Protein AF-0000000072553574 (afdb_homodimer)

Foldseek 3Di:
DPPPPPPPPVPPPCLVPPLVVVVVVLLQAAPVRNVVQLVPDVSSVVSCVVVVLQVDACEAEAEQFPQQLVVLLVCLVDPSLANHAEYEYELWDLPPPPPLPPPDPLSVQLNVVSVVRNVRSVVCVVVVVLLVSLLSSLLSRQNHAEYEYEQAWDQPDDRNHHRDTRDHPCQVVNCVRNVTGTHRAQADDLPCPPSLCSSLVVLLSNLQSCLSSVHAYQEYEYYYDRHRFHWLSSLDDDPVRCVSNLVNLCRHAEYYHEHQLLPPNPDPDDSAADLLSNQSVQVSLQSNNNYAAYEYEYAQCDVVVDDHWSCLSVLVQALAADDDPDDPDPPDPPDDPVVVVCVSCVSHPNHRPNVQYAEYEYENTEDELVSVLSNCLSRQQRYAYYEYYHYEYEHPDLAVLAVCLPVPADSVLVSLVSVLVRPNHWYQKYKYFFYKYWHRHPPDDIDIFTKWFFPWLPDDQVCVVVVVGDTHGMDMHGHRCVSCCCVRTVRSGIDTDDDPVPPPPPPPPPPPPPVVCCVVPVVVVVVVD/DPPPPPPPPVPPPVLVPPLVVVVVVLLQAAPVRNVVQLVPDVSSVVSCVVVVLQVDACEAEAEQFPQQLVVLLVCLVDPSLANHAEYEYELWDFPQPPPLPPPDPLSVQLNVVSVVRNVRSVVCVVVVVLLVSLLSSLLSRQNHAEYEYEQAWDQPDDRNHHRDTRDHPCQVVNCVRNVTGTHRAQADDLPCVPSLCSSLVVLLSNLQSCLSSVHAYQEYEYYYDRHRFHWLSSLDDDPVRCVSNLVNLCRHAEYYHEHQLLPPVPDPDDSAADLLSNQSVQVSLQSNNNYAAYEYEYAQCDVVVDDHWSCLSVLVQALADDDDPDDPDPPDPPDDPVVVCCVSCVSHDNHRPNVQYAEYHYENTEDELVSVLSNCLSRQQRYAYYEYYHYEYEHPDLQVLAVCLPPPADSVLVSLVSVLPRPNHWYQKYKYFFYKYWHRHPPDDIDIFTKWFFPWLPDDQVCVVVVVGDTHGMDMHGHGCVSCCCVRTVRSGIDTDPDPVPPPPPPPVSPPPPVVCCVVVVVVVVVVD

Solvent-accessible surface area (backbone atoms only — not comparable to full-atom values): 55003 Å² total; per-residue (Å²): 137,82,83,69,85,72,82,73,73,75,69,62,73,66,66,74,45,55,63,70,56,52,49,59,57,45,68,75,30,34,66,69,53,39,53,51,53,36,68,70,37,72,64,43,29,60,67,43,37,67,59,49,40,56,70,60,33,26,48,44,42,26,29,75,37,72,63,18,46,49,47,48,37,50,39,25,74,40,89,54,12,66,45,30,26,30,46,31,39,37,54,43,35,76,72,71,45,51,69,66,65,56,88,45,69,70,38,48,53,13,46,52,47,42,50,48,51,50,37,48,35,52,46,32,41,46,61,12,42,54,24,49,47,48,13,58,19,44,55,41,24,84,45,36,34,34,41,34,42,28,32,66,61,46,48,76,49,56,63,74,31,85,71,31,60,48,62,37,46,49,36,66,58,41,22,72,57,32,72,45,66,54,39,43,58,68,21,40,60,92,84,38,71,73,54,34,46,49,44,17,45,49,50,33,28,49,53,51,11,36,20,75,27,66,32,72,38,36,29,44,36,45,46,67,80,32,64,45,32,30,38,34,56,26,39,56,68,56,77,93,41,44,78,45,34,40,63,34,38,30,53,18,31,33,40,33,43,38,37,40,40,33,75,48,90,14,51,88,56,84,45,61,42,49,73,71,43,36,30,32,41,45,52,46,52,50,38,22,53,46,22,27,30,44,33,47,28,40,52,74,63,44,70,78,74,49,77,60,32,37,50,49,43,55,44,51,41,55,25,33,64,76,70,66,80,72,70,67,69,78,72,72,80,74,70,69,67,57,56,50,52,47,57,56,54,64,66,30,63,80,39,54,65,53,76,48,30,26,31,43,34,43,24,27,32,45,47,32,46,64,53,53,51,39,35,49,60,58,38,16,81,49,29,29,31,42,36,40,34,37,35,32,36,30,65,83,57,51,74,59,24,39,58,33,70,70,71,58,62,54,70,63,47,56,42,52,53,56,52,68,66,36,84,60,49,59,42,39,29,42,35,44,28,52,30,32,37,42,36,42,28,79,98,50,76,67,46,71,48,57,38,34,27,43,81,38,43,82,56,53,68,64,44,45,74,71,62,76,45,71,67,39,51,64,54,70,50,77,48,87,56,46,64,58,43,42,66,61,38,49,49,51,9,53,41,60,75,70,74,65,84,59,80,72,71,82,67,72,68,78,64,77,67,67,74,57,48,54,69,66,42,50,61,55,53,61,67,72,104,137,79,82,69,84,71,82,72,72,74,69,62,73,65,67,74,47,54,64,68,56,50,50,57,57,47,68,76,32,34,65,69,53,41,54,51,54,35,68,70,36,72,65,44,29,61,67,44,38,67,61,49,41,56,70,59,32,26,49,45,40,26,30,77,36,72,65,18,47,47,48,48,36,51,39,24,74,39,89,54,11,67,44,30,26,29,45,33,39,36,53,43,35,75,74,74,49,50,71,72,63,55,86,45,69,69,38,48,55,13,46,52,47,42,50,49,52,50,36,48,34,52,46,31,39,45,62,12,43,54,25,49,47,48,12,60,20,44,54,40,24,85,45,35,35,35,41,34,42,28,34,68,63,47,48,75,48,56,61,74,31,86,71,31,60,49,62,35,46,49,37,64,60,40,22,73,56,32,70,44,68,54,39,43,58,68,21,41,61,93,83,38,71,74,53,34,45,50,43,18,46,49,50,32,28,50,54,52,10,37,20,75,28,66,31,72,38,37,28,44,36,46,48,68,79,31,65,45,32,30,38,33,56,27,39,55,68,56,76,93,42,44,79,43,35,40,62,36,38,29,54,18,32,34,41,32,42,39,38,39,37,34,74,46,87,15,51,86,60,85,47,60,42,48,71,72,43,35,30,33,41,46,50,47,51,50,38,23,52,45,21,27,31,46,34,46,29,43,53,73,65,43,71,78,72,53,76,59,32,39,49,49,44,55,44,51,40,55,26,34,64,78,72,67,80,73,71,68,67,77,72,73,79,74,71,70,67,57,56,51,51,48,56,55,53,63,66,29,63,80,40,53,66,53,75,49,31,26,32,43,33,43,24,28,30,44,48,32,47,64,54,52,50,40,36,49,59,58,38,16,81,49,28,28,33,43,36,41,34,38,36,32,36,28,65,85,54,48,74,58,24,40,57,32,70,69,68,61,63,54,71,63,48,55,43,52,52,55,54,68,65,37,84,62,49,59,42,38,29,44,34,42,28,53,32,32,38,42,36,44,28,78,97,48,76,68,48,70,48,58,40,34,27,43,83,39,45,83,55,53,68,64,43,45,74,72,61,76,46,72,66,38,51,62,53,71,52,76,47,87,56,46,65,58,43,43,65,60,38,50,50,51,10,53,39,60,76,70,73,66,84,61,80,69,72,81,67,71,67,78,64,78,66,68,75,55,47,53,68,67,41,50,60,53,54,60,67,71,104

InterPro domains:
  IPR001810 F-box domain [PS50181] (11-60)

Organism: Hypocrea jecorina (strain QM6a) (NCBI:txid431241)

Nearest PDB structures (foldseek):
  3ogl-assembly1_B  TM=3.514E-01  e=2.005E-07  Arabidopsis thaliana
  3ogm-assembly8_H  TM=3.815E-01  e=1.257E-06  Arabidopsis thaliana
  4i6j-assembly1_B  TM=2.880E-01  e=8.619E-05  Homo sapiens
  7ju4-assembly1_l  TM=3.424E-01  e=6.461E-02  Chlamydomonas reinhardtii
  1k92-assembly1_A  TM=2.408E-01  e=1.720E+00  Escherichia coli

Radius of gyration: 35.27 Å; Cα contacts (8 Å, |Δi|>4): 1960; chains: 2; bounding box: 78×99×121 Å

Structure (mmCIF, N/CA/C/O backbone):
data_AF-0000000072553574-model_v1
#
loop_
_entity.id
_entity.type
_entity.pdbx_description
1 polymer 'Predicted protein'
#
loop_
_atom_site.group_PDB
_atom_site.id
_atom_site.type_symbol
_atom_site.label_atom_id
_atom_site.label_alt_id
_atom_site.label_comp_id
_atom_site.label_asym_id
_atom_site.label_entity_id
_atom_site.label_seq_id
_atom_site.pdbx_PDB_ins_code
_atom_site.Cartn_x
_atom_site.Cartn_y
_atom_site.Cartn_z
_atom_site.occupancy
_atom_site.B_iso_or_equiv
_atom_site.auth_seq_id
_atom_site.auth_comp_id
_atom_site.auth_asym_id
_atom_site.auth_atom_id
_atom_site.pdbx_PDB_model_num
ATOM 1 N N . MET A 1 1 ? -41.375 -24.172 59.969 1 26.28 1 MET A N 1
ATOM 2 C CA . MET A 1 1 ? -41.406 -22.875 59.312 1 26.28 1 MET A CA 1
ATOM 3 C C . MET A 1 1 ? -40 -22.375 59.031 1 26.28 1 MET A C 1
ATOM 5 O O . MET A 1 1 ? -39.344 -21.812 59.906 1 26.28 1 MET A O 1
ATOM 9 N N . SER A 1 2 ? -39.094 -23.031 58.281 1 30.5 2 SER A N 1
ATOM 10 C CA . SER A 1 2 ? -37.656 -22.984 58.094 1 30.5 2 SER A CA 1
ATOM 11 C C . SER A 1 2 ? -37.25 -21.703 57.344 1 30.5 2 SER A C 1
ATOM 13 O O . SER A 1 2 ? -37.781 -21.422 56.281 1 30.5 2 SER A O 1
ATOM 15 N N . LEU A 1 3 ? -36.875 -20.578 58.156 1 32.12 3 LEU A N 1
ATOM 16 C CA . LEU A 1 3 ? -36.469 -19.25 57.688 1 32.12 3 LEU A CA 1
ATOM 17 C C . LEU A 1 3 ? -35.375 -19.375 56.625 1 32.12 3 LEU A C 1
ATOM 19 O O . LEU A 1 3 ? -34.312 -19.953 56.875 1 32.12 3 LEU A O 1
ATOM 23 N N . SER A 1 4 ? -35.656 -19.469 55.312 1 35.38 4 SER A N 1
ATOM 24 C CA . SER A 1 4 ? -34.781 -19.594 54.156 1 35.38 4 SER A CA 1
ATOM 25 C C . SER A 1 4 ? -33.75 -18.453 54.125 1 35.38 4 SER A C 1
ATOM 27 O O . SER A 1 4 ? -34.094 -17.312 54.375 1 35.38 4 SER A O 1
ATOM 29 N N . PRO A 1 5 ? -32.406 -18.75 54.344 1 36.16 5 PRO A N 1
ATOM 30 C CA . PRO A 1 5 ? -31.359 -17.719 54.438 1 36.16 5 PRO A CA 1
ATOM 31 C C . PRO A 1 5 ? -31.438 -16.688 53.312 1 36.16 5 PRO A C 1
ATOM 33 O O . PRO A 1 5 ? -31.516 -17.062 52.156 1 36.16 5 PRO A O 1
ATOM 36 N N . GLY A 1 6 ? -32.125 -15.555 53.406 1 33.44 6 GLY A N 1
ATOM 37 C CA . GLY A 1 6 ? -32.281 -14.422 52.531 1 33.44 6 GLY A CA 1
ATOM 38 C C . GLY A 1 6 ? -30.984 -13.992 51.875 1 33.44 6 GLY A C 1
ATOM 39 O O . GLY A 1 6 ? -29.906 -14.125 52.438 1 33.44 6 GLY A O 1
ATOM 40 N N . GLU A 1 7 ? -30.859 -14.156 50.562 1 36 7 GLU A N 1
ATOM 41 C CA . GLU A 1 7 ? -29.781 -13.727 49.688 1 36 7 GLU A CA 1
ATOM 42 C C . GLU A 1 7 ? -29.25 -12.344 50.094 1 36 7 GLU A C 1
ATOM 44 O O . GLU A 1 7 ? -29.984 -11.352 50.031 1 36 7 GLU A O 1
ATOM 49 N N . ILE A 1 8 ? -28.531 -12.156 51.25 1 36.09 8 ILE A N 1
ATOM 50 C CA . ILE A 1 8 ? -27.781 -10.953 51.594 1 36.09 8 ILE A CA 1
ATOM 51 C C . ILE A 1 8 ? -27.094 -10.406 50.344 1 36.09 8 ILE A C 1
ATOM 53 O O . ILE A 1 8 ? -26.188 -11.047 49.781 1 36.09 8 ILE A O 1
ATOM 57 N N . THR A 1 9 ? -27.781 -9.867 49.406 1 39.47 9 THR A N 1
ATOM 58 C CA . THR A 1 9 ? -27.125 -9 48.438 1 39.47 9 THR A CA 1
ATOM 59 C C . THR A 1 9 ? -26.062 -8.141 49.094 1 39.47 9 THR A C 1
ATOM 61 O O . THR A 1 9 ? -26.375 -7.254 49.906 1 39.47 9 THR A O 1
ATOM 64 N N . GLN A 1 10 ? -25.078 -8.648 49.75 1 40.06 10 GLN A N 1
ATOM 65 C CA . GLN A 1 10 ? -23.906 -7.934 50.25 1 40.06 10 GLN A CA 1
ATOM 66 C C . GLN A 1 10 ? -23.641 -6.684 49.406 1 40.06 10 GLN A C 1
ATOM 68 O O . GLN A 1 10 ? -23.234 -6.785 48.25 1 40.06 10 GLN A O 1
ATOM 73 N N . THR A 1 11 ? -24.406 -5.637 49.375 1 46.91 11 THR A N 1
ATOM 74 C CA . THR A 1 11 ? -24.219 -4.312 48.781 1 46.91 11 THR A CA 1
ATOM 75 C C . THR A 1 11 ? -22.781 -3.848 48.938 1 46.91 11 THR A C 1
ATOM 77 O O . THR A 1 11 ? -22.219 -3.893 50.031 1 46.91 11 THR A O 1
ATOM 80 N N . CYS A 1 12 ? -21.891 -4.012 47.969 1 54.69 12 CYS A N 1
ATOM 81 C CA . CYS A 1 12 ? -20.516 -3.523 47.938 1 54.69 12 CYS A CA 1
ATOM 82 C C . CYS A 1 12 ? -20.375 -2.191 48.656 1 54.69 12 CYS A C 1
ATOM 84 O O . CYS A 1 12 ? -21.156 -1.268 48.406 1 54.69 12 CYS A O 1
ATOM 86 N N . GLY A 1 13 ? -20 -2.1 49.906 1 63.53 13 GLY A N 1
ATOM 87 C CA . GLY A 1 13 ? -19.703 -0.925 50.719 1 63.53 13 GLY A CA 1
ATOM 88 C C . GLY A 1 13 ? -19.25 0.263 49.906 1 63.53 13 GLY A C 1
ATOM 89 O O . GLY A 1 13 ? -19.438 1.413 50.281 1 63.53 13 GLY A O 1
ATOM 90 N N . LEU A 1 14 ? -18.812 0.045 48.75 1 66.81 14 LEU A N 1
ATOM 91 C CA . LEU A 1 14 ? -18.297 1.125 47.938 1 66.81 14 LEU A CA 1
ATOM 92 C C . LEU A 1 14 ? -19.438 1.959 47.344 1 66.81 14 LEU A C 1
ATOM 94 O O . LEU A 1 14 ? -19.266 3.15 47.094 1 66.81 14 LEU A O 1
ATOM 98 N N . VAL A 1 15 ? -20.688 1.298 47.188 1 65.5 15 VAL A N 1
ATOM 99 C CA . VAL A 1 15 ? -21.844 1.974 46.625 1 65.5 15 VAL A CA 1
ATOM 100 C C . VAL A 1 15 ? -22.344 3.061 47.562 1 65.5 15 VAL A C 1
ATOM 102 O O . VAL A 1 15 ? -22.953 4.035 47.125 1 65.5 15 VAL A O 1
ATOM 105 N N . LYS A 1 16 ? -21.906 2.926 48.75 1 71.31 16 LYS A N 1
ATOM 106 C CA . LYS A 1 16 ? -22.359 3.908 49.719 1 71.31 16 LYS A CA 1
ATOM 107 C C . LYS A 1 16 ? -21.422 5.121 49.75 1 71.31 16 LYS A C 1
ATOM 109 O O . LYS A 1 16 ? -21.734 6.137 50.375 1 71.31 16 LYS A O 1
ATOM 114 N N . ILE A 1 17 ? -20.375 5.008 49.031 1 76.5 17 ILE A N 1
ATOM 115 C CA . ILE A 1 17 ? -19.406 6.094 48.969 1 76.5 17 ILE A CA 1
ATOM 116 C C . ILE A 1 17 ? -19.891 7.164 48 1 76.5 17 ILE A C 1
ATOM 118 O O . ILE A 1 17 ? -20.297 6.848 46.875 1 76.5 17 ILE A O 1
ATOM 122 N N . PRO A 1 18 ? -19.984 8.453 48.5 1 79.62 18 PRO A N 1
ATOM 123 C CA . PRO A 1 18 ? -20.344 9.531 47.594 1 79.62 18 PRO A CA 1
ATOM 124 C C . PRO A 1 18 ? -19.5 9.508 46.312 1 79.62 18 PRO A C 1
ATOM 126 O O . PRO A 1 18 ? -18.312 9.18 46.344 1 79.62 18 PRO A O 1
ATOM 129 N N . PRO A 1 19 ? -20.125 9.828 45.188 1 76.94 19 PRO A N 1
ATOM 130 C CA . PRO A 1 19 ? -19.453 9.781 43.875 1 76.94 19 PRO A CA 1
ATOM 131 C C . PRO A 1 19 ? -18.172 10.625 43.844 1 76.94 19 PRO A C 1
ATOM 133 O O . PRO A 1 19 ? -17.203 10.25 43.188 1 76.94 19 PRO A O 1
ATOM 136 N N . GLU A 1 20 ? -18.234 11.68 44.625 1 80.5 20 GLU A N 1
ATOM 137 C CA . GLU A 1 20 ? -17.078 12.562 44.656 1 80.5 20 GLU A CA 1
ATOM 138 C C . GLU A 1 20 ? -15.867 11.875 45.281 1 80.5 20 GLU A C 1
ATOM 140 O O . GLU A 1 20 ? -14.727 12.078 44.844 1 80.5 20 GLU A O 1
ATOM 145 N N . ILE A 1 21 ? -16.172 11.156 46.25 1 82.62 21 ILE A N 1
ATOM 146 C CA . ILE A 1 21 ? -15.094 10.43 46.906 1 82.62 21 ILE A CA 1
ATOM 147 C C . ILE A 1 21 ? -14.617 9.273 46.031 1 82.62 21 ILE A C 1
ATOM 149 O O . ILE A 1 21 ? -13.422 9 45.969 1 82.62 21 ILE A O 1
ATOM 153 N N . LEU A 1 22 ? -15.492 8.664 45.469 1 83.31 22 LEU A N 1
ATOM 154 C CA . LEU A 1 22 ? -15.125 7.586 44.562 1 83.31 22 LEU A CA 1
ATOM 155 C C . LEU A 1 22 ? -14.219 8.109 43.438 1 83.31 22 LEU A C 1
ATOM 157 O O . LEU A 1 22 ? -13.25 7.445 43.062 1 83.31 22 LEU A O 1
ATOM 161 N N . ASP A 1 23 ? -14.547 9.289 43.031 1 81.88 23 ASP A N 1
ATOM 162 C CA . ASP A 1 23 ? -13.742 9.93 42 1 81.88 23 ASP A CA 1
ATOM 163 C C . ASP A 1 23 ? -12.32 10.188 42.5 1 81.88 23 ASP A C 1
ATOM 165 O O . ASP A 1 23 ? -11.359 9.992 41.75 1 81.88 23 ASP A O 1
ATOM 169 N N . ARG A 1 24 ? -12.312 10.57 43.656 1 84.06 24 ARG A N 1
ATOM 170 C CA . ARG A 1 24 ? -11.008 10.852 44.219 1 84.06 24 ARG A CA 1
ATOM 171 C C . ARG A 1 24 ? -10.188 9.578 44.375 1 84.06 24 ARG A C 1
ATOM 173 O O . ARG A 1 24 ? -8.977 9.578 44.125 1 84.06 24 ARG A O 1
ATOM 180 N N . ILE A 1 25 ? -10.836 8.547 44.688 1 84.62 25 ILE A N 1
ATOM 181 C CA . ILE A 1 25 ? -10.156 7.262 44.875 1 84.62 25 ILE A CA 1
ATOM 182 C C . ILE A 1 25 ? -9.625 6.785 43.5 1 84.62 25 ILE A C 1
ATOM 184 O O . ILE A 1 25 ? -8.492 6.32 43.406 1 84.62 25 ILE A O 1
ATOM 188 N N . THR A 1 26 ? -10.375 6.992 42.5 1 86.19 26 THR A N 1
ATOM 189 C CA . THR A 1 26 ? -10.023 6.441 41.219 1 86.19 26 THR A CA 1
ATOM 190 C C . THR A 1 26 ? -8.836 7.191 40.594 1 86.19 26 THR A C 1
ATOM 192 O O . THR A 1 26 ? -8.109 6.645 39.781 1 86.19 26 THR A O 1
ATOM 195 N N . ARG A 1 27 ? -8.617 8.367 41 1 84.19 27 ARG A N 1
ATOM 196 C CA . ARG A 1 27 ? -7.531 9.172 40.469 1 84.19 27 ARG A CA 1
ATOM 197 C C . ARG A 1 27 ? -6.176 8.57 40.812 1 84.19 27 ARG A C 1
ATOM 199 O O . ARG A 1 27 ? -5.18 8.82 40.125 1 84.19 27 ARG A O 1
ATOM 206 N N . HIS A 1 28 ? -6.211 7.762 41.781 1 85.5 28 HIS A N 1
ATOM 207 C CA . HIS A 1 28 ? -4.957 7.18 42.219 1 85.5 28 HIS A CA 1
ATOM 208 C C . HIS A 1 28 ? -4.762 5.773 41.688 1 85.5 28 HIS A C 1
ATOM 210 O O . HIS A 1 28 ? -3.73 5.141 41.906 1 85.5 28 HIS A O 1
ATOM 216 N N . LEU A 1 29 ? -5.688 5.426 40.938 1 86.25 29 LEU A N 1
ATOM 217 C CA . LEU A 1 29 ? -5.602 4.078 40.375 1 86.25 29 LEU A CA 1
ATOM 218 C C . LEU A 1 29 ? -5.039 4.105 38.969 1 86.25 29 LEU A C 1
ATOM 220 O O . LEU A 1 29 ? -5.285 5.051 38.219 1 86.25 29 LEU A O 1
ATOM 224 N N . THR A 1 30 ? -4.203 3.115 38.719 1 84.94 30 THR A N 1
ATOM 225 C CA . THR A 1 30 ? -3.807 2.906 37.312 1 84.94 30 THR A CA 1
ATOM 226 C C . THR A 1 30 ? -5.016 2.531 36.469 1 84.94 30 THR A C 1
ATOM 228 O O . THR A 1 30 ? -6.086 2.232 37 1 84.94 30 THR A O 1
ATOM 231 N N . THR A 1 31 ? -4.883 2.582 35.156 1 84.94 31 THR A N 1
ATOM 232 C CA . THR A 1 31 ? -5.973 2.244 34.25 1 84.94 31 THR A CA 1
ATOM 233 C C . THR A 1 31 ? -6.469 0.823 34.531 1 84.94 31 THR A C 1
ATOM 235 O O . THR A 1 31 ? -7.676 0.581 34.562 1 84.94 31 THR A O 1
ATOM 238 N N . THR A 1 32 ? -5.543 -0.031 34.781 1 82.69 32 THR A N 1
ATOM 239 C CA . THR A 1 32 ? -5.891 -1.429 35 1 82.69 32 THR A CA 1
ATOM 240 C C . THR A 1 32 ? -6.672 -1.583 36.312 1 82.69 32 THR A C 1
ATOM 242 O O . THR A 1 32 ? -7.672 -2.301 36.344 1 82.69 32 THR A O 1
ATOM 245 N N . GLU A 1 33 ? -6.277 -0.929 37.281 1 85.38 33 GLU A N 1
ATOM 246 C CA . GLU A 1 33 ? -6.945 -0.979 38.594 1 85.38 33 GLU A CA 1
ATOM 247 C C . GLU A 1 33 ? -8.328 -0.334 38.531 1 85.38 33 GLU A C 1
ATOM 249 O O . GLU A 1 33 ? -9.281 -0.832 39.125 1 85.38 33 GLU A O 1
ATOM 254 N N . TYR A 1 34 ? -8.336 0.767 37.844 1 88.12 34 TYR A N 1
ATOM 255 C CA . TYR A 1 34 ? -9.594 1.472 37.688 1 88.12 34 TYR A CA 1
ATOM 256 C C . TYR A 1 34 ? -10.617 0.583 36.969 1 88.12 34 TYR A C 1
ATOM 258 O O . TYR A 1 34 ? -11.781 0.522 37.375 1 88.12 34 TYR A O 1
ATOM 266 N N . CYS A 1 35 ? -10.164 -0.16 35.969 1 86.62 35 CYS A N 1
ATOM 267 C CA . CYS A 1 35 ? -11.047 -1.054 35.219 1 86.62 35 CYS A CA 1
ATOM 268 C C . CYS A 1 35 ? -11.508 -2.209 36.094 1 86.62 35 CYS A C 1
ATOM 270 O O . CYS A 1 35 ? -12.68 -2.6 36.031 1 86.62 35 CYS A O 1
ATOM 272 N N . LYS A 1 36 ? -10.68 -2.641 36.906 1 87.19 36 LYS A N 1
ATOM 273 C CA . LYS A 1 36 ? -11.039 -3.715 37.812 1 87.19 36 LYS A CA 1
ATOM 274 C C . LYS A 1 36 ? -12.062 -3.24 38.844 1 87.19 36 LYS A C 1
ATOM 276 O O . LYS A 1 36 ? -12.992 -3.975 39.188 1 87.19 36 LYS A O 1
ATOM 281 N N . LEU A 1 37 ? -11.82 -2.129 39.25 1 87.25 37 LEU A N 1
ATOM 282 C CA . LEU A 1 37 ? -12.742 -1.555 40.25 1 87.25 37 LEU A CA 1
ATOM 283 C C . LEU A 1 37 ? -14.141 -1.425 39.656 1 87.25 37 LEU A C 1
ATOM 285 O O . LEU A 1 37 ? -15.133 -1.753 40.312 1 87.25 37 LEU A O 1
ATOM 289 N N . ARG A 1 38 ? -14.211 -0.937 38.438 1 87.75 38 ARG A N 1
ATOM 290 C CA . ARG A 1 38 ? -15.492 -0.744 37.781 1 87.75 38 ARG A CA 1
ATOM 291 C C . ARG A 1 38 ? -16.219 -2.07 37.594 1 87.75 38 ARG A C 1
ATOM 293 O O . ARG A 1 38 ? -17.453 -2.115 37.625 1 87.75 38 ARG A O 1
ATOM 300 N N . LEU A 1 39 ? -15.461 -3.148 37.531 1 85.69 39 LEU A N 1
ATOM 301 C CA . LEU A 1 39 ? -16.047 -4.453 37.219 1 85.69 39 LEU A CA 1
ATOM 302 C C . LEU A 1 39 ? -16.469 -5.156 38.531 1 85.69 39 LEU A C 1
ATOM 304 O O . LEU A 1 39 ? -17.047 -6.246 38.469 1 85.69 39 LEU A O 1
ATOM 308 N N . THR A 1 40 ? -16.266 -4.59 39.656 1 82.56 40 THR A N 1
ATOM 309 C CA . THR A 1 40 ? -16.578 -5.227 40.938 1 82.56 40 THR A CA 1
ATOM 310 C C . THR A 1 40 ? -18.078 -5.309 41.156 1 82.56 40 THR A C 1
ATOM 312 O O . THR A 1 40 ? -18.578 -6.254 41.75 1 82.56 40 THR A O 1
ATOM 315 N N . SER A 1 41 ? -18.812 -4.305 40.781 1 82.81 41 SER A N 1
ATOM 316 C CA . SER A 1 41 ? -20.266 -4.328 40.906 1 82.81 41 SER A CA 1
ATOM 317 C C . SER A 1 41 ? -20.922 -3.404 39.875 1 82.81 41 SER A C 1
ATOM 319 O O . SER A 1 41 ? -20.312 -2.428 39.438 1 82.81 41 SER A O 1
ATOM 321 N N . LYS A 1 42 ? -22.062 -3.734 39.469 1 85.19 42 LYS A N 1
ATOM 322 C CA . LYS A 1 42 ? -22.828 -2.934 38.531 1 85.19 42 LYS A CA 1
ATOM 323 C C . LYS A 1 42 ? -23.078 -1.531 39.062 1 85.19 42 LYS A C 1
ATOM 325 O O . LYS A 1 42 ? -23.109 -0.561 38.312 1 85.19 42 LYS A O 1
ATOM 330 N N . ALA A 1 43 ? -23.297 -1.543 40.312 1 82.44 43 ALA A N 1
ATOM 331 C CA . ALA A 1 43 ? -23.562 -0.257 40.938 1 82.44 43 ALA A CA 1
ATOM 332 C C . ALA A 1 43 ? -22.359 0.665 40.844 1 82.44 43 ALA A C 1
ATOM 334 O O . ALA A 1 43 ? -22.484 1.859 40.594 1 82.44 43 ALA A O 1
ATOM 335 N N . VAL A 1 44 ? -21.234 0.163 41.094 1 83.75 44 VAL A N 1
ATOM 336 C CA . VAL A 1 44 ? -20 0.941 41 1 83.75 44 VAL A CA 1
ATOM 337 C C . VAL A 1 44 ? -19.734 1.361 39.562 1 83.75 44 VAL A C 1
ATOM 339 O O . VAL A 1 44 ? -19.344 2.502 39.312 1 83.75 44 VAL A O 1
ATOM 342 N N . GLU A 1 45 ? -19.906 0.451 38.688 1 87.62 45 GLU A N 1
ATOM 343 C CA . GLU A 1 45 ? -19.734 0.749 37.25 1 87.62 45 GLU A CA 1
ATOM 344 C C . GLU A 1 45 ? -20.625 1.907 36.812 1 87.62 45 GLU A C 1
ATOM 346 O O . GLU A 1 45 ? -20.172 2.814 36.125 1 87.62 45 GLU A O 1
ATOM 351 N N . HIS A 1 46 ? -21.781 1.874 37.344 1 86.12 46 HIS A N 1
ATOM 352 C CA . HIS A 1 46 ? -22.734 2.916 36.969 1 86.12 46 HIS A CA 1
ATOM 353 C C . HIS A 1 46 ? -22.344 4.258 37.562 1 86.12 46 HIS A C 1
ATOM 355 O O . HIS A 1 46 ? -22.469 5.301 36.938 1 86.12 46 HIS A O 1
ATOM 361 N N . ALA A 1 47 ? -21.891 4.148 38.75 1 84.25 47 ALA A N 1
ATOM 362 C CA . ALA A 1 47 ? -21.531 5.371 39.469 1 84.25 47 ALA A CA 1
ATOM 363 C C . ALA A 1 47 ? -20.297 6.035 38.844 1 84.25 47 ALA A C 1
ATOM 365 O O . ALA A 1 47 ? -20.188 7.262 38.812 1 84.25 47 ALA A O 1
ATOM 366 N N . LEU A 1 48 ? -19.484 5.254 38.281 1 86.94 48 LEU A N 1
ATOM 367 C CA . LEU A 1 48 ? -18.219 5.762 37.781 1 86.94 48 LEU A CA 1
ATOM 368 C C . LEU A 1 48 ? -18.234 5.926 36.25 1 86.94 48 LEU A C 1
ATOM 370 O O . LEU A 1 48 ? -17.281 6.43 35.656 1 86.94 48 LEU A O 1
ATOM 374 N N . PHE A 1 49 ? -19.312 5.66 35.625 1 87.56 49 PHE A N 1
ATOM 375 C CA . PHE A 1 49 ? -19.359 5.543 34.188 1 87.56 49 PHE A CA 1
ATOM 376 C C . PHE A 1 49 ? -19.078 6.883 33.5 1 87.56 49 PHE A C 1
ATOM 378 O O . PHE A 1 49 ? -18.281 6.957 32.562 1 87.56 49 PHE A O 1
ATOM 385 N N . SER A 1 50 ? -19.688 7.832 33.969 1 87.31 50 SER A N 1
ATOM 386 C CA . SER A 1 50 ? -19.562 9.141 33.344 1 87.31 50 SER A CA 1
ATOM 387 C C . SER A 1 50 ? -18.109 9.625 33.344 1 87.31 50 SER A C 1
ATOM 389 O O . SER A 1 50 ? -17.609 10.109 32.344 1 87.31 50 SER A O 1
ATOM 391 N N . LYS A 1 51 ? -17.516 9.477 34.438 1 86.88 51 LYS A N 1
ATOM 392 C CA . LYS A 1 51 ? -16.141 9.93 34.531 1 86.88 51 LYS A CA 1
ATOM 393 C C . LYS A 1 51 ? -15.195 9.039 33.75 1 86.88 51 LYS A C 1
ATOM 395 O O . LYS A 1 51 ? -14.25 9.523 33.125 1 86.88 51 LYS A O 1
ATOM 400 N N . PHE A 1 52 ? -15.5 7.82 33.844 1 87.94 52 PHE A N 1
ATOM 401 C CA . PHE A 1 52 ? -14.711 6.859 33.094 1 87.94 52 PHE A CA 1
ATOM 402 C C . PHE A 1 52 ? -14.812 7.145 31.594 1 87.94 52 PHE A C 1
ATOM 404 O O . PHE A 1 52 ? -13.789 7.195 30.891 1 87.94 52 PHE A O 1
ATOM 411 N N . ALA A 1 53 ? -15.992 7.32 31.172 1 89.19 53 ALA A N 1
ATOM 412 C CA . ALA A 1 53 ? -16.234 7.582 29.75 1 89.19 53 ALA A CA 1
ATOM 413 C C . ALA A 1 53 ? -15.57 8.883 29.312 1 89.19 53 ALA A C 1
ATOM 415 O O . ALA A 1 53 ? -14.984 8.945 28.234 1 89.19 53 ALA A O 1
ATOM 416 N N . SER A 1 54 ? -15.57 9.805 30.156 1 88.44 54 SER A N 1
ATOM 417 C CA . SER A 1 54 ? -14.977 11.102 29.828 1 88.44 54 SER A CA 1
ATOM 418 C C . SER A 1 54 ? -13.461 11.008 29.766 1 88.44 54 SER A C 1
ATOM 420 O O . SER A 1 54 ? -12.836 11.625 28.891 1 88.44 54 SER A O 1
ATOM 422 N N . GLU A 1 55 ? -12.938 10.258 30.594 1 86.12 55 GLU A N 1
ATOM 423 C CA . GLU A 1 55 ? -11.484 10.172 30.672 1 86.12 55 GLU A CA 1
ATOM 424 C C . GLU A 1 55 ? -10.922 9.312 29.547 1 86.12 55 GLU A C 1
ATOM 426 O O . GLU A 1 55 ? -9.875 9.633 28.969 1 86.12 55 GLU A O 1
ATOM 431 N N . PHE A 1 56 ? -11.648 8.273 29.203 1 87.81 56 PHE A N 1
ATOM 432 C CA . PHE A 1 56 ? -11.016 7.273 28.344 1 87.81 56 PHE A CA 1
ATOM 433 C C . PHE A 1 56 ? -11.641 7.266 26.953 1 87.81 56 PHE A C 1
ATOM 435 O O . PHE A 1 56 ? -11.07 6.711 26.016 1 87.81 56 PHE A O 1
ATOM 442 N N . PHE A 1 57 ? -12.812 7.965 26.828 1 91.81 57 PHE A N 1
ATOM 443 C CA . PHE A 1 57 ? -13.508 7.746 25.562 1 91.81 57 PHE A CA 1
ATOM 444 C C . PHE A 1 57 ? -13.883 9.078 24.906 1 91.81 57 PHE A C 1
ATOM 446 O O . PHE A 1 57 ? -14.609 9.109 23.922 1 91.81 57 PHE A O 1
ATOM 453 N N . THR A 1 58 ? -13.414 10.148 25.484 1 93.62 58 THR A N 1
ATOM 454 C CA . THR A 1 58 ? -13.555 11.406 24.766 1 93.62 58 THR A CA 1
ATOM 455 C C . THR A 1 58 ? -12.617 11.453 23.562 1 93.62 58 THR A C 1
ATOM 457 O O . THR A 1 58 ? -13 11.93 22.484 1 93.62 58 THR A O 1
ATOM 460 N N . ARG A 1 59 ? -11.477 11 23.859 1 94.44 59 ARG A N 1
ATOM 461 C CA . ARG A 1 59 ? -10.461 10.836 22.828 1 94.44 59 ARG A CA 1
ATOM 462 C C . ARG A 1 59 ? -9.852 9.445 22.875 1 94.44 59 ARG A C 1
ATOM 464 O O . ARG A 1 59 ? -9.586 8.914 23.953 1 94.44 59 ARG A O 1
ATOM 471 N N . LYS A 1 60 ? -9.711 8.898 21.781 1 95 60 LYS A N 1
ATOM 472 C CA . LYS A 1 60 ? -9.086 7.582 21.719 1 95 60 LYS A CA 1
ATOM 473 C C . LYS A 1 60 ? -8.266 7.418 20.438 1 95 60 LYS A C 1
ATOM 475 O O . LYS A 1 60 ? -8.641 7.922 19.391 1 95 60 LYS A O 1
ATOM 480 N N . GLN A 1 61 ? -7.117 6.734 20.656 1 95.06 61 GLN A N 1
ATOM 481 C CA . GLN A 1 61 ? -6.219 6.512 19.531 1 95.06 61 GLN A CA 1
ATOM 482 C C . GLN A 1 61 ? -6.32 5.078 19.016 1 95.06 61 GLN A C 1
ATOM 484 O O . GLN A 1 61 ? -6.383 4.133 19.812 1 95.06 61 GLN A O 1
ATOM 489 N N . PHE A 1 62 ? -6.395 4.98 17.719 1 96.81 62 PHE A N 1
ATOM 490 C CA . PHE A 1 62 ? -6.484 3.686 17.062 1 96.81 62 PHE A CA 1
ATOM 491 C C . PHE A 1 62 ? -5.383 3.535 16.016 1 96.81 62 PHE A C 1
ATOM 493 O O . PHE A 1 62 ? -4.773 4.523 15.594 1 96.81 62 PHE A O 1
ATOM 500 N N . MET A 1 63 ? -5.055 2.299 15.664 1 94.5 63 MET A N 1
ATOM 501 C CA . MET A 1 63 ? -4.098 1.985 14.609 1 94.5 63 MET A CA 1
ATOM 502 C C . MET A 1 63 ? -4.738 1.1 13.547 1 94.5 63 MET A C 1
ATOM 504 O O . MET A 1 63 ? -5.832 0.571 13.742 1 94.5 63 MET A O 1
ATOM 508 N N . VAL A 1 64 ? -4.055 0.942 12.438 1 94.31 64 VAL A N 1
ATOM 509 C CA . VAL A 1 64 ? -4.551 0.078 11.375 1 94.31 64 VAL A CA 1
ATOM 510 C C . VAL A 1 64 ? -4.234 -1.38 11.695 1 94.31 64 VAL A C 1
ATOM 512 O O . VAL A 1 64 ? -3.166 -1.883 11.344 1 94.31 64 VAL A O 1
ATOM 515 N N . SER A 1 65 ? -5.156 -1.98 12.305 1 92.94 65 SER A N 1
ATOM 516 C CA . SER A 1 65 ? -5.148 -3.406 12.617 1 92.94 65 SER A CA 1
ATOM 517 C C . SER A 1 65 ? -6.562 -3.939 12.812 1 92.94 65 SER A C 1
ATOM 519 O O . SER A 1 65 ? -7.488 -3.174 13.086 1 92.94 65 SER A O 1
ATOM 521 N N . GLU A 1 66 ? -6.691 -5.23 12.703 1 91.12 66 GLU A N 1
ATOM 522 C CA . GLU A 1 66 ? -8.008 -5.844 12.859 1 91.12 66 GLU A CA 1
ATOM 523 C C . GLU A 1 66 ? -8.578 -5.582 14.25 1 91.12 66 GLU A C 1
ATOM 525 O O . GLU A 1 66 ? -9.734 -5.18 14.391 1 91.12 66 GLU A O 1
ATOM 530 N N . PHE A 1 67 ? -7.707 -5.648 15.211 1 89.44 67 PHE A N 1
ATOM 531 C CA . PHE A 1 67 ? -8.133 -5.473 16.594 1 89.44 67 PHE A CA 1
ATOM 532 C C . PHE A 1 67 ? -8.547 -4.027 16.859 1 89.44 67 PHE A C 1
ATOM 534 O O . PHE A 1 67 ? -9.594 -3.775 17.453 1 89.44 67 PHE A O 1
ATOM 541 N N . SER A 1 68 ? -7.762 -3.193 16.453 1 94.44 68 SER A N 1
ATOM 542 C CA . SER A 1 68 ? -7.949 -1.78 16.766 1 94.44 68 SER A CA 1
ATOM 543 C C . SER A 1 68 ? -9.164 -1.211 16.031 1 94.44 68 SER A C 1
ATOM 545 O O . SER A 1 68 ? -10.016 -0.563 16.641 1 94.44 68 SER A O 1
ATOM 547 N N . LEU A 1 69 ? -9.336 -1.523 14.805 1 96.94 69 LEU A N 1
ATOM 548 C CA . LEU A 1 69 ? -10.445 -0.992 14.023 1 96.94 69 LEU A CA 1
ATOM 549 C C . LEU A 1 69 ? -11.758 -1.668 14.414 1 96.94 69 LEU A C 1
ATOM 551 O O . LEU A 1 69 ? -12.82 -1.04 14.383 1 96.94 69 LEU A O 1
ATOM 555 N N . LYS A 1 70 ? -11.648 -2.936 14.758 1 95.75 70 LYS A N 1
ATOM 556 C CA . LYS A 1 70 ? -12.836 -3.598 15.297 1 95.75 70 LYS A CA 1
ATOM 557 C C . LYS A 1 70 ? -13.305 -2.934 16.594 1 95.75 70 LYS A C 1
ATOM 559 O O . LYS A 1 70 ? -14.5 -2.752 16.812 1 95.75 70 LYS A O 1
ATOM 564 N N . ALA A 1 71 ? -12.352 -2.637 17.359 1 96.56 71 ALA A N 1
ATOM 565 C CA . ALA A 1 71 ? -12.68 -1.951 18.609 1 96.56 71 ALA A CA 1
ATOM 566 C C . ALA A 1 71 ? -13.375 -0.619 18.344 1 96.56 71 ALA A C 1
ATOM 568 O O . ALA A 1 71 ? -14.359 -0.274 19 1 96.56 71 ALA A O 1
ATOM 569 N N . LEU A 1 72 ? -12.883 0.124 17.438 1 98.12 72 LEU A N 1
ATOM 570 C CA . LEU A 1 72 ? -13.508 1.391 17.062 1 98.12 72 LEU A CA 1
ATOM 571 C C . LEU A 1 72 ? -14.938 1.174 16.594 1 98.12 72 LEU A C 1
ATOM 573 O O . LEU A 1 72 ? -15.852 1.883 17.016 1 98.12 72 LEU A O 1
ATOM 577 N N . ARG A 1 73 ? -15.164 0.194 15.758 1 98 73 ARG A N 1
ATOM 578 C CA . ARG A 1 73 ? -16.5 -0.127 15.273 1 98 73 ARG A CA 1
ATOM 579 C C . ARG A 1 73 ? -17.422 -0.543 16.422 1 98 73 ARG A C 1
ATOM 581 O O . ARG A 1 73 ? -18.562 -0.117 16.5 1 98 73 ARG A O 1
ATOM 588 N N . ASP A 1 74 ? -16.875 -1.309 17.312 1 97.06 74 ASP A N 1
ATOM 589 C CA . ASP A 1 74 ? -17.656 -1.767 18.453 1 97.06 74 ASP A CA 1
ATOM 590 C C . ASP A 1 74 ? -18.047 -0.599 19.359 1 97.06 74 ASP A C 1
ATOM 592 O O . ASP A 1 74 ? -19.172 -0.523 19.828 1 97.06 74 ASP A O 1
ATOM 596 N N . ILE A 1 75 ? -17.094 0.259 19.578 1 96.81 75 ILE A N 1
ATOM 597 C CA . ILE A 1 75 ? -17.359 1.45 20.375 1 96.81 75 ILE A CA 1
ATOM 598 C C . ILE A 1 75 ? -18.469 2.271 19.719 1 96.81 75 ILE A C 1
ATOM 600 O O . ILE A 1 75 ? -19.391 2.74 20.406 1 96.81 75 ILE A O 1
ATOM 604 N N . SER A 1 76 ? -18.422 2.42 18.422 1 97.75 76 SER A N 1
ATOM 605 C CA . SER A 1 76 ? -19.391 3.23 17.688 1 97.75 76 SER A CA 1
ATOM 606 C C . SER A 1 76 ? -20.781 2.625 17.766 1 97.75 76 SER A C 1
ATOM 608 O O . SER A 1 76 ? -21.781 3.314 17.547 1 97.75 76 SER A O 1
ATOM 610 N N . LYS A 1 77 ? -20.891 1.345 18.109 1 97.06 77 LYS A N 1
ATOM 611 C CA . LYS A 1 77 ? -22.172 0.654 18.234 1 97.06 77 LYS A CA 1
ATOM 612 C C . LYS A 1 77 ? -22.641 0.593 19.688 1 97.06 77 LYS A C 1
ATOM 614 O O . LYS A 1 77 ? -23.719 0.061 19.969 1 97.06 77 LYS A O 1
ATOM 619 N N . SER A 1 78 ? -21.844 1.17 20.531 1 95 78 SER A N 1
ATOM 620 C CA . SER A 1 78 ? -22.125 1.041 21.953 1 95 78 SER A CA 1
ATOM 621 C C . SER A 1 78 ? -22.609 2.359 22.531 1 95 78 SER A C 1
ATOM 623 O O . SER A 1 78 ? -22.766 3.348 21.812 1 95 78 SER A O 1
ATOM 625 N N . ARG A 1 79 ? -22.875 2.311 23.859 1 92.06 79 ARG A N 1
ATOM 626 C CA . ARG A 1 79 ? -23.312 3.502 24.578 1 92.06 79 ARG A CA 1
ATOM 627 C C . ARG A 1 79 ? -22.219 4.551 24.625 1 92.06 79 ARG A C 1
ATOM 629 O O . ARG A 1 79 ? -22.469 5.707 24.969 1 92.06 79 ARG A O 1
ATOM 636 N N . LEU A 1 80 ? -21 4.102 24.297 1 94.44 80 LEU A N 1
ATOM 637 C CA . LEU A 1 80 ? -19.859 5.008 24.359 1 94.44 80 LEU A CA 1
ATOM 638 C C . LEU A 1 80 ? -19.781 5.867 23.109 1 94.44 80 LEU A C 1
ATOM 640 O O . LEU A 1 80 ? -18.969 6.797 23.031 1 94.44 80 LEU A O 1
ATOM 644 N N . ALA A 1 81 ? -20.547 5.598 22.109 1 96.06 81 ALA A N 1
ATOM 645 C CA . ALA A 1 81 ? -20.531 6.289 20.828 1 96.06 81 ALA A CA 1
ATOM 646 C C . ALA A 1 81 ? -20.688 7.797 21.016 1 96.06 81 ALA A C 1
ATOM 648 O O . ALA A 1 81 ? -20 8.586 20.359 1 96.06 81 ALA A O 1
ATOM 649 N N . GLY A 1 82 ? -21.531 8.141 21.938 1 95.56 82 GLY A N 1
ATOM 650 C CA . GLY A 1 82 ? -21.812 9.555 22.156 1 95.56 82 GLY A CA 1
ATOM 651 C C . GLY A 1 82 ? -20.688 10.266 22.891 1 95.56 82 GLY A C 1
ATOM 652 O O . GLY A 1 82 ? -20.625 11.5 22.906 1 95.56 82 GLY A O 1
ATOM 653 N N . CYS A 1 83 ? -19.781 9.516 23.453 1 95.06 83 CYS A N 1
ATOM 654 C CA . CYS A 1 83 ? -18.703 10.094 24.266 1 95.06 83 CYS A CA 1
ATOM 655 C C . CYS A 1 83 ? -17.469 10.367 23.406 1 95.06 83 CYS A C 1
ATOM 657 O O . CYS A 1 83 ? -16.656 11.219 23.75 1 95.06 83 CYS A O 1
ATOM 659 N N . LEU A 1 84 ? -17.312 9.641 22.328 1 96.88 84 LEU A N 1
ATOM 660 C CA . LEU A 1 84 ? -16.109 9.75 21.5 1 96.88 84 LEU A CA 1
ATOM 661 C C . LEU A 1 84 ? -16.188 10.969 20.594 1 96.88 84 LEU A C 1
ATOM 663 O O . LEU A 1 84 ? -16.875 10.945 19.578 1 96.88 84 LEU A O 1
ATOM 667 N N . ARG A 1 85 ? -15.391 11.961 20.906 1 97.31 85 ARG A N 1
ATOM 668 C CA . ARG A 1 85 ? -15.422 13.227 20.188 1 97.31 85 ARG A CA 1
ATOM 669 C C . ARG A 1 85 ? -14.211 13.359 19.266 1 97.31 85 ARG A C 1
ATOM 671 O O . ARG A 1 85 ? -14.266 14.055 18.25 1 97.31 85 ARG A O 1
ATOM 678 N N . GLN A 1 86 ? -13.148 12.758 19.719 1 97.94 86 GLN A N 1
ATOM 679 C CA . GLN A 1 86 ? -11.922 12.828 18.938 1 97.94 86 GLN A CA 1
ATOM 680 C C . GLN A 1 86 ? -11.391 11.43 18.625 1 97.94 86 GLN A C 1
ATOM 682 O O . GLN A 1 86 ? -11.117 10.648 19.547 1 97.94 86 GLN A O 1
ATOM 687 N N . VAL A 1 87 ? -11.242 11.164 17.406 1 98.38 87 VAL A N 1
ATOM 688 C CA . VAL A 1 87 ? -10.656 9.906 16.969 1 98.38 87 VAL A CA 1
ATOM 689 C C . VAL A 1 87 ? -9.25 10.156 16.422 1 98.38 87 VAL A C 1
ATOM 691 O O . VAL A 1 87 ? -9.07 10.883 15.445 1 98.38 87 VAL A O 1
ATOM 694 N N . HIS A 1 88 ? -8.281 9.586 17.109 1 97.44 88 HIS A N 1
ATOM 695 C CA . HIS A 1 88 ? -6.895 9.664 16.672 1 97.44 88 HIS A CA 1
ATOM 696 C C . HIS A 1 88 ? -6.465 8.391 15.961 1 97.44 88 HIS A C 1
ATOM 698 O O . HIS A 1 88 ? -6.797 7.285 16.406 1 97.44 88 HIS A O 1
ATOM 704 N N . LEU A 1 89 ? -5.867 8.578 14.891 1 97.44 89 LEU A N 1
ATOM 705 C CA . LEU A 1 89 ? -5.328 7.457 14.125 1 97.44 89 LEU A CA 1
ATOM 706 C C . LEU A 1 89 ? -3.807 7.516 14.07 1 97.44 89 LEU A C 1
ATOM 708 O O . LEU A 1 89 ? -3.236 8.375 13.398 1 97.44 89 LEU A O 1
ATOM 712 N N . GLY A 1 90 ? -3.209 6.559 14.742 1 94.81 90 GLY A N 1
ATOM 713 C CA . GLY A 1 90 ? -1.758 6.461 14.742 1 94.81 90 GLY A CA 1
ATOM 714 C C . GLY A 1 90 ? -1.205 5.738 13.531 1 94.81 90 GLY A C 1
ATOM 715 O O . GLY A 1 90 ? -1.835 4.812 13.016 1 94.81 90 GLY A O 1
ATOM 716 N N . LEU A 1 91 ? 0.002 6.152 13.109 1 92.38 91 LEU A N 1
ATOM 717 C CA . LEU A 1 91 ? 0.663 5.508 11.977 1 92.38 91 LEU A CA 1
ATOM 718 C C . LEU A 1 91 ? 1.571 4.379 12.453 1 92.38 91 LEU A C 1
ATOM 720 O O . LEU A 1 91 ? 2.678 4.207 11.93 1 92.38 91 LEU A O 1
ATOM 724 N N . ASP A 1 92 ? 1.037 3.682 13.383 1 87.38 92 ASP A N 1
ATOM 725 C CA . ASP A 1 92 ? 1.792 2.568 13.945 1 87.38 92 ASP A CA 1
ATOM 726 C C . ASP A 1 92 ? 2.025 1.476 12.906 1 87.38 92 ASP A C 1
ATOM 728 O O . ASP A 1 92 ? 1.11 1.114 12.164 1 87.38 92 ASP A O 1
ATOM 732 N N . GLU A 1 93 ? 3.248 1.128 12.82 1 75.25 93 GLU A N 1
ATOM 733 C CA . GLU A 1 93 ? 3.582 0.029 11.914 1 75.25 93 GLU A CA 1
ATOM 734 C C . GLU A 1 93 ? 4.207 -1.138 12.672 1 75.25 93 GLU A C 1
ATOM 736 O O . GLU A 1 93 ? 4.82 -0.942 13.727 1 75.25 93 GLU A O 1
ATOM 741 N N . VAL A 1 94 ? 3.854 -2.246 12.117 1 67.62 94 VAL A N 1
ATOM 742 C CA . VAL A 1 94 ? 4.496 -3.439 12.656 1 67.62 94 VAL A CA 1
ATOM 743 C C . VAL A 1 94 ? 5.832 -3.672 11.953 1 67.62 94 VAL A C 1
ATOM 745 O O . VAL A 1 94 ? 5.918 -3.564 10.727 1 67.62 94 VAL A O 1
ATOM 748 N N . GLU A 1 95 ? 6.949 -3.402 12.609 1 59.69 95 GLU A N 1
ATOM 749 C CA . GLU A 1 95 ? 8.266 -3.543 12 1 59.69 95 GLU A CA 1
ATOM 750 C C . GLU A 1 95 ? 8.508 -4.973 11.523 1 59.69 95 GLU A C 1
ATOM 752 O O . GLU A 1 95 ? 8.242 -5.93 12.258 1 59.69 95 GLU A O 1
ATOM 757 N N . PRO A 1 96 ? 8.695 -4.977 10.172 1 52 96 PRO A N 1
ATOM 758 C CA . PRO A 1 96 ? 9.078 -6.324 9.758 1 52 96 PRO A CA 1
ATOM 759 C C . PRO A 1 96 ? 10.25 -6.879 10.57 1 52 96 PRO A C 1
ATOM 761 O O . PRO A 1 96 ? 11.07 -6.113 11.078 1 52 96 PRO A O 1
ATOM 764 N N . MET A 1 97 ? 10.281 -7.828 11.391 1 47.03 97 MET A N 1
ATOM 765 C CA . MET A 1 97 ? 11.086 -8.492 12.414 1 47.03 97 MET A CA 1
ATOM 766 C C . MET A 1 97 ? 12.555 -8.547 12.008 1 47.03 97 MET A C 1
ATOM 768 O O . MET A 1 97 ? 12.922 -9.312 11.117 1 47.03 97 MET A O 1
ATOM 772 N N . ALA A 1 98 ? 13.359 -7.711 11.539 1 40.94 98 ALA A N 1
ATOM 773 C CA . ALA A 1 98 ? 14.75 -8.133 11.641 1 40.94 98 ALA A CA 1
ATOM 774 C C . ALA A 1 98 ? 15 -8.883 12.945 1 40.94 98 ALA A C 1
ATOM 776 O O . ALA A 1 98 ? 15.93 -9.688 13.039 1 40.94 98 ALA A O 1
ATOM 777 N N . MET A 1 99 ? 14.43 -8.484 13.992 1 42 99 MET A N 1
ATOM 778 C CA . MET A 1 99 ? 15.078 -8.727 15.273 1 42 99 MET A CA 1
ATOM 779 C C . MET A 1 99 ? 14.883 -10.172 15.719 1 42 99 MET A C 1
ATOM 781 O O . MET A 1 99 ? 15.43 -10.586 16.75 1 42 99 MET A O 1
ATOM 785 N N . TYR A 1 100 ? 13.75 -10.773 15.453 1 44.31 100 TYR A N 1
ATOM 786 C CA . TYR A 1 100 ? 13.414 -11.82 16.422 1 44.31 100 TYR A CA 1
ATOM 787 C C . TYR A 1 100 ? 14.289 -13.047 16.219 1 44.31 100 TYR A C 1
ATOM 789 O O . TYR A 1 100 ? 13.859 -14.039 15.625 1 44.31 100 TYR A O 1
ATOM 797 N N . ALA A 1 101 ? 15.328 -12.844 15.695 1 43.72 101 ALA A N 1
ATOM 798 C CA . ALA A 1 101 ? 16.234 -13.984 15.602 1 43.72 101 ALA A CA 1
ATOM 799 C C . ALA A 1 101 ? 16.234 -14.797 16.891 1 43.72 101 ALA A C 1
ATOM 801 O O . ALA A 1 101 ? 17.062 -15.695 17.062 1 43.72 101 ALA A O 1
ATOM 802 N N . SER A 1 102 ? 15.672 -14.359 17.938 1 44.91 102 SER A N 1
ATOM 803 C CA . SER A 1 102 ? 15.992 -15.312 19 1 44.91 102 SER A CA 1
ATOM 804 C C . SER A 1 102 ? 15.305 -16.656 18.766 1 44.91 102 SER A C 1
ATOM 806 O O . SER A 1 102 ? 14.156 -16.703 18.328 1 44.91 102 SER A O 1
ATOM 808 N N . ARG A 1 103 ? 16.078 -17.703 18.453 1 50.56 103 ARG A N 1
ATOM 809 C CA . ARG A 1 103 ? 15.953 -19.125 18.141 1 50.56 103 ARG A CA 1
ATOM 810 C C . ARG A 1 103 ? 15.016 -19.828 19.109 1 50.56 103 ARG A C 1
ATOM 812 O O . ARG A 1 103 ? 14.734 -21.016 18.969 1 50.56 103 ARG A O 1
ATOM 819 N N . GLY A 1 104 ? 14.336 -19.031 20.094 1 53.34 104 GLY A N 1
ATOM 820 C CA . GLY A 1 104 ? 13.531 -19.859 20.969 1 53.34 104 GLY A CA 1
ATOM 821 C C . GLY A 1 104 ? 12.086 -20 20.516 1 53.34 104 GLY A C 1
ATOM 822 O O . GLY A 1 104 ? 11.648 -19.281 19.609 1 53.34 104 GLY A O 1
ATOM 823 N N . VAL A 1 105 ? 11.5 -21.125 20.828 1 53.38 105 VAL A N 1
ATOM 824 C CA . VAL A 1 105 ? 10.109 -21.469 20.531 1 53.38 105 VAL A CA 1
ATOM 825 C C . VAL A 1 105 ? 9.219 -20.25 20.688 1 53.38 105 VAL A C 1
ATOM 827 O O . VAL A 1 105 ? 8.367 -19.984 19.844 1 53.38 105 VAL A O 1
ATOM 830 N N . ALA A 1 106 ? 9.383 -19.609 21.781 1 58.34 106 ALA A N 1
ATOM 831 C CA . ALA A 1 106 ? 8.594 -18.406 22.047 1 58.34 106 ALA A CA 1
ATOM 832 C C . ALA A 1 106 ? 8.828 -17.359 20.969 1 58.34 106 ALA A C 1
ATOM 834 O O . ALA A 1 106 ? 7.891 -16.672 20.547 1 58.34 106 ALA A O 1
ATOM 835 N N . ALA A 1 107 ? 9.883 -17.531 20.531 1 67.06 107 ALA A N 1
ATOM 836 C CA . ALA A 1 107 ? 10.258 -16.562 19.5 1 67.06 107 ALA A CA 1
ATOM 837 C C . ALA A 1 107 ? 9.602 -16.891 18.172 1 67.06 107 ALA A C 1
ATOM 839 O O . ALA A 1 107 ? 9.141 -16 17.453 1 67.06 107 ALA A O 1
ATOM 840 N N . MET A 1 108 ? 9.336 -18.234 18.047 1 70.44 108 MET A N 1
ATOM 841 C CA . MET A 1 108 ? 8.734 -18.656 16.781 1 70.44 108 MET A CA 1
ATOM 842 C C . MET A 1 108 ? 7.242 -18.344 16.766 1 70.44 108 MET A C 1
ATOM 844 O O . MET A 1 108 ? 6.711 -17.922 15.734 1 70.44 108 MET A O 1
ATOM 848 N N . LYS A 1 109 ? 6.645 -18.609 17.891 1 75.12 109 LYS A N 1
ATOM 849 C CA . LYS A 1 109 ? 5.227 -18.266 17.984 1 75.12 109 LYS A CA 1
ATOM 850 C C . LYS A 1 109 ? 5.008 -16.766 17.797 1 75.12 109 LYS A C 1
ATOM 852 O O . LYS A 1 109 ? 4.082 -16.359 17.078 1 75.12 109 LYS A O 1
ATOM 857 N N . SER A 1 110 ? 5.812 -16.078 18.422 1 77.44 110 SER A N 1
ATOM 858 C CA . SER A 1 110 ? 5.711 -14.633 18.312 1 77.44 110 SER A CA 1
ATOM 859 C C . SER A 1 110 ? 5.918 -14.18 16.859 1 77.44 110 SER A C 1
ATOM 861 O O . SER A 1 110 ? 5.215 -13.289 16.375 1 77.44 110 SER A O 1
ATOM 863 N N . LEU A 1 111 ? 6.727 -14.883 16.203 1 77.88 111 LEU A N 1
ATOM 864 C CA . LEU A 1 111 ? 7.02 -14.531 14.82 1 77.88 111 LEU A CA 1
ATOM 865 C C . LEU A 1 111 ? 5.848 -14.883 13.914 1 77.88 111 LEU A C 1
ATOM 867 O O . LEU A 1 111 ? 5.52 -14.133 13 1 77.88 111 LEU A O 1
ATOM 871 N N . ARG A 1 112 ? 5.336 -15.945 14.148 1 79.81 112 ARG A N 1
ATOM 872 C CA . ARG A 1 112 ? 4.164 -16.359 13.383 1 79.81 112 ARG A CA 1
ATOM 873 C C . ARG A 1 112 ? 3.018 -15.367 13.555 1 79.81 112 ARG A C 1
ATOM 875 O O . ARG A 1 112 ? 2.361 -14.992 12.586 1 79.81 112 ARG A O 1
ATOM 882 N N . LEU A 1 113 ? 2.809 -15.031 14.758 1 83.31 113 LEU A N 1
ATOM 883 C CA . LEU A 1 113 ? 1.735 -14.086 15.039 1 83.31 113 LEU A CA 1
ATOM 884 C C . LEU A 1 113 ? 2.037 -12.719 14.422 1 83.31 113 LEU A C 1
ATOM 886 O O . LEU A 1 113 ? 1.129 -12.039 13.945 1 83.31 113 LEU A O 1
ATOM 890 N N . LEU A 1 114 ? 3.221 -12.422 14.477 1 81.94 114 LEU A N 1
ATOM 891 C CA . LEU A 1 114 ? 3.617 -11.172 13.836 1 81.94 114 LEU A CA 1
ATOM 892 C C . LEU A 1 114 ? 3.326 -11.211 12.344 1 81.94 114 LEU A C 1
ATOM 894 O O . LEU A 1 114 ? 2.801 -10.25 11.781 1 81.94 114 LEU A O 1
ATOM 898 N N . GLN A 1 115 ? 3.623 -12.32 11.719 1 81.62 115 GLN A N 1
ATOM 899 C CA . GLN A 1 115 ? 3.352 -12.477 10.297 1 81.62 115 GLN A CA 1
ATOM 900 C C . GLN A 1 115 ? 1.855 -12.398 10.008 1 81.62 115 GLN A C 1
ATOM 902 O O . GLN A 1 115 ? 1.44 -11.828 8.992 1 81.62 115 GLN A O 1
ATOM 907 N N . LEU A 1 116 ? 1.185 -12.969 10.875 1 86.56 116 LEU A N 1
ATOM 908 C CA . LEU A 1 116 ? -0.266 -12.914 10.734 1 86.56 116 LEU A CA 1
ATOM 909 C C . LEU A 1 116 ? -0.771 -11.484 10.812 1 86.56 116 LEU A C 1
ATOM 911 O O . LEU A 1 116 ? -1.599 -11.062 10.008 1 86.56 116 LEU A O 1
ATOM 915 N N . ARG A 1 117 ? -0.241 -10.758 11.758 1 87.25 117 ARG A N 1
ATOM 916 C CA . ARG A 1 117 ? -0.674 -9.375 11.93 1 87.25 117 ARG A CA 1
ATOM 917 C C . ARG A 1 117 ? -0.27 -8.523 10.734 1 87.25 117 ARG A C 1
ATOM 919 O O . ARG A 1 117 ? -1.014 -7.629 10.32 1 87.25 117 ARG A O 1
ATOM 926 N N . LEU A 1 118 ? 0.821 -8.812 10.203 1 84.94 118 LEU A N 1
ATOM 927 C CA . LEU A 1 118 ? 1.271 -8.102 9.016 1 84.94 118 LEU A CA 1
ATOM 928 C C . LEU A 1 118 ? 0.381 -8.422 7.816 1 84.94 118 LEU A C 1
ATOM 930 O O . LEU A 1 118 ? 0.003 -7.523 7.059 1 84.94 118 LEU A O 1
ATOM 934 N N . ALA A 1 119 ? 0.063 -9.68 7.633 1 88.06 119 ALA A N 1
ATOM 935 C CA . ALA A 1 119 ? -0.825 -10.094 6.547 1 88.06 119 ALA A CA 1
ATOM 936 C C . ALA A 1 119 ? -2.199 -9.445 6.691 1 88.06 119 ALA A C 1
ATOM 938 O O . ALA A 1 119 ? -2.799 -9.023 5.699 1 88.06 119 ALA A O 1
ATOM 939 N N . GLU A 1 120 ? -2.652 -9.367 7.906 1 90.56 120 GLU A N 1
ATOM 940 C CA . GLU A 1 120 ? -3.939 -8.734 8.18 1 90.56 120 GLU A CA 1
ATOM 941 C C . GLU A 1 120 ? -3.924 -7.258 7.793 1 90.56 120 GLU A C 1
ATOM 943 O O . GLU A 1 120 ? -4.859 -6.766 7.16 1 90.56 120 GLU A O 1
ATOM 948 N N . GLN A 1 121 ? -2.912 -6.609 8.234 1 90.06 121 GLN A N 1
ATOM 949 C CA . GLN A 1 121 ? -2.816 -5.18 7.957 1 90.06 121 GLN A CA 1
ATOM 950 C C . GLN A 1 121 ? -2.766 -4.91 6.457 1 90.06 121 GLN A C 1
ATOM 952 O O . GLN A 1 121 ? -3.471 -4.031 5.953 1 90.06 121 GLN A O 1
ATOM 957 N N . GLU A 1 122 ? -1.962 -5.668 5.801 1 89.25 122 GLU A N 1
ATOM 958 C CA . GLU A 1 122 ? -1.861 -5.512 4.355 1 89.25 122 GLU A CA 1
ATOM 959 C C . GLU A 1 122 ? -3.197 -5.793 3.674 1 89.25 122 GLU A C 1
ATOM 961 O O . GLU A 1 122 ? -3.564 -5.117 2.711 1 89.25 122 GLU A O 1
ATOM 966 N N . THR A 1 123 ? -3.896 -6.758 4.156 1 94.38 123 THR A N 1
ATOM 967 C CA . THR A 1 123 ? -5.188 -7.137 3.592 1 94.38 123 THR A CA 1
ATOM 968 C C . THR A 1 123 ? -6.219 -6.039 3.816 1 94.38 123 THR A C 1
ATOM 970 O O . THR A 1 123 ? -7.031 -5.75 2.932 1 94.38 123 THR A O 1
ATOM 973 N N . LEU A 1 124 ? -6.156 -5.406 4.988 1 95.62 124 LEU A N 1
ATOM 974 C CA . LEU A 1 124 ? -7.062 -4.301 5.281 1 95.62 124 LEU A CA 1
ATOM 975 C C . LEU A 1 124 ? -6.918 -3.195 4.238 1 95.62 124 LEU A C 1
ATOM 977 O O . LEU A 1 124 ? -7.918 -2.672 3.742 1 95.62 124 LEU A O 1
ATOM 981 N N . TRP A 1 125 ? -5.707 -2.91 3.887 1 93.69 125 TRP A N 1
ATOM 982 C CA . TRP A 1 125 ? -5.461 -1.869 2.893 1 93.69 125 TRP A CA 1
ATOM 983 C C . TRP A 1 125 ? -5.836 -2.35 1.495 1 93.69 125 TRP A C 1
ATOM 985 O O . TRP A 1 125 ? -6.492 -1.63 0.739 1 93.69 125 TRP A O 1
ATOM 995 N N . THR A 1 126 ? -5.484 -3.588 1.159 1 95.06 126 THR A N 1
ATOM 996 C CA . THR A 1 126 ? -5.707 -4.125 -0.179 1 95.06 126 THR A CA 1
ATOM 997 C C . THR A 1 126 ? -7.195 -4.156 -0.513 1 95.06 126 THR A C 1
ATOM 999 O O . THR A 1 126 ? -7.594 -3.822 -1.631 1 95.06 126 THR A O 1
ATOM 1002 N N . LEU A 1 127 ? -8.016 -4.461 0.465 1 97.25 127 LEU A N 1
ATOM 1003 C CA . LEU A 1 127 ? -9.445 -4.648 0.229 1 97.25 127 LEU A CA 1
ATOM 1004 C C . LEU A 1 127 ? -10.219 -3.371 0.535 1 97.25 127 LEU A C 1
ATOM 1006 O O . LEU A 1 127 ? -11.445 -3.342 0.42 1 97.25 127 LEU A O 1
ATOM 1010 N N . GLY A 1 128 ? -9.531 -2.301 0.958 1 96.81 128 GLY A N 1
ATOM 1011 C CA . GLY A 1 128 ? -10.195 -1.041 1.267 1 96.81 128 GLY A CA 1
ATOM 1012 C C . GLY A 1 128 ? -11.023 -1.1 2.533 1 96.81 128 GLY A C 1
ATOM 1013 O O . GLY A 1 128 ? -12.023 -0.386 2.66 1 96.81 128 GLY A O 1
ATOM 1014 N N . LEU A 1 129 ? -10.648 -1.955 3.402 1 98 129 LEU A N 1
ATOM 1015 C CA . LEU A 1 129 ? -11.445 -2.135 4.613 1 98 129 LEU A CA 1
ATOM 1016 C C . LEU A 1 129 ? -11.148 -1.034 5.625 1 98 129 LEU A C 1
ATOM 1018 O O . LEU A 1 129 ? -11.984 -0.736 6.484 1 98 129 LEU A O 1
ATOM 1022 N N . VAL A 1 130 ? -9.953 -0.358 5.555 1 97.69 130 VAL A N 1
ATOM 1023 C CA . VAL A 1 130 ? -9.609 0.718 6.48 1 97.69 130 VAL A CA 1
ATOM 1024 C C . VAL A 1 130 ? -10.609 1.862 6.332 1 97.69 130 VAL A C 1
ATOM 1026 O O . VAL A 1 130 ? -11.328 2.193 7.277 1 97.69 130 VAL A O 1
ATOM 1029 N N . PRO A 1 131 ? -10.719 2.459 5.105 1 98.31 131 PRO A N 1
ATOM 1030 C CA . PRO A 1 131 ? -11.719 3.52 5 1 98.31 131 PRO A CA 1
ATOM 1031 C C . PRO A 1 131 ? -13.141 3.016 5.234 1 98.31 131 PRO A C 1
ATOM 1033 O O . PRO A 1 131 ? -13.984 3.746 5.77 1 98.31 131 PRO A O 1
ATOM 1036 N N . LYS A 1 132 ? -13.406 1.771 4.879 1 98 132 LYS A N 1
ATOM 1037 C CA . LYS A 1 132 ? -14.742 1.212 5.082 1 98 132 LYS A CA 1
ATOM 1038 C C . LYS A 1 132 ? -15.078 1.125 6.566 1 98 132 LYS A C 1
ATOM 1040 O O . LYS A 1 132 ? -16.156 1.535 6.988 1 98 132 LYS A O 1
ATOM 1045 N N . TYR A 1 133 ? -14.164 0.575 7.344 1 98.44 133 TYR A N 1
ATOM 1046 C CA . TYR A 1 133 ? -14.391 0.426 8.781 1 98.44 133 TYR A CA 1
ATOM 1047 C C . TYR A 1 133 ? -14.453 1.785 9.469 1 98.44 133 TYR A C 1
ATOM 1049 O O . TYR A 1 133 ? -15.266 1.993 10.375 1 98.44 133 TYR A O 1
ATOM 1057 N N . LEU A 1 134 ? -13.602 2.693 9.055 1 98.75 134 LEU A N 1
ATOM 1058 C CA . LEU A 1 134 ? -13.672 4.051 9.586 1 98.75 134 LEU A CA 1
ATOM 1059 C C . LEU A 1 134 ? -15.023 4.684 9.281 1 98.75 134 LEU A C 1
ATOM 1061 O O . LEU A 1 134 ? -15.648 5.277 10.164 1 98.75 134 LEU A O 1
ATOM 1065 N N . ALA A 1 135 ? -15.477 4.516 8.062 1 98.75 135 ALA A N 1
ATOM 1066 C CA . ALA A 1 135 ? -16.766 5.086 7.664 1 98.75 135 ALA A CA 1
ATOM 1067 C C . ALA A 1 135 ? -17.906 4.512 8.5 1 98.75 135 ALA A C 1
ATOM 1069 O O . ALA A 1 135 ? -18.797 5.246 8.93 1 98.75 135 ALA A O 1
ATOM 1070 N N . GLU A 1 136 ? -17.844 3.232 8.672 1 98.56 136 GLU A N 1
ATOM 1071 C CA . GLU A 1 136 ? -18.859 2.58 9.5 1 98.56 136 GLU A CA 1
ATOM 1072 C C . GLU A 1 136 ? -18.875 3.162 10.906 1 98.56 136 GLU A C 1
ATOM 1074 O O . GLU A 1 136 ? -19.938 3.447 11.453 1 98.56 136 GLU A O 1
ATOM 1079 N N . ALA A 1 137 ? -17.688 3.344 11.445 1 98.75 137 ALA A N 1
ATOM 1080 C CA . ALA A 1 137 ? -17.609 3.904 12.789 1 98.75 137 ALA A CA 1
ATOM 1081 C C . ALA A 1 137 ? -18.047 5.363 12.805 1 98.75 137 ALA A C 1
ATOM 1083 O O . ALA A 1 137 ? -18.859 5.762 13.648 1 98.75 137 ALA A O 1
ATOM 1084 N N . PHE A 1 138 ? -17.594 6.18 11.891 1 98.75 138 PHE A N 1
ATOM 1085 C CA . PHE A 1 138 ? -17.875 7.609 11.844 1 98.75 138 PHE A CA 1
ATOM 1086 C C . PHE A 1 138 ? -19.375 7.867 11.688 1 98.75 138 PHE A C 1
ATOM 1088 O O . PHE A 1 138 ? -19.891 8.859 12.203 1 98.75 138 PHE A O 1
ATOM 1095 N N . SER A 1 139 ? -20.078 6.957 10.992 1 98.44 139 SER A N 1
ATOM 1096 C CA . SER A 1 139 ? -21.5 7.133 10.75 1 98.44 139 SER A CA 1
ATOM 1097 C C . SER A 1 139 ? -22.297 6.973 12.039 1 98.44 139 SER A C 1
ATOM 1099 O O . SER A 1 139 ? -23.453 7.418 12.125 1 98.44 139 SER A O 1
ATOM 1101 N N . ARG A 1 140 ? -21.641 6.453 13.016 1 98.25 140 ARG A N 1
ATOM 1102 C CA . ARG A 1 140 ? -22.359 6.137 14.242 1 98.25 140 ARG A CA 1
ATOM 1103 C C . ARG A 1 140 ? -21.828 6.961 15.414 1 98.25 140 ARG A C 1
ATOM 1105 O O . ARG A 1 140 ? -22.156 6.691 16.562 1 98.25 140 ARG A O 1
ATOM 1112 N N . LEU A 1 141 ? -20.953 7.863 15.133 1 98.19 141 LEU A N 1
ATOM 1113 C CA . LEU A 1 141 ? -20.438 8.766 16.156 1 98.19 141 LEU A CA 1
ATOM 1114 C C . LEU A 1 141 ? -21.094 10.141 16.047 1 98.19 141 LEU A C 1
ATOM 1116 O O . LEU A 1 141 ? -20.594 11.016 15.352 1 98.19 141 LEU A O 1
ATOM 1120 N N . PRO A 1 142 ? -22.141 10.312 16.812 1 96.75 142 PRO A N 1
ATOM 1121 C CA . PRO A 1 142 ? -22.938 11.523 16.625 1 96.75 142 PRO A CA 1
ATOM 1122 C C . PRO A 1 142 ? -22.203 12.789 17.062 1 96.75 142 PRO A C 1
ATOM 1124 O O . PRO A 1 142 ? -22.5 13.883 16.562 1 96.75 142 PRO A O 1
ATOM 1127 N N . ASN A 1 143 ? -21.172 12.664 17.953 1 96.81 143 ASN A N 1
ATOM 1128 C CA . ASN A 1 143 ? -20.5 13.852 18.5 1 96.81 143 ASN A CA 1
ATOM 1129 C C . ASN A 1 143 ? -19.062 13.961 18 1 96.81 143 ASN A C 1
ATOM 1131 O O . ASN A 1 143 ? -18.234 14.641 18.625 1 96.81 143 ASN A O 1
ATOM 1135 N N . LEU A 1 144 ? -18.766 13.242 16.922 1 98 144 LEU A N 1
ATOM 1136 C CA . LEU A 1 144 ? -17.406 13.312 16.391 1 98 144 LEU A CA 1
ATOM 1137 C C . LEU A 1 144 ? -17.047 14.742 16 1 98 144 LEU A C 1
ATOM 1139 O O . LEU A 1 144 ? -17.703 15.336 15.133 1 98 144 LEU A O 1
ATOM 1143 N N . GLU A 1 145 ? -15.984 15.266 16.609 1 98.06 145 GLU A N 1
ATOM 1144 C CA . GLU A 1 145 ? -15.57 16.641 16.359 1 98.06 145 GLU A CA 1
ATOM 1145 C C . GLU A 1 145 ? -14.273 16.703 15.555 1 98.06 145 GLU A C 1
ATOM 1147 O O . GLU A 1 145 ? -14.133 17.531 14.656 1 98.06 145 GLU A O 1
ATOM 1152 N N . THR A 1 146 ? -13.398 15.812 15.953 1 98.25 146 THR A N 1
ATOM 1153 C CA . THR A 1 146 ? -12.07 15.93 15.352 1 98.25 146 THR A CA 1
ATOM 1154 C C . THR A 1 146 ? -11.523 14.562 14.961 1 98.25 146 THR A C 1
ATOM 1156 O O . THR A 1 146 ? -11.648 13.602 15.719 1 98.25 146 THR A O 1
ATOM 1159 N N . CYS A 1 147 ? -10.977 14.477 13.82 1 98.44 147 CYS A N 1
ATOM 1160 C CA . CYS A 1 147 ? -10.164 13.344 13.383 1 98.44 147 CYS A CA 1
ATOM 1161 C C . CYS A 1 147 ? -8.695 13.734 13.273 1 98.44 147 CYS A C 1
ATOM 1163 O O . CYS A 1 147 ? -8.352 14.688 12.578 1 98.44 147 CYS A O 1
ATOM 1165 N N . VAL A 1 148 ? -7.863 12.984 13.945 1 98.19 148 VAL A N 1
ATOM 1166 C CA . VAL A 1 148 ? -6.449 13.344 14.008 1 98.19 148 VAL A CA 1
ATOM 1167 C C . VAL A 1 148 ? -5.602 12.203 13.453 1 98.19 148 VAL A C 1
ATOM 1169 O O . VAL A 1 148 ? -5.793 11.039 13.828 1 98.19 148 VAL A O 1
ATOM 1172 N N . VAL A 1 149 ? -4.734 12.469 12.539 1 97.12 149 VAL A N 1
ATOM 1173 C CA . VAL A 1 149 ? -3.691 11.547 12.109 1 97.12 149 VAL A CA 1
ATOM 1174 C C . VAL A 1 149 ? -2.361 11.922 12.758 1 97.12 149 VAL A C 1
ATOM 1176 O O . VAL A 1 149 ? -1.944 13.078 12.703 1 97.12 149 VAL A O 1
ATOM 1179 N N . ARG A 1 150 ? -1.729 10.984 13.383 1 93.5 150 ARG A N 1
ATOM 1180 C CA . ARG A 1 150 ? -0.481 11.344 14.047 1 93.5 150 ARG A CA 1
ATOM 1181 C C . ARG A 1 150 ? 0.544 10.227 13.938 1 93.5 150 ARG A C 1
ATOM 1183 O O . ARG A 1 150 ? 0.179 9.047 13.836 1 93.5 150 ARG A O 1
ATOM 1190 N N . ASP A 1 151 ? 1.856 10.539 14.039 1 90.62 151 ASP A N 1
ATOM 1191 C CA . ASP A 1 151 ? 2.924 9.562 13.852 1 90.62 151 ASP A CA 1
ATOM 1192 C C . ASP A 1 151 ? 3.742 9.398 15.133 1 90.62 151 ASP A C 1
ATOM 1194 O O . ASP A 1 151 ? 4.91 9.016 15.078 1 90.62 151 ASP A O 1
ATOM 1198 N N . PHE A 1 152 ? 3.09 9.781 16.281 1 87.56 152 PHE A N 1
ATOM 1199 C CA . PHE A 1 152 ? 3.75 9.602 17.562 1 87.56 152 PHE A CA 1
ATOM 1200 C C . PHE A 1 152 ? 2.732 9.273 18.656 1 87.56 152 PHE A C 1
ATOM 1202 O O . PHE A 1 152 ? 1.531 9.492 18.469 1 87.56 152 PHE A O 1
ATOM 1209 N N . ASN A 1 153 ? 3.268 8.719 19.719 1 87.19 153 ASN A N 1
ATOM 1210 C CA . ASN A 1 153 ? 2.463 8.492 20.906 1 87.19 153 ASN A CA 1
ATOM 1211 C C . ASN A 1 153 ? 2.721 9.555 21.969 1 87.19 153 ASN A C 1
ATOM 1213 O O . ASN A 1 153 ? 3.867 9.945 22.203 1 87.19 153 ASN A O 1
ATOM 1217 N N . SER A 1 154 ? 1.655 9.977 22.516 1 85 154 SER A N 1
ATOM 1218 C CA . SER A 1 154 ? 1.799 10.992 23.547 1 85 154 SER A CA 1
ATOM 1219 C C . SER A 1 154 ? 2.322 10.391 24.844 1 85 154 SER A C 1
ATOM 1221 O O . SER A 1 154 ? 1.992 9.25 25.188 1 85 154 SER A O 1
ATOM 1223 N N . ASP A 1 155 ? 3.102 11.102 25.5 1 79.44 155 ASP A N 1
ATOM 1224 C CA . ASP A 1 155 ? 3.594 10.68 26.797 1 79.44 155 ASP A CA 1
ATOM 1225 C C . ASP A 1 155 ? 2.998 11.531 27.922 1 79.44 155 ASP A C 1
ATOM 1227 O O . ASP A 1 155 ? 3.51 11.547 29.047 1 79.44 155 ASP A O 1
ATOM 1231 N N . ARG A 1 156 ? 1.976 12.117 27.688 1 72.75 156 ARG A N 1
ATOM 1232 C CA . ARG A 1 156 ? 1.439 13.102 28.625 1 72.75 156 ARG A CA 1
ATOM 1233 C C . ARG A 1 156 ? 0.434 12.461 29.562 1 72.75 156 ARG A C 1
ATOM 1235 O O . ARG A 1 156 ? 0.048 13.062 30.578 1 72.75 156 ARG A O 1
ATOM 1242 N N . ARG A 1 157 ? 0.027 11.297 29.234 1 71.44 157 ARG A N 1
ATOM 1243 C CA . ARG A 1 157 ? -0.907 10.641 30.141 1 71.44 157 ARG A CA 1
ATOM 1244 C C . ARG A 1 157 ? -0.188 10.125 31.391 1 71.44 157 ARG A C 1
ATOM 1246 O O . ARG A 1 157 ? 0.838 9.453 31.281 1 71.44 157 ARG A O 1
ATOM 1253 N N . SER A 1 158 ? -0.682 10.625 32.5 1 71 158 SER A N 1
ATOM 1254 C CA . SER A 1 158 ? 0.073 10.422 33.75 1 71 158 SER A CA 1
ATOM 1255 C C . SER A 1 158 ? -0.545 9.32 34.594 1 71 158 SER A C 1
ATOM 1257 O O . SER A 1 158 ? 0.061 8.875 35.562 1 71 158 SER A O 1
ATOM 1259 N N . ARG A 1 159 ? -1.647 8.828 34.281 1 77.25 159 ARG A N 1
ATOM 1260 C CA . ARG A 1 159 ? -2.301 7.883 35.188 1 77.25 159 ARG A CA 1
ATOM 1261 C C . ARG A 1 159 ? -1.462 6.617 35.344 1 77.25 159 ARG A C 1
ATOM 1263 O O . ARG A 1 159 ? -1.376 6.062 36.438 1 77.25 159 ARG A O 1
ATOM 1270 N N . ASP A 1 160 ? -0.845 6.117 34.344 1 77.88 160 ASP A N 1
ATOM 1271 C CA . ASP A 1 160 ? -0.085 4.871 34.406 1 77.88 160 ASP A CA 1
ATOM 1272 C C . ASP A 1 160 ? 1.398 5.145 34.625 1 77.88 160 ASP A C 1
ATOM 1274 O O . ASP A 1 160 ? 2.242 4.281 34.375 1 77.88 160 ASP A O 1
ATOM 1278 N N . GLY A 1 161 ? 1.699 6.25 35.094 1 72.12 161 GLY A N 1
ATOM 1279 C CA . GLY A 1 161 ? 3.076 6.594 35.406 1 72.12 161 GLY A CA 1
ATOM 1280 C C . GLY A 1 161 ? 3.672 7.609 34.438 1 72.12 161 GLY A C 1
ATOM 1281 O O . GLY A 1 161 ? 3.107 7.875 33.375 1 72.12 161 GLY A O 1
ATOM 1282 N N . ARG A 1 162 ? 4.711 7.988 35 1 67.56 162 ARG A N 1
ATOM 1283 C CA . ARG A 1 162 ? 5.422 9 34.219 1 67.56 162 ARG A CA 1
ATOM 1284 C C . ARG A 1 162 ? 6.035 8.383 32.969 1 67.56 162 ARG A C 1
ATOM 1286 O O . ARG A 1 162 ? 6.535 7.258 33 1 67.56 162 ARG A O 1
ATOM 1293 N N . TYR A 1 163 ? 5.82 8.945 31.859 1 65.06 163 TYR A N 1
ATOM 1294 C CA . TYR A 1 163 ? 6.469 8.625 30.594 1 65.06 163 TYR A CA 1
ATOM 1295 C C . TYR A 1 163 ? 5.773 7.457 29.891 1 65.06 163 TYR A C 1
ATOM 1297 O O . TYR A 1 163 ? 6.316 6.875 28.953 1 65.06 163 TYR A O 1
ATOM 1305 N N . ARG A 1 164 ? 4.652 7.215 30.531 1 79 164 ARG A N 1
ATOM 1306 C CA . ARG A 1 164 ? 3.943 6.176 29.797 1 79 164 ARG A CA 1
ATOM 1307 C C . ARG A 1 164 ? 3.268 6.746 28.547 1 79 164 ARG A C 1
ATOM 1309 O O . ARG A 1 164 ? 2.709 7.848 28.594 1 79 164 ARG A O 1
ATOM 1316 N N . HIS A 1 165 ? 3.355 6.078 27.578 1 80.75 165 HIS A N 1
ATOM 1317 C CA . HIS A 1 165 ? 2.871 6.551 26.281 1 80.75 165 HIS A CA 1
ATOM 1318 C C . HIS A 1 165 ? 1.395 6.219 26.094 1 80.75 165 HIS A C 1
ATOM 1320 O O . HIS A 1 165 ? 0.921 5.18 26.562 1 80.75 165 HIS A O 1
ATOM 1326 N N . TRP A 1 166 ? 0.709 7.207 25.641 1 87 166 TRP A N 1
ATOM 1327 C CA . TRP A 1 166 ? -0.642 6.977 25.156 1 87 166 TRP A CA 1
ATOM 1328 C C . TRP A 1 166 ? -0.61 6.242 23.812 1 87 166 TRP A C 1
ATOM 1330 O O . TRP A 1 166 ? -0.276 6.832 22.781 1 87 166 TRP A O 1
ATOM 1340 N N . LEU A 1 167 ? -1.025 4.965 23.906 1 88.12 167 LEU A N 1
ATOM 1341 C CA . LEU A 1 167 ? -0.826 4.066 22.766 1 88.12 167 LEU A CA 1
ATOM 1342 C C . LEU A 1 167 ? -2.137 3.826 22.031 1 88.12 167 LEU A C 1
ATOM 1344 O O . LEU A 1 167 ? -3.217 3.988 22.609 1 88.12 167 LEU A O 1
ATOM 1348 N N . SER A 1 168 ? -2.006 3.432 20.797 1 92.5 168 SER A N 1
ATOM 1349 C CA . SER A 1 168 ? -3.178 3.006 20.047 1 92.5 168 SER A CA 1
ATOM 1350 C C . SER A 1 168 ? -3.814 1.766 20.656 1 92.5 168 SER A C 1
ATOM 1352 O O . SER A 1 168 ? -3.115 0.902 21.188 1 92.5 168 SER A O 1
ATOM 1354 N N . TYR A 1 169 ? -5.129 1.774 20.516 1 91.5 169 TYR A N 1
ATOM 1355 C CA . TYR A 1 169 ? -5.832 0.59 21 1 91.5 169 TYR A CA 1
ATOM 1356 C C . TYR A 1 169 ? -5.297 -0.67 20.328 1 91.5 169 TYR A C 1
ATOM 1358 O O . TYR A 1 169 ? -5.129 -0.706 19.094 1 91.5 169 TYR A O 1
ATOM 1366 N N . GLY A 1 170 ? -4.957 -1.692 21.109 1 88.81 170 GLY A N 1
ATOM 1367 C CA . GLY A 1 170 ? -4.484 -2.961 20.578 1 88.81 170 GLY A CA 1
ATOM 1368 C C . GLY A 1 170 ? -2.977 -3.107 20.641 1 88.81 170 GLY A C 1
ATOM 1369 O O . GLY A 1 170 ? -2.447 -4.207 20.453 1 88.81 170 GLY A O 1
ATOM 1370 N N . THR A 1 171 ? -2.289 -2.008 20.906 1 88.56 171 THR A N 1
ATOM 1371 C CA . THR A 1 171 ? -0.832 -2.051 20.938 1 88.56 171 THR A CA 1
ATOM 1372 C C . THR A 1 171 ? -0.346 -3.062 21.969 1 88.56 171 THR A C 1
ATOM 1374 O O . THR A 1 171 ? 0.533 -3.879 21.688 1 88.56 171 THR A O 1
ATOM 1377 N N . ASN A 1 172 ? -0.953 -3 23.109 1 84.38 172 ASN A N 1
ATOM 1378 C CA . ASN A 1 172 ? -0.539 -3.916 24.172 1 84.38 172 ASN A CA 1
ATOM 1379 C C . ASN A 1 172 ? -0.89 -5.359 23.828 1 84.38 172 ASN A C 1
ATOM 1381 O O . ASN A 1 172 ? -0.12 -6.277 24.125 1 84.38 172 ASN A O 1
ATOM 1385 N N . THR A 1 173 ? -2.014 -5.527 23.281 1 84 173 THR A N 1
ATOM 1386 C CA . THR A 1 173 ? -2.402 -6.859 22.844 1 84 173 THR A CA 1
ATOM 1387 C C . THR A 1 173 ? -1.401 -7.41 21.828 1 84 173 THR A C 1
ATOM 1389 O O . THR A 1 173 ? -0.953 -8.547 21.938 1 84 173 THR A O 1
ATOM 1392 N N . MET A 1 174 ? -1.018 -6.648 20.922 1 85.62 174 MET A N 1
ATOM 1393 C CA . MET A 1 174 ? -0.062 -7.07 19.906 1 85.62 174 MET A CA 1
ATOM 1394 C C . MET A 1 174 ? 1.3 -7.367 20.516 1 85.62 174 MET A C 1
ATOM 1396 O O . MET A 1 174 ? 1.967 -8.328 20.125 1 85.62 174 MET A O 1
ATOM 1400 N N . HIS A 1 175 ? 1.637 -6.555 21.453 1 84.75 175 HIS A N 1
ATOM 1401 C CA . HIS A 1 175 ? 2.91 -6.75 22.141 1 84.75 175 HIS A CA 1
ATOM 1402 C C . HIS A 1 175 ? 2.924 -8.062 22.922 1 84.75 175 HIS A C 1
ATOM 1404 O O . HIS A 1 175 ? 3.92 -8.789 22.906 1 84.75 175 HIS A O 1
ATOM 1410 N N . MET A 1 176 ? 1.913 -8.273 23.516 1 83.88 176 MET A N 1
ATOM 1411 C CA . MET A 1 176 ? 1.813 -9.5 24.312 1 83.88 176 MET A CA 1
ATOM 1412 C C . MET A 1 176 ? 1.834 -10.734 23.406 1 83.88 176 MET A C 1
ATOM 1414 O O . MET A 1 176 ? 2.453 -11.742 23.734 1 83.88 176 MET A O 1
ATOM 1418 N N . GLU A 1 177 ? 1.269 -10.57 22.25 1 80.44 177 GLU A N 1
ATOM 1419 C CA . GLU A 1 177 ? 1.149 -11.695 21.328 1 80.44 177 GLU A CA 1
ATOM 1420 C C . GLU A 1 177 ? 2.443 -11.906 20.547 1 80.44 177 GLU A C 1
ATOM 1422 O O . GLU A 1 177 ? 2.855 -13.047 20.328 1 80.44 177 GLU A O 1
ATOM 1427 N N . THR A 1 178 ? 3.057 -10.805 20.188 1 81.62 178 THR A N 1
ATOM 1428 C CA . THR A 1 178 ? 4.121 -10.93 19.203 1 81.62 178 THR A CA 1
ATOM 1429 C C . THR A 1 178 ? 5.461 -10.508 19.797 1 81.62 178 THR A C 1
ATOM 1431 O O . THR A 1 178 ? 6.516 -10.781 19.203 1 81.62 178 THR A O 1
ATOM 1434 N N . GLY A 1 179 ? 5.367 -9.875 20.906 1 78.31 179 GLY A N 1
ATOM 1435 C CA . GLY A 1 179 ? 6.582 -9.312 21.469 1 78.31 179 GLY A CA 1
ATOM 1436 C C . GLY A 1 179 ? 6.969 -7.984 20.859 1 78.31 179 GLY A C 1
ATOM 1437 O O . GLY A 1 179 ? 7.898 -7.32 21.328 1 78.31 179 GLY A O 1
ATOM 1438 N N . MET A 1 180 ? 6.207 -7.66 19.859 1 78.5 180 MET A N 1
ATOM 1439 C CA . MET A 1 180 ? 6.539 -6.418 19.156 1 78.5 180 MET A CA 1
ATOM 1440 C C . MET A 1 180 ? 5.512 -5.332 19.469 1 78.5 180 MET A C 1
ATOM 1442 O O . MET A 1 180 ? 4.309 -5.594 19.453 1 78.5 180 MET A O 1
ATOM 1446 N N . ARG A 1 181 ? 6.094 -4.246 19.719 1 79 181 ARG A N 1
ATOM 1447 C CA . ARG A 1 181 ? 5.227 -3.088 19.906 1 79 181 ARG A CA 1
ATOM 1448 C C . ARG A 1 181 ? 5.152 -2.246 18.641 1 79 181 ARG A C 1
ATOM 1450 O O . ARG A 1 181 ? 6.168 -1.745 18.156 1 79 181 ARG A O 1
ATOM 1457 N N . PRO A 1 182 ? 3.918 -2.217 18.125 1 81.88 182 PRO A N 1
ATOM 1458 C CA . PRO A 1 182 ? 3.803 -1.313 16.984 1 81.88 182 PRO A CA 1
ATOM 1459 C C . PRO A 1 182 ? 4.148 0.132 17.328 1 81.88 182 PRO A C 1
ATOM 1461 O O . PRO A 1 182 ? 3.775 0.617 18.406 1 81.88 182 PRO A O 1
ATOM 1464 N N . ARG A 1 183 ? 4.988 0.743 16.531 1 74.12 183 ARG A N 1
ATOM 1465 C CA . ARG A 1 183 ? 5.355 2.139 16.75 1 74.12 183 ARG A CA 1
ATOM 1466 C C . ARG A 1 183 ? 5.43 2.898 15.438 1 74.12 183 ARG A C 1
ATOM 1468 O O . ARG A 1 183 ? 5.68 2.305 14.383 1 74.12 183 ARG A O 1
ATOM 1475 N N . PRO A 1 184 ? 5.078 4.129 15.586 1 72.69 184 PRO A N 1
ATOM 1476 C CA . PRO A 1 184 ? 5.32 4.941 14.398 1 72.69 184 PRO A CA 1
ATOM 1477 C C . PRO A 1 184 ? 6.797 4.992 14.008 1 72.69 184 PRO A C 1
ATOM 1479 O O . PRO A 1 184 ? 7.66 5.184 14.875 1 72.69 184 PRO A O 1
ATOM 1482 N N . ARG A 1 185 ? 7.113 4.5 12.852 1 63.66 185 ARG A N 1
ATOM 1483 C CA . ARG A 1 185 ? 8.5 4.516 12.406 1 63.66 185 ARG A CA 1
ATOM 1484 C C . ARG A 1 185 ? 8.891 5.887 11.867 1 63.66 185 ARG A C 1
ATOM 1486 O O . ARG A 1 185 ? 8.016 6.699 11.539 1 63.66 185 ARG A O 1
ATOM 1493 N N . HIS A 1 186 ? 10.164 6.086 12.062 1 55.53 186 HIS A N 1
ATOM 1494 C CA . HIS A 1 186 ? 10.656 7.316 11.453 1 55.53 186 HIS A CA 1
ATOM 1495 C C . HIS A 1 186 ? 10.414 7.324 9.945 1 55.53 186 HIS A C 1
ATOM 1497 O O . HIS A 1 186 ? 10.5 6.281 9.297 1 55.53 186 HIS A O 1
ATOM 1503 N N . GLY A 1 187 ? 9.781 8.234 9.477 1 50.09 187 GLY A N 1
ATOM 1504 C CA . GLY A 1 187 ? 9.625 8.414 8.039 1 50.09 187 GLY A CA 1
ATOM 1505 C C . GLY A 1 187 ? 10.914 8.211 7.27 1 50.09 187 GLY A C 1
ATOM 1506 O O . GLY A 1 187 ? 12 8.219 7.852 1 50.09 187 GLY A O 1
ATOM 1507 N N . PRO A 1 188 ? 10.883 7.539 6.02 1 44.16 188 PRO A N 1
ATOM 1508 C CA . PRO A 1 188 ? 12.125 7.27 5.289 1 44.16 188 PRO A CA 1
ATOM 1509 C C . PRO A 1 188 ? 13.133 8.406 5.391 1 44.16 188 PRO A C 1
ATOM 1511 O O . PRO A 1 188 ? 12.766 9.578 5.246 1 44.16 188 PRO A O 1
ATOM 1514 N N . GLY A 1 189 ? 14.109 8.234 6.113 1 39.56 189 GLY A N 1
ATOM 1515 C CA . GLY A 1 189 ? 15.188 9.008 5.516 1 39.56 189 GLY A CA 1
ATOM 1516 C C . GLY A 1 189 ? 15.203 8.945 4 1 39.56 189 GLY A C 1
ATOM 1517 O O . GLY A 1 189 ? 14.312 8.344 3.393 1 39.56 189 GLY A O 1
ATOM 1518 N N . TRP A 1 190 ? 15.977 9.562 3.238 1 35.47 190 TRP A N 1
ATOM 1519 C CA . TRP A 1 190 ? 16.062 9.633 1.783 1 35.47 190 TRP A CA 1
ATOM 1520 C C . TRP A 1 190 ? 15.781 8.273 1.153 1 35.47 190 TRP A C 1
ATOM 1522 O O . TRP A 1 190 ? 15.25 8.195 0.043 1 35.47 190 TRP A O 1
ATOM 1532 N N . LYS A 1 191 ? 16.188 7.273 1.803 1 36.91 191 LYS A N 1
ATOM 1533 C CA . LYS A 1 191 ? 16.359 5.984 1.141 1 36.91 191 LYS A CA 1
ATOM 1534 C C . LYS A 1 191 ? 15.062 5.199 1.112 1 36.91 191 LYS A C 1
ATOM 1536 O O . LYS A 1 191 ? 14.93 4.23 0.359 1 36.91 191 LYS A O 1
ATOM 1541 N N . ASP A 1 192 ? 14.164 5.441 2.047 1 40.34 192 ASP A N 1
ATOM 1542 C CA . ASP A 1 192 ? 13.031 4.527 2.146 1 40.34 192 ASP A CA 1
ATOM 1543 C C . ASP A 1 192 ? 11.742 5.195 1.675 1 40.34 192 ASP A C 1
ATOM 1545 O O . ASP A 1 192 ? 10.945 5.664 2.49 1 40.34 192 ASP A O 1
ATOM 1549 N N . ILE A 1 193 ? 11.594 5.562 0.555 1 40.28 193 ILE A N 1
ATOM 1550 C CA . ILE A 1 193 ? 10.539 6.27 -0.161 1 40.28 193 ILE A CA 1
ATOM 1551 C C . ILE A 1 193 ? 9.18 5.695 0.225 1 40.28 193 ILE A C 1
ATOM 1553 O O . ILE A 1 193 ? 8.188 6.426 0.304 1 40.28 193 ILE A O 1
ATOM 1557 N N . GLY A 1 194 ? 9.07 4.395 0.6 1 43.41 194 GLY A N 1
ATOM 1558 C CA . GLY A 1 194 ? 7.797 3.721 0.799 1 43.41 194 GLY A CA 1
ATOM 1559 C C . GLY A 1 194 ? 7.066 4.18 2.047 1 43.41 194 GLY A C 1
ATOM 1560 O O . GLY A 1 194 ? 5.836 4.176 2.09 1 43.41 194 GLY A O 1
ATOM 1561 N N . LEU A 1 195 ? 7.84 4.582 3.156 1 45.72 195 LEU A N 1
ATOM 1562 C CA . LEU A 1 195 ? 7.316 4.836 4.492 1 45.72 195 LEU A CA 1
ATOM 1563 C C . LEU A 1 195 ? 6.586 6.172 4.547 1 45.72 195 LEU A C 1
ATOM 1565 O O . LEU A 1 195 ? 5.613 6.324 5.289 1 45.72 195 LEU A O 1
ATOM 1569 N N . SER A 1 196 ? 7.051 7.137 3.676 1 53.62 196 SER A N 1
ATOM 1570 C CA . SER A 1 196 ? 6.484 8.484 3.693 1 53.62 196 SER A CA 1
ATOM 1571 C C . SER A 1 196 ? 5.059 8.484 3.156 1 53.62 196 SER A C 1
ATOM 1573 O O . SER A 1 196 ? 4.273 9.383 3.467 1 53.62 196 SER A O 1
ATOM 1575 N N . GLU A 1 197 ? 4.594 7.293 2.77 1 75.88 197 GLU A N 1
ATOM 1576 C CA . GLU A 1 197 ? 3.299 7.34 2.094 1 75.88 197 GLU A CA 1
ATOM 1577 C C . GLU A 1 197 ? 2.174 6.895 3.025 1 75.88 197 GLU A C 1
ATOM 1579 O O . GLU A 1 197 ? 0.996 7.012 2.682 1 75.88 197 GLU A O 1
ATOM 1584 N N . ASN A 1 198 ? 2.641 6.688 4.277 1 85.06 198 ASN A N 1
ATOM 1585 C CA . ASN A 1 198 ? 1.618 6.188 5.191 1 85.06 198 ASN A CA 1
ATOM 1586 C C . ASN A 1 198 ? 0.677 7.301 5.641 1 85.06 198 ASN A C 1
ATOM 1588 O O . ASN A 1 198 ? -0.536 7.098 5.73 1 85.06 198 ASN A O 1
ATOM 1592 N N . ALA A 1 199 ? 1.36 8.445 5.898 1 92 199 ALA A N 1
ATOM 1593 C CA . ALA A 1 199 ? 0.535 9.57 6.32 1 92 199 ALA A CA 1
ATOM 1594 C C . ALA A 1 199 ? -0.423 10 5.211 1 92 199 ALA A C 1
ATOM 1596 O O . ALA A 1 199 ? -1.605 10.242 5.461 1 92 199 ALA A O 1
ATOM 1597 N N . THR A 1 200 ? 0.135 10.039 4.066 1 92.69 200 THR A N 1
ATOM 1598 C CA . THR A 1 200 ? -0.661 10.414 2.902 1 92.69 200 THR A CA 1
ATOM 1599 C C . THR A 1 200 ? -1.807 9.43 2.688 1 92.69 200 THR A C 1
ATOM 1601 O O . THR A 1 200 ? -2.951 9.844 2.482 1 92.69 200 THR A O 1
ATOM 1604 N N . ARG A 1 201 ? -1.502 8.25 2.807 1 93.44 201 ARG A N 1
ATOM 1605 C CA . ARG A 1 201 ? -2.502 7.207 2.635 1 93.44 201 ARG A CA 1
ATOM 1606 C C . ARG A 1 201 ? -3.578 7.293 3.713 1 93.44 201 ARG A C 1
ATOM 1608 O O . ARG A 1 201 ? -4.773 7.215 3.414 1 93.44 201 ARG A O 1
ATOM 1615 N N . MET A 1 202 ? -3.168 7.461 4.93 1 96.31 202 MET A N 1
ATOM 1616 C CA . MET A 1 202 ? -4.098 7.527 6.055 1 96.31 202 MET A CA 1
ATOM 1617 C C . MET A 1 202 ? -4.988 8.758 5.953 1 96.31 202 MET A C 1
ATOM 1619 O O . MET A 1 202 ? -6.199 8.68 6.168 1 96.31 202 MET A O 1
ATOM 1623 N N . PHE A 1 203 ? -4.379 9.891 5.613 1 97.5 203 PHE A N 1
ATOM 1624 C CA . PHE A 1 203 ? -5.145 11.117 5.484 1 97.5 203 PHE A CA 1
ATOM 1625 C C . PHE A 1 203 ? -6.223 10.984 4.418 1 97.5 203 PHE A C 1
ATOM 1627 O O . PHE A 1 203 ? -7.375 11.359 4.637 1 97.5 203 PHE A O 1
ATOM 1634 N N . LYS A 1 204 ? -5.824 10.398 3.361 1 96.81 204 LYS A N 1
ATOM 1635 C CA . LYS A 1 204 ? -6.766 10.164 2.27 1 96.81 204 LYS A CA 1
ATOM 1636 C C . LYS A 1 204 ? -7.895 9.234 2.707 1 96.81 204 LYS A C 1
ATOM 1638 O O . LYS A 1 204 ? -9.062 9.492 2.41 1 96.81 204 LYS A O 1
ATOM 1643 N N . ALA A 1 205 ? -7.543 8.18 3.35 1 98.19 205 ALA A N 1
ATOM 1644 C CA . ALA A 1 205 ? -8.531 7.234 3.854 1 98.19 205 ALA A CA 1
ATOM 1645 C C . ALA A 1 205 ? -9.508 7.914 4.809 1 98.19 205 ALA A C 1
ATOM 1647 O O . ALA A 1 205 ? -10.719 7.676 4.742 1 98.19 205 ALA A O 1
ATOM 1648 N N . VAL A 1 206 ? -9.031 8.805 5.652 1 98.62 206 VAL A N 1
ATOM 1649 C CA . VAL A 1 206 ? -9.844 9.484 6.648 1 98.62 206 VAL A CA 1
ATOM 1650 C C . VAL A 1 206 ? -10.844 10.414 5.957 1 98.62 206 VAL A C 1
ATOM 1652 O O . VAL A 1 206 ? -12.039 10.383 6.246 1 98.62 206 VAL A O 1
ATOM 1655 N N . VAL A 1 207 ? -10.391 11.164 5.02 1 98.69 207 VAL A N 1
ATOM 1656 C CA . VAL A 1 207 ? -11.234 12.125 4.32 1 98.69 207 VAL A CA 1
ATOM 1657 C C . VAL A 1 207 ? -12.359 11.391 3.59 1 98.69 207 VAL A C 1
ATOM 1659 O O . VAL A 1 207 ? -13.531 11.766 3.703 1 98.69 207 VAL A O 1
ATOM 1662 N N . HIS A 1 208 ? -12.016 10.32 2.91 1 98.75 208 HIS A N 1
ATOM 1663 C CA . HIS A 1 208 ? -13.016 9.578 2.154 1 98.75 208 HIS A CA 1
ATOM 1664 C C . HIS A 1 208 ? -13.961 8.82 3.086 1 98.75 208 HIS A C 1
ATOM 1666 O O . HIS A 1 208 ? -15.148 8.695 2.799 1 98.75 208 HIS A O 1
ATOM 1672 N N . ALA A 1 209 ? -13.383 8.336 4.184 1 98.81 209 ALA A N 1
ATOM 1673 C CA . ALA A 1 209 ? -14.227 7.652 5.16 1 98.81 209 ALA A CA 1
ATOM 1674 C C . ALA A 1 209 ? -15.266 8.602 5.742 1 98.81 209 ALA A C 1
ATOM 1676 O O . ALA A 1 209 ? -16.438 8.227 5.914 1 98.81 209 ALA A O 1
ATOM 1677 N N . LEU A 1 210 ? -14.875 9.812 6.078 1 98.81 210 LEU A N 1
ATOM 1678 C CA . LEU A 1 210 ? -15.805 10.812 6.59 1 98.81 210 LEU A CA 1
ATOM 1679 C C . LEU A 1 210 ? -16.906 11.102 5.57 1 98.81 210 LEU A C 1
ATOM 1681 O O . LEU A 1 210 ? -18.062 11.25 5.938 1 98.81 210 LEU A O 1
ATOM 1685 N N . ALA A 1 211 ? -16.5 11.148 4.328 1 98.5 211 ALA A N 1
ATOM 1686 C CA . ALA A 1 211 ? -17.469 11.406 3.252 1 98.5 211 ALA A CA 1
ATOM 1687 C C . ALA A 1 211 ? -18.453 10.25 3.113 1 98.5 211 ALA A C 1
ATOM 1689 O O . ALA A 1 211 ? -19.656 10.469 3.029 1 98.5 211 ALA A O 1
ATOM 1690 N N . MET A 1 212 ? -17.922 9.07 3.107 1 98 212 MET A N 1
ATOM 1691 C CA . MET A 1 212 ? -18.766 7.879 2.998 1 98 212 MET A CA 1
ATOM 1692 C C . MET A 1 212 ? -19.766 7.812 4.148 1 98 212 MET A C 1
ATOM 1694 O O . MET A 1 212 ? -20.891 7.34 3.973 1 98 212 MET A O 1
ATOM 1698 N N . ALA A 1 213 ? -19.328 8.305 5.297 1 98.5 213 ALA A N 1
ATOM 1699 C CA . ALA A 1 213 ? -20.156 8.266 6.504 1 98.5 213 ALA A CA 1
ATOM 1700 C C . ALA A 1 213 ? -21.078 9.477 6.578 1 98.5 213 ALA A C 1
ATOM 1702 O O . ALA A 1 213 ? -21.969 9.539 7.426 1 98.5 213 ALA A O 1
ATOM 1703 N N . GLN A 1 214 ? -20.859 10.445 5.66 1 97.38 214 GLN A N 1
ATOM 1704 C CA . GLN A 1 214 ? -21.531 11.742 5.758 1 97.38 214 GLN A CA 1
ATOM 1705 C C . GLN A 1 214 ? -21.391 12.32 7.16 1 97.38 214 GLN A C 1
ATOM 1707 O O . GLN A 1 214 ? -22.375 12.812 7.727 1 97.38 214 GLN A O 1
ATOM 1712 N N . ALA A 1 215 ? -20.188 12.141 7.691 1 97.94 215 ALA A N 1
ATOM 1713 C CA . ALA A 1 215 ? -19.906 12.664 9.023 1 97.94 215 ALA A CA 1
ATOM 1714 C C . ALA A 1 215 ? -19.766 14.18 9.008 1 97.94 215 ALA A C 1
ATOM 1716 O O . ALA A 1 215 ? -19.609 14.781 7.938 1 97.94 215 ALA A O 1
ATOM 1717 N N . ARG A 1 216 ? -19.859 14.727 10.172 1 97.25 216 ARG A N 1
ATOM 1718 C CA . ARG A 1 216 ? -19.828 16.188 10.258 1 97.25 216 ARG A CA 1
ATOM 1719 C C . ARG A 1 216 ? -18.781 16.641 11.258 1 97.25 216 ARG A C 1
ATOM 1721 O O . ARG A 1 216 ? -19.094 17.391 12.195 1 97.25 216 ARG A O 1
ATOM 1728 N N . PRO A 1 217 ? -17.578 16.25 11.023 1 97.88 217 PRO A N 1
ATOM 1729 C CA . PRO A 1 217 ? -16.531 16.766 11.922 1 97.88 217 PRO A CA 1
ATOM 1730 C C . PRO A 1 217 ? -16.297 18.266 11.758 1 97.88 217 PRO A C 1
ATOM 1732 O O . PRO A 1 217 ? -16.594 18.828 10.695 1 97.88 217 PRO A O 1
ATOM 1735 N N . THR A 1 218 ? -15.734 18.875 12.789 1 98 218 THR A N 1
ATOM 1736 C CA . THR A 1 218 ? -15.406 20.297 12.719 1 98 218 THR A CA 1
ATOM 1737 C C . THR A 1 218 ? -13.93 20.5 12.391 1 98 218 THR A C 1
ATOM 1739 O O . THR A 1 218 ? -13.516 21.594 12 1 98 218 THR A O 1
ATOM 1742 N N . ALA A 1 219 ? -13.219 19.344 12.586 1 98.69 219 ALA A N 1
ATOM 1743 C CA . ALA A 1 219 ? -11.789 19.547 12.383 1 98.69 219 ALA A CA 1
ATOM 1744 C C . ALA A 1 219 ? -11.125 18.266 11.891 1 98.69 219 ALA A C 1
ATOM 1746 O O . ALA A 1 219 ? -11.547 17.156 12.242 1 98.69 219 ALA A O 1
ATOM 1747 N N . ILE A 1 220 ? -10.109 18.359 11.078 1 98.69 220 ILE A N 1
ATOM 1748 C CA . ILE A 1 220 ? -9.141 17.328 10.703 1 98.69 220 ILE A CA 1
ATOM 1749 C C . ILE A 1 220 ? -7.723 17.828 10.992 1 98.69 220 ILE A C 1
ATOM 1751 O O . ILE A 1 220 ? -7.359 18.953 10.602 1 98.69 220 ILE A O 1
ATOM 1755 N N . GLU A 1 221 ? -6.973 17.031 11.656 1 98.12 221 GLU A N 1
ATOM 1756 C CA . GLU A 1 221 ? -5.648 17.484 12.062 1 98.12 221 GLU A CA 1
ATOM 1757 C C . GLU A 1 221 ? -4.59 16.422 11.773 1 98.12 221 GLU A C 1
ATOM 1759 O O . GLU A 1 221 ? -4.844 15.227 11.938 1 98.12 221 GLU A O 1
ATOM 1764 N N . MET A 1 222 ? -3.488 16.906 11.352 1 96.56 222 MET A N 1
ATOM 1765 C CA . MET A 1 222 ? -2.287 16.078 11.242 1 96.56 222 MET A CA 1
ATOM 1766 C C . MET A 1 222 ? -1.213 16.562 12.219 1 96.56 222 MET A C 1
ATOM 1768 O O . MET A 1 222 ? -0.917 17.75 12.289 1 96.56 222 MET A O 1
ATOM 1772 N N . MET A 1 223 ? -0.724 15.586 12.953 1 92.5 223 MET A N 1
ATOM 1773 C CA . MET A 1 223 ? 0.366 15.875 13.883 1 92.5 223 MET A CA 1
ATOM 1774 C C . MET A 1 223 ? 1.613 15.078 13.523 1 92.5 223 MET A C 1
ATOM 1776 O O . MET A 1 223 ? 1.59 13.844 13.539 1 92.5 223 MET A O 1
ATOM 1780 N N . GLU A 1 224 ? 2.625 15.773 13.195 1 89.62 224 GLU A N 1
ATOM 1781 C CA . GLU A 1 224 ? 3.844 15.133 12.719 1 89.62 224 GLU A CA 1
ATOM 1782 C C . GLU A 1 224 ? 5.023 15.43 13.641 1 89.62 224 GLU A C 1
ATOM 1784 O O . GLU A 1 224 ? 5.262 16.578 14 1 89.62 224 GLU A O 1
ATOM 1789 N N . ARG A 1 225 ? 5.711 14.297 14.016 1 84.44 225 ARG A N 1
ATOM 1790 C CA . ARG A 1 225 ? 6.938 14.453 14.797 1 84.44 225 ARG A CA 1
ATOM 1791 C C . ARG A 1 225 ? 8.031 13.523 14.281 1 84.44 225 ARG A C 1
ATOM 1793 O O . ARG A 1 225 ? 9.203 13.695 14.609 1 84.44 225 ARG A O 1
ATOM 1800 N N . ARG A 1 226 ? 7.621 12.641 13.445 1 82.94 226 ARG A N 1
ATOM 1801 C CA . ARG A 1 226 ? 8.578 11.609 13.055 1 82.94 226 ARG A CA 1
ATOM 1802 C C . ARG A 1 226 ? 8.805 11.633 11.547 1 82.94 226 ARG A C 1
ATOM 1804 O O . ARG A 1 226 ? 9.109 10.59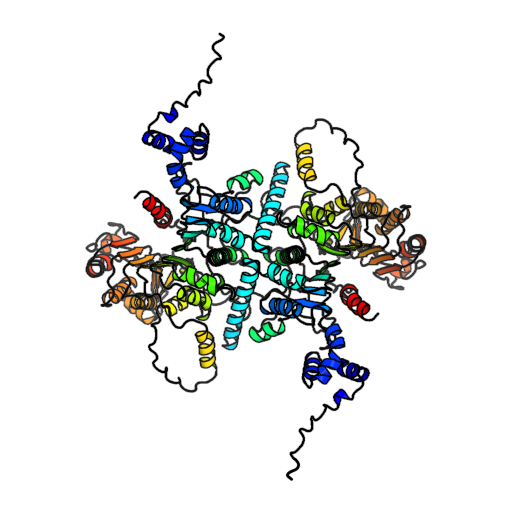4 10.945 1 82.94 226 ARG A O 1
ATOM 1811 N N . GLY A 1 227 ? 8.469 12.633 10.961 1 80.31 227 GLY A N 1
ATOM 1812 C CA . GLY A 1 227 ? 8.844 12.82 9.562 1 80.31 227 GLY A CA 1
ATOM 1813 C C . GLY A 1 227 ? 7.801 12.305 8.594 1 80.31 227 GLY A C 1
ATOM 1814 O O . GLY A 1 227 ? 8.086 12.125 7.406 1 80.31 227 GLY A O 1
ATOM 1815 N N . HIS A 1 228 ? 6.633 12.047 9.086 1 86.25 228 HIS A N 1
ATOM 1816 C CA . HIS A 1 228 ? 5.562 11.656 8.172 1 86.25 228 HIS A CA 1
ATOM 1817 C C . HIS A 1 228 ? 4.742 12.859 7.734 1 86.25 228 HIS A C 1
ATOM 1819 O O . HIS A 1 228 ? 3.895 13.352 8.492 1 86.25 228 HIS A O 1
ATOM 1825 N N . PHE A 1 229 ? 4.98 13.305 6.512 1 87.94 229 PHE A N 1
ATOM 1826 C CA . PHE A 1 229 ? 4.316 14.492 5.98 1 87.94 229 PHE A CA 1
ATOM 1827 C C . PHE A 1 229 ? 3.268 14.102 4.945 1 87.94 229 PHE A C 1
ATOM 1829 O O . PHE A 1 229 ? 3.26 12.969 4.457 1 87.94 229 PHE A O 1
ATOM 1836 N N . LEU A 1 230 ? 2.449 15.031 4.688 1 91.12 230 LEU A N 1
ATOM 1837 C CA . LEU A 1 230 ? 1.49 14.891 3.6 1 91.12 230 LEU A CA 1
ATOM 1838 C C . LEU A 1 230 ? 2.07 15.414 2.291 1 91.12 230 LEU A C 1
ATOM 1840 O O . LEU A 1 230 ? 2.637 16.5 2.252 1 91.12 230 LEU A O 1
ATOM 1844 N N . PHE A 1 231 ? 1.94 14.648 1.33 1 87.25 231 PHE A N 1
ATOM 1845 C CA . PHE A 1 231 ? 2.236 15.086 -0.03 1 87.25 231 PHE A CA 1
ATOM 1846 C C . PHE A 1 231 ? 0.971 15.57 -0.73 1 87.25 231 PHE A C 1
ATOM 1848 O O . PHE A 1 231 ? -0.134 15.406 -0.209 1 87.25 231 PHE A O 1
ATOM 1855 N N . ASP A 1 232 ? 1.171 16.188 -1.823 1 88.62 232 ASP A N 1
ATOM 1856 C CA . ASP A 1 232 ? 0.007 16.719 -2.533 1 88.62 232 ASP A CA 1
ATOM 1857 C C . ASP A 1 232 ? -1.002 15.602 -2.826 1 88.62 232 ASP A C 1
ATOM 1859 O O . ASP A 1 232 ? -2.211 15.844 -2.842 1 88.62 232 ASP A O 1
ATOM 1863 N N . SER A 1 233 ? -0.521 14.391 -2.994 1 90 233 SER A N 1
ATOM 1864 C CA . SER A 1 233 ? -1.387 13.266 -3.33 1 90 233 SER A CA 1
ATOM 1865 C C . SER A 1 233 ? -2.359 12.953 -2.195 1 90 233 SER A C 1
ATOM 1867 O O . SER A 1 233 ? -3.402 12.336 -2.416 1 90 233 SER A O 1
ATOM 1869 N N . ALA A 1 234 ? -2.057 13.359 -1.015 1 93.88 234 ALA A N 1
ATOM 1870 C CA . ALA A 1 234 ? -2.932 13.133 0.133 1 93.88 234 ALA A CA 1
ATOM 1871 C C . ALA A 1 234 ? -4.285 13.812 -0.068 1 93.88 234 ALA A C 1
ATOM 1873 O O . ALA A 1 234 ? -5.297 13.359 0.467 1 93.88 234 ALA A O 1
ATOM 1874 N N . PHE A 1 235 ? -4.273 14.852 -0.897 1 95.81 235 PHE A N 1
ATOM 1875 C CA . PHE A 1 235 ? -5.438 15.719 -1.024 1 95.81 235 PHE A CA 1
ATOM 1876 C C . PHE A 1 235 ? -6.23 15.375 -2.281 1 95.81 235 PHE A C 1
ATOM 1878 O O . PHE A 1 235 ? -7.227 16.031 -2.592 1 95.81 235 PHE A O 1
ATOM 1885 N N . TYR A 1 236 ? -5.746 14.383 -3.01 1 95.38 236 TYR A N 1
ATOM 1886 C CA . TYR A 1 236 ? -6.473 13.953 -4.199 1 95.38 236 TYR A CA 1
ATOM 1887 C C . TYR A 1 236 ? -7.816 13.344 -3.828 1 95.38 236 TYR A C 1
ATOM 1889 O O . TYR A 1 236 ? -7.875 12.383 -3.053 1 95.38 236 TYR A O 1
ATOM 1897 N N . ILE A 1 237 ? -8.852 13.914 -4.348 1 96.75 237 ILE A N 1
ATOM 1898 C CA . ILE A 1 237 ? -10.203 13.406 -4.148 1 96.75 237 ILE A CA 1
ATOM 1899 C C . ILE A 1 237 ? -10.648 12.625 -5.387 1 96.75 237 ILE A C 1
ATOM 1901 O O . ILE A 1 237 ? -10.688 13.172 -6.492 1 96.75 237 ILE A O 1
ATOM 1905 N N . HIS A 1 238 ? -10.922 11.383 -5.137 1 96.38 238 HIS A N 1
ATOM 1906 C CA . HIS A 1 238 ? -11.406 10.57 -6.25 1 96.38 238 HIS A CA 1
ATOM 1907 C C . HIS A 1 238 ? -12.695 11.148 -6.832 1 96.38 238 HIS A C 1
ATOM 1909 O O . HIS A 1 238 ? -13.594 11.547 -6.09 1 96.38 238 HIS A O 1
ATOM 1915 N N . PRO A 1 239 ? -12.836 11.125 -8.094 1 94.06 239 PRO A N 1
ATOM 1916 C CA . PRO A 1 239 ? -13.977 11.781 -8.742 1 94.06 239 PRO A CA 1
ATOM 1917 C C . PRO A 1 239 ? -15.32 11.219 -8.273 1 94.06 239 PRO A C 1
ATOM 1919 O O . PRO A 1 239 ? -16.281 11.977 -8.086 1 94.06 239 PRO A O 1
ATOM 1922 N N . ASP A 1 240 ? -15.406 9.992 -7.984 1 93.56 240 ASP A N 1
ATOM 1923 C CA . ASP A 1 240 ? -16.656 9.359 -7.57 1 93.56 240 ASP A CA 1
ATOM 1924 C C . ASP A 1 240 ? -17.078 9.828 -6.18 1 93.56 240 ASP A C 1
ATOM 1926 O O . ASP A 1 240 ? -18.219 9.633 -5.766 1 93.56 240 ASP A O 1
ATOM 1930 N N . PHE A 1 241 ? -16.156 10.492 -5.488 1 96.38 241 PHE A N 1
ATOM 1931 C CA . PHE A 1 241 ? -16.438 10.852 -4.105 1 96.38 241 PHE A CA 1
ATOM 1932 C C . PHE A 1 241 ? -16.484 12.367 -3.939 1 96.38 241 PHE A C 1
ATOM 1934 O O . PHE A 1 241 ? -16.703 12.875 -2.836 1 96.38 241 PHE A O 1
ATOM 1941 N N . GLU A 1 242 ? -16.312 13.07 -4.977 1 96 242 GLU A N 1
ATOM 1942 C CA . GLU A 1 242 ? -16.25 14.523 -4.898 1 96 242 GLU A CA 1
ATOM 1943 C C . GLU A 1 242 ? -17.516 15.102 -4.285 1 96 242 GLU A C 1
ATOM 1945 O O . GLU A 1 242 ? -17.453 15.969 -3.412 1 96 242 GLU A O 1
ATOM 1950 N N . ALA A 1 243 ? -18.656 14.586 -4.699 1 96.69 243 ALA A N 1
ATOM 1951 C CA . ALA A 1 243 ? -19.938 15.094 -4.219 1 96.69 243 ALA A CA 1
ATOM 1952 C C . ALA A 1 243 ? -20.109 14.82 -2.727 1 96.69 243 ALA A C 1
ATOM 1954 O O . ALA A 1 243 ? -20.719 15.617 -2.008 1 96.69 243 ALA A O 1
ATOM 1955 N N . ALA A 1 244 ? -19.547 13.719 -2.328 1 97.5 244 ALA A N 1
ATOM 1956 C CA . ALA A 1 244 ? -19.688 13.328 -0.927 1 97.5 244 ALA A CA 1
ATOM 1957 C C . ALA A 1 244 ? -18.688 14.062 -0.049 1 97.5 244 ALA A C 1
ATOM 1959 O O . ALA A 1 244 ? -18.953 14.336 1.121 1 97.5 244 ALA A O 1
ATOM 1960 N N . VAL A 1 245 ? -17.531 14.406 -0.57 1 98.06 245 VAL A N 1
ATOM 1961 C CA . VAL A 1 245 ? -16.438 15.016 0.189 1 98.06 245 VAL A CA 1
ATOM 1962 C C . VAL A 1 245 ? -16.719 16.5 0.384 1 98.06 245 VAL A C 1
ATOM 1964 O O . VAL A 1 245 ? -16.391 17.078 1.425 1 98.06 245 VAL A O 1
ATOM 1967 N N . ALA A 1 246 ? -17.375 17.125 -0.552 1 97.19 246 ALA A N 1
ATOM 1968 C CA . ALA A 1 246 ? -17.547 18.562 -0.581 1 97.19 246 ALA A CA 1
ATOM 1969 C C . ALA A 1 246 ? -18.266 19.062 0.672 1 97.19 246 ALA A C 1
ATOM 1971 O O . ALA A 1 246 ? -17.781 19.969 1.359 1 97.19 246 ALA A O 1
ATOM 1972 N N . PRO A 1 247 ? -19.391 18.422 1.014 1 97.62 247 PRO A N 1
ATOM 1973 C CA . PRO A 1 247 ? -20.078 18.906 2.209 1 97.62 247 PRO A CA 1
ATOM 1974 C C . PRO A 1 247 ? -19.266 18.688 3.486 1 97.62 247 PRO A C 1
ATOM 1976 O O . PRO A 1 247 ? -19.359 19.5 4.422 1 97.62 247 PRO A O 1
ATOM 1979 N N . VAL A 1 248 ? -18.531 17.641 3.561 1 98.25 248 VAL A N 1
ATOM 1980 C CA . VAL A 1 248 ? -17.703 17.359 4.73 1 98.25 248 VAL A CA 1
ATOM 1981 C C . VAL A 1 248 ? -16.656 18.453 4.891 1 98.25 248 VAL A C 1
ATOM 1983 O O . VAL A 1 248 ? -16.5 19.031 5.973 1 98.25 248 VAL A O 1
ATOM 1986 N N . LEU A 1 249 ? -15.945 18.75 3.852 1 98.06 249 LEU A N 1
ATOM 1987 C CA . LEU A 1 249 ? -14.898 19.766 3.881 1 98.06 249 LEU A CA 1
ATOM 1988 C C . LEU A 1 249 ? -15.492 21.156 4.055 1 98.06 249 LEU A C 1
ATOM 1990 O O . LEU A 1 249 ? -14.891 22.016 4.715 1 98.06 249 LEU A O 1
ATOM 1994 N N . GLY A 1 250 ? -16.672 21.359 3.449 1 97.56 250 GLY A N 1
ATOM 1995 C CA . GLY A 1 250 ? -17.328 22.656 3.535 1 97.56 250 GLY A CA 1
ATOM 1996 C C . GLY A 1 250 ? -17.688 23.062 4.953 1 97.56 250 GLY A C 1
ATOM 1997 O O . GLY A 1 250 ? -17.75 24.25 5.273 1 97.56 250 GLY A O 1
ATOM 1998 N N . ARG A 1 251 ? -17.781 22.109 5.797 1 97 251 ARG A N 1
ATOM 1999 C CA . ARG A 1 251 ? -18.234 22.375 7.16 1 97 251 ARG A CA 1
ATOM 2000 C C . ARG A 1 251 ? -17.047 22.469 8.117 1 97 251 ARG A C 1
ATOM 2002 O O . ARG A 1 251 ? -17.203 22.891 9.266 1 97 251 ARG A O 1
ATOM 2009 N N . LEU A 1 252 ? -15.875 22.156 7.699 1 98.19 252 LEU A N 1
ATOM 2010 C CA . LEU A 1 252 ? -14.703 22.172 8.57 1 98.19 252 LEU A CA 1
ATOM 2011 C C . LEU A 1 252 ? -14.422 23.578 9.086 1 98.19 252 LEU A C 1
ATOM 2013 O O . LEU A 1 252 ? -14.523 24.547 8.328 1 98.19 252 LEU A O 1
ATOM 2017 N N . LYS A 1 253 ? -14.07 23.656 10.289 1 98.62 253 LYS A N 1
ATOM 2018 C CA . LYS A 1 253 ? -13.695 24.922 10.906 1 98.62 253 LYS A CA 1
ATOM 2019 C C . LYS A 1 253 ? -12.188 25 11.141 1 98.62 253 LYS A C 1
ATOM 2021 O O . LYS A 1 253 ? -11.609 26.078 11.18 1 98.62 253 LYS A O 1
ATOM 2026 N N . ARG A 1 254 ? -11.648 23.859 11.281 1 98.69 254 ARG A N 1
ATOM 2027 C CA . ARG A 1 254 ? -10.219 23.828 11.586 1 98.69 254 ARG A CA 1
ATOM 2028 C C . ARG A 1 254 ? -9.516 22.766 10.742 1 98.69 254 ARG A C 1
ATOM 2030 O O . ARG A 1 254 ? -10.008 21.641 10.609 1 98.69 254 ARG A O 1
ATOM 2037 N N . LEU A 1 255 ? -8.359 23.094 10.227 1 98.69 255 LEU A N 1
ATOM 2038 C CA . LEU A 1 255 ? -7.52 22.188 9.453 1 98.69 255 LEU A CA 1
ATOM 2039 C C . LEU A 1 255 ? -6.047 22.375 9.797 1 98.69 255 LEU A C 1
ATOM 2041 O O . LEU A 1 255 ? -5.52 23.484 9.664 1 98.69 255 LEU A O 1
ATOM 2045 N N . HIS A 1 256 ? -5.441 21.391 10.344 1 98.38 256 HIS A N 1
ATOM 2046 C CA . HIS A 1 256 ? -4.008 21.391 10.609 1 98.38 256 HIS A CA 1
ATOM 2047 C C . HIS A 1 256 ? -3.289 20.375 9.719 1 98.38 256 HIS A C 1
ATOM 2049 O O . HIS A 1 256 ? -3.549 19.172 9.797 1 98.38 256 HIS A O 1
ATOM 2055 N N . ILE A 1 257 ? -2.393 20.844 8.891 1 96.75 257 ILE A N 1
ATOM 2056 C CA . ILE A 1 257 ? -1.736 19.938 7.949 1 96.75 257 ILE A CA 1
ATOM 2057 C C . ILE A 1 257 ? -0.224 20.141 8.016 1 96.75 257 ILE A C 1
ATOM 2059 O O . ILE A 1 257 ? 0.253 21.25 8.281 1 96.75 257 ILE A O 1
ATOM 2063 N N . CYS A 1 258 ? 0.529 19.062 7.855 1 92.94 258 CYS A N 1
ATOM 2064 C CA . CYS A 1 258 ? 1.983 19.047 7.742 1 92.94 258 CYS A CA 1
ATOM 2065 C C . CYS A 1 258 ? 2.414 18.578 6.359 1 92.94 258 CYS A C 1
ATOM 2067 O O . CYS A 1 258 ? 2.18 17.422 5.988 1 92.94 258 CYS A O 1
ATOM 2069 N N . LEU A 1 259 ? 3.1 19.484 5.672 1 89.88 259 LEU A N 1
ATOM 2070 C CA . LEU A 1 259 ? 3.244 19.266 4.234 1 89.88 259 LEU A CA 1
ATOM 2071 C C . LEU A 1 259 ? 4.711 19.125 3.854 1 89.88 259 LEU A C 1
ATOM 2073 O O . LEU A 1 259 ? 5.582 19.75 4.457 1 89.88 259 LEU A O 1
ATOM 2077 N N . ASP A 1 260 ? 4.953 18.266 2.867 1 80.62 260 ASP A N 1
ATOM 2078 C CA . ASP A 1 260 ? 6.176 18.219 2.074 1 80.62 260 ASP A CA 1
ATOM 2079 C C . ASP A 1 260 ? 5.863 18.25 0.579 1 80.62 260 ASP A C 1
ATOM 2081 O O . ASP A 1 260 ? 5.586 17.203 -0.016 1 80.62 260 ASP A O 1
ATOM 2085 N N . MET A 1 261 ? 5.816 19.469 0.095 1 65.25 261 MET A N 1
ATOM 2086 C CA . MET A 1 261 ? 5.402 19.625 -1.297 1 65.25 261 MET A CA 1
ATOM 2087 C C . MET A 1 261 ? 6.586 19.438 -2.24 1 65.25 261 MET A C 1
ATOM 2089 O O . MET A 1 261 ? 6.414 19.406 -3.461 1 65.25 261 MET A O 1
ATOM 2093 N N . ALA A 1 262 ? 7.859 19.453 -1.658 1 58.06 262 ALA A N 1
ATOM 2094 C CA . ALA A 1 262 ? 9.039 19.375 -2.514 1 58.06 262 ALA A CA 1
ATOM 2095 C C . ALA A 1 262 ? 9.281 17.938 -2.988 1 58.06 262 ALA A C 1
ATOM 2097 O O . ALA A 1 262 ? 10.219 17.672 -3.744 1 58.06 262 ALA A O 1
ATOM 2098 N N . TRP A 1 263 ? 8.516 17.031 -2.434 1 52 263 TRP A N 1
ATOM 2099 C CA . TRP A 1 263 ? 8.938 15.672 -2.732 1 52 263 TRP A CA 1
ATOM 2100 C C . TRP A 1 263 ? 8.891 15.406 -4.234 1 52 263 TRP A C 1
ATOM 2102 O O . TRP A 1 263 ? 7.844 15.555 -4.863 1 52 263 TRP A O 1
ATOM 2112 N N . ASP A 1 264 ? 10.109 15.711 -4.91 1 45.66 264 ASP A N 1
ATOM 2113 C CA . ASP A 1 264 ? 10.344 15.156 -6.242 1 45.66 264 ASP A CA 1
ATOM 2114 C C . ASP A 1 264 ? 11.062 13.812 -6.164 1 45.66 264 ASP A C 1
ATOM 2116 O O . ASP A 1 264 ? 12.242 13.758 -5.82 1 45.66 264 ASP A O 1
ATOM 2120 N N . PRO A 1 265 ? 10.414 12.734 -5.879 1 43.19 265 PRO A N 1
ATOM 2121 C CA . PRO A 1 265 ? 11.195 11.5 -5.801 1 43.19 265 PRO A CA 1
ATOM 2122 C C . PRO A 1 265 ? 12.375 11.484 -6.773 1 43.19 265 PRO A C 1
ATOM 2124 O O . PRO A 1 265 ? 13.281 10.656 -6.637 1 43.19 265 PRO A O 1
ATOM 2127 N N . PHE A 1 266 ? 12.188 12.07 -7.953 1 39.44 266 PHE A N 1
ATOM 2128 C CA . PHE A 1 266 ? 13.086 11.945 -9.094 1 39.44 266 PHE A CA 1
ATOM 2129 C C . PHE A 1 266 ? 14.219 12.961 -9.008 1 39.44 266 PHE A C 1
ATOM 2131 O O . PHE A 1 266 ? 15.172 12.898 -9.789 1 39.44 266 PHE A O 1
ATOM 2138 N N . SER A 1 267 ? 14.055 14.102 -8.633 1 39.16 267 SER A N 1
ATOM 2139 C CA . SER A 1 267 ? 15.039 15.148 -8.898 1 39.16 267 SER A CA 1
ATOM 2140 C C . SER A 1 267 ? 16.188 15.102 -7.891 1 39.16 267 SER A C 1
ATOM 2142 O O . SER A 1 267 ? 15.953 15.141 -6.68 1 39.16 267 SER A O 1
ATOM 2144 N N . THR A 1 268 ? 17.094 14.242 -8.203 1 39.03 268 THR A N 1
ATOM 2145 C CA . THR A 1 268 ? 18.359 14.641 -7.602 1 39.03 268 THR A CA 1
ATOM 2146 C C . THR A 1 268 ? 18.469 16.156 -7.539 1 39.03 268 THR A C 1
ATOM 2148 O O . THR A 1 268 ? 19.422 16.703 -6.957 1 39.03 268 THR A O 1
ATOM 2151 N N . THR A 1 269 ? 18.062 16.766 -8.648 1 37.91 269 THR A N 1
ATOM 2152 C CA . THR A 1 269 ? 18.281 18.203 -8.688 1 37.91 269 THR A CA 1
ATOM 2153 C C . THR A 1 269 ? 17.406 18.922 -7.66 1 37.91 269 THR A C 1
ATOM 2155 O O . THR A 1 269 ? 16.438 18.359 -7.176 1 37.91 269 THR A O 1
ATOM 2158 N N . SER A 1 270 ? 17.453 20.344 -7.777 1 41.09 270 SER A N 1
ATOM 2159 C CA . SER A 1 270 ? 16.969 21.438 -6.945 1 41.09 270 SER A CA 1
ATOM 2160 C C . SER A 1 270 ? 15.469 21.312 -6.664 1 41.09 270 SER A C 1
ATOM 2162 O O . SER A 1 270 ? 14.695 20.969 -7.559 1 41.09 270 SER A O 1
ATOM 2164 N N . GLN A 1 271 ? 14.977 20.859 -5.445 1 48.81 271 GLN A N 1
ATOM 2165 C CA . GLN A 1 271 ? 13.883 21.094 -4.508 1 48.81 271 GLN A CA 1
ATOM 2166 C C . GLN A 1 271 ? 13.016 22.266 -4.969 1 48.81 271 GLN A C 1
ATOM 2168 O O . GLN A 1 271 ? 12.633 23.125 -4.16 1 48.81 271 GLN A O 1
ATOM 2173 N N . THR A 1 272 ? 13.008 22.547 -6.285 1 52.94 272 THR A N 1
ATOM 2174 C CA . THR A 1 272 ? 12.211 23.734 -6.547 1 52.94 272 THR A CA 1
ATOM 2175 C C . THR A 1 272 ? 10.734 23.391 -6.656 1 52.94 272 THR A C 1
ATOM 2177 O O . THR A 1 272 ? 10.352 22.469 -7.379 1 52.94 272 THR A O 1
ATOM 2180 N N . SER A 1 273 ? 9.984 23.797 -5.785 1 63.28 273 SER A N 1
ATOM 2181 C CA . SER A 1 273 ? 8.523 23.734 -5.82 1 63.28 273 SER A CA 1
ATOM 2182 C C . SER A 1 273 ? 7.973 24.406 -7.078 1 63.28 273 SER A C 1
ATOM 2184 O O . SER A 1 273 ? 8.516 25.406 -7.543 1 63.28 273 SER A O 1
ATOM 2186 N N . GLU A 1 274 ? 7.168 23.562 -7.852 1 68.25 274 GLU A N 1
ATOM 2187 C CA . GLU A 1 274 ? 6.41 24.125 -8.969 1 68.25 274 GLU A CA 1
ATOM 2188 C C . GLU A 1 274 ? 4.941 24.297 -8.609 1 68.25 274 GLU A C 1
ATOM 2190 O O . GLU A 1 274 ? 4.449 23.688 -7.656 1 68.25 274 GLU A O 1
ATOM 2195 N N . ALA A 1 275 ? 4.297 25.172 -9.328 1 65.69 275 ALA A N 1
ATOM 2196 C CA . ALA A 1 275 ? 2.912 25.531 -9.031 1 65.69 275 ALA A CA 1
ATOM 2197 C C . ALA A 1 275 ? 2.016 24.297 -9.031 1 65.69 275 ALA A C 1
ATOM 2199 O O . ALA A 1 275 ? 1.039 24.234 -8.281 1 65.69 275 ALA A O 1
ATOM 2200 N N . TRP A 1 276 ? 2.426 23.344 -9.844 1 70.06 276 TRP A N 1
ATOM 2201 C CA . TRP A 1 276 ? 1.539 22.188 -9.969 1 70.06 276 TRP A CA 1
ATOM 2202 C C . TRP A 1 276 ? 1.755 21.203 -8.82 1 70.06 276 TRP A C 1
ATOM 2204 O O . TRP A 1 276 ? 0.95 20.297 -8.617 1 70.06 276 TRP A O 1
ATOM 2214 N N . HIS A 1 277 ? 2.688 21.5 -7.941 1 75.62 277 HIS A N 1
ATOM 2215 C CA . HIS A 1 277 ? 2.996 20.594 -6.836 1 75.62 277 HIS A CA 1
ATOM 2216 C C . HIS A 1 277 ? 1.937 20.688 -5.742 1 75.62 277 HIS A C 1
ATOM 2218 O O . HIS A 1 277 ? 1.923 19.875 -4.82 1 75.62 277 HIS A O 1
ATOM 2224 N N . HIS A 1 278 ? 0.998 21.656 -5.934 1 86.06 278 HIS A N 1
ATOM 2225 C CA . HIS A 1 278 ? -0.005 21.781 -4.883 1 86.06 278 HIS A CA 1
ATOM 2226 C C . HIS A 1 278 ? -1.414 21.812 -5.465 1 86.06 278 HIS A C 1
ATOM 2228 O O . HIS A 1 278 ? -2.324 22.391 -4.875 1 86.06 278 HIS A O 1
ATOM 2234 N N . VAL A 1 279 ? -1.562 21.203 -6.594 1 88.44 279 VAL A N 1
ATOM 2235 C CA . VAL A 1 279 ? -2.842 21.266 -7.293 1 88.44 279 VAL A CA 1
ATOM 2236 C C . VAL A 1 279 ? -3.932 20.625 -6.434 1 88.44 279 VAL A C 1
ATOM 2238 O O . VAL A 1 279 ? -4.996 21.219 -6.23 1 88.44 279 VAL A O 1
ATOM 2241 N N . ASN A 1 280 ? -3.664 19.5 -5.93 1 92.31 280 ASN A N 1
ATOM 2242 C CA . ASN A 1 280 ? -4.676 18.797 -5.148 1 92.31 280 ASN A CA 1
ATOM 2243 C C . ASN A 1 280 ? -4.934 19.5 -3.814 1 92.31 280 ASN A C 1
ATOM 2245 O O . ASN A 1 280 ? -6.078 19.578 -3.361 1 92.31 280 ASN A O 1
ATOM 2249 N N . ALA A 1 281 ? -3.883 19.984 -3.221 1 93.5 281 ALA A N 1
ATOM 2250 C CA . ALA A 1 281 ? -4.039 20.719 -1.973 1 93.5 281 ALA A CA 1
ATOM 2251 C C . ALA A 1 281 ? -4.875 21.984 -2.184 1 93.5 281 ALA A C 1
ATOM 2253 O O . ALA A 1 281 ? -5.742 22.297 -1.364 1 93.5 281 ALA A O 1
ATOM 2254 N N . ALA A 1 282 ? -4.617 22.656 -3.252 1 94 282 ALA A N 1
ATOM 2255 C CA . ALA A 1 282 ? -5.363 23.875 -3.568 1 94 282 ALA A CA 1
ATOM 2256 C C . ALA A 1 282 ? -6.844 23.562 -3.789 1 94 282 ALA A C 1
ATOM 2258 O O . ALA A 1 282 ? -7.715 24.266 -3.275 1 94 282 ALA A O 1
ATOM 2259 N N . LYS A 1 283 ? -7.086 22.5 -4.551 1 94.06 283 LYS A N 1
ATOM 2260 C CA . LYS A 1 283 ? -8.469 22.078 -4.781 1 94.06 283 LYS A CA 1
ATOM 2261 C C . LYS A 1 283 ? -9.156 21.703 -3.473 1 94.06 283 LYS A C 1
ATOM 2263 O O . LYS A 1 283 ? -10.32 22.047 -3.258 1 94.06 283 LYS A O 1
ATOM 2268 N N . PHE A 1 284 ? -8.469 21.078 -2.646 1 96.81 284 PHE A N 1
ATOM 2269 C CA . PHE A 1 284 ? -8.961 20.656 -1.34 1 96.81 284 PHE A CA 1
ATOM 2270 C C . PHE A 1 284 ? -9.32 21.859 -0.48 1 96.81 284 PHE A C 1
ATOM 2272 O O . PHE A 1 284 ? -10.422 21.922 0.079 1 96.81 284 PHE A O 1
ATOM 2279 N N . LEU A 1 285 ? -8.406 22.812 -0.413 1 96.94 285 LEU A N 1
ATOM 2280 C CA . LEU A 1 285 ? -8.594 24 0.417 1 96.94 285 LEU A CA 1
ATOM 2281 C C . LEU A 1 285 ? -9.734 24.859 -0.122 1 96.94 285 LEU A C 1
ATOM 2283 O O . LEU A 1 285 ? -10.445 25.516 0.647 1 96.94 285 LEU A O 1
ATOM 2287 N N . ARG A 1 286 ? -9.953 24.797 -1.376 1 94.88 286 ARG A N 1
ATOM 2288 C CA . ARG A 1 286 ? -11.047 25.562 -1.979 1 94.88 286 ARG A CA 1
ATOM 2289 C C . ARG A 1 286 ? -12.398 25.031 -1.517 1 94.88 286 ARG A C 1
ATOM 2291 O O . ARG A 1 286 ? -13.383 25.781 -1.471 1 94.88 286 ARG A O 1
ATOM 2298 N N . LEU A 1 287 ? -12.445 23.812 -1.166 1 96.25 287 LEU A N 1
ATOM 2299 C CA . LEU A 1 287 ? -13.688 23.188 -0.722 1 96.25 287 LEU A CA 1
ATOM 2300 C C . LEU A 1 287 ? -13.953 23.5 0.745 1 96.25 287 LEU A C 1
ATOM 2302 O O . LEU A 1 287 ? -15.062 23.266 1.243 1 96.25 287 LEU A O 1
ATOM 2306 N N . CYS A 1 288 ? -12.938 24.031 1.455 1 97.38 288 CYS A N 1
ATOM 2307 C CA . CYS A 1 288 ? -13.078 24.344 2.871 1 97.38 288 CYS A CA 1
ATOM 2308 C C . CYS A 1 288 ? -13.656 25.734 3.064 1 97.38 288 CYS A C 1
ATOM 2310 O O . CYS A 1 288 ? -12.992 26.625 3.604 1 97.38 288 CYS A O 1
ATOM 2312 N N . GLU A 1 289 ? -14.93 25.875 2.879 1 95.5 289 GLU A N 1
ATOM 2313 C CA . GLU A 1 289 ? -15.602 27.172 2.799 1 95.5 289 GLU A CA 1
ATOM 2314 C C . GLU A 1 289 ? -15.742 27.797 4.18 1 95.5 289 GLU A C 1
ATOM 2316 O O . GLU A 1 289 ? -15.695 29.031 4.316 1 95.5 289 GLU A O 1
ATOM 2321 N N . ASN A 1 290 ? -15.898 27.016 5.152 1 97.25 290 ASN A N 1
ATOM 2322 C CA . ASN A 1 290 ? -16.188 27.547 6.484 1 97.25 290 ASN A CA 1
ATOM 2323 C C . ASN A 1 290 ? -14.961 27.5 7.383 1 97.25 290 ASN A C 1
ATOM 2325 O O . ASN A 1 290 ? -15.07 27.656 8.602 1 97.25 290 ASN A O 1
ATOM 2329 N N . LEU A 1 291 ? -13.805 27.391 6.816 1 98.19 291 LEU A N 1
ATOM 2330 C CA . LEU A 1 291 ? -12.578 27.234 7.586 1 98.19 291 LEU A CA 1
ATOM 2331 C C . LEU A 1 291 ? -12.25 28.516 8.344 1 98.19 291 LEU A C 1
ATOM 2333 O O . LEU A 1 291 ? -12.156 29.594 7.746 1 98.19 291 LEU A O 1
ATOM 2337 N N . GLU A 1 292 ? -12.078 28.391 9.609 1 98.62 292 GLU A N 1
ATOM 2338 C CA . GLU A 1 292 ? -11.75 29.516 10.469 1 98.62 292 GLU A CA 1
ATOM 2339 C C . GLU A 1 292 ? -10.297 29.469 10.93 1 98.62 292 GLU A C 1
ATOM 2341 O O . GLU A 1 292 ? -9.703 30.5 11.25 1 98.62 292 GLU A O 1
ATOM 2346 N N . GLU A 1 293 ? -9.805 28.312 10.984 1 98.75 293 GLU A N 1
ATOM 2347 C CA . GLU A 1 293 ? -8.438 28.109 11.453 1 98.75 293 GLU A CA 1
ATOM 2348 C C . GLU A 1 293 ? -7.648 27.219 10.5 1 98.75 293 GLU A C 1
ATOM 2350 O O . GLU A 1 293 ? -8.055 26.094 10.219 1 98.75 293 GLU A O 1
ATOM 2355 N N . LEU A 1 294 ? -6.539 27.703 10.062 1 98.56 294 LEU A N 1
ATOM 2356 C CA . LEU A 1 294 ? -5.652 26.953 9.18 1 98.56 294 LEU A CA 1
ATOM 2357 C C . LEU A 1 294 ? -4.23 26.938 9.734 1 98.56 294 LEU A C 1
ATOM 2359 O O . LEU A 1 294 ? -3.648 28 10 1 98.56 294 LEU A O 1
ATOM 2363 N N . ARG A 1 295 ? -3.775 25.828 9.969 1 98.12 295 ARG A N 1
ATOM 2364 C CA . ARG A 1 295 ? -2.379 25.641 10.352 1 98.12 295 ARG A CA 1
ATOM 2365 C C . ARG A 1 295 ? -1.615 24.859 9.297 1 98.12 295 ARG A C 1
ATOM 2367 O O . ARG A 1 295 ? -2.051 23.781 8.883 1 98.12 295 ARG A O 1
ATOM 2374 N N . ILE A 1 296 ? -0.47 25.359 8.859 1 96.06 296 ILE A N 1
ATOM 2375 C CA . ILE A 1 296 ? 0.381 24.703 7.883 1 96.06 296 ILE A CA 1
ATOM 2376 C C . ILE A 1 296 ? 1.805 24.594 8.422 1 96.06 296 ILE A C 1
ATOM 2378 O O . ILE A 1 296 ? 2.441 25.609 8.719 1 96.06 296 ILE A O 1
ATOM 2382 N N . ASN A 1 297 ? 2.248 23.406 8.562 1 92.75 297 ASN A N 1
ATOM 2383 C CA . ASN A 1 297 ? 3.639 23.141 8.922 1 92.75 297 ASN A CA 1
ATOM 2384 C C . ASN A 1 297 ? 4.395 22.469 7.777 1 92.75 297 ASN A C 1
ATOM 2386 O O . ASN A 1 297 ? 3.854 21.609 7.09 1 92.75 297 ASN A O 1
ATOM 2390 N N . GLY A 1 298 ? 5.652 22.953 7.559 1 88.44 298 GLY A N 1
ATOM 2391 C CA . GLY A 1 298 ? 6.527 22.312 6.586 1 88.44 298 GLY A CA 1
ATOM 2392 C C . GLY A 1 298 ? 7.52 21.344 7.215 1 88.44 298 GLY A C 1
ATOM 2393 O O . GLY A 1 298 ? 7.25 20.781 8.273 1 88.44 298 GLY A O 1
ATOM 2394 N N . LYS A 1 299 ? 8.602 21.078 6.324 1 77.38 299 LYS A N 1
ATOM 2395 C CA . LYS A 1 299 ? 9.656 20.172 6.793 1 77.38 299 LYS A CA 1
ATOM 2396 C C . LYS A 1 299 ? 10.742 20.953 7.531 1 77.38 299 LYS A C 1
ATOM 2398 O O . LYS A 1 299 ? 11.117 22.047 7.125 1 77.38 299 LYS A O 1
ATOM 2403 N N . ARG A 1 300 ? 11.281 20.375 8.555 1 61.5 300 ARG A N 1
ATOM 2404 C CA . ARG A 1 300 ? 12.234 21.016 9.461 1 61.5 300 ARG A CA 1
ATOM 2405 C C . ARG A 1 300 ? 13.562 21.281 8.758 1 61.5 300 ARG A C 1
ATOM 2407 O O . ARG A 1 300 ? 14.266 22.234 9.094 1 61.5 300 ARG A O 1
ATOM 2414 N N . ASP A 1 301 ? 14.039 20.25 7.918 1 56 301 ASP A N 1
ATOM 2415 C CA . ASP A 1 301 ? 15.414 20.328 7.426 1 56 301 ASP A CA 1
ATOM 2416 C C . ASP A 1 301 ? 15.547 21.375 6.332 1 56 301 ASP A C 1
ATOM 2418 O O . ASP A 1 301 ? 16.469 21.312 5.508 1 56 301 ASP A O 1
ATOM 2422 N N . TYR A 1 302 ? 14.727 22.25 6.32 1 53.84 302 TYR A N 1
ATOM 2423 C CA . TYR A 1 302 ? 14.766 23.266 5.273 1 53.84 302 TYR A CA 1
ATOM 2424 C C . TYR A 1 302 ? 16.078 24.047 5.312 1 53.84 302 TYR A C 1
ATOM 2426 O O . TYR A 1 302 ? 16.562 24.516 4.281 1 53.84 302 TYR A O 1
ATOM 2434 N N . ILE A 1 303 ? 16.531 24.219 6.516 1 50.06 303 ILE A N 1
ATOM 2435 C CA . ILE A 1 303 ? 17.75 25 6.66 1 50.06 303 ILE A CA 1
ATOM 2436 C C . ILE A 1 303 ? 18.922 24.266 5.992 1 50.06 303 ILE A C 1
ATOM 2438 O O . ILE A 1 303 ? 19.719 24.875 5.281 1 50.06 303 ILE A O 1
ATOM 2442 N N . ALA A 1 304 ? 19.016 22.938 6.387 1 45.22 304 ALA A N 1
ATOM 2443 C CA . ALA A 1 304 ? 20.203 22.188 5.98 1 45.22 304 ALA A CA 1
ATOM 2444 C C . ALA A 1 304 ? 20.219 21.984 4.469 1 45.22 304 ALA A C 1
ATOM 2446 O O . ALA A 1 304 ? 21.297 21.875 3.867 1 45.22 304 ALA A O 1
ATOM 2447 N N . ASN A 1 305 ? 19.125 21.734 4.031 1 47.25 305 ASN A N 1
ATOM 2448 C CA . ASN A 1 305 ? 19.188 21.359 2.621 1 47.25 305 ASN A CA 1
ATOM 2449 C C . ASN A 1 305 ? 19.109 22.578 1.71 1 47.25 305 ASN A C 1
ATOM 2451 O O . ASN A 1 305 ? 18.984 22.453 0.492 1 47.25 305 ASN A O 1
ATOM 2455 N N . GLY A 1 306 ? 19.703 23.703 2.332 1 44.69 306 GLY A N 1
ATOM 2456 C CA . GLY A 1 306 ? 19.797 24.953 1.586 1 44.69 306 GLY A CA 1
ATOM 2457 C C . GLY A 1 306 ? 18.453 25.547 1.226 1 44.69 306 GLY A C 1
ATOM 2458 O O . GLY A 1 306 ? 17.406 24.969 1.539 1 44.69 306 GLY A O 1
ATOM 2459 N N . GLY A 1 307 ? 18.141 26.047 0.086 1 45.03 307 GLY A N 1
ATOM 2460 C CA . GLY A 1 307 ? 17.406 27.078 -0.625 1 45.03 307 GLY A CA 1
ATOM 2461 C C . GLY A 1 307 ? 15.914 26.828 -0.662 1 45.03 307 GLY A C 1
ATOM 2462 O O . GLY A 1 307 ? 15.148 27.531 0.003 1 45.03 307 GLY A O 1
ATOM 2463 N N . ARG A 1 308 ? 15.375 26.109 -1.711 1 48.38 308 ARG A N 1
ATOM 2464 C CA . ARG A 1 308 ? 14.086 26.469 -2.285 1 48.38 308 ARG A CA 1
ATOM 2465 C C . ARG A 1 308 ? 12.938 25.828 -1.516 1 48.38 308 ARG A C 1
ATOM 2467 O O . ARG A 1 308 ? 12.984 24.641 -1.196 1 48.38 308 ARG A O 1
ATOM 2474 N N . ASN A 1 309 ? 12.164 26.688 -0.708 1 61.06 309 ASN A N 1
ATOM 2475 C CA . ASN A 1 309 ? 10.938 26.641 0.081 1 61.06 309 ASN A CA 1
ATOM 2476 C C . ASN A 1 309 ? 9.898 25.719 -0.559 1 61.06 309 ASN A C 1
ATOM 2478 O O . ASN A 1 309 ? 9.359 26.031 -1.619 1 61.06 309 ASN A O 1
ATOM 2482 N N . ALA A 1 310 ? 9.852 24.484 -0.114 1 70.06 310 ALA A N 1
ATOM 2483 C CA . ALA A 1 310 ? 8.922 23.484 -0.623 1 70.06 310 ALA A CA 1
ATOM 2484 C C . ALA A 1 310 ? 7.492 24.016 -0.633 1 70.06 310 ALA A C 1
ATOM 2486 O O . ALA A 1 310 ? 6.645 23.531 -1.381 1 70.06 310 ALA A O 1
ATOM 2487 N N . LEU A 1 311 ? 7.281 25.234 0.062 1 83.25 311 LEU A N 1
ATOM 2488 C CA . LEU A 1 311 ? 5.898 25.688 0.177 1 83.25 311 LEU A CA 1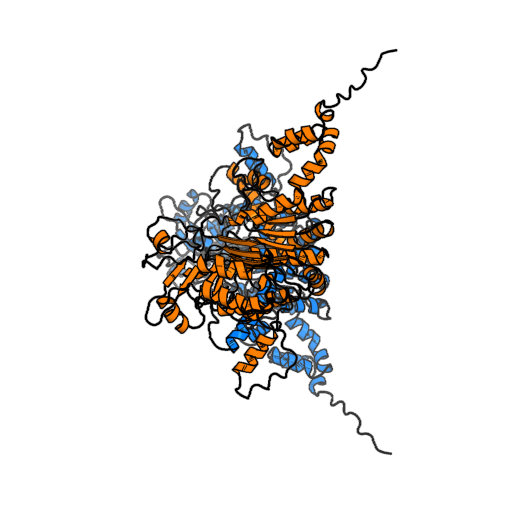
ATOM 2489 C C . LEU A 1 311 ? 5.711 27.047 -0.485 1 83.25 311 LEU A C 1
ATOM 2491 O O . LEU A 1 311 ? 4.637 27.641 -0.403 1 83.25 311 LEU A O 1
ATOM 2495 N N . HIS A 1 312 ? 6.695 27.531 -1.153 1 80.81 312 HIS A N 1
ATOM 2496 C CA . HIS A 1 312 ? 6.66 28.875 -1.737 1 80.81 312 HIS A CA 1
ATOM 2497 C C . HIS A 1 312 ? 5.469 29.031 -2.676 1 80.81 312 HIS A C 1
ATOM 2499 O O . HIS A 1 312 ? 4.719 30 -2.576 1 80.81 312 HIS A O 1
ATOM 2505 N N . HIS A 1 313 ? 5.312 28.047 -3.502 1 82.19 313 HIS A N 1
ATOM 2506 C CA . HIS A 1 313 ? 4.238 28.141 -4.484 1 82.19 313 HIS A CA 1
ATOM 2507 C C . HIS A 1 313 ? 2.871 28.031 -3.818 1 82.19 313 HIS A C 1
ATOM 2509 O O . HIS A 1 313 ? 1.908 28.656 -4.266 1 82.19 313 HIS A O 1
ATOM 2515 N N . LEU A 1 314 ? 2.857 27.266 -2.814 1 88.56 314 LEU A N 1
ATOM 2516 C CA . LEU A 1 314 ? 1.603 27.172 -2.076 1 88.56 314 LEU A CA 1
ATOM 2517 C C . LEU A 1 314 ? 1.27 28.5 -1.409 1 88.56 314 LEU A C 1
ATOM 2519 O O . LEU A 1 314 ? 0.121 28.953 -1.446 1 88.56 314 LEU A O 1
ATOM 2523 N N . PHE A 1 315 ? 2.236 29.125 -0.864 1 89.56 315 PHE A N 1
ATOM 2524 C CA . PHE A 1 315 ? 2.027 30.406 -0.21 1 89.56 315 PHE A CA 1
ATOM 2525 C C . PHE A 1 315 ? 1.672 31.484 -1.229 1 89.56 315 PHE A C 1
ATOM 2527 O O . PHE A 1 315 ? 0.834 32.344 -0.962 1 89.56 315 PHE A O 1
ATOM 2534 N N . ASP A 1 316 ? 2.273 31.359 -2.398 1 87.31 316 ASP A N 1
ATOM 2535 C CA . ASP A 1 316 ? 1.932 32.281 -3.475 1 87.31 316 ASP A CA 1
ATOM 2536 C C . ASP A 1 316 ? 0.465 32.156 -3.875 1 87.31 316 ASP A C 1
ATOM 2538 O O . ASP A 1 316 ? -0.225 33.156 -4.09 1 87.31 316 ASP A O 1
ATOM 2542 N N . TRP A 1 317 ? 0.125 30.984 -3.963 1 90.5 317 TRP A N 1
ATOM 2543 C CA . TRP A 1 317 ? -1.267 30.719 -4.309 1 90.5 317 TRP A CA 1
ATOM 2544 C C . TRP A 1 317 ? -2.205 31.203 -3.209 1 90.5 317 TRP A C 1
ATOM 2546 O O . TRP A 1 317 ? -3.236 31.812 -3.49 1 90.5 317 TRP A O 1
ATOM 2556 N N . LEU A 1 318 ? -1.864 30.969 -1.987 1 92.88 318 LEU A N 1
ATOM 2557 C CA . LEU A 1 318 ? -2.676 31.406 -0.858 1 92.88 318 LEU A CA 1
ATOM 2558 C C . LEU A 1 318 ? -2.811 32.938 -0.845 1 92.88 318 LEU A C 1
ATOM 2560 O O . LEU A 1 318 ? -3.848 33.469 -0.438 1 92.88 318 LEU A O 1
ATOM 2564 N N . ALA A 1 319 ? -1.817 33.594 -1.357 1 92.75 319 ALA A N 1
ATOM 2565 C CA . ALA A 1 319 ? -1.751 35.031 -1.298 1 92.75 319 ALA A CA 1
ATOM 2566 C C . ALA A 1 319 ? -2.51 35.688 -2.461 1 92.75 319 ALA A C 1
ATOM 2568 O O . ALA A 1 319 ? -2.781 36.875 -2.453 1 92.75 319 ALA A O 1
ATOM 2569 N N . THR A 1 320 ? -2.85 34.875 -3.385 1 89.94 320 THR A N 1
ATOM 2570 C CA . THR A 1 320 ? -3.461 35.406 -4.598 1 89.94 320 THR A CA 1
ATOM 2571 C C . THR A 1 320 ? -4.879 35.906 -4.324 1 89.94 320 THR A C 1
ATOM 2573 O O . THR A 1 320 ? -5.672 35.188 -3.691 1 89.94 320 THR A O 1
ATOM 2576 N N . LYS A 1 321 ? -5.18 37.125 -4.824 1 85.94 321 LYS A N 1
ATOM 2577 C CA . LYS A 1 321 ? -6.5 37.75 -4.645 1 85.94 321 LYS A CA 1
ATOM 2578 C C . LYS A 1 321 ? -7.449 37.312 -5.762 1 85.94 321 LYS A C 1
ATOM 2580 O O . LYS A 1 321 ? -7.016 37.062 -6.891 1 85.94 321 LYS A O 1
ATOM 2585 N N . PRO A 1 322 ? -8.648 37.094 -5.348 1 79 322 PRO A N 1
ATOM 2586 C CA . PRO A 1 322 ? -9.625 36.812 -6.406 1 79 322 PRO A CA 1
ATOM 2587 C C . PRO A 1 322 ? -9.672 37.906 -7.465 1 79 322 PRO A C 1
ATOM 2589 O O . PRO A 1 322 ? -9.539 39.094 -7.145 1 79 322 PRO A O 1
ATOM 2592 N N . GLN A 1 323 ? -8.953 37.719 -8.633 1 61 323 GLN A N 1
ATOM 2593 C CA . GLN A 1 323 ? -9.016 38.75 -9.664 1 61 323 GLN A CA 1
ATOM 2594 C C . GLN A 1 323 ? -10.461 39.031 -10.086 1 61 323 GLN A C 1
ATOM 2596 O O . GLN A 1 323 ? -11.25 38.094 -10.234 1 61 323 GLN A O 1
ATOM 2601 N N . THR A 1 324 ? -10.992 40.156 -9.656 1 48.94 324 THR A N 1
ATOM 2602 C CA . THR A 1 324 ? -12.117 40.594 -10.469 1 48.94 324 THR A CA 1
ATOM 2603 C C . THR A 1 324 ? -11.883 40.25 -11.938 1 48.94 324 THR A C 1
ATOM 2605 O O . THR A 1 324 ? -10.734 40.156 -12.383 1 48.94 324 THR A O 1
ATOM 2608 N N . GLU A 1 325 ? -12.977 39.938 -12.656 1 40.41 325 GLU A N 1
ATOM 2609 C CA . GLU A 1 325 ? -12.984 39.531 -14.055 1 40.41 325 GLU A CA 1
ATOM 2610 C C . GLU A 1 325 ? -11.992 40.344 -14.875 1 40.41 325 GLU A C 1
ATOM 2612 O O . GLU A 1 325 ? -12.055 40.344 -16.109 1 40.41 325 GLU A O 1
ATOM 2617 N N . ALA A 1 326 ? -11.234 41.312 -14.445 1 35.12 326 ALA A N 1
ATOM 2618 C CA . ALA A 1 326 ? -10.742 41.969 -15.641 1 35.12 326 ALA A CA 1
ATOM 2619 C C . ALA A 1 326 ? -10.094 40.969 -16.594 1 35.12 326 ALA A C 1
ATOM 2621 O O . ALA A 1 326 ? -9.547 39.938 -16.156 1 35.12 326 ALA A O 1
ATOM 2622 N N . LEU A 1 327 ? -10.273 41.125 -17.891 1 35.09 327 LEU A N 1
ATOM 2623 C CA . LEU A 1 327 ? -9.797 40.719 -19.219 1 35.09 327 LEU A CA 1
ATOM 2624 C C . LEU A 1 327 ? -8.281 40.5 -19.203 1 35.09 327 LEU A C 1
ATOM 2626 O O . LEU A 1 327 ? -7.523 41.469 -19 1 35.09 327 LEU A O 1
ATOM 2630 N N . SER A 1 328 ? -7.828 39.688 -18.484 1 36.09 328 SER A N 1
ATOM 2631 C CA . SER A 1 328 ? -6.398 39.562 -18.766 1 36.09 328 SER A CA 1
ATOM 2632 C C . SER A 1 328 ? -6.078 39.938 -20.203 1 36.09 328 SER A C 1
ATOM 2634 O O . SER A 1 328 ? -6.734 39.469 -21.141 1 36.09 328 SER A O 1
ATOM 2636 N N . PRO A 1 329 ? -5.527 41.094 -20.344 1 33.97 329 PRO A N 1
ATOM 2637 C CA . PRO A 1 329 ? -5.188 41.375 -21.734 1 33.97 329 PRO A CA 1
ATOM 2638 C C . PRO A 1 329 ? -4.586 40.125 -22.438 1 33.97 329 PRO A C 1
ATOM 2640 O O . PRO A 1 329 ? -3.998 39.281 -21.781 1 33.97 329 PRO A O 1
ATOM 2643 N N . PRO A 1 330 ? -5.129 39.906 -23.703 1 33.75 330 PRO A N 1
ATOM 2644 C CA . PRO A 1 330 ? -4.469 38.875 -24.516 1 33.75 330 PRO A CA 1
ATOM 2645 C C . PRO A 1 330 ? -2.947 38.969 -24.422 1 33.75 330 PRO A C 1
ATOM 2647 O O . PRO A 1 330 ? -2.361 40.031 -24.688 1 33.75 330 PRO A O 1
ATOM 2650 N N . VAL A 1 331 ? -2.43 38.562 -23.344 1 29.8 331 VAL A N 1
ATOM 2651 C CA . VAL A 1 331 ? -0.98 38.562 -23.5 1 29.8 331 VAL A CA 1
ATOM 2652 C C . VAL A 1 331 ? -0.622 38.281 -24.969 1 29.8 331 VAL A C 1
ATOM 2654 O O . VAL A 1 331 ? -1.255 37.438 -25.609 1 29.8 331 VAL A O 1
ATOM 2657 N N . ALA A 1 332 ? 0.094 39.281 -25.422 1 32 332 ALA A N 1
ATOM 2658 C CA . ALA A 1 332 ? 0.689 39.25 -26.766 1 32 332 ALA A CA 1
ATOM 2659 C C . ALA A 1 332 ? 1.152 37.844 -27.141 1 32 332 ALA A C 1
ATOM 2661 O O . ALA A 1 332 ? 1.423 37.031 -26.266 1 32 332 ALA A O 1
ATOM 2662 N N . ASP A 1 333 ? 1.499 37.531 -28.422 1 32.59 333 ASP A N 1
ATOM 2663 C CA . ASP A 1 333 ? 1.852 36.469 -29.391 1 32.59 333 ASP A CA 1
ATOM 2664 C C . ASP A 1 333 ? 2.967 35.594 -28.844 1 32.59 333 ASP A C 1
ATOM 2666 O O . ASP A 1 333 ? 3.566 34.812 -29.594 1 32.59 333 ASP A O 1
ATOM 2670 N N . GLY A 1 334 ? 3.754 36.094 -27.906 1 34.19 334 GLY A N 1
ATOM 2671 C CA . GLY A 1 334 ? 4.859 35.156 -27.906 1 34.19 334 GLY A CA 1
ATOM 2672 C C . GLY A 1 334 ? 4.445 33.75 -27.484 1 34.19 334 GLY A C 1
ATOM 2673 O O . GLY A 1 334 ? 3.701 33.594 -26.531 1 34.19 334 GLY A O 1
ATOM 2674 N N . GLU A 1 335 ? 4.68 32.688 -28.344 1 35.12 335 GLU A N 1
ATOM 2675 C CA . GLU A 1 335 ? 4.023 31.453 -28.797 1 35.12 335 GLU A CA 1
ATOM 2676 C C . GLU A 1 335 ? 3.783 30.5 -27.625 1 35.12 335 GLU A C 1
ATOM 2678 O O . GLU A 1 335 ? 2.656 30.062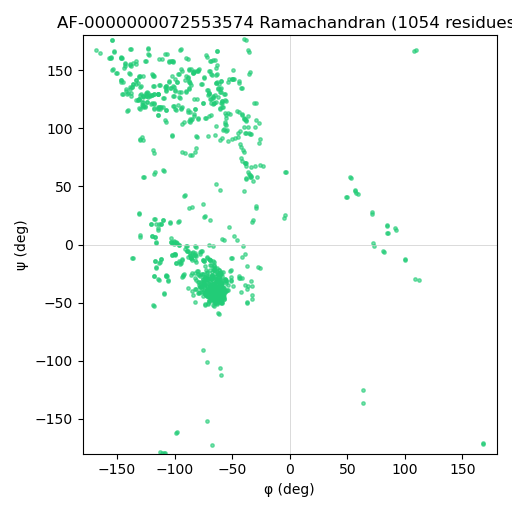 -27.391 1 35.12 335 GLU A O 1
ATOM 2683 N N . GLU A 1 336 ? 4.613 29.375 -27.562 1 37.97 336 GLU A N 1
ATOM 2684 C CA . GLU A 1 336 ? 4.48 28 -27.109 1 37.97 336 GLU A CA 1
ATOM 2685 C C . GLU A 1 336 ? 4.504 27.922 -25.594 1 37.97 336 GLU A C 1
ATOM 2687 O O . GLU A 1 336 ? 3.779 27.109 -25 1 37.97 336 GLU A O 1
ATOM 2692 N N . GLU A 1 337 ? 5.355 28.672 -24.984 1 39.16 337 GLU A N 1
ATOM 2693 C CA . GLU A 1 337 ? 5.582 28.5 -23.547 1 39.16 337 GLU A CA 1
ATOM 2694 C C . GLU A 1 337 ? 4.395 29 -22.734 1 39.16 337 GLU A C 1
ATOM 2696 O O . GLU A 1 337 ? 4.059 28.438 -21.688 1 39.16 337 GLU A O 1
ATOM 2701 N N . GLU A 1 338 ? 3.816 30.094 -22.984 1 41.12 338 GLU A N 1
ATOM 2702 C CA . GLU A 1 338 ? 2.752 30.75 -22.234 1 41.12 338 GLU A CA 1
ATOM 2703 C C . GLU A 1 338 ? 1.466 29.922 -22.266 1 41.12 338 GLU A C 1
ATOM 2705 O O . GLU A 1 338 ? 0.715 29.906 -21.281 1 41.12 338 GLU A O 1
ATOM 2710 N N . GLU A 1 339 ? 1.169 29.375 -23.391 1 42.69 339 GLU A N 1
ATOM 2711 C CA . GLU A 1 339 ? -0.023 28.531 -23.5 1 42.69 339 GLU A CA 1
ATOM 2712 C C . GLU A 1 339 ? 0.047 27.359 -22.531 1 42.69 339 GLU A C 1
ATOM 2714 O O . GLU A 1 339 ? -0.967 26.953 -21.953 1 42.69 339 GLU A O 1
ATOM 2719 N N . GLU A 1 340 ? 1.239 26.844 -22.422 1 42.66 340 GLU A N 1
ATOM 2720 C CA . GLU A 1 340 ? 1.469 25.641 -21.609 1 42.66 340 GLU A CA 1
ATOM 2721 C C . GLU A 1 340 ? 1.357 25.953 -20.125 1 42.66 340 GLU A C 1
ATOM 2723 O O . GLU A 1 340 ? 0.799 25.172 -19.359 1 42.66 340 GLU A O 1
ATOM 2728 N N . GLU A 1 341 ? 1.979 27.109 -19.688 1 46.22 341 GLU A N 1
ATOM 2729 C CA . GLU A 1 341 ? 1.786 27.562 -18.312 1 46.22 341 GLU A CA 1
ATOM 2730 C C . GLU A 1 341 ? 0.31 27.812 -18.016 1 46.22 341 GLU A C 1
ATOM 2732 O O . GLU A 1 341 ? -0.154 27.547 -16.891 1 46.22 341 GLU A O 1
ATOM 2737 N N . GLU A 1 342 ? -0.389 28.328 -18.906 1 45.16 342 GLU A N 1
ATOM 2738 C CA . GLU A 1 342 ? -1.822 28.578 -18.766 1 45.16 342 GLU A CA 1
ATOM 2739 C C . GLU A 1 342 ? -2.586 27.266 -18.594 1 45.16 342 GLU A C 1
ATOM 2741 O O . GLU A 1 342 ? -3.535 27.203 -17.812 1 45.16 342 GLU A O 1
ATOM 2746 N N . GLU A 1 343 ? -2.205 26.297 -19.406 1 47.94 343 GLU A N 1
ATOM 2747 C CA . GLU A 1 343 ? -2.91 25.031 -19.297 1 47.94 343 GLU A CA 1
ATOM 2748 C C . GLU A 1 343 ? -2.652 24.359 -17.953 1 47.94 343 GLU A C 1
ATOM 2750 O O . GLU A 1 343 ? -3.562 23.797 -17.344 1 47.94 343 GLU A O 1
ATOM 2755 N N . ASN A 1 344 ? -1.412 24.391 -17.516 1 49.59 344 ASN A N 1
ATOM 2756 C CA . ASN A 1 344 ? -1.073 23.859 -16.203 1 49.59 344 ASN A CA 1
ATOM 2757 C C . ASN A 1 344 ? -1.728 24.672 -15.086 1 49.59 344 ASN A C 1
ATOM 2759 O O . ASN A 1 344 ? -2.174 24.109 -14.086 1 49.59 344 ASN A O 1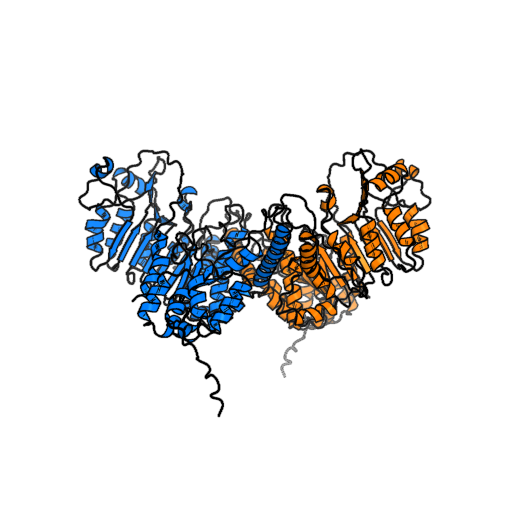
ATOM 2763 N N . SER A 1 345 ? -1.595 26.141 -15.195 1 49.69 345 SER A N 1
ATOM 2764 C CA . SER A 1 345 ? -2.207 27.062 -14.242 1 49.69 345 SER A CA 1
ATOM 2765 C C . SER A 1 345 ? -3.723 26.891 -14.203 1 49.69 345 SER A C 1
ATOM 2767 O O . SER A 1 345 ? -4.375 27.312 -13.25 1 49.69 345 SER A O 1
ATOM 2769 N N . ALA A 1 346 ? -4.184 26.359 -15.328 1 51.38 346 ALA A N 1
ATOM 2770 C CA . ALA A 1 346 ? -5.633 26.203 -15.422 1 51.38 346 ALA A CA 1
ATOM 2771 C C . ALA A 1 346 ? -6.117 25.078 -14.5 1 51.38 346 ALA A C 1
ATOM 2773 O O . ALA A 1 346 ? -7.289 25.047 -14.109 1 51.38 346 ALA A O 1
ATOM 2774 N N . LEU A 1 347 ? -5.051 24.328 -14 1 75 347 LEU A N 1
ATOM 2775 C CA . LEU A 1 347 ? -5.539 23.188 -13.234 1 75 347 LEU A CA 1
ATOM 2776 C C . LEU A 1 347 ? -5.609 23.516 -11.75 1 75 347 LEU A C 1
ATOM 2778 O O . LEU A 1 347 ? -6.426 22.938 -11.023 1 75 347 LEU A O 1
ATOM 2782 N N . VAL A 1 348 ? -4.914 24.609 -11.422 1 80.62 348 VAL A N 1
ATOM 2783 C CA . VAL A 1 348 ? -4.957 25.031 -10.031 1 80.62 348 VAL A CA 1
ATOM 2784 C C . VAL A 1 348 ? -6.031 26.109 -9.852 1 80.62 348 VAL A C 1
ATOM 2786 O O . VAL A 1 348 ? -6.113 27.047 -10.648 1 80.62 348 VAL A O 1
ATOM 2789 N N . PRO A 1 349 ? -6.801 25.906 -8.898 1 86.94 349 PRO A N 1
ATOM 2790 C CA . PRO A 1 349 ? -7.754 26.984 -8.641 1 86.94 349 PRO A CA 1
ATOM 2791 C C . PRO A 1 349 ? -7.09 28.359 -8.562 1 86.94 349 PRO A C 1
ATOM 2793 O O . PRO A 1 349 ? -5.957 28.469 -8.078 1 86.94 349 PRO A O 1
ATOM 2796 N N . PRO A 1 350 ? -7.742 29.312 -9.07 1 85.06 350 PRO A N 1
ATOM 2797 C CA . PRO A 1 350 ? -7.102 30.625 -9.211 1 85.06 350 PRO A CA 1
ATOM 2798 C C . PRO A 1 350 ? -6.707 31.234 -7.871 1 85.06 350 PRO A C 1
ATOM 2800 O O . PRO A 1 350 ? -5.711 31.953 -7.789 1 85.06 350 PRO A O 1
ATOM 2803 N N . TYR A 1 351 ? -7.551 31.047 -6.922 1 87.88 351 TYR A N 1
ATOM 2804 C CA . TYR A 1 351 ? -7.246 31.609 -5.609 1 87.88 351 TYR A CA 1
ATOM 2805 C C . TYR A 1 351 ? -7.906 30.797 -4.504 1 87.88 351 TYR A C 1
ATOM 2807 O O . TYR A 1 351 ? -8.781 29.969 -4.773 1 87.88 351 TYR A O 1
ATOM 2815 N N . ALA A 1 352 ? -7.434 31.094 -3.324 1 87.81 352 ALA A N 1
ATOM 2816 C CA . ALA A 1 352 ? -8.023 30.438 -2.156 1 87.81 352 ALA A CA 1
ATOM 2817 C C . ALA A 1 352 ? -9.219 31.234 -1.637 1 87.81 352 ALA A C 1
ATOM 2819 O O . ALA A 1 352 ? -9.133 32.469 -1.483 1 87.81 352 ALA A O 1
ATOM 2820 N N . GLU A 1 353 ? -10.414 30.844 -1.619 1 85.25 353 GLU A N 1
ATOM 2821 C CA . GLU A 1 353 ? -11.57 31.578 -1.138 1 85.25 353 GLU A CA 1
ATOM 2822 C C . GLU A 1 353 ? -11.492 31.812 0.369 1 85.25 353 GLU A C 1
ATOM 2824 O O . GLU A 1 353 ? -11.547 32.938 0.834 1 85.25 353 GLU A O 1
ATOM 2829 N N . LEU A 1 354 ? -11.055 31.047 1.244 1 94.06 354 LEU A N 1
ATOM 2830 C CA . LEU A 1 354 ? -10.953 31.016 2.699 1 94.06 354 LEU A CA 1
ATOM 2831 C C . LEU A 1 354 ? -11.461 32.312 3.305 1 94.06 354 LEU A C 1
ATOM 2833 O O . LEU A 1 354 ? -10.727 33 4.031 1 94.06 354 LEU A O 1
ATOM 2837 N N . ALA A 1 355 ? -12.805 32.594 3.064 1 93.81 355 ALA A N 1
ATOM 2838 C CA . ALA A 1 355 ? -13.414 33.875 3.383 1 93.81 355 ALA A CA 1
ATOM 2839 C C . ALA A 1 355 ? -13.625 34.031 4.887 1 93.81 355 ALA A C 1
ATOM 2841 O O . ALA A 1 355 ? -13.789 35.125 5.387 1 93.81 355 ALA A O 1
ATOM 2842 N N . ARG A 1 356 ? -13.523 32.969 5.605 1 96.88 356 ARG A N 1
ATOM 2843 C CA . ARG A 1 356 ? -13.852 33.031 7.023 1 96.88 356 ARG A CA 1
ATOM 2844 C C . ARG A 1 356 ? -12.617 32.781 7.883 1 96.88 356 ARG A C 1
ATOM 2846 O O . ARG A 1 356 ? -12.727 32.562 9.094 1 96.88 356 ARG A O 1
ATOM 2853 N N . LEU A 1 357 ? -11.477 32.812 7.297 1 97.94 357 LEU A N 1
ATOM 2854 C CA . LEU A 1 357 ? -10.242 32.5 8 1 97.94 357 LEU A CA 1
ATOM 2855 C C . LEU A 1 357 ? -9.93 33.531 9.07 1 97.94 357 LEU A C 1
ATOM 2857 O O . LEU A 1 357 ? -9.766 34.719 8.766 1 97.94 357 LEU A O 1
ATOM 2861 N N . LYS A 1 358 ? -9.812 33.094 10.32 1 98.5 358 LYS A N 1
ATOM 2862 C CA . LYS A 1 358 ? -9.539 33.969 11.453 1 98.5 358 LYS A CA 1
ATOM 2863 C C . LYS A 1 358 ? -8.172 33.688 12.055 1 98.5 358 LYS A C 1
ATOM 2865 O O . LYS A 1 358 ? -7.559 34.562 12.672 1 98.5 358 LYS A O 1
ATOM 2870 N N . THR A 1 359 ? -7.793 32.531 11.961 1 98.62 359 THR A N 1
ATOM 2871 C CA . THR A 1 359 ? -6.535 32.094 12.562 1 98.62 359 THR A CA 1
ATOM 2872 C C . THR A 1 359 ? -5.613 31.484 11.523 1 98.62 359 THR A C 1
ATOM 2874 O O . THR A 1 359 ? -6 30.531 10.828 1 98.62 359 THR A O 1
ATOM 2877 N N . LEU A 1 360 ? -4.414 31.969 11.453 1 98.38 360 LEU A N 1
ATOM 2878 C CA . LEU A 1 360 ? -3.383 31.438 10.57 1 98.38 360 LEU A CA 1
ATOM 2879 C C . LEU A 1 360 ? -2.119 31.094 11.359 1 98.38 360 LEU A C 1
ATOM 2881 O O . LEU A 1 360 ? -1.573 31.953 12.062 1 98.38 360 LEU A O 1
ATOM 2885 N N . SER A 1 361 ? -1.774 29.891 11.32 1 98.06 361 SER A N 1
ATOM 2886 C CA . SER A 1 361 ? -0.552 29.422 11.969 1 98.06 361 SER A CA 1
ATOM 2887 C C . SER A 1 361 ? 0.395 28.781 10.961 1 98.06 361 SER A C 1
ATOM 2889 O O . SER A 1 361 ? 0.031 27.812 10.289 1 98.06 361 SER A O 1
ATOM 2891 N N . LEU A 1 362 ? 1.575 29.312 10.844 1 95.81 362 LEU A N 1
ATOM 2892 C CA . LEU A 1 362 ? 2.604 28.766 9.961 1 95.81 362 LEU A CA 1
ATOM 2893 C C . LEU A 1 362 ? 3.822 28.328 10.758 1 95.81 362 LEU A C 1
ATOM 2895 O O . LEU A 1 362 ? 4.223 28.984 11.719 1 95.81 362 LEU A O 1
ATOM 2899 N N . GLY A 1 363 ? 4.285 27.172 10.375 1 92.44 363 GLY A N 1
ATOM 2900 C CA . GLY A 1 363 ? 5.434 26.703 11.133 1 92.44 363 GLY A CA 1
ATOM 2901 C C . GLY A 1 363 ? 6.309 25.734 10.359 1 92.44 363 GLY A C 1
ATOM 2902 O O . GLY A 1 363 ? 5.938 25.297 9.273 1 92.44 363 GLY A O 1
ATOM 2903 N N . MET A 1 364 ? 7.496 25.594 10.812 1 88.62 364 MET A N 1
ATOM 2904 C CA . MET A 1 364 ? 8.461 24.594 10.344 1 88.62 364 MET A CA 1
ATOM 2905 C C . MET A 1 364 ? 8.734 24.766 8.852 1 88.62 364 MET A C 1
ATOM 2907 O O . MET A 1 364 ? 8.656 23.812 8.086 1 88.62 364 MET A O 1
ATOM 2911 N N . THR A 1 365 ? 8.875 25.922 8.531 1 86.31 365 THR A N 1
ATOM 2912 C CA . THR A 1 365 ? 9.047 26.156 7.098 1 86.31 365 THR A CA 1
ATOM 2913 C C . THR A 1 365 ? 9.992 27.344 6.855 1 86.31 365 THR A C 1
ATOM 2915 O O . THR A 1 365 ? 10.312 28.094 7.781 1 86.31 365 THR A O 1
ATOM 2918 N N . ALA A 1 366 ? 10.492 27.359 5.664 1 84.5 366 ALA A N 1
ATOM 2919 C CA . ALA A 1 366 ? 11.266 28.516 5.188 1 84.5 366 ALA A CA 1
ATOM 2920 C C . ALA A 1 366 ? 10.477 29.312 4.16 1 84.5 366 ALA A C 1
ATOM 2922 O O . ALA A 1 366 ? 9.789 28.75 3.312 1 84.5 366 ALA A O 1
ATOM 2923 N N . THR A 1 367 ? 10.539 30.578 4.332 1 86.75 367 THR A N 1
ATOM 2924 C CA . THR A 1 367 ? 9.82 31.453 3.406 1 86.75 367 THR A CA 1
ATOM 2925 C C . THR A 1 367 ? 10.477 32.844 3.35 1 86.75 367 THR A C 1
ATOM 2927 O O . THR A 1 367 ? 11.531 33.062 3.947 1 86.75 367 THR A O 1
ATOM 2930 N N . THR A 1 368 ? 9.93 33.625 2.484 1 86.44 368 THR A N 1
ATOM 2931 C CA . THR A 1 368 ? 10.453 34.969 2.357 1 86.44 368 THR A CA 1
ATOM 2932 C C . THR A 1 368 ? 9.555 35.969 3.078 1 86.44 368 THR A C 1
ATOM 2934 O O . THR A 1 368 ? 8.383 35.688 3.33 1 86.44 368 THR A O 1
ATOM 2937 N N . VAL A 1 369 ? 10.164 37.094 3.416 1 90.94 369 VAL A N 1
ATOM 2938 C CA . VAL A 1 369 ? 9.406 38.188 4.035 1 90.94 369 VAL A CA 1
ATOM 2939 C C . VAL A 1 369 ? 8.258 38.594 3.117 1 90.94 369 VAL A C 1
ATOM 2941 O O . VAL A 1 369 ? 7.129 38.781 3.572 1 90.94 369 VAL A O 1
ATOM 2944 N N . GLU A 1 370 ? 8.508 38.656 1.837 1 88.31 370 GLU A N 1
ATOM 2945 C CA . GLU A 1 370 ? 7.523 39.094 0.854 1 88.31 370 GLU A CA 1
ATOM 2946 C C . GLU A 1 370 ? 6.34 38.156 0.791 1 88.31 370 GLU A C 1
ATOM 2948 O O . GLU A 1 370 ? 5.184 38.594 0.792 1 88.31 370 GLU A O 1
ATOM 2953 N N . ASP A 1 371 ? 6.699 36.906 0.822 1 88.31 371 ASP A N 1
ATOM 2954 C CA . ASP A 1 371 ? 5.645 35.906 0.761 1 88.31 371 ASP A CA 1
ATOM 2955 C C . ASP A 1 371 ? 4.742 35.969 1.992 1 88.31 371 ASP A C 1
ATOM 2957 O O . ASP A 1 371 ? 3.518 35.906 1.876 1 88.31 371 ASP A O 1
ATOM 2961 N N . LEU A 1 372 ? 5.355 36.062 3.062 1 93.81 372 LEU A N 1
ATOM 2962 C CA . LEU A 1 372 ? 4.598 36.094 4.309 1 93.81 372 LEU A CA 1
ATOM 2963 C C . LEU A 1 372 ? 3.73 37.344 4.398 1 93.81 372 LEU A C 1
ATOM 2965 O O . LEU A 1 372 ? 2.58 37.281 4.836 1 93.81 372 LEU A O 1
ATOM 2969 N N . VAL A 1 373 ? 4.285 38.438 3.945 1 95.62 373 VAL A N 1
ATOM 2970 C CA . VAL A 1 373 ? 3.527 39.688 3.949 1 95.62 373 VAL A CA 1
ATOM 2971 C C . VAL A 1 373 ? 2.312 39.562 3.031 1 95.62 373 VAL A C 1
ATOM 2973 O O . VAL A 1 373 ? 1.207 39.969 3.393 1 95.62 373 VAL A O 1
ATOM 2976 N N . ARG A 1 374 ? 2.492 38.969 1.927 1 94.56 374 ARG A N 1
ATOM 2977 C CA . ARG A 1 374 ? 1.409 38.844 0.96 1 94.56 374 ARG A CA 1
ATOM 2978 C C . ARG A 1 374 ? 0.316 37.906 1.501 1 94.56 374 ARG A C 1
ATOM 2980 O O . ARG A 1 374 ? -0.873 38.188 1.307 1 94.56 374 ARG A O 1
ATOM 2987 N N . VAL A 1 375 ? 0.729 36.906 2.152 1 95.94 375 VAL A N 1
ATOM 2988 C CA . VAL A 1 375 ? -0.238 35.938 2.701 1 95.94 375 VAL A CA 1
ATOM 2989 C C . VAL A 1 375 ? -1.051 36.625 3.805 1 95.94 375 VAL A C 1
ATOM 2991 O O . VAL A 1 375 ? -2.279 36.5 3.838 1 95.94 375 VAL A O 1
ATOM 2994 N N . VAL A 1 376 ? -0.403 37.312 4.676 1 97.5 376 VAL A N 1
ATOM 2995 C CA . VAL A 1 376 ? -1.09 38 5.766 1 97.5 376 VAL A CA 1
ATOM 2996 C C . VAL A 1 376 ? -2.018 39.062 5.203 1 97.5 376 VAL A C 1
ATOM 2998 O O . VAL A 1 376 ? -3.164 39.188 5.641 1 97.5 376 VAL A O 1
ATOM 3001 N N . ALA A 1 377 ? -1.486 39.781 4.203 1 96.69 377 ALA A N 1
ATOM 3002 C CA . ALA A 1 377 ? -2.273 40.844 3.586 1 96.69 377 ALA A CA 1
ATOM 3003 C C . ALA A 1 377 ? -3.543 40.281 2.949 1 96.69 377 ALA A C 1
ATOM 3005 O O . ALA A 1 377 ? -4.602 40.906 3.008 1 96.69 377 ALA A O 1
ATOM 3006 N N . ARG A 1 378 ? -3.414 39.188 2.404 1 96.12 378 ARG A N 1
ATOM 3007 C CA . ARG A 1 378 ? -4.527 38.531 1.727 1 96.12 378 ARG A CA 1
ATOM 3008 C C . ARG A 1 378 ? -5.691 38.281 2.686 1 96.12 378 ARG A C 1
ATOM 3010 O O . ARG A 1 378 ? -6.855 38.375 2.291 1 96.12 378 ARG A O 1
ATOM 3017 N N . PHE A 1 379 ? -5.391 38.031 3.92 1 96.62 379 PHE A N 1
ATOM 3018 C CA . PHE A 1 379 ? -6.43 37.656 4.867 1 96.62 379 PHE A CA 1
ATOM 3019 C C . PHE A 1 379 ? -6.566 38.688 5.969 1 96.62 379 PHE A C 1
ATOM 3021 O O . PHE A 1 379 ? -7.152 38.438 7.023 1 96.62 379 PHE A O 1
ATOM 3028 N N . ALA A 1 380 ? -6.062 39.844 5.746 1 96.88 380 ALA A N 1
ATOM 3029 C CA . ALA A 1 380 ? -5.977 40.906 6.762 1 96.88 380 ALA A CA 1
ATOM 3030 C C . ALA A 1 380 ? -7.363 41.281 7.258 1 96.88 380 ALA A C 1
ATOM 3032 O O . ALA A 1 380 ? -7.543 41.594 8.445 1 96.88 380 ALA A O 1
ATOM 3033 N N . ASP A 1 381 ? -8.336 41.219 6.383 1 95.81 381 ASP A N 1
ATOM 3034 C CA . ASP A 1 381 ? -9.68 41.688 6.707 1 95.81 381 ASP A CA 1
ATOM 3035 C C . ASP A 1 381 ? -10.344 40.781 7.758 1 95.81 381 ASP A C 1
ATOM 3037 O O . ASP A 1 381 ? -11.203 41.25 8.508 1 95.81 381 ASP A O 1
ATOM 3041 N N . THR A 1 382 ? -9.938 39.531 7.758 1 97.12 382 THR A N 1
ATOM 3042 C CA . THR A 1 382 ? -10.633 38.594 8.625 1 97.12 382 THR A CA 1
ATOM 3043 C C . THR A 1 382 ? -9.695 38.062 9.695 1 97.12 382 THR A C 1
ATOM 3045 O O . THR A 1 382 ? -10.148 37.531 10.727 1 97.12 382 THR A O 1
ATOM 3048 N N . LEU A 1 383 ? -8.422 38.125 9.523 1 97.94 383 LEU A N 1
ATOM 3049 C CA . LEU A 1 383 ? -7.414 37.5 10.375 1 97.94 383 LEU A CA 1
ATOM 3050 C C . LEU A 1 383 ? -7.398 38.125 11.758 1 97.94 383 LEU A C 1
ATOM 3052 O O . LEU A 1 383 ? -7.293 39.344 11.883 1 97.94 383 LEU A O 1
ATOM 3056 N N . GLU A 1 384 ? -7.512 37.312 12.781 1 98.44 384 GLU A N 1
ATOM 3057 C CA . GLU A 1 384 ? -7.488 37.75 14.172 1 98.44 384 GLU A CA 1
ATOM 3058 C C . GLU A 1 384 ? -6.32 37.156 14.93 1 98.44 384 GLU A C 1
ATOM 3060 O O . GLU A 1 384 ? -5.863 37.719 15.93 1 98.44 384 GLU A O 1
ATOM 3065 N N . ASN A 1 385 ? -5.891 36.062 14.523 1 98.62 385 ASN A N 1
ATOM 3066 C CA . ASN A 1 385 ? -4.816 35.344 15.195 1 98.62 385 ASN A CA 1
ATOM 3067 C C . ASN A 1 385 ? -3.719 34.906 14.219 1 98.62 385 ASN A C 1
ATOM 3069 O O . ASN A 1 385 ? -3.996 34.281 13.203 1 98.62 385 ASN A O 1
ATOM 3073 N N . LEU A 1 386 ? -2.475 35.25 14.586 1 98.62 386 LEU A N 1
ATOM 3074 C CA . LEU A 1 386 ? -1.326 34.906 13.758 1 98.62 386 LEU A CA 1
ATOM 3075 C C . LEU A 1 386 ? -0.231 34.25 14.602 1 98.62 386 LEU A C 1
ATOM 3077 O O . LEU A 1 386 ? 0.195 34.812 15.609 1 98.62 386 LEU A O 1
ATOM 3081 N N . GLU A 1 387 ? 0.152 33.125 14.195 1 98.38 387 GLU A N 1
ATOM 3082 C CA . GLU A 1 387 ? 1.232 32.406 14.883 1 98.38 387 GLU A CA 1
ATOM 3083 C C . GLU A 1 387 ? 2.326 31.984 13.898 1 98.38 387 GLU A C 1
ATOM 3085 O O . GLU A 1 387 ? 2.041 31.359 12.875 1 98.38 387 GLU A O 1
ATOM 3090 N N . LEU A 1 388 ? 3.521 32.312 14.188 1 97.12 388 LEU A N 1
ATOM 3091 C CA . LEU A 1 388 ? 4.699 31.859 13.469 1 97.12 388 LEU A CA 1
ATOM 3092 C C . LEU A 1 388 ? 5.621 31.047 14.375 1 97.12 388 LEU A C 1
ATOM 3094 O O . LEU A 1 388 ? 6.066 31.547 15.414 1 97.12 388 LEU A O 1
ATOM 3098 N N . TRP A 1 389 ? 5.824 29.906 13.969 1 94.44 389 TRP A N 1
ATOM 3099 C CA . TRP A 1 389 ? 6.617 29 14.797 1 94.44 389 TRP A CA 1
ATOM 3100 C C . TRP A 1 389 ? 7.723 28.344 13.977 1 94.44 389 TRP A C 1
ATOM 3102 O O . TRP A 1 389 ? 7.445 27.547 13.07 1 94.44 389 TRP A O 1
ATOM 3112 N N . ARG A 1 390 ? 8.969 28.578 14.289 1 90.88 390 ARG A N 1
ATOM 3113 C CA . ARG A 1 390 ? 10.117 28 13.609 1 90.88 390 ARG A CA 1
ATOM 3114 C C . ARG A 1 390 ? 10.094 28.312 12.117 1 90.88 390 ARG A C 1
ATOM 3116 O O . ARG A 1 390 ? 10.211 27.406 11.289 1 90.88 390 ARG A O 1
ATOM 3123 N N . VAL A 1 391 ? 9.844 29.516 11.891 1 91.62 391 VAL A N 1
ATOM 3124 C CA . VAL A 1 391 ? 9.844 29.984 10.508 1 91.62 391 VAL A CA 1
ATOM 3125 C C . VAL A 1 391 ? 11.203 30.609 10.18 1 91.62 391 VAL A C 1
ATOM 3127 O O . VAL A 1 391 ? 11.703 31.438 10.93 1 91.62 391 VAL A O 1
ATOM 3130 N N . HIS A 1 392 ? 11.766 30.125 9.141 1 88 392 HIS A N 1
ATOM 3131 C CA . HIS A 1 392 ? 13.023 30.656 8.633 1 88 392 HIS A CA 1
ATOM 3132 C C . HIS A 1 392 ? 12.781 31.703 7.547 1 88 392 HIS A C 1
ATOM 3134 O O . HIS A 1 392 ? 12.336 31.359 6.449 1 88 392 HIS A O 1
ATOM 3140 N N . LEU A 1 393 ? 13.203 32.938 7.832 1 89.06 393 LEU A N 1
ATOM 3141 C CA . LEU A 1 393 ? 12.898 34.031 6.918 1 89.06 393 LEU A CA 1
ATOM 3142 C C . LEU A 1 393 ? 14.141 34.406 6.121 1 89.06 393 LEU A C 1
ATOM 3144 O O . LEU A 1 393 ? 15.25 34.438 6.656 1 89.06 393 LEU A O 1
ATOM 3148 N N . SER A 1 394 ? 13.906 34.688 4.91 1 85.38 394 SER A N 1
ATOM 3149 C CA . SER A 1 394 ? 14.891 35.281 4.023 1 85.38 394 SER A CA 1
ATOM 3150 C C . SER A 1 394 ? 14.258 36.375 3.145 1 85.38 394 SER A C 1
ATOM 3152 O O . SER A 1 394 ? 13.039 36.562 3.178 1 85.38 394 SER A O 1
ATOM 3154 N N . PHE A 1 395 ? 15.078 37.156 2.469 1 81.19 395 PHE A N 1
ATOM 3155 C CA . PHE A 1 395 ? 14.562 38.094 1.467 1 81.19 395 PHE A CA 1
ATOM 3156 C C . PHE A 1 395 ? 14.492 37.438 0.098 1 81.19 395 PHE A C 1
ATOM 3158 O O . PHE A 1 395 ? 15.281 36.531 -0.198 1 81.19 395 PHE A O 1
ATOM 3165 N N . GLU A 1 396 ? 13.523 37.781 -0.637 1 72.88 396 GLU A N 1
ATOM 3166 C CA . GLU A 1 396 ? 13.461 37.312 -2.021 1 72.88 396 GLU A CA 1
ATOM 3167 C C . GLU A 1 396 ? 14.625 37.875 -2.838 1 72.88 396 GLU A C 1
ATOM 3169 O O . GLU A 1 396 ? 15.25 37.125 -3.611 1 72.88 396 GLU A O 1
ATOM 3174 N N . ASP A 1 397 ? 14.797 39.219 -2.68 1 63.38 397 ASP A N 1
ATOM 3175 C CA . ASP A 1 397 ? 15.859 39.938 -3.381 1 63.38 397 ASP A CA 1
ATOM 3176 C C . ASP A 1 397 ? 17.109 40.031 -2.516 1 63.38 397 ASP A C 1
ATOM 3178 O O . ASP A 1 397 ? 17.078 40.625 -1.435 1 63.38 397 ASP A O 1
ATOM 3182 N N . LYS A 1 398 ? 18.188 39.469 -2.953 1 61.38 398 LYS A N 1
ATOM 3183 C CA . LYS A 1 398 ? 19.469 39.406 -2.24 1 61.38 398 LYS A CA 1
ATOM 3184 C C . LYS A 1 398 ? 20.016 40.812 -1.983 1 61.38 398 LYS A C 1
ATOM 3186 O O . LYS A 1 398 ? 20.797 41.031 -1.051 1 61.38 398 LYS A O 1
ATOM 3191 N N . ALA A 1 399 ? 19.641 41.719 -2.744 1 56.78 399 ALA A N 1
ATOM 3192 C CA . ALA A 1 399 ? 20.172 43.062 -2.623 1 56.78 399 ALA A CA 1
ATOM 3193 C C . ALA A 1 399 ? 19.797 43.688 -1.286 1 56.78 399 ALA A C 1
ATOM 3195 O O . ALA A 1 399 ? 20.531 44.531 -0.749 1 56.78 399 ALA A O 1
ATOM 3196 N N . ASN A 1 400 ? 18.734 43.375 -0.693 1 59.66 400 ASN A N 1
ATOM 3197 C CA . ASN A 1 400 ? 18.234 43.906 0.564 1 59.66 400 ASN A CA 1
ATOM 3198 C C . ASN A 1 400 ? 19.016 43.375 1.76 1 59.66 400 ASN A C 1
ATOM 3200 O O . ASN A 1 400 ? 19.062 44 2.811 1 59.66 400 ASN A O 1
ATOM 3204 N N . ASP A 1 401 ? 19.688 42.344 1.575 1 65.56 401 ASP A N 1
ATOM 3205 C CA . ASP A 1 401 ? 20.406 41.656 2.652 1 65.56 401 ASP A CA 1
ATOM 3206 C C . ASP A 1 401 ? 21.625 42.469 3.104 1 65.56 401 ASP A C 1
ATOM 3208 O O . ASP A 1 401 ? 21.953 42.5 4.289 1 65.56 401 ASP A O 1
ATOM 3212 N N . GLU A 1 402 ? 22.109 43.25 2.152 1 63.44 402 GLU A N 1
ATOM 3213 C CA . GLU A 1 402 ? 23.328 44 2.479 1 63.44 402 GLU A CA 1
ATOM 3214 C C . GLU A 1 402 ? 23.031 45.094 3.518 1 63.44 402 GLU A C 1
ATOM 3216 O O . GLU A 1 402 ? 23.781 45.219 4.484 1 63.44 402 GLU A O 1
ATOM 3221 N N . ALA A 1 403 ? 22.047 45.812 3.262 1 64.75 403 ALA A N 1
ATOM 3222 C CA . ALA A 1 403 ? 21.703 46.875 4.18 1 64.75 403 ALA A CA 1
ATOM 3223 C C . ALA A 1 403 ? 21.359 46.344 5.562 1 64.75 403 ALA A C 1
ATOM 3225 O O . ALA A 1 403 ? 21.766 46.938 6.578 1 64.75 403 ALA A O 1
ATOM 3226 N N . LEU A 1 404 ? 20.75 45.281 5.566 1 66.88 404 LEU A N 1
ATOM 3227 C CA . LEU A 1 404 ? 20.328 44.688 6.84 1 66.88 404 LEU A CA 1
ATOM 3228 C C . LEU A 1 404 ? 21.516 44.125 7.59 1 66.88 404 LEU A C 1
ATOM 3230 O O . LEU A 1 404 ? 21.578 44.188 8.82 1 66.88 404 LEU A O 1
ATOM 3234 N N . ALA A 1 405 ? 22.312 43.562 6.773 1 62.91 405 ALA A N 1
ATOM 3235 C CA . ALA A 1 405 ? 23.516 43 7.398 1 62.91 405 ALA A CA 1
ATOM 3236 C C . ALA A 1 405 ? 24.328 44.094 8.094 1 62.91 405 ALA A C 1
ATOM 3238 O O . ALA A 1 405 ? 24.969 43.844 9.117 1 62.91 405 ALA A O 1
ATOM 3239 N N . GLU A 1 406 ? 24.25 45.25 7.477 1 62.78 406 GLU A N 1
ATOM 3240 C CA . GLU A 1 406 ? 25.031 46.375 8.016 1 62.78 406 GLU A CA 1
ATOM 3241 C C . GLU A 1 406 ? 24.297 47.031 9.164 1 62.78 406 GLU A C 1
ATOM 3243 O O . GLU A 1 406 ? 24.922 47.438 10.148 1 62.78 406 GLU A O 1
ATOM 3248 N N . THR A 1 407 ? 23.031 47.344 8.945 1 60.94 407 THR A N 1
ATOM 3249 C CA . THR A 1 407 ? 22.281 48.188 9.852 1 60.94 407 THR A CA 1
ATOM 3250 C C . THR A 1 407 ? 21.812 47.406 11.07 1 60.94 407 THR A C 1
ATOM 3252 O O . THR A 1 407 ? 21.516 48 12.109 1 60.94 407 THR A O 1
ATOM 3255 N N . GLY A 1 408 ? 21.641 46.188 10.977 1 60.94 408 GLY A N 1
ATOM 3256 C CA . GLY A 1 408 ? 21.422 45.469 12.219 1 60.94 408 GLY A CA 1
ATOM 3257 C C . GLY A 1 408 ? 20.016 44.906 12.336 1 60.94 408 GLY A C 1
ATOM 3258 O O . GLY A 1 408 ? 19.828 43.844 12.922 1 60.94 408 GLY A O 1
ATOM 3259 N N . PRO A 1 409 ? 18.984 45.594 11.703 1 66.56 409 PRO A N 1
ATOM 3260 C CA . PRO A 1 409 ? 17.672 45.031 11.992 1 66.56 409 PRO A CA 1
ATOM 3261 C C . PRO A 1 409 ? 17.5 43.625 11.469 1 66.56 409 PRO A C 1
ATOM 3263 O O . PRO A 1 409 ? 18.172 43.219 10.516 1 66.56 409 PRO A O 1
ATOM 3266 N N . THR A 1 410 ? 16.594 42.906 12.227 1 86.19 410 THR A N 1
ATOM 3267 C CA . THR A 1 410 ? 16.297 41.5 11.867 1 86.19 410 THR A CA 1
ATOM 3268 C C . THR A 1 410 ? 15.242 41.469 10.766 1 86.19 410 THR A C 1
ATOM 3270 O O . THR A 1 410 ? 14.539 42.438 10.523 1 86.19 410 THR A O 1
ATOM 3273 N N . LEU A 1 411 ? 15.203 40.594 9.953 1 91.38 411 LEU A N 1
ATOM 3274 C CA . LEU A 1 411 ? 14.18 40.375 8.93 1 91.38 411 LEU A CA 1
ATOM 3275 C C . LEU A 1 411 ? 12.789 40.375 9.547 1 91.38 411 LEU A C 1
ATOM 3277 O O . LEU A 1 411 ? 11.828 40.812 8.914 1 91.38 411 LEU A O 1
ATOM 3281 N N . TYR A 1 412 ? 12.695 40 10.781 1 95.12 412 TYR A N 1
ATOM 3282 C CA . TYR A 1 412 ? 11.406 40 11.461 1 95.12 412 TYR A CA 1
ATOM 3283 C C . TYR A 1 412 ? 10.945 41.406 11.805 1 95.12 412 TYR A C 1
ATOM 3285 O O . TYR A 1 412 ? 9.75 41.688 11.883 1 95.12 412 TYR A O 1
ATOM 3293 N N . THR A 1 413 ? 11.898 42.281 12 1 94.38 413 THR A N 1
ATOM 3294 C CA . THR A 1 413 ? 11.531 43.656 12.164 1 94.38 413 THR A CA 1
ATOM 3295 C C . THR A 1 413 ? 10.883 44.219 10.898 1 94.38 413 THR A C 1
ATOM 3297 O O . THR A 1 413 ? 9.875 44.938 10.961 1 94.38 413 THR A O 1
ATOM 3300 N N . VAL A 1 414 ? 11.508 43.844 9.828 1 92.88 414 VAL A N 1
ATOM 3301 C CA . VAL A 1 414 ? 10.984 44.281 8.539 1 92.88 414 VAL A CA 1
ATOM 3302 C C . VAL A 1 414 ? 9.578 43.719 8.328 1 92.88 414 VAL A C 1
ATOM 3304 O O . VAL A 1 414 ? 8.664 44.438 7.934 1 92.88 414 VAL A O 1
ATOM 3307 N N . LEU A 1 415 ? 9.391 42.5 8.633 1 96.25 415 LEU A N 1
ATOM 3308 C CA . LEU A 1 415 ? 8.109 41.812 8.492 1 96.25 415 LEU A CA 1
ATOM 3309 C C . LEU A 1 415 ? 7.039 42.5 9.344 1 96.25 415 LEU A C 1
ATOM 3311 O O . LEU A 1 415 ? 5.961 42.812 8.844 1 96.25 415 LEU A O 1
ATOM 3315 N N . LEU A 1 416 ? 7.348 42.719 10.57 1 97.62 416 LEU A N 1
ATOM 3316 C CA . LEU A 1 416 ? 6.379 43.25 11.508 1 97.62 416 LEU A CA 1
ATOM 3317 C C . LEU A 1 416 ? 6.016 44.688 11.148 1 97.62 416 LEU A C 1
ATOM 3319 O O . LEU A 1 416 ? 4.863 45.094 11.289 1 97.62 416 LEU A O 1
ATOM 3323 N N . ARG A 1 417 ? 6.969 45.438 10.672 1 96.62 417 ARG A N 1
ATOM 3324 C CA . ARG A 1 417 ? 6.695 46.812 10.25 1 96.62 417 ARG A CA 1
ATOM 3325 C C . ARG A 1 417 ? 5.75 46.844 9.055 1 96.62 417 ARG A C 1
ATOM 3327 O O . ARG A 1 417 ? 4.848 47.688 8.992 1 96.62 417 ARG A O 1
ATOM 3334 N N . LYS A 1 418 ? 6.004 46 8.18 1 96.5 418 LYS A N 1
ATOM 3335 C CA . LYS A 1 418 ? 5.125 45.906 7.016 1 96.5 418 LYS A CA 1
ATOM 3336 C C . LYS A 1 418 ? 3.709 45.5 7.43 1 96.5 418 LYS A C 1
ATOM 3338 O O . LYS A 1 418 ? 2.732 45.969 6.844 1 96.5 418 LYS A O 1
ATOM 3343 N N . MET A 1 419 ? 3.631 44.656 8.406 1 97.69 419 MET A N 1
ATOM 3344 C CA . MET A 1 419 ? 2.318 44.25 8.906 1 97.69 419 MET A CA 1
ATOM 3345 C C . MET A 1 419 ? 1.604 45.438 9.562 1 97.69 419 MET A C 1
ATOM 3347 O O . MET A 1 419 ? 0.393 45.594 9.414 1 97.69 419 MET A O 1
ATOM 3351 N N . LEU A 1 420 ? 2.361 46.25 10.234 1 97.44 420 LEU A N 1
ATOM 3352 C CA . LEU A 1 420 ? 1.809 47.406 10.914 1 97.44 420 LEU A CA 1
ATOM 3353 C C . LEU A 1 420 ? 1.26 48.406 9.898 1 97.44 420 LEU A C 1
ATOM 3355 O O . LEU A 1 420 ? 0.37 49.188 10.227 1 97.44 420 LEU A O 1
ATOM 3359 N N . GLU A 1 421 ? 1.739 48.312 8.711 1 97.12 421 GLU A N 1
ATOM 3360 C CA . GLU A 1 421 ? 1.323 49.219 7.66 1 97.12 421 GLU A CA 1
ATOM 3361 C C . GLU A 1 421 ? 0.009 48.781 7.023 1 97.12 421 GLU A C 1
ATOM 3363 O O . GLU A 1 421 ? -0.62 49.562 6.293 1 97.12 421 GLU A O 1
ATOM 3368 N N . MET A 1 422 ? -0.425 47.656 7.387 1 96.88 422 MET A N 1
ATOM 3369 C CA . MET A 1 422 ? -1.68 47.156 6.836 1 96.88 422 MET A CA 1
ATOM 3370 C C . MET A 1 422 ? -2.873 47.688 7.602 1 96.88 422 MET A C 1
ATOM 3372 O O . MET A 1 422 ? -3.16 47.25 8.719 1 96.88 422 MET A O 1
ATOM 3376 N N . PRO A 1 423 ? -3.639 48.594 7.035 1 95.56 423 PRO A N 1
ATOM 3377 C CA . PRO A 1 423 ? -4.695 49.25 7.793 1 95.56 423 PRO A CA 1
ATOM 3378 C C . PRO A 1 423 ? -5.832 48.312 8.188 1 95.56 423 PRO A C 1
ATOM 3380 O O . PRO A 1 423 ? -6.461 48.5 9.227 1 95.56 423 PRO A O 1
ATOM 3383 N N . ASN A 1 424 ? -6.082 47.312 7.41 1 96.06 424 ASN A N 1
ATOM 3384 C CA . ASN A 1 424 ? -7.223 46.438 7.66 1 96.06 424 ASN A CA 1
ATOM 3385 C C . ASN A 1 424 ? -6.84 45.25 8.547 1 96.06 424 ASN A C 1
ATOM 3387 O O . ASN A 1 424 ? -7.695 44.438 8.922 1 96.06 424 ASN A O 1
ATOM 3391 N N . LEU A 1 425 ? -5.555 45.094 8.906 1 97.62 425 LEU A N 1
ATOM 3392 C CA . LEU A 1 425 ? -5.117 44 9.766 1 97.62 425 LEU A CA 1
ATOM 3393 C C . LEU A 1 425 ? -5.363 44.344 11.234 1 97.62 425 LEU A C 1
ATOM 3395 O O . LEU A 1 425 ? -4.84 45.312 11.742 1 97.62 425 LEU A O 1
ATOM 3399 N N . ASN A 1 426 ? -6.191 43.625 11.906 1 97.44 426 ASN A N 1
ATOM 3400 C CA . ASN A 1 426 ? -6.523 43.812 13.312 1 97.44 426 ASN A CA 1
ATOM 3401 C C . ASN A 1 426 ? -6.406 42.5 14.094 1 97.44 426 ASN A C 1
ATOM 3403 O O . ASN A 1 426 ? -7.398 41.812 14.297 1 97.44 426 ASN A O 1
ATOM 3407 N N . LEU A 1 427 ? -5.223 42.25 14.641 1 98.12 427 LEU A N 1
ATOM 3408 C CA . LEU A 1 427 ? -4.949 41 15.328 1 98.12 427 LEU A CA 1
ATOM 3409 C C . LEU A 1 427 ? -5.371 41.094 16.797 1 98.12 427 LEU A C 1
ATOM 3411 O O . LEU A 1 427 ? -5.215 42.125 17.422 1 98.12 427 LEU A O 1
ATOM 3415 N N . ARG A 1 428 ? -5.949 40.062 17.266 1 98.31 428 ARG A N 1
ATOM 3416 C CA . ARG A 1 428 ? -6.211 39.875 18.688 1 98.31 428 ARG A CA 1
ATOM 3417 C C . ARG A 1 428 ? -5.094 39.094 19.359 1 98.31 428 ARG A C 1
ATOM 3419 O O . ARG A 1 428 ? -4.879 39.219 20.562 1 98.31 428 ARG A O 1
ATOM 3426 N N . HIS A 1 429 ? -4.496 38.312 18.578 1 98.56 429 HIS A N 1
ATOM 3427 C CA . HIS A 1 429 ? -3.434 37.438 19.078 1 98.56 429 HIS A CA 1
ATOM 3428 C C . HIS A 1 429 ? -2.297 37.312 18.062 1 98.56 429 HIS A C 1
ATOM 3430 O O . HIS A 1 429 ? -2.539 37.094 16.875 1 98.56 429 HIS A O 1
ATOM 3436 N N . ILE A 1 430 ? -1.054 37.469 18.547 1 98.56 430 ILE A N 1
ATOM 3437 C CA . ILE A 1 430 ? 0.141 37.219 17.734 1 98.56 430 ILE A CA 1
ATOM 3438 C C . ILE A 1 430 ? 1.182 36.469 18.562 1 98.56 430 ILE A C 1
ATOM 3440 O O . ILE A 1 430 ? 1.424 36.812 19.719 1 98.56 430 ILE A O 1
ATOM 3444 N N . LYS A 1 431 ? 1.67 35.438 18.016 1 98.31 431 LYS A N 1
ATOM 3445 C CA . LYS A 1 431 ? 2.672 34.625 18.688 1 98.31 431 LYS A CA 1
ATOM 3446 C C . LYS A 1 431 ? 3.838 34.281 17.75 1 98.31 431 LYS A C 1
ATOM 3448 O O . LYS A 1 431 ? 3.637 33.781 16.641 1 98.31 431 LYS A O 1
ATOM 3453 N N . LEU A 1 432 ? 5.004 34.594 18.141 1 97.94 432 LEU A N 1
ATOM 3454 C CA . LEU A 1 432 ? 6.242 34.281 17.438 1 97.94 432 LEU A CA 1
ATOM 3455 C C . LEU A 1 432 ? 7.145 33.406 18.312 1 97.94 432 LEU A C 1
ATOM 3457 O O . LEU A 1 432 ? 7.352 33.688 19.484 1 97.94 432 LEU A O 1
ATOM 3461 N N . GLY A 1 433 ? 7.555 32.344 17.719 1 96.31 433 GLY A N 1
ATOM 3462 C CA . GLY A 1 433 ? 8.398 31.438 18.5 1 96.31 433 GLY A CA 1
ATOM 3463 C C . GLY A 1 433 ? 9.453 30.734 17.672 1 96.31 433 GLY A C 1
ATOM 3464 O O . GLY A 1 433 ? 9.195 30.359 16.531 1 96.31 433 GLY A O 1
ATOM 3465 N N . ASN A 1 434 ? 10.68 30.594 18.234 1 93.25 434 ASN A N 1
ATOM 3466 C CA . ASN A 1 434 ? 11.797 29.859 17.656 1 93.25 434 ASN A CA 1
ATOM 3467 C C . ASN A 1 434 ? 12.078 30.312 16.219 1 93.25 434 ASN A C 1
ATOM 3469 O O . ASN A 1 434 ? 12.125 29.484 15.305 1 93.25 434 ASN A O 1
ATOM 3473 N N . LEU A 1 435 ? 12.32 31.484 16.109 1 93.31 435 LEU A N 1
ATOM 3474 C CA . LEU A 1 435 ? 12.453 32.125 14.789 1 93.31 435 LEU A CA 1
ATOM 3475 C C . LEU A 1 435 ? 13.891 32 14.289 1 93.31 435 LEU A C 1
ATOM 3477 O O . LEU A 1 43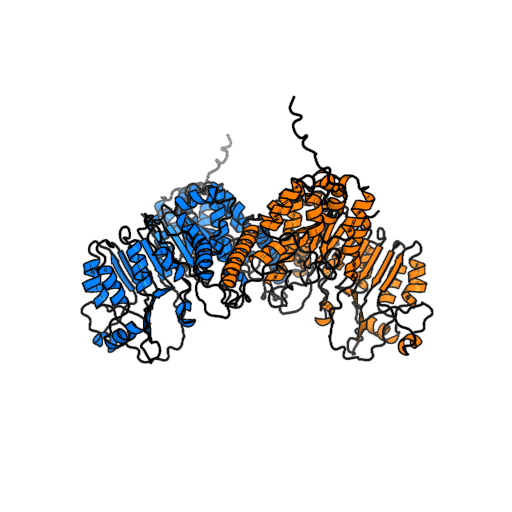5 ? 14.828 31.953 15.078 1 93.31 435 LEU A O 1
ATOM 3481 N N . HIS A 1 436 ? 13.969 31.969 12.953 1 88.56 436 HIS A N 1
ATOM 3482 C CA . HIS A 1 436 ? 15.266 31.969 12.297 1 88.56 436 HIS A CA 1
ATOM 3483 C C . HIS A 1 436 ? 15.266 32.875 11.07 1 88.56 436 HIS A C 1
ATOM 3485 O O . HIS A 1 436 ? 14.211 33.156 10.5 1 88.56 436 HIS A O 1
ATOM 3491 N N . GLN A 1 437 ? 16.484 33.344 10.766 1 87.75 437 GLN A N 1
ATOM 3492 C CA . GLN A 1 437 ? 16.609 34.156 9.562 1 87.75 437 GLN A CA 1
ATOM 3493 C C . GLN A 1 437 ? 17.938 33.906 8.852 1 87.75 437 GLN A C 1
ATOM 3495 O O . GLN A 1 437 ? 18.875 33.406 9.461 1 87.75 437 GLN A O 1
ATOM 3500 N N . THR A 1 438 ? 17.922 34.094 7.566 1 82.5 438 THR A N 1
ATOM 3501 C CA . THR A 1 438 ? 19.141 34.031 6.762 1 82.5 438 THR A CA 1
ATOM 3502 C C . THR A 1 438 ? 19.328 35.312 5.949 1 82.5 438 THR A C 1
ATOM 3504 O O . THR A 1 438 ? 18.422 35.75 5.242 1 82.5 438 THR A O 1
ATOM 3507 N N . LEU A 1 439 ? 20.484 35.844 6.105 1 80.62 439 LEU A N 1
ATOM 3508 C CA . LEU A 1 439 ? 20.891 36.969 5.305 1 80.62 439 LEU A CA 1
ATOM 3509 C C . LEU A 1 439 ? 21.938 36.594 4.27 1 80.62 439 LEU A C 1
ATOM 3511 O O . LEU A 1 439 ? 22.828 35.781 4.559 1 80.62 439 LEU A O 1
ATOM 3515 N N . ARG A 1 440 ? 21.703 37.031 3.127 1 79.25 440 ARG A N 1
ATOM 3516 C CA . ARG A 1 440 ? 22.656 36.75 2.053 1 79.25 440 ARG A CA 1
ATOM 3517 C C . ARG A 1 440 ? 23.234 38.062 1.496 1 79.25 440 ARG A C 1
ATOM 3519 O O . ARG A 1 440 ? 22.875 38.5 0.401 1 79.25 440 ARG A O 1
ATOM 3526 N N . PRO A 1 441 ? 24.234 38.562 2.242 1 74.31 441 PRO A N 1
ATOM 3527 C CA . PRO A 1 441 ? 24.875 39.781 1.741 1 74.31 441 PRO A CA 1
ATOM 3528 C C . PRO A 1 441 ? 25.703 39.531 0.479 1 74.31 441 PRO A C 1
ATOM 3530 O O . PRO A 1 441 ? 26.203 38.438 0.267 1 74.31 441 PRO A O 1
ATOM 3533 N N . ILE A 1 442 ? 25.781 40.531 -0.347 1 71 442 ILE A N 1
ATOM 3534 C CA . ILE A 1 442 ? 26.5 40.406 -1.609 1 71 442 ILE A CA 1
ATOM 3535 C C . ILE A 1 442 ? 27.984 40.125 -1.336 1 71 442 ILE A C 1
ATOM 3537 O O . ILE A 1 442 ? 28.625 40.875 -0.58 1 71 442 ILE A O 1
ATOM 3541 N N . GLY A 1 443 ? 28.469 39.188 -2.066 1 66.25 443 GLY A N 1
ATOM 3542 C CA . GLY A 1 443 ? 29.906 38.906 -2.041 1 66.25 443 GLY A CA 1
ATOM 3543 C C . GLY A 1 443 ? 30.344 38.219 -0.766 1 66.25 443 GLY A C 1
ATOM 3544 O O . GLY A 1 443 ? 31.547 37.969 -0.562 1 66.25 443 GLY A O 1
ATOM 3545 N N . LYS A 1 444 ? 29.391 38 0.137 1 72.12 444 LYS A N 1
ATOM 3546 C CA . LYS A 1 444 ? 29.75 37.344 1.386 1 72.12 444 LYS A CA 1
ATOM 3547 C C . LYS A 1 444 ? 28.938 36.062 1.578 1 72.12 444 LYS A C 1
ATOM 3549 O O . LYS A 1 444 ? 27.969 35.812 0.844 1 72.12 444 LYS A O 1
ATOM 3554 N N . GLU A 1 445 ? 29.375 35.219 2.457 1 72.75 445 GLU A N 1
ATOM 3555 C CA . GLU A 1 445 ? 28.672 34 2.783 1 72.75 445 GLU A CA 1
ATOM 3556 C C . GLU A 1 445 ? 27.344 34.281 3.502 1 72.75 445 GLU A C 1
ATOM 3558 O O . GLU A 1 445 ? 27.234 35.281 4.203 1 72.75 445 GLU A O 1
ATOM 3563 N N . ALA A 1 446 ? 26.391 33.469 3.242 1 75.69 446 ALA A N 1
ATOM 3564 C CA . ALA A 1 446 ? 25.094 33.594 3.896 1 75.69 446 ALA A CA 1
ATOM 3565 C C . ALA A 1 446 ? 25.219 33.469 5.41 1 75.69 446 ALA A C 1
ATOM 3567 O O . ALA A 1 446 ? 26 32.656 5.906 1 75.69 446 ALA A O 1
ATOM 3568 N N . VAL A 1 447 ? 24.594 34.312 6.102 1 74.62 447 VAL A N 1
ATOM 3569 C CA . VAL A 1 447 ? 24.609 34.312 7.559 1 74.62 447 VAL A CA 1
ATOM 3570 C C . VAL A 1 447 ? 23.25 33.844 8.094 1 74.62 447 VAL A C 1
ATOM 3572 O O . VAL A 1 447 ? 22.25 34.531 7.891 1 74.62 447 VAL A O 1
ATOM 3575 N N . ALA A 1 448 ? 23.219 32.656 8.578 1 79.81 448 ALA A N 1
ATOM 3576 C CA . ALA A 1 448 ? 22 32.125 9.195 1 79.81 448 ALA A CA 1
ATOM 3577 C C . ALA A 1 448 ? 22.078 32.219 10.719 1 79.81 448 ALA A C 1
ATOM 3579 O O . ALA A 1 448 ? 23.141 32.062 11.305 1 79.81 448 ALA A O 1
ATOM 3580 N N . GLY A 1 449 ? 20.938 32.531 11.391 1 81.12 449 GLY A N 1
ATOM 3581 C CA . GLY A 1 449 ? 20.938 32.594 12.844 1 81.12 449 GLY A CA 1
ATOM 3582 C C . GLY A 1 449 ? 19.531 32.594 13.438 1 81.12 449 GLY A C 1
ATOM 3583 O O . GLY A 1 449 ? 18.547 32.812 12.734 1 81.12 449 GLY A O 1
ATOM 3584 N N . ALA A 1 450 ? 19.516 32.344 14.688 1 89.69 450 ALA A N 1
ATOM 3585 C CA . ALA A 1 450 ? 18.266 32.406 15.445 1 89.69 450 ALA A CA 1
ATOM 3586 C C . ALA A 1 450 ? 17.891 33.844 15.789 1 89.69 450 ALA A C 1
ATOM 3588 O O . ALA A 1 450 ? 18.734 34.719 15.836 1 89.69 450 ALA A O 1
ATOM 3589 N N . VAL A 1 451 ? 16.688 34.031 15.867 1 92.5 451 VAL A N 1
ATOM 3590 C CA . VAL A 1 451 ? 16.141 35.312 16.312 1 92.5 451 VAL A CA 1
ATOM 3591 C C . VAL A 1 451 ? 15.438 35.156 17.656 1 92.5 451 VAL A C 1
ATOM 3593 O O . VAL A 1 451 ? 14.453 34.406 17.75 1 92.5 451 VAL A O 1
ATOM 3596 N N . ASP A 1 452 ? 15.953 35.812 1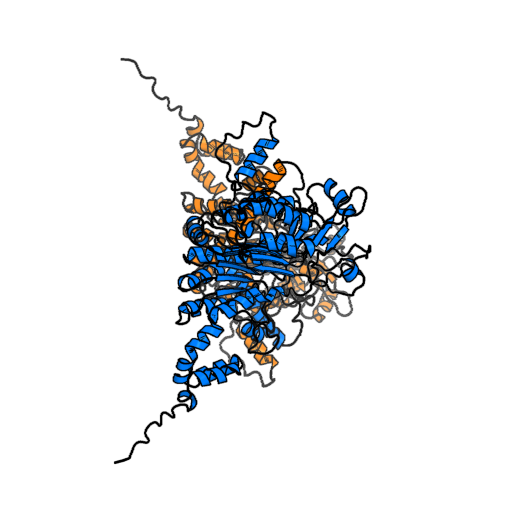8.625 1 94.12 452 ASP A N 1
ATOM 3597 C CA . ASP A 1 452 ? 15.422 35.719 19.984 1 94.12 452 ASP A CA 1
ATOM 3598 C C . ASP A 1 452 ? 14.75 37 20.422 1 94.12 452 ASP A C 1
ATOM 3600 O O . ASP A 1 452 ? 14.609 37.938 19.625 1 94.12 452 ASP A O 1
ATOM 3604 N N . PHE A 1 453 ? 14.25 36.969 21.672 1 96.19 453 PHE A N 1
ATOM 3605 C CA . PHE A 1 453 ? 13.625 38.156 22.266 1 96.19 453 PHE A CA 1
ATOM 3606 C C . PHE A 1 453 ? 14.312 38.531 23.562 1 96.19 453 PHE A C 1
ATOM 3608 O O . PHE A 1 453 ? 14.5 37.688 24.453 1 96.19 453 PHE A O 1
ATOM 3615 N N . LYS A 1 454 ? 14.633 39.781 23.609 1 95.12 454 LYS A N 1
ATOM 3616 C CA . LYS A 1 454 ? 15.078 40.312 24.891 1 95.12 454 LYS A CA 1
ATOM 3617 C C . LYS A 1 454 ? 13.953 40.281 25.922 1 95.12 454 LYS A C 1
ATOM 3619 O O . LYS A 1 454 ? 12.781 40.281 25.562 1 95.12 454 LYS A O 1
ATOM 3624 N N . PRO A 1 455 ? 14.336 40.312 27.188 1 94.94 455 PRO A N 1
ATOM 3625 C CA . PRO A 1 455 ? 13.297 40.219 28.203 1 94.94 455 PRO A CA 1
ATOM 3626 C C . PRO A 1 455 ? 12.383 41.438 28.234 1 94.94 455 PRO A C 1
ATOM 3628 O O . PRO A 1 455 ? 11.18 41.312 28.484 1 94.94 455 PRO A O 1
ATOM 3631 N N . GLU A 1 456 ? 12.984 42.594 28.031 1 95 456 GLU A N 1
ATOM 3632 C CA . GLU A 1 456 ? 12.211 43.844 28 1 95 456 GLU A CA 1
ATOM 3633 C C . GLU A 1 456 ? 12.602 44.719 26.812 1 95 456 GLU A C 1
ATOM 3635 O O . GLU A 1 456 ? 13.703 44.594 26.281 1 95 456 GLU A O 1
ATOM 3640 N N . ALA A 1 457 ? 11.617 45.562 26.453 1 94.69 457 ALA A N 1
ATOM 3641 C CA . ALA A 1 457 ? 11.867 46.469 25.344 1 94.69 457 ALA A CA 1
ATOM 3642 C C . ALA A 1 457 ? 13.031 47.406 25.641 1 94.69 457 ALA A C 1
ATOM 3644 O O . ALA A 1 457 ? 13.75 47.812 24.719 1 94.69 457 ALA A O 1
ATOM 3645 N N . SER A 1 458 ? 13.297 47.688 26.875 1 93.25 458 SER A N 1
ATOM 3646 C CA . SER A 1 458 ? 14.328 48.625 27.297 1 93.25 458 SER A CA 1
ATOM 3647 C C . SER A 1 458 ? 15.688 47.938 27.406 1 93.25 458 SER A C 1
ATOM 3649 O O . SER A 1 458 ? 16.719 48.625 27.516 1 93.25 458 SER A O 1
ATOM 3651 N N . THR A 1 459 ? 15.664 46.688 27.266 1 94.25 459 THR A N 1
ATOM 3652 C CA . THR A 1 459 ? 16.922 45.969 27.406 1 94.25 459 THR A CA 1
ATOM 3653 C C . THR A 1 459 ? 17.844 46.25 26.234 1 94.25 459 THR A C 1
ATOM 3655 O O . THR A 1 459 ? 17.438 46.156 25.062 1 94.25 459 THR A O 1
ATOM 3658 N N . ARG A 1 460 ? 19.094 46.594 26.562 1 90.44 460 ARG A N 1
ATOM 3659 C CA . ARG A 1 460 ? 20.078 46.875 25.531 1 90.44 460 ARG A CA 1
ATOM 3660 C C . ARG A 1 460 ? 20.734 45.594 25.031 1 90.44 460 ARG A C 1
ATOM 3662 O O . ARG A 1 460 ? 20.953 44.688 25.797 1 90.44 460 ARG A O 1
ATOM 3669 N N . ASP A 1 461 ? 21.078 45.625 23.844 1 87.75 461 ASP A N 1
ATOM 3670 C CA . ASP A 1 461 ? 21.734 44.469 23.219 1 87.75 461 ASP A CA 1
ATOM 3671 C C . ASP A 1 461 ? 23.016 44.125 23.953 1 87.75 461 ASP A C 1
ATOM 3673 O O . ASP A 1 461 ? 23.375 42.938 24.062 1 87.75 461 ASP A O 1
ATOM 3677 N N . ARG A 1 462 ? 23.688 45.094 24.344 1 86.38 462 ARG A N 1
ATOM 3678 C CA . ARG A 1 462 ? 24.969 44.906 25.031 1 86.38 462 ARG A CA 1
ATOM 3679 C C . ARG A 1 462 ? 24.812 44.062 26.281 1 86.38 462 ARG A C 1
ATOM 3681 O O . ARG A 1 462 ? 25.688 43.281 26.625 1 86.38 462 ARG A O 1
ATOM 3688 N N . ALA A 1 463 ? 23.703 44.281 26.922 1 91.69 463 ALA A N 1
ATOM 3689 C CA . ALA A 1 463 ? 23.453 43.5 28.141 1 91.69 463 ALA A CA 1
ATOM 3690 C C . ALA A 1 463 ? 23.281 42.031 27.812 1 91.69 463 ALA A C 1
ATOM 3692 O O . ALA A 1 463 ? 23.688 41.156 28.609 1 91.69 463 ALA A O 1
ATOM 3693 N N . VAL A 1 464 ? 22.719 41.719 26.75 1 90.38 464 VAL A N 1
ATOM 3694 C CA . VAL A 1 464 ? 22.547 40.344 26.312 1 90.38 464 VAL A CA 1
ATOM 3695 C C . VAL A 1 464 ? 23.891 39.75 25.875 1 90.38 464 VAL A C 1
ATOM 3697 O O . VAL A 1 464 ? 24.234 38.625 26.219 1 90.38 464 VAL A O 1
ATOM 3700 N N . MET A 1 465 ? 24.688 40.594 25.188 1 86.56 465 MET A N 1
ATOM 3701 C CA . MET A 1 465 ? 26 40.156 24.688 1 86.56 465 MET A CA 1
ATOM 3702 C C . MET A 1 465 ? 26.953 39.844 25.844 1 86.56 465 MET A C 1
ATOM 3704 O O . MET A 1 465 ? 27.766 38.938 25.734 1 86.56 465 MET A O 1
ATOM 3708 N N . LYS A 1 466 ? 26.812 40.562 26.859 1 88.5 466 LYS A N 1
ATOM 3709 C CA . LYS A 1 466 ? 27.688 40.375 28.031 1 88.5 466 LYS A CA 1
ATOM 3710 C C . LYS A 1 466 ? 27.188 39.25 28.906 1 88.5 466 LYS A C 1
ATOM 3712 O O . LYS A 1 466 ? 27.859 38.844 29.859 1 88.5 466 LYS A O 1
ATOM 3717 N N . GLY A 1 467 ? 26.062 38.781 28.625 1 87.81 467 GLY A N 1
ATOM 3718 C CA . GLY A 1 467 ? 25.516 37.656 29.375 1 87.81 467 GLY A CA 1
ATOM 3719 C C . GLY A 1 467 ? 24.812 38.094 30.656 1 87.81 467 GLY A C 1
ATOM 3720 O O . GLY A 1 467 ? 24.547 37.25 31.531 1 87.81 467 GLY A O 1
ATOM 3721 N N . GLU A 1 468 ? 24.484 39.312 30.766 1 90.88 468 GLU A N 1
ATOM 3722 C CA . GLU A 1 468 ? 23.812 39.812 31.969 1 90.88 468 GLU A CA 1
ATOM 3723 C C . GLU A 1 468 ? 22.344 39.438 32 1 90.88 468 GLU A C 1
ATOM 3725 O O . GLU A 1 468 ? 21.766 39.281 33.094 1 90.88 468 GLU A O 1
ATOM 3730 N N . VAL A 1 469 ? 21.766 39.375 30.812 1 92.81 469 VAL A N 1
ATOM 3731 C CA . VAL A 1 469 ? 20.359 39 30.688 1 92.81 469 VAL A CA 1
ATOM 3732 C C . VAL A 1 469 ? 20.219 37.906 29.641 1 92.81 469 VAL A C 1
ATOM 3734 O O . VAL A 1 469 ? 20.969 37.844 28.672 1 92.81 469 VAL A O 1
ATOM 3737 N N . SER A 1 470 ? 19.266 37.031 29.953 1 93.06 470 SER A N 1
ATOM 3738 C CA . SER A 1 470 ? 19.016 35.938 29.016 1 93.06 470 SER A CA 1
ATOM 3739 C C . SER A 1 470 ? 17.844 36.281 28.094 1 93.06 470 SER A C 1
ATOM 3741 O O . SER A 1 470 ? 16.906 36.969 28.484 1 93.06 470 SER A O 1
ATOM 3743 N N . THR A 1 471 ? 17.938 35.812 26.891 1 93.25 471 THR A N 1
ATOM 3744 C CA . THR A 1 471 ? 16.875 35.969 25.891 1 93.25 471 THR A CA 1
ATOM 3745 C C . THR A 1 471 ? 15.875 34.844 25.969 1 93.25 471 THR A C 1
ATOM 3747 O O . THR A 1 471 ? 16.141 33.812 26.609 1 93.25 471 THR A O 1
ATOM 3750 N N . THR A 1 472 ? 14.664 35.031 25.453 1 94.81 472 THR A N 1
ATOM 3751 C CA . THR A 1 472 ? 13.648 34 25.281 1 94.81 472 THR A CA 1
ATOM 3752 C C . THR A 1 472 ? 13.414 33.688 23.797 1 94.81 472 THR A C 1
ATOM 3754 O O . THR A 1 472 ? 13.758 34.531 22.938 1 94.81 472 THR A O 1
ATOM 3757 N N . THR A 1 473 ? 12.867 32.562 23.578 1 95 473 THR A N 1
ATOM 3758 C CA . THR A 1 473 ? 12.688 32.156 22.188 1 95 473 THR A CA 1
ATOM 3759 C C . THR A 1 473 ? 11.25 32.406 21.734 1 95 473 THR A C 1
ATOM 3761 O O . THR A 1 473 ? 10.93 32.25 20.562 1 95 473 THR A O 1
ATOM 3764 N N . VAL A 1 474 ? 10.359 32.781 22.672 1 96.94 474 VAL A N 1
ATOM 3765 C CA . VAL A 1 474 ? 8.945 32.906 22.344 1 96.94 474 VAL A CA 1
ATOM 3766 C C . VAL A 1 474 ? 8.414 34.219 22.906 1 96.94 474 VAL A C 1
ATOM 3768 O O . VAL A 1 474 ? 8.805 34.656 24 1 96.94 474 VAL A O 1
ATOM 3771 N N . LEU A 1 475 ? 7.605 34.938 22.172 1 97.62 475 LEU A N 1
ATOM 3772 C CA . LEU A 1 475 ? 6.879 36.125 22.609 1 97.62 475 LEU A CA 1
ATOM 3773 C C . LEU A 1 475 ? 5.473 36.125 22.016 1 97.62 475 LEU A C 1
ATOM 3775 O O . LEU A 1 475 ? 5.285 35.812 20.828 1 97.62 475 LEU A O 1
ATOM 3779 N N . GLU A 1 476 ? 4.457 36.344 22.875 1 97.44 476 GLU A N 1
ATOM 3780 C CA . GLU A 1 476 ? 3.078 36.344 22.406 1 97.44 476 GLU A CA 1
ATOM 3781 C C . GLU A 1 476 ? 2.285 37.469 23.047 1 97.44 476 GLU A C 1
ATOM 3783 O O . GLU A 1 476 ? 2.715 38.062 24.047 1 97.44 476 GLU A O 1
ATOM 3788 N N . TYR A 1 477 ? 1.314 37.875 22.438 1 97.5 477 TYR A N 1
ATOM 3789 C CA . TYR A 1 477 ? 0.405 38.938 22.875 1 97.5 477 TYR A CA 1
ATOM 3790 C C . TYR A 1 477 ? -1.043 38.562 22.578 1 97.5 477 TYR A C 1
ATOM 3792 O O . TYR A 1 477 ? -1.342 38 21.516 1 97.5 477 TYR A O 1
ATOM 3800 N N . THR A 1 478 ? -1.942 38.75 23.547 1 97.88 478 THR A N 1
ATOM 3801 C CA . THR A 1 478 ? -3.389 38.688 23.359 1 97.88 478 THR A CA 1
ATOM 3802 C C . THR A 1 478 ? -4.051 39.969 23.906 1 97.88 478 THR A C 1
ATOM 3804 O O . THR A 1 478 ? -3.863 40.312 25.062 1 97.88 478 THR A O 1
ATOM 3807 N N . GLY A 1 479 ? -4.789 40.656 23.016 1 96.38 479 GLY A N 1
ATOM 3808 C CA . GLY A 1 479 ? -5.438 41.906 23.406 1 96.38 479 GLY A CA 1
ATOM 3809 C C . GLY A 1 479 ? -5.973 42.688 22.234 1 96.38 479 GLY A C 1
ATOM 3810 O O . GLY A 1 479 ? -6.004 42.188 21.109 1 96.38 479 GLY A O 1
ATOM 3811 N N . SER A 1 480 ? -6.441 43.938 22.5 1 93.56 480 SER A N 1
ATOM 3812 C CA . SER A 1 480 ? -7.102 44.719 21.484 1 93.56 480 SER A CA 1
ATOM 3813 C C . SER A 1 480 ? -6.117 45.688 20.797 1 93.56 480 SER A C 1
ATOM 3815 O O . SER A 1 480 ? -6.402 46.219 19.719 1 93.56 480 SER A O 1
ATOM 3817 N N . ASP A 1 481 ? -4.98 45.875 21.375 1 96.19 481 ASP A N 1
ATOM 3818 C CA . ASP A 1 481 ? -4.051 46.844 20.828 1 96.19 481 ASP A CA 1
ATOM 3819 C C . ASP A 1 481 ? -2.756 46.188 20.375 1 96.19 481 ASP A C 1
ATOM 3821 O O . ASP A 1 481 ? -1.667 46.562 20.812 1 96.19 481 ASP A O 1
ATOM 3825 N N . TRP A 1 482 ? -2.883 45.281 19.391 1 97.62 482 TRP A N 1
ATOM 3826 C CA . TRP A 1 482 ? -1.736 44.531 18.906 1 97.62 482 TRP A CA 1
ATOM 3827 C C . TRP A 1 482 ? -0.698 45.438 18.266 1 97.62 482 TRP A C 1
ATOM 3829 O O . TRP A 1 482 ? 0.505 45.188 18.359 1 97.62 482 TRP A O 1
ATOM 3839 N N . ARG A 1 483 ? -1.044 46.594 17.656 1 97.62 483 ARG A N 1
ATOM 3840 C CA . ARG A 1 483 ? -0.135 47.5 16.969 1 97.62 483 ARG A CA 1
ATOM 3841 C C . ARG A 1 483 ? 0.831 48.156 17.969 1 97.62 483 ARG A C 1
ATOM 3843 O O . ARG A 1 483 ? 2.027 48.281 17.688 1 97.62 483 ARG A O 1
ATOM 3850 N N . HIS A 1 484 ? 0.203 48.594 19.094 1 97.56 484 HIS A N 1
ATOM 3851 C CA . HIS A 1 484 ? 1.045 49.156 20.125 1 97.56 484 HIS A CA 1
ATOM 3852 C C . HIS A 1 484 ? 2.045 48.156 20.656 1 97.56 484 HIS A C 1
ATOM 3854 O O . HIS A 1 484 ? 3.227 48.469 20.828 1 97.56 484 HIS A O 1
ATOM 3860 N N . PHE A 1 485 ? 1.547 47.031 20.938 1 97.75 485 PHE A N 1
ATOM 3861 C CA . PHE A 1 485 ? 2.416 46 21.469 1 97.75 485 PHE A CA 1
ATOM 3862 C C . PHE A 1 485 ? 3.551 45.688 20.5 1 97.75 485 PHE A C 1
ATOM 3864 O O . PHE A 1 485 ? 4.711 45.594 20.906 1 97.75 485 PHE A O 1
ATOM 3871 N N . VAL A 1 486 ? 3.201 45.438 19.234 1 98.12 486 VAL A N 1
ATOM 3872 C CA . VAL A 1 486 ? 4.199 45.031 18.25 1 98.12 486 VAL A CA 1
ATOM 3873 C C . VAL A 1 486 ? 5.207 46.188 18.062 1 98.12 486 VAL A C 1
ATOM 3875 O O . VAL A 1 486 ? 6.418 45.938 18.031 1 98.12 486 VAL A O 1
ATOM 3878 N N . SER A 1 487 ? 4.812 47.406 18.062 1 97.19 487 SER A N 1
ATOM 3879 C CA . SER A 1 487 ? 5.676 48.531 17.812 1 97.19 487 SER A CA 1
ATOM 3880 C C . SER A 1 487 ? 6.574 48.844 19 1 97.19 487 SER A C 1
ATOM 3882 O O . SER A 1 487 ? 7.734 49.219 18.844 1 97.19 487 SER A O 1
ATOM 3884 N N . HIS A 1 488 ? 6.027 48.625 20.188 1 97.06 488 HIS A N 1
ATOM 3885 C CA . HIS A 1 488 ? 6.734 49.156 21.344 1 97.06 488 HIS A CA 1
ATOM 3886 C C . HIS A 1 488 ? 7.281 48.031 22.234 1 97.06 488 HIS A C 1
ATOM 3888 O O . HIS A 1 488 ? 8.117 48.281 23.109 1 97.06 488 HIS A O 1
ATOM 3894 N N . GLU A 1 489 ? 6.801 46.938 22.016 1 97.06 489 GLU A N 1
ATOM 3895 C CA . GLU A 1 489 ? 7.266 45.812 22.844 1 97.06 489 GLU A CA 1
ATOM 3896 C C . GLU A 1 489 ? 7.941 44.75 22 1 97.06 489 GLU A C 1
ATOM 3898 O O . GLU A 1 489 ? 9.102 44.406 22.234 1 97.06 489 GLU A O 1
ATOM 3903 N N . MET A 1 490 ? 7.316 44.281 20.984 1 97 490 MET A N 1
ATOM 3904 C CA . MET A 1 490 ? 7.789 43.125 20.25 1 97 490 MET A CA 1
ATOM 3905 C C . MET A 1 490 ? 9.008 43.469 19.391 1 97 490 MET A C 1
ATOM 3907 O O . MET A 1 490 ? 10.039 42.781 19.469 1 97 490 MET A O 1
ATOM 3911 N N . ILE A 1 491 ? 8.969 44.5 18.578 1 96.62 491 ILE A N 1
ATOM 3912 C CA . ILE A 1 491 ? 10.055 44.844 17.672 1 96.62 491 ILE A CA 1
ATOM 3913 C C . ILE A 1 491 ? 11.297 45.219 18.484 1 96.62 491 ILE A C 1
ATOM 3915 O O . ILE A 1 491 ? 12.383 44.688 18.25 1 96.62 491 ILE A O 1
ATOM 3919 N N . PRO A 1 492 ? 11.156 46.031 19.531 1 95.5 492 PRO A N 1
ATOM 3920 C CA . PRO A 1 492 ? 12.359 46.406 20.281 1 95.5 492 PRO A CA 1
ATOM 3921 C C . PRO A 1 492 ? 12.984 45.219 21 1 95.5 492 PRO A C 1
ATOM 3923 O O . PRO A 1 492 ? 14.172 45.25 21.328 1 95.5 492 PRO A O 1
ATOM 3926 N N . ARG A 1 493 ? 12.234 44.188 21.219 1 95.94 493 ARG A N 1
ATOM 3927 C CA . ARG A 1 493 ? 12.75 43.062 21.969 1 95.94 493 ARG A CA 1
ATOM 3928 C C . ARG A 1 493 ? 13.453 42.062 21.047 1 95.94 493 ARG A C 1
ATOM 3930 O O . ARG A 1 493 ? 14.109 41.125 21.516 1 95.94 493 ARG A O 1
ATOM 3937 N N . LEU A 1 494 ? 13.289 42.25 19.797 1 95.06 494 LEU A N 1
ATOM 3938 C CA . LEU A 1 494 ? 13.953 41.375 18.859 1 95.06 494 LEU A CA 1
ATOM 3939 C C . LEU A 1 494 ? 15.469 41.469 19 1 95.06 494 LEU A C 1
ATOM 3941 O O . LEU A 1 494 ? 16 42.562 19.188 1 95.06 494 LEU A O 1
ATOM 3945 N N . TYR A 1 495 ? 16.094 40.281 18.938 1 91.25 495 TYR A N 1
ATOM 3946 C CA . TYR A 1 495 ? 17.547 40.219 19.109 1 91.25 495 TYR A CA 1
ATOM 3947 C C . TYR A 1 495 ? 18.156 39.156 18.234 1 91.25 495 TYR A C 1
ATOM 3949 O O . TYR A 1 495 ? 17.609 38.031 18.156 1 91.25 495 TYR A O 1
ATOM 3957 N N . THR A 1 496 ? 19.141 39.469 17.5 1 87.62 496 THR A N 1
ATOM 3958 C CA . THR A 1 496 ? 19.938 38.469 16.766 1 87.62 496 THR A CA 1
ATOM 3959 C C . THR A 1 496 ? 21.359 38.406 17.312 1 87.62 496 THR A C 1
ATOM 3961 O O . THR A 1 496 ? 22.047 39.438 17.375 1 87.62 496 THR A O 1
ATOM 3964 N N . PRO A 1 497 ? 21.672 37.25 17.797 1 71.75 497 PRO A N 1
ATOM 3965 C CA . PRO A 1 497 ? 23.062 37.125 18.25 1 71.75 497 PRO A CA 1
ATOM 3966 C C . PRO A 1 497 ? 24.078 37.406 17.141 1 71.75 497 PRO A C 1
ATOM 3968 O O . PRO A 1 497 ? 23.859 36.969 16 1 71.75 497 PRO A O 1
ATOM 3971 N N . ARG A 1 498 ? 24.547 38.469 17.109 1 57.81 498 ARG A N 1
ATOM 3972 C CA . ARG A 1 498 ? 25.547 38.781 16.109 1 57.81 498 ARG A CA 1
ATOM 3973 C C . ARG A 1 498 ? 26.5 37.625 15.898 1 57.81 498 ARG A C 1
ATOM 3975 O O . ARG A 1 498 ? 26.891 36.938 16.859 1 57.81 498 ARG A O 1
ATOM 3982 N N . ALA A 1 499 ? 26.453 36.938 14.844 1 47.03 499 ALA A N 1
ATOM 3983 C CA . ALA A 1 499 ? 27.266 35.812 14.359 1 47.03 499 ALA A CA 1
ATOM 3984 C C . ALA A 1 499 ? 28.688 35.906 14.891 1 47.03 499 ALA A C 1
ATOM 3986 O O . ALA A 1 499 ? 29.438 36.812 14.516 1 47.03 499 ALA A O 1
ATOM 3987 N N . ILE A 1 500 ? 29.047 35.781 16.094 1 38.81 500 ILE A N 1
ATOM 3988 C CA . ILE A 1 500 ? 30.359 35.156 15.992 1 38.81 500 ILE A CA 1
ATOM 3989 C C . ILE A 1 500 ? 30.297 34 14.984 1 38.81 500 ILE A C 1
ATOM 3991 O O . ILE A 1 500 ? 29.359 33.219 14.992 1 38.81 500 ILE A O 1
ATOM 3995 N N . LEU A 1 501 ? 31.047 34.125 13.836 1 37.38 501 LEU A N 1
ATOM 3996 C CA . LEU A 1 501 ? 31.25 33 12.922 1 37.38 501 LEU A CA 1
ATOM 3997 C C . LEU A 1 501 ? 31.219 31.672 13.664 1 37.38 501 LEU A C 1
ATOM 3999 O O . LEU A 1 501 ? 32.25 31.219 14.188 1 37.38 501 LEU A O 1
ATOM 4003 N N . LEU A 1 502 ? 30.594 31.484 14.547 1 32 502 LEU A N 1
ATOM 4004 C CA . LEU A 1 502 ? 30.703 30.125 15.062 1 32 502 LEU A CA 1
ATOM 4005 C C . LEU A 1 502 ? 30.359 29.109 13.977 1 32 502 LEU A C 1
ATOM 4007 O O . LEU A 1 502 ? 29.375 29.281 13.25 1 32 502 LEU A O 1
ATOM 4011 N N . LYS A 1 503 ? 31.312 28.344 13.547 1 35.38 503 LYS A N 1
ATOM 4012 C CA . LYS A 1 503 ? 31.109 27.031 12.945 1 35.38 503 LYS A CA 1
ATOM 4013 C C . LYS A 1 503 ? 29.922 26.312 13.57 1 35.38 503 LYS A C 1
ATOM 4015 O O . LYS A 1 503 ? 30 25.875 14.719 1 35.38 503 LYS A O 1
ATOM 4020 N N . GLN A 1 504 ? 28.844 26.703 13.438 1 33.34 504 GLN A N 1
ATOM 4021 C CA . GLN A 1 504 ? 27.719 25.875 13.875 1 33.34 504 GLN A CA 1
ATOM 4022 C C . GLN A 1 504 ? 27.938 24.406 13.523 1 33.34 504 GLN A C 1
ATOM 4024 O O . GLN A 1 504 ? 28.047 24.047 12.344 1 33.34 504 GLN A O 1
ATOM 4029 N N . GLU A 1 505 ? 28.672 23.656 14.273 1 31.06 505 GLU A N 1
ATOM 4030 C CA . GLU A 1 505 ? 28.406 22.219 14.297 1 31.06 505 GLU A CA 1
ATOM 4031 C C . GLU A 1 505 ? 26.922 21.938 14.281 1 31.06 505 GLU A C 1
ATOM 4033 O O . GLU A 1 505 ? 26.156 22.547 15.031 1 31.06 505 GLU A O 1
ATOM 4038 N N . SER A 1 506 ? 26.406 21.594 13.156 1 33 506 SER A N 1
ATOM 4039 C CA . SER A 1 506 ? 25.078 21.062 12.836 1 33 506 SER A CA 1
ATOM 4040 C C . SER A 1 506 ? 24.547 20.188 13.961 1 33 506 SER A C 1
ATOM 4042 O O . SER A 1 506 ? 24.406 18.969 13.789 1 33 506 SER A O 1
ATOM 4044 N N . ASP A 1 507 ? 25.078 20.312 15.133 1 31.23 507 ASP A N 1
ATOM 4045 C CA . ASP A 1 507 ? 24.344 19.438 16.062 1 31.23 507 ASP A CA 1
ATOM 4046 C C . ASP A 1 507 ? 22.891 19.891 16.203 1 31.23 507 ASP A C 1
ATOM 4048 O O . ASP A 1 507 ? 22.594 20.812 16.953 1 31.23 507 ASP A O 1
ATOM 4052 N N . MET A 1 508 ? 22.203 20.062 15.195 1 31.91 508 MET A N 1
ATOM 4053 C CA . MET A 1 508 ? 20.766 20.141 15.336 1 31.91 508 MET A CA 1
ATOM 4054 C C . MET A 1 508 ? 20.266 19.188 16.422 1 31.91 508 MET A C 1
ATOM 4056 O O . MET A 1 508 ? 20.156 17.984 16.203 1 31.91 508 MET A O 1
ATOM 4060 N N . ASP A 1 509 ? 20.656 19.375 17.625 1 30.73 509 ASP A N 1
ATOM 4061 C CA . ASP A 1 509 ? 19.891 18.672 18.656 1 30.73 509 ASP A CA 1
ATOM 4062 C C . ASP A 1 509 ? 18.391 18.812 18.406 1 30.73 509 ASP A C 1
ATOM 4064 O O . ASP A 1 509 ? 17.875 19.922 18.234 1 30.73 509 ASP A O 1
ATOM 4068 N N . VAL A 1 510 ? 17.797 17.922 17.812 1 32.44 510 VAL A N 1
ATOM 4069 C CA . VAL A 1 510 ? 16.344 17.719 17.828 1 32.44 510 VAL A CA 1
ATOM 4070 C C . VAL A 1 510 ? 15.789 18.125 19.203 1 32.44 510 VAL A C 1
ATOM 4072 O O . VAL A 1 510 ? 15.969 17.406 20.188 1 32.44 510 VAL A O 1
ATOM 4075 N N . ASP A 1 511 ? 15.969 19.312 19.656 1 30 511 ASP A N 1
ATOM 4076 C CA . ASP A 1 511 ? 15.164 19.703 20.797 1 30 511 ASP A CA 1
ATOM 4077 C C . ASP A 1 511 ? 13.734 19.172 20.672 1 30 511 ASP A C 1
ATOM 4079 O O . ASP A 1 511 ? 13.141 19.25 19.594 1 30 511 ASP A O 1
ATOM 4083 N N . GLU A 1 512 ? 13.422 18.266 21.438 1 33.06 512 GLU A N 1
ATOM 4084 C CA . GLU A 1 512 ? 12.07 17.781 21.656 1 33.06 512 GLU A CA 1
ATOM 4085 C C . GLU A 1 512 ? 11.07 18.922 21.75 1 33.06 512 GLU A C 1
ATOM 4087 O O . GLU A 1 512 ? 11.258 19.859 22.531 1 33.06 512 GLU A O 1
ATOM 4092 N N . ASP A 1 513 ? 10.602 19.391 20.688 1 33.5 513 ASP A N 1
ATOM 4093 C CA . ASP A 1 513 ? 9.562 20.391 20.5 1 33.5 513 ASP A CA 1
ATOM 4094 C C . ASP A 1 513 ? 8.602 20.422 21.672 1 33.5 513 ASP A C 1
ATOM 4096 O O . ASP A 1 513 ? 7.93 19.422 21.969 1 33.5 513 ASP A O 1
ATOM 4100 N N . GLU A 1 514 ? 8.883 21.141 22.641 1 31.39 514 GLU A N 1
ATOM 4101 C CA . GLU A 1 514 ? 7.961 21.5 23.719 1 31.39 514 GLU A CA 1
ATOM 4102 C C . GLU A 1 514 ? 6.594 21.891 23.172 1 31.39 514 GLU A C 1
ATOM 4104 O O . GLU A 1 514 ? 5.688 22.234 23.922 1 31.39 514 GLU A O 1
ATOM 4109 N N . ASN A 1 515 ? 6.594 22.359 22.016 1 33.09 515 ASN A N 1
ATOM 4110 C CA . ASN A 1 515 ? 5.258 22.781 21.594 1 33.09 515 ASN A CA 1
ATOM 4111 C C . ASN A 1 515 ? 4.273 21.609 21.641 1 33.09 515 ASN A C 1
ATOM 4113 O O . ASN A 1 515 ? 3.186 21.688 21.078 1 33.09 515 ASN A O 1
ATOM 4117 N N . GLU A 1 516 ? 4.629 20.562 22.062 1 35.59 516 GLU A N 1
ATOM 4118 C CA . GLU A 1 516 ? 3.787 19.406 22.328 1 35.59 516 GLU A CA 1
ATOM 4119 C C . GLU A 1 516 ? 2.59 19.766 23.188 1 35.59 516 GLU A C 1
ATOM 4121 O O . GLU A 1 516 ? 1.651 18.984 23.328 1 35.59 516 GLU A O 1
ATOM 4126 N N . SER A 1 517 ? 2.746 20.734 24.062 1 34.25 517 SER A N 1
ATOM 4127 C CA . SER A 1 517 ? 1.853 20.953 25.188 1 34.25 517 SER A CA 1
ATOM 4128 C C . SER A 1 517 ? 0.44 21.297 24.719 1 34.25 517 SER A C 1
ATOM 4130 O O . SER A 1 517 ? -0.54 20.828 25.312 1 34.25 517 SER A O 1
ATOM 4132 N N . ASP A 1 518 ? 0.415 22.25 23.797 1 34.81 518 ASP A N 1
ATOM 4133 C CA . ASP A 1 518 ? -0.935 22.797 23.672 1 34.81 518 ASP A CA 1
ATOM 4134 C C . ASP A 1 518 ? -1.821 21.875 22.844 1 34.81 518 ASP A C 1
ATOM 4136 O O . ASP A 1 518 ? -3.043 21.859 23 1 34.81 518 ASP A O 1
ATOM 4140 N N . GLY A 1 519 ? -1.287 21.297 21.953 1 34.38 519 GLY A N 1
ATOM 4141 C CA . GLY A 1 519 ? -2.244 20.516 21.188 1 34.38 519 GLY A CA 1
ATOM 4142 C C . GLY A 1 519 ? -2.84 19.359 21.984 1 34.38 519 GLY A C 1
ATOM 4143 O O . GLY A 1 519 ? -4.043 19.109 21.906 1 34.38 519 GLY A O 1
ATOM 4144 N N . ASP A 1 520 ? -1.909 18.594 22.547 1 33.62 520 ASP A N 1
ATOM 4145 C CA . ASP A 1 520 ? -2.482 17.578 23.422 1 33.62 520 ASP A CA 1
ATOM 4146 C C . ASP A 1 520 ? -3.01 18.203 24.719 1 33.62 520 ASP A C 1
ATOM 4148 O O . ASP A 1 520 ? -3.863 17.641 25.391 1 33.62 520 ASP A O 1
ATOM 4152 N N . ALA A 1 521 ? -2.445 19.297 25.219 1 32.34 521 ALA A N 1
ATOM 4153 C CA . ALA A 1 521 ? -2.891 19.984 26.438 1 32.34 521 ALA A CA 1
ATOM 4154 C C . ALA A 1 521 ? -4.223 20.688 26.203 1 32.34 521 ALA A C 1
ATOM 4156 O O . ALA A 1 521 ? -5.066 20.734 27.109 1 32.34 521 ALA A O 1
ATOM 4157 N N . HIS A 1 522 ? -4.332 21.422 25.219 1 31.97 522 HIS A N 1
ATOM 4158 C CA . HIS A 1 522 ? -5.621 22.094 25.078 1 31.97 522 HIS A CA 1
ATOM 4159 C C . HIS A 1 522 ? -6.766 21.078 25.078 1 31.97 522 HIS A C 1
ATOM 4161 O O . HIS A 1 522 ? -7.906 21.422 25.375 1 31.97 522 HIS A O 1
ATOM 4167 N N . ASN A 1 523 ? -6.531 20.031 24.594 1 28.98 523 ASN A N 1
ATOM 4168 C CA . ASN A 1 523 ? -7.648 19.094 24.625 1 28.98 523 ASN A CA 1
ATOM 4169 C C . ASN A 1 523 ? -7.98 18.672 26.047 1 28.98 523 ASN A C 1
ATOM 4171 O O . ASN A 1 523 ? -9.055 18.109 26.297 1 28.98 523 ASN A O 1
ATOM 4175 N N . TYR A 1 524 ? -7.039 18.703 26.906 1 26.78 524 TYR A N 1
ATOM 4176 C CA . TYR A 1 524 ? -7.406 18.375 28.281 1 26.78 524 TYR A CA 1
ATOM 4177 C C . TYR A 1 524 ? -8.258 19.469 28.891 1 26.78 524 TYR A C 1
ATOM 4179 O O . TYR A 1 524 ? -9.195 19.188 29.656 1 26.78 524 TYR A O 1
ATOM 4187 N N . TRP A 1 525 ? -7.91 20.734 28.703 1 25.72 525 TRP A N 1
ATOM 4188 C CA . TRP A 1 525 ? -8.648 21.766 29.453 1 25.72 525 TRP A CA 1
ATOM 4189 C C . TRP A 1 525 ? -10.047 21.953 28.859 1 25.72 525 TRP A C 1
ATOM 4191 O O . TRP A 1 525 ? -10.906 22.562 29.5 1 25.72 525 TRP A O 1
ATOM 4201 N N . SER A 1 526 ? -10.172 21.734 27.656 1 25.64 526 SER A N 1
ATOM 4202 C CA . SER A 1 526 ? -11.547 22.047 27.281 1 25.64 526 SER A CA 1
ATOM 4203 C C . SER A 1 526 ? -12.539 21.141 28 1 25.64 526 SER A C 1
ATOM 4205 O O . SER A 1 526 ? -13.758 21.312 27.875 1 25.64 526 SER A O 1
ATOM 4207 N N . SER A 1 527 ? -12.094 20.016 28.375 1 23.91 527 SER A N 1
ATOM 4208 C CA . SER A 1 527 ? -13.102 19.219 29.062 1 23.91 527 SER A CA 1
ATOM 4209 C C . SER A 1 527 ? -13.398 19.781 30.438 1 23.91 527 SER A C 1
ATOM 4211 O O . SER A 1 527 ? -14.289 19.281 31.141 1 23.91 527 SER A O 1
ATOM 4213 N N . LEU A 1 528 ? -12.445 20.438 31.094 1 22.38 528 LEU A N 1
ATOM 4214 C CA . LEU A 1 528 ? -12.828 20.812 32.438 1 22.38 528 LEU A CA 1
ATOM 4215 C C . LEU A 1 528 ? -13.797 21.984 32.438 1 22.38 528 LEU A C 1
ATOM 4217 O O . LEU A 1 528 ? -14.352 22.359 33.469 1 22.38 528 LEU A O 1
ATOM 4221 N N . ILE A 1 529 ? -13.758 22.922 31.438 1 19.28 529 ILE A N 1
ATOM 4222 C CA . ILE A 1 529 ? -14.805 23.906 31.656 1 19.28 529 ILE A CA 1
ATOM 4223 C C . ILE A 1 529 ? -16.156 23.344 31.219 1 19.28 529 ILE A C 1
ATOM 4225 O O . ILE A 1 529 ? -16.266 22.781 30.125 1 19.28 529 ILE A O 1
ATOM 4229 N N . MET B 1 1 ? -41.656 17.516 -62.062 1 25.61 1 MET B N 1
ATOM 4230 C CA . MET B 1 1 ? -41.438 16.188 -61.5 1 25.61 1 MET B CA 1
ATOM 4231 C C . MET B 1 1 ? -39.969 15.938 -61.219 1 25.61 1 MET B C 1
ATOM 4233 O O . MET B 1 1 ? -39.25 15.453 -62.094 1 25.61 1 MET B O 1
ATOM 4237 N N . SER B 1 2 ? -39.188 16.766 -60.594 1 29.92 2 SER B N 1
ATOM 4238 C CA . SER B 1 2 ? -37.75 16.938 -60.375 1 29.92 2 SER B CA 1
ATOM 4239 C C . SER B 1 2 ? -37.188 15.789 -59.562 1 29.92 2 SER B C 1
ATOM 4241 O O . SER B 1 2 ? -37.656 15.5 -58.469 1 29.92 2 SER B O 1
ATOM 4243 N N . LEU B 1 3 ? -36.625 14.688 -60.312 1 32.06 3 LEU B N 1
ATOM 4244 C CA . LEU B 1 3 ? -36.062 13.461 -59.781 1 32.06 3 LEU B CA 1
ATOM 4245 C C . LEU B 1 3 ? -34.969 13.781 -58.75 1 32.06 3 LEU B C 1
ATOM 4247 O O . LEU B 1 3 ? -34 14.469 -59.031 1 32.06 3 LEU B O 1
ATOM 4251 N N . SER B 1 4 ? -35.312 13.93 -57.438 1 35 4 SER B N 1
ATOM 4252 C CA . SER B 1 4 ? -34.406 14.211 -56.312 1 35 4 SER B CA 1
ATOM 4253 C C . SER B 1 4 ? -33.281 13.211 -56.25 1 35 4 SER B C 1
ATOM 4255 O O . SER B 1 4 ? -33.469 12.016 -56.5 1 35 4 SER B O 1
ATOM 4257 N N . PRO B 1 5 ? -31.953 13.672 -56.5 1 36.59 5 PRO B N 1
ATOM 4258 C CA . PRO B 1 5 ? -30.797 12.773 -56.562 1 36.59 5 PRO B CA 1
ATOM 4259 C C . PRO B 1 5 ? -30.766 11.758 -55.438 1 36.59 5 PRO B C 1
ATOM 4261 O O . PRO B 1 5 ? -30.953 12.125 -54.25 1 36.59 5 PRO B O 1
ATOM 4264 N N . GLY B 1 6 ? -31.297 10.547 -55.562 1 33.19 6 GLY B N 1
ATOM 4265 C CA . GLY B 1 6 ? -31.375 9.398 -54.688 1 33.19 6 GLY B CA 1
ATOM 4266 C C . GLY B 1 6 ? -30.078 9.156 -53.938 1 33.19 6 GLY B C 1
ATOM 4267 O O . GLY B 1 6 ? -28.984 9.438 -54.438 1 33.19 6 GLY B O 1
ATOM 4268 N N . GLU B 1 7 ? -30.062 9.344 -52.656 1 36.16 7 GLU B N 1
ATOM 4269 C CA . GLU B 1 7 ? -28.984 9.062 -51.688 1 36.16 7 GLU B CA 1
ATOM 4270 C C . GLU B 1 7 ? -28.25 7.777 -52.031 1 36.16 7 GLU B C 1
ATOM 4272 O O . GLU B 1 7 ? -28.828 6.691 -52 1 36.16 7 GLU B O 1
ATOM 4277 N N . ILE B 1 8 ? -27.469 7.68 -53.156 1 36.41 8 ILE B N 1
ATOM 4278 C CA . ILE B 1 8 ? -26.531 6.594 -53.469 1 36.41 8 ILE B CA 1
ATOM 4279 C C . ILE B 1 8 ? -25.828 6.16 -52.156 1 36.41 8 ILE B C 1
ATOM 4281 O O . ILE B 1 8 ? -25.062 6.926 -51.594 1 36.41 8 ILE B O 1
ATOM 4285 N N . THR B 1 9 ? -26.5 5.547 -51.281 1 39.72 9 THR B N 1
ATOM 4286 C CA . THR B 1 9 ? -25.766 4.785 -50.281 1 39.72 9 THR B CA 1
ATOM 4287 C C . THR B 1 9 ? -24.547 4.098 -50.906 1 39.72 9 THR B C 1
ATOM 4289 O O . THR B 1 9 ? -24.703 3.174 -51.688 1 39.72 9 THR B O 1
ATOM 4292 N N . GLN B 1 10 ? -23.656 4.746 -51.531 1 40.34 10 GLN B N 1
ATOM 4293 C CA . GLN B 1 10 ? -22.375 4.219 -51.938 1 40.34 10 GLN B CA 1
ATOM 4294 C C . GLN B 1 10 ? -21.953 3.027 -51.094 1 40.34 10 GLN B C 1
ATOM 4296 O O . GLN B 1 10 ? -21.609 3.189 -49.906 1 40.34 10 GLN B O 1
ATOM 4301 N N . THR B 1 11 ? -22.531 1.888 -51.094 1 47.09 11 THR B N 1
ATOM 4302 C CA . THR B 1 11 ? -22.188 0.607 -50.5 1 47.09 11 THR B CA 1
ATOM 4303 C C . THR B 1 11 ? -20.688 0.343 -50.594 1 47.09 11 THR B C 1
ATOM 4305 O O . THR B 1 11 ? -20.094 0.479 -51.656 1 47.09 11 THR B O 1
ATOM 4308 N N . CYS B 1 12 ? -19.891 0.627 -49.562 1 54.78 12 CYS B N 1
ATOM 4309 C CA . CYS B 1 12 ? -18.453 0.335 -49.469 1 54.78 12 CYS B CA 1
ATOM 4310 C C . CYS B 1 12 ? -18.109 -0.973 -50.156 1 54.78 12 CYS B C 1
ATOM 4312 O O . CYS B 1 12 ? -18.766 -1.995 -49.938 1 54.78 12 CYS B O 1
ATOM 4314 N N . GLY B 1 13 ? -17.656 -1.012 -51.406 1 63.66 13 GLY B N 1
ATOM 4315 C CA . GLY B 1 13 ? -17.172 -2.145 -52.188 1 63.66 13 GLY B CA 1
ATOM 4316 C C . GLY B 1 13 ? -16.578 -3.244 -51.312 1 63.66 13 GLY B C 1
ATOM 4317 O O . GLY B 1 13 ? -16.578 -4.414 -51.719 1 63.66 13 GLY B O 1
ATOM 4318 N N . LEU B 1 14 ? -16.234 -2.953 -50.156 1 67 14 LEU B N 1
ATOM 4319 C CA . LEU B 1 14 ? -15.602 -3.938 -49.281 1 67 14 LEU B CA 1
ATOM 4320 C C . LEU B 1 14 ? -16.641 -4.926 -48.75 1 67 14 LEU B C 1
ATOM 4322 O O . LEU B 1 14 ? -16.312 -6.074 -48.469 1 67 14 LEU B O 1
ATOM 4326 N N . VAL B 1 15 ? -17.969 -4.453 -48.688 1 65.75 15 VAL B N 1
ATOM 4327 C CA . VAL B 1 15 ? -19.047 -5.285 -48.156 1 65.75 15 VAL B CA 1
ATOM 4328 C C . VAL B 1 15 ? -19.328 -6.441 -49.094 1 65.75 15 VAL B C 1
ATOM 4330 O O . VAL B 1 15 ? -19.844 -7.488 -48.688 1 65.75 15 VAL B O 1
ATOM 4333 N N . LYS B 1 16 ? -18.859 -6.258 -50.281 1 70.88 16 LYS B N 1
ATOM 4334 C CA . LYS B 1 16 ? -19.109 -7.305 -51.25 1 70.88 16 LYS B CA 1
ATOM 4335 C C . LYS B 1 16 ? -18.016 -8.367 -51.219 1 70.88 16 LYS B C 1
ATOM 4337 O O . LYS B 1 16 ? -18.141 -9.422 -51.844 1 70.88 16 LYS B O 1
ATOM 4342 N N . ILE B 1 17 ? -17.016 -8.094 -50.438 1 76.56 17 ILE B N 1
ATOM 4343 C CA . ILE B 1 17 ? -15.891 -9.023 -50.344 1 76.56 17 ILE B CA 1
ATOM 4344 C C . ILE B 1 17 ? -16.25 -10.141 -49.344 1 76.56 17 ILE B C 1
ATOM 4346 O O . ILE B 1 17 ? -16.766 -9.883 -48.281 1 76.56 17 ILE B O 1
ATOM 4350 N N . PRO B 1 18 ? -16.141 -11.43 -49.844 1 79.75 18 PRO B N 1
ATOM 4351 C CA . PRO B 1 18 ? -16.375 -12.547 -48.906 1 79.75 18 PRO B CA 1
ATOM 4352 C C . PRO B 1 18 ? -15.609 -12.383 -47.594 1 79.75 18 PRO B C 1
ATOM 4354 O O . PRO B 1 18 ? -14.484 -11.875 -47.594 1 79.75 18 PRO B O 1
ATOM 4357 N N . PRO B 1 19 ? -16.234 -12.781 -46.5 1 77.19 19 PRO B N 1
ATOM 4358 C CA . PRO B 1 19 ? -15.625 -12.617 -45.188 1 77.19 19 PRO B CA 1
ATOM 4359 C C . PRO B 1 19 ? -14.242 -13.258 -45.094 1 77.19 19 PRO B C 1
ATOM 4361 O O . PRO B 1 19 ? -13.367 -12.742 -44.375 1 77.19 19 PRO B O 1
ATOM 4364 N N . GLU B 1 20 ? -14.094 -14.32 -45.844 1 80.38 20 GLU B N 1
ATOM 4365 C CA . GLU B 1 20 ? -12.812 -15.016 -45.812 1 80.38 20 GLU B CA 1
ATOM 4366 C C . GLU B 1 20 ? -11.695 -14.156 -46.375 1 80.38 20 GLU B C 1
ATOM 4368 O O . GLU B 1 20 ? -10.562 -14.18 -45.875 1 80.38 20 GLU B O 1
ATOM 4373 N N . ILE B 1 21 ? -12.055 -13.492 -47.375 1 82.31 21 ILE B N 1
ATOM 4374 C CA . ILE B 1 21 ? -11.078 -12.617 -48.031 1 82.31 21 ILE B CA 1
ATOM 4375 C C . ILE B 1 21 ? -10.82 -11.398 -47.125 1 82.31 21 ILE B C 1
ATOM 4377 O O . ILE B 1 21 ? -9.68 -10.945 -47 1 82.31 21 ILE B O 1
ATOM 4381 N N . LEU B 1 22 ? -11.805 -10.922 -46.594 1 83.31 22 LEU B N 1
ATOM 4382 C CA . LEU B 1 22 ? -11.648 -9.797 -45.688 1 83.31 22 LEU B CA 1
ATOM 4383 C C . LEU B 1 22 ? -10.734 -10.164 -44.531 1 83.31 22 LEU B C 1
ATOM 4385 O O . LEU B 1 22 ? -9.898 -9.359 -44.125 1 83.31 22 LEU B O 1
ATOM 4389 N N . ASP B 1 23 ? -10.875 -11.375 -44.125 1 81.88 23 ASP B N 1
ATOM 4390 C CA . ASP B 1 23 ? -10.039 -11.883 -43.062 1 81.88 23 ASP B CA 1
ATOM 4391 C C . ASP B 1 23 ? -8.57 -11.922 -43.469 1 81.88 23 ASP B C 1
ATOM 4393 O O . ASP B 1 23 ? -7.684 -11.586 -42.688 1 81.88 23 ASP B O 1
ATOM 4397 N N . ARG B 1 24 ? -8.453 -12.312 -44.625 1 84 24 ARG B N 1
ATOM 4398 C CA . ARG B 1 24 ? -7.09 -12.391 -45.125 1 84 24 ARG B CA 1
ATOM 4399 C C . ARG B 1 24 ? -6.465 -11.008 -45.25 1 84 24 ARG B C 1
ATOM 4401 O O . ARG B 1 24 ? -5.277 -10.828 -44.969 1 84 24 ARG B O 1
ATOM 4408 N N . ILE B 1 25 ? -7.246 -10.086 -45.625 1 84.44 25 ILE B N 1
ATOM 4409 C CA . ILE B 1 25 ? -6.766 -8.711 -45.781 1 84.44 25 ILE B CA 1
ATOM 4410 C C . ILE B 1 25 ? -6.383 -8.156 -44.406 1 84.44 25 ILE B C 1
ATOM 4412 O O . ILE B 1 25 ? -5.336 -7.52 -44.25 1 84.44 25 ILE B O 1
ATOM 4416 N N . THR B 1 26 ? -7.141 -8.461 -43.438 1 86 26 THR B N 1
ATOM 4417 C CA . THR B 1 26 ? -6.941 -7.855 -42.125 1 86 26 THR B CA 1
ATOM 4418 C C . THR B 1 26 ? -5.691 -8.422 -41.469 1 86 26 THR B C 1
ATOM 4420 O O . THR B 1 26 ? -5.102 -7.77 -40.594 1 86 26 THR B O 1
ATOM 4423 N N . ARG B 1 27 ? -5.281 -9.547 -41.812 1 84.12 27 ARG B N 1
ATOM 4424 C CA . ARG B 1 27 ? -4.113 -10.188 -41.219 1 84.12 27 ARG B CA 1
ATOM 4425 C C . ARG B 1 27 ? -2.85 -9.383 -41.5 1 84.12 27 ARG B C 1
ATOM 4427 O O . ARG B 1 27 ? -1.87 -9.477 -40.75 1 84.12 27 ARG B O 1
ATOM 4434 N N . HIS B 1 28 ? -2.945 -8.586 -42.469 1 85.38 28 HIS B N 1
ATOM 4435 C CA . HIS B 1 28 ? -1.765 -7.824 -42.844 1 85.38 28 HIS B CA 1
ATOM 4436 C C . HIS B 1 28 ? -1.816 -6.402 -42.312 1 85.38 28 HIS B C 1
ATOM 4438 O O . HIS B 1 28 ? -0.882 -5.621 -42.5 1 85.38 28 HIS B O 1
ATOM 4444 N N . LEU B 1 29 ? -2.826 -6.184 -41.625 1 86.06 29 LEU B N 1
ATOM 4445 C CA . LEU B 1 29 ? -2.977 -4.836 -41.094 1 86.06 29 LEU B CA 1
ATOM 4446 C C . LEU B 1 29 ? -2.486 -4.773 -39.656 1 86.06 29 LEU B C 1
ATOM 4448 O O . LEU B 1 29 ? -2.623 -5.742 -38.906 1 86.06 29 LEU B O 1
ATOM 4452 N N . THR B 1 30 ? -1.815 -3.674 -39.375 1 84.62 30 THR B N 1
ATOM 4453 C CA . THR B 1 30 ? -1.523 -3.402 -37.969 1 84.62 30 THR B CA 1
ATOM 4454 C C . THR B 1 30 ? -2.812 -3.213 -37.188 1 84.62 30 THR B C 1
ATOM 4456 O O . THR B 1 30 ? -3.893 -3.082 -37.75 1 84.62 30 THR B O 1
ATOM 4459 N N . THR B 1 31 ? -2.756 -3.236 -35.875 1 84.81 31 THR B N 1
ATOM 4460 C CA . THR B 1 31 ? -3.93 -3.064 -35.031 1 84.81 31 THR B CA 1
ATOM 4461 C C . THR B 1 31 ? -4.621 -1.735 -35.312 1 84.81 31 THR B C 1
ATOM 4463 O O . THR B 1 31 ? -5.844 -1.68 -35.438 1 84.81 31 THR B O 1
ATOM 4466 N N . THR B 1 32 ? -3.82 -0.75 -35.531 1 82.38 32 THR B N 1
ATOM 4467 C CA . THR B 1 32 ? -4.367 0.577 -35.781 1 82.38 32 THR B CA 1
ATOM 4468 C C . THR B 1 32 ? -5.094 0.605 -37.125 1 82.38 32 THR B C 1
ATOM 4470 O O . THR B 1 32 ? -6.191 1.161 -37.219 1 82.38 32 THR B O 1
ATOM 4473 N N . GLU B 1 33 ? -4.559 0.007 -38.094 1 85 33 GLU B N 1
ATOM 4474 C CA . GLU B 1 33 ? -5.16 -0.053 -39.406 1 85 33 GLU B CA 1
ATOM 4475 C C . GLU B 1 33 ? -6.43 -0.899 -39.406 1 85 33 GLU B C 1
ATOM 4477 O O . GLU B 1 33 ? -7.414 -0.557 -40.062 1 85 33 GLU B O 1
ATOM 4482 N N . TYR B 1 34 ? -6.27 -1.973 -38.688 1 87.69 34 TYR B N 1
ATOM 4483 C CA . TYR B 1 34 ? -7.418 -2.859 -38.562 1 87.69 34 TYR B CA 1
ATOM 4484 C C . TYR B 1 34 ? -8.594 -2.135 -37.906 1 87.69 34 TYR B C 1
ATOM 4486 O O . TYR B 1 34 ? -9.734 -2.252 -38.375 1 87.69 34 TYR B O 1
ATOM 4494 N N . CYS B 1 35 ? -8.359 -1.343 -36.938 1 86.56 35 CYS B N 1
ATOM 4495 C CA . CYS B 1 35 ? -9.406 -0.592 -36.25 1 86.56 35 CYS B CA 1
ATOM 4496 C C . CYS B 1 35 ? -10 0.476 -37.156 1 86.56 35 CYS B C 1
ATOM 4498 O O . CYS B 1 35 ? -11.211 0.683 -37.156 1 86.56 35 CYS B O 1
ATOM 4500 N N . LYS B 1 36 ? -9.195 1.028 -37.906 1 87.06 36 LYS B N 1
ATOM 4501 C CA . LYS B 1 36 ? -9.672 2.029 -38.875 1 87.06 36 LYS B CA 1
ATOM 4502 C C . LYS B 1 36 ? -10.555 1.397 -39.938 1 87.06 36 LYS B C 1
ATOM 4504 O O . LYS B 1 36 ? -11.57 1.978 -40.344 1 87.06 36 LYS B O 1
ATOM 4509 N N . LEU B 1 37 ? -10.125 0.321 -40.344 1 87.12 37 LEU B N 1
ATOM 4510 C CA . LEU B 1 37 ? -10.898 -0.393 -41.344 1 87.12 37 LEU B CA 1
ATOM 4511 C C . LEU B 1 37 ? -12.289 -0.731 -40.844 1 87.12 37 LEU B C 1
ATOM 4513 O O . LEU B 1 37 ? -13.281 -0.564 -41.531 1 87.12 37 LEU B O 1
ATOM 4517 N N . ARG B 1 38 ? -12.352 -1.211 -39.625 1 87.56 38 ARG B N 1
ATOM 4518 C CA . ARG B 1 38 ? -13.617 -1.596 -39 1 87.56 38 ARG B CA 1
ATOM 4519 C C . ARG B 1 38 ? -14.555 -0.397 -38.875 1 87.56 38 ARG B C 1
ATOM 4521 O O . ARG B 1 38 ? -15.773 -0.544 -38.969 1 87.56 38 ARG B O 1
ATOM 4528 N N . LEU B 1 39 ? -13.977 0.79 -38.781 1 85.38 39 LEU B N 1
ATOM 4529 C CA . LEU B 1 39 ? -14.766 1.991 -38.531 1 85.38 39 LEU B CA 1
ATOM 4530 C C . LEU B 1 39 ? -15.234 2.611 -39.844 1 85.38 39 LEU B C 1
ATOM 4532 O O . LEU B 1 39 ? -15.953 3.609 -39.844 1 85.38 39 LEU B O 1
ATOM 4536 N N . THR B 1 40 ? -14.898 2.074 -40.969 1 82.5 40 THR B N 1
ATOM 4537 C CA . THR B 1 40 ? -15.227 2.65 -42.281 1 82.5 40 THR B CA 1
ATOM 4538 C C . THR B 1 40 ? -16.719 2.51 -42.562 1 82.5 40 THR B C 1
ATOM 4540 O O . THR B 1 40 ? -17.312 3.375 -43.188 1 82.5 40 THR B O 1
ATOM 4543 N N . SER B 1 41 ? -17.312 1.406 -42.219 1 82.62 41 SER B N 1
ATOM 4544 C CA . SER B 1 41 ? -18.75 1.212 -42.406 1 82.62 41 SER B CA 1
ATOM 4545 C C . SER B 1 41 ? -19.297 0.201 -41.406 1 82.62 41 SER B C 1
ATOM 4547 O O . SER B 1 41 ? -18.562 -0.664 -40.938 1 82.62 41 SER B O 1
ATOM 4549 N N . LYS B 1 42 ? -20.5 0.343 -41.062 1 85.06 42 LYS B N 1
ATOM 4550 C CA . LYS B 1 42 ? -21.172 -0.562 -40.125 1 85.06 42 LYS B CA 1
ATOM 4551 C C . LYS B 1 42 ? -21.188 -1.99 -40.656 1 85.06 42 LYS B C 1
ATOM 4553 O O . LYS B 1 42 ? -21.094 -2.949 -39.906 1 85.06 42 LYS B O 1
ATOM 4558 N N . ALA B 1 43 ? -21.344 -2.016 -41.906 1 82.25 43 ALA B N 1
ATOM 4559 C CA . ALA B 1 43 ? -21.375 -3.332 -42.562 1 82.25 43 ALA B CA 1
ATOM 4560 C C . ALA B 1 43 ? -20.047 -4.055 -42.406 1 82.25 43 ALA B C 1
ATOM 4562 O O . ALA B 1 43 ? -20.016 -5.254 -42.125 1 82.25 43 ALA B O 1
ATOM 4563 N N . VAL B 1 44 ? -19 -3.379 -42.594 1 83.94 44 VAL B N 1
ATOM 4564 C CA . VAL B 1 44 ? -17.672 -3.959 -42.469 1 83.94 44 VAL B CA 1
ATOM 4565 C C . VAL B 1 44 ? -17.406 -4.328 -41 1 83.94 44 VAL B C 1
ATOM 4567 O O . VAL B 1 44 ? -16.859 -5.391 -40.719 1 83.94 44 VAL B O 1
ATOM 4570 N N . GLU B 1 45 ? -17.75 -3.467 -40.125 1 87.25 45 GLU B N 1
ATOM 4571 C CA . GLU B 1 45 ? -17.594 -3.729 -38.688 1 87.25 45 GLU B CA 1
ATOM 4572 C C . GLU B 1 45 ? -18.312 -5.012 -38.281 1 87.25 45 GLU B C 1
ATOM 4574 O O . GLU B 1 45 ? -17.75 -5.836 -37.562 1 87.25 45 GLU B O 1
ATOM 4579 N N . HIS B 1 46 ? -19.438 -5.133 -38.844 1 86.06 46 HIS B N 1
ATOM 4580 C CA . HIS B 1 46 ? -20.234 -6.312 -38.531 1 86.06 46 HIS B CA 1
ATOM 4581 C C . HIS B 1 46 ? -19.609 -7.574 -39.094 1 86.06 46 HIS B C 1
ATOM 4583 O O . HIS B 1 46 ? -19.609 -8.625 -38.438 1 86.06 46 HIS B O 1
ATOM 4589 N N . ALA B 1 47 ? -19.125 -7.41 -40.25 1 84.44 47 ALA B N 1
ATOM 4590 C CA . ALA B 1 47 ? -18.547 -8.562 -40.938 1 84.44 47 ALA B CA 1
ATOM 4591 C C . ALA B 1 47 ? -17.266 -9.023 -40.25 1 84.44 47 ALA B C 1
ATOM 4593 O O . ALA B 1 47 ? -16.969 -10.219 -40.219 1 84.44 47 ALA B O 1
ATOM 4594 N N . LEU B 1 48 ? -16.594 -8.125 -39.656 1 86.81 48 LEU B N 1
ATOM 4595 C CA . LEU B 1 48 ? -15.281 -8.438 -39.094 1 86.81 48 LEU B CA 1
ATOM 4596 C C . LEU B 1 48 ? -15.367 -8.602 -37.594 1 86.81 48 LEU B C 1
ATOM 4598 O O . LEU B 1 48 ? -14.367 -8.945 -36.938 1 86.81 48 LEU B O 1
ATOM 4602 N N . PHE B 1 49 ? -16.5 -8.5 -37.031 1 87.19 49 PHE B N 1
ATOM 4603 C CA . PHE B 1 49 ? -16.625 -8.383 -35.562 1 87.19 49 PHE B CA 1
ATOM 4604 C C . PHE B 1 49 ? -16.172 -9.664 -34.875 1 87.19 49 PHE B C 1
ATOM 4606 O O . PHE B 1 49 ? -15.422 -9.617 -33.906 1 87.19 49 PHE B O 1
ATOM 4613 N N . SER B 1 50 ? -16.609 -10.719 -35.344 1 86.94 50 SER B N 1
ATOM 4614 C CA . SER B 1 50 ? -16.328 -11.984 -34.719 1 86.94 50 SER B CA 1
ATOM 4615 C C . SER B 1 50 ? -14.82 -12.242 -34.656 1 86.94 50 SER B C 1
ATOM 4617 O O . SER B 1 50 ? -14.289 -12.641 -33.625 1 86.94 50 SER B O 1
ATOM 4619 N N . LYS B 1 51 ? -14.203 -12.008 -35.688 1 86.5 51 LYS B N 1
ATOM 4620 C CA . LYS B 1 51 ? -12.766 -12.234 -35.75 1 86.5 51 LYS B CA 1
ATOM 4621 C C . LYS B 1 51 ? -12.008 -11.211 -34.906 1 86.5 51 LYS B C 1
ATOM 4623 O O . LYS B 1 51 ? -11.031 -11.539 -34.25 1 86.5 51 LYS B O 1
ATOM 4628 N N . PHE B 1 52 ? -12.492 -10.055 -35.031 1 87.5 52 PHE B N 1
ATOM 4629 C CA . PHE B 1 52 ? -11.898 -8.984 -34.25 1 87.5 52 PHE B CA 1
ATOM 4630 C C . PHE B 1 52 ? -12.023 -9.281 -32.75 1 87.5 52 PHE B C 1
ATOM 4632 O O . PHE B 1 52 ? -11.047 -9.188 -32 1 87.5 52 PHE B O 1
ATOM 4639 N N . ALA B 1 53 ? -13.188 -9.648 -32.375 1 88.88 53 ALA B N 1
ATOM 4640 C CA . ALA B 1 53 ? -13.469 -9.945 -30.984 1 88.88 53 ALA B CA 1
ATOM 4641 C C . ALA B 1 53 ? -12.633 -11.125 -30.5 1 88.88 53 ALA B C 1
ATOM 4643 O O . ALA B 1 53 ? -12.094 -11.102 -29.391 1 88.88 53 ALA B O 1
ATOM 4644 N N . SER B 1 54 ? -12.438 -12.023 -31.328 1 88.12 54 SER B N 1
ATOM 4645 C CA . SER B 1 54 ? -11.672 -13.211 -30.969 1 88.12 54 SER B CA 1
ATOM 4646 C C . SER B 1 54 ? -10.188 -12.883 -30.812 1 88.12 54 SER B C 1
ATOM 4648 O O . SER B 1 54 ? -9.523 -13.398 -29.922 1 88.12 54 SER B O 1
ATOM 4650 N N . GLU B 1 55 ? -9.742 -12.07 -31.641 1 85.75 55 GLU B N 1
ATOM 4651 C CA . GLU B 1 55 ? -8.32 -11.758 -31.641 1 85.75 55 GLU B CA 1
ATOM 4652 C C . GLU B 1 55 ? -7.961 -10.82 -30.484 1 85.75 55 GLU B C 1
ATOM 4654 O O . GLU B 1 55 ? -6.91 -10.969 -29.859 1 85.75 55 GLU B O 1
ATOM 4659 N N . PHE B 1 56 ? -8.852 -9.898 -30.172 1 87.62 56 PHE B N 1
ATOM 4660 C CA . PHE B 1 56 ? -8.43 -8.812 -29.297 1 87.62 56 PHE B CA 1
ATOM 4661 C C . PHE B 1 56 ? -9.125 -8.906 -27.953 1 87.62 56 PHE B C 1
ATOM 4663 O O . PHE B 1 56 ? -8.695 -8.273 -26.984 1 87.62 56 PHE B O 1
ATOM 4670 N N . PHE B 1 57 ? -10.188 -9.781 -27.875 1 91.62 57 PHE B N 1
ATOM 4671 C CA . PHE B 1 57 ? -10.969 -9.68 -26.656 1 91.62 57 PHE B CA 1
ATOM 4672 C C . PHE B 1 57 ? -11.172 -11.055 -26.016 1 91.62 57 PHE B C 1
ATOM 4674 O O . PHE B 1 57 ? -11.938 -11.195 -25.062 1 91.62 57 PHE B O 1
ATOM 4681 N N . THR B 1 58 ? -10.508 -12.023 -26.547 1 93.56 58 THR B N 1
ATOM 4682 C CA . THR B 1 58 ? -10.5 -13.289 -25.828 1 93.56 58 THR B CA 1
ATOM 4683 C C . THR B 1 58 ? -9.633 -13.195 -24.578 1 93.56 58 THR B C 1
ATOM 4685 O O . THR B 1 58 ? -9.992 -13.719 -23.531 1 93.56 58 THR B O 1
ATOM 4688 N N . ARG B 1 59 ? -8.539 -12.586 -24.828 1 94.44 59 ARG B N 1
ATOM 4689 C CA . ARG B 1 59 ? -7.613 -12.273 -23.75 1 94.44 59 ARG B CA 1
ATOM 4690 C C . ARG B 1 59 ? -7.207 -10.805 -23.781 1 94.44 59 ARG B C 1
ATOM 4692 O O . ARG B 1 59 ? -6.977 -10.242 -24.844 1 94.44 59 ARG B O 1
ATOM 4699 N N . LYS B 1 60 ? -7.195 -10.242 -22.688 1 95 60 LYS B N 1
ATOM 4700 C CA . LYS B 1 60 ? -6.785 -8.844 -22.609 1 95 60 LYS B CA 1
ATOM 4701 C C . LYS B 1 60 ? -6.059 -8.562 -21.297 1 95 60 LYS B C 1
ATOM 4703 O O . LYS B 1 60 ? -6.402 -9.117 -20.25 1 95 60 LYS B O 1
ATOM 4708 N N . GLN B 1 61 ? -5.027 -7.711 -21.469 1 95.06 61 GLN B N 1
ATOM 4709 C CA . GLN B 1 61 ? -4.227 -7.359 -20.297 1 95.06 61 GLN B CA 1
ATOM 4710 C C . GLN B 1 61 ? -4.566 -5.957 -19.797 1 95.06 61 GLN B C 1
ATOM 4712 O O . GLN B 1 61 ? -4.723 -5.031 -20.594 1 95.06 61 GLN B O 1
ATOM 4717 N N . PHE B 1 62 ? -4.719 -5.867 -18.484 1 96.88 62 PHE B N 1
ATOM 4718 C CA . PHE B 1 62 ? -5.035 -4.602 -17.828 1 96.88 62 PHE B CA 1
ATOM 4719 C C . PHE B 1 62 ? -4.016 -4.289 -16.75 1 96.88 62 PHE B C 1
ATOM 4721 O O . PHE B 1 62 ? -3.283 -5.176 -16.297 1 96.88 62 PHE B O 1
ATOM 4728 N N . MET B 1 63 ? -3.896 -3.016 -16.391 1 94.56 63 MET B N 1
ATOM 4729 C CA . MET B 1 63 ? -3.053 -2.564 -15.281 1 94.56 63 MET B CA 1
ATOM 4730 C C . MET B 1 63 ? -3.867 -1.79 -14.25 1 94.56 63 MET B C 1
ATOM 4732 O O . MET B 1 63 ? -5.02 -1.431 -14.508 1 94.56 63 MET B O 1
ATOM 4736 N N . VAL B 1 64 ? -3.26 -1.531 -13.117 1 94.38 64 VAL B N 1
ATOM 4737 C CA . VAL B 1 64 ? -3.936 -0.755 -12.078 1 94.38 64 VAL B CA 1
ATOM 4738 C C . VAL B 1 64 ? -3.828 0.735 -12.398 1 94.38 64 VAL B C 1
ATOM 4740 O O . VAL B 1 64 ? -2.859 1.391 -12.008 1 94.38 64 VAL B O 1
ATOM 4743 N N . SER B 1 65 ? -4.805 1.199 -13.039 1 93 65 SER B N 1
ATOM 4744 C CA . SER B 1 65 ? -4.996 2.611 -13.352 1 93 65 SER B CA 1
ATOM 4745 C C . SER B 1 65 ? -6.465 2.926 -13.617 1 93 65 SER B C 1
ATOM 4747 O O . SER B 1 65 ? -7.246 2.029 -13.945 1 93 65 SER B O 1
ATOM 4749 N N . GLU B 1 66 ? -6.801 4.176 -13.508 1 91.31 66 GLU B N 1
ATOM 4750 C CA . GLU B 1 66 ? -8.188 4.578 -13.727 1 91.31 66 GLU B CA 1
ATOM 4751 C C . GLU B 1 66 ? -8.641 4.242 -15.141 1 91.31 66 GLU B C 1
ATOM 4753 O O . GLU B 1 66 ? -9.719 3.67 -15.336 1 91.31 66 GLU B O 1
ATOM 4758 N N . PHE B 1 67 ? -7.766 4.453 -16.062 1 89.5 67 PHE B N 1
ATOM 4759 C CA . PHE B 1 67 ? -8.102 4.23 -17.469 1 89.5 67 PHE B CA 1
ATOM 4760 C C . PHE B 1 67 ? -8.266 2.74 -17.75 1 89.5 67 PHE B C 1
ATOM 4762 O O . PHE B 1 67 ? -9.234 2.33 -18.391 1 89.5 67 PHE B O 1
ATOM 4769 N N . SER B 1 68 ? -7.367 2.014 -17.328 1 94.5 68 SER B N 1
ATOM 4770 C CA . SER B 1 68 ? -7.324 0.589 -17.641 1 94.5 68 SER B CA 1
ATOM 4771 C C . SER B 1 68 ? -8.469 -0.161 -16.969 1 94.5 68 SER B C 1
ATOM 4773 O O . SER B 1 68 ? -9.18 -0.926 -17.625 1 94.5 68 SER B O 1
ATOM 4775 N N . LEU B 1 69 ? -8.742 0.111 -15.742 1 97 69 LEU B N 1
ATOM 4776 C CA . LEU B 1 69 ? -9.789 -0.586 -15.008 1 97 69 LEU B CA 1
ATOM 4777 C C . LEU B 1 69 ? -11.172 -0.115 -15.461 1 97 69 LEU B C 1
ATOM 4779 O O . LEU B 1 69 ? -12.125 -0.897 -15.484 1 97 69 LEU B O 1
ATOM 4783 N N . LYS B 1 70 ? -11.242 1.165 -15.812 1 95.69 70 LYS B N 1
ATOM 4784 C CA . LYS B 1 70 ? -12.492 1.641 -16.406 1 95.69 70 LYS B CA 1
ATOM 4785 C C . LYS B 1 70 ? -12.789 0.919 -17.719 1 95.69 70 LYS B C 1
ATOM 4787 O O . LYS B 1 70 ? -13.938 0.559 -17.984 1 95.69 70 LYS B O 1
ATOM 4792 N N . ALA B 1 71 ? -11.781 0.762 -18.453 1 96.62 71 ALA B N 1
ATOM 4793 C CA . ALA B 1 71 ? -11.945 0.039 -19.703 1 96.62 71 ALA B CA 1
ATOM 4794 C C . ALA B 1 71 ? -12.438 -1.384 -19.453 1 96.62 71 ALA B C 1
ATOM 4796 O O . ALA B 1 71 ? -13.32 -1.869 -20.172 1 96.62 71 ALA B O 1
ATOM 4797 N N . LEU B 1 72 ? -11.875 -2.043 -18.531 1 98.12 72 LEU B N 1
ATOM 4798 C CA . LEU B 1 72 ? -12.312 -3.391 -18.188 1 98.12 72 LEU B CA 1
ATOM 4799 C C . LEU B 1 72 ? -13.781 -3.396 -17.781 1 98.12 72 LEU B C 1
ATOM 4801 O O . LEU B 1 72 ? -14.562 -4.234 -18.234 1 98.12 72 LEU B O 1
ATOM 4805 N N . ARG B 1 73 ? -14.188 -2.463 -16.969 1 98 73 ARG B N 1
ATOM 4806 C CA . ARG B 1 73 ? -15.586 -2.35 -16.547 1 98 73 ARG B CA 1
ATOM 4807 C C . ARG B 1 73 ? -16.5 -2.072 -17.734 1 98 73 ARG B C 1
ATOM 4809 O O . ARG B 1 73 ? -17.562 -2.664 -17.859 1 98 73 ARG B O 1
ATOM 4816 N N . ASP B 1 74 ? -16.031 -1.228 -18.609 1 97 74 ASP B N 1
ATOM 4817 C CA . ASP B 1 74 ? -16.828 -0.891 -19.781 1 97 74 ASP B CA 1
ATOM 4818 C C . ASP B 1 74 ? -17 -2.104 -20.703 1 97 74 ASP B C 1
ATOM 4820 O O . ASP B 1 74 ? -18.078 -2.346 -21.234 1 97 74 ASP B O 1
ATOM 4824 N N . ILE B 1 75 ? -15.922 -2.811 -20.875 1 96.75 75 ILE B N 1
ATOM 4825 C CA . ILE B 1 75 ? -15.969 -4.027 -21.672 1 96.75 75 ILE B CA 1
ATOM 4826 C C . ILE B 1 75 ? -16.969 -5.008 -21.062 1 96.75 75 ILE B C 1
ATOM 4828 O O . ILE B 1 75 ? -17.781 -5.605 -21.781 1 96.75 75 ILE B O 1
ATOM 4832 N N . SER B 1 76 ? -16.953 -5.148 -19.766 1 97.69 76 SER B N 1
ATOM 4833 C CA . SER B 1 76 ? -17.828 -6.098 -19.078 1 97.69 76 SER B CA 1
ATOM 4834 C C . SER B 1 76 ? -19.297 -5.707 -19.219 1 97.69 76 SER B C 1
ATOM 4836 O O . SER B 1 76 ? -20.188 -6.543 -19.047 1 97.69 76 SER B O 1
ATOM 4838 N N . LYS B 1 77 ? -19.578 -4.465 -19.578 1 97.06 77 LYS B N 1
ATOM 4839 C CA . LYS B 1 77 ? -20.953 -3.971 -19.75 1 97.06 77 LYS B CA 1
ATOM 4840 C C . LYS B 1 77 ? -21.344 -3.982 -21.234 1 97.06 77 LYS B C 1
ATOM 4842 O O . LYS B 1 77 ? -22.469 -3.615 -21.578 1 97.06 77 LYS B O 1
ATOM 4847 N N . SER B 1 78 ? -20.438 -4.43 -22.016 1 94.88 78 SER B N 1
ATOM 4848 C CA . SER B 1 78 ? -20.656 -4.344 -23.453 1 94.88 78 SER B CA 1
ATOM 4849 C C . SER B 1 78 ? -20.922 -5.723 -24.062 1 94.88 78 SER B C 1
ATOM 4851 O O . SER B 1 78 ? -20.953 -6.723 -23.344 1 94.88 78 SER B O 1
ATOM 4853 N N . ARG B 1 79 ? -21.125 -5.707 -25.391 1 91.69 79 ARG B N 1
ATOM 4854 C CA . ARG B 1 79 ? -21.344 -6.953 -26.125 1 91.69 79 ARG B CA 1
ATOM 4855 C C . ARG B 1 79 ? -20.094 -7.82 -26.125 1 91.69 79 ARG B C 1
ATOM 4857 O O . ARG B 1 79 ? -20.156 -9 -26.469 1 91.69 79 ARG B O 1
ATOM 4864 N N . LEU B 1 80 ? -18.984 -7.199 -25.75 1 94.25 80 LEU B N 1
ATOM 4865 C CA . LEU B 1 80 ? -17.719 -7.922 -25.766 1 94.25 80 LEU B CA 1
ATOM 4866 C C . LEU B 1 80 ? -17.562 -8.758 -24.5 1 94.25 80 LEU B C 1
ATOM 4868 O O . LEU B 1 80 ? -16.625 -9.555 -24.375 1 94.25 80 LEU B O 1
ATOM 4872 N N . ALA B 1 81 ? -18.391 -8.617 -23.531 1 95.94 81 ALA B N 1
ATOM 4873 C CA . ALA B 1 81 ? -18.312 -9.305 -22.234 1 95.94 81 ALA B CA 1
ATOM 4874 C C . ALA B 1 81 ? -18.234 -10.82 -22.438 1 95.94 81 ALA B C 1
ATOM 4876 O O . ALA B 1 81 ? -17.469 -11.5 -21.734 1 95.94 81 ALA B O 1
ATOM 4877 N N . GLY B 1 82 ? -18.984 -11.281 -23.406 1 95.5 82 GLY B N 1
ATOM 4878 C CA . GLY B 1 82 ? -19.031 -12.719 -23.625 1 95.5 82 GLY B CA 1
ATOM 4879 C C . GLY B 1 82 ? -17.781 -13.258 -24.297 1 95.5 82 GLY B C 1
ATOM 4880 O O . GLY B 1 82 ? -17.547 -14.461 -24.312 1 95.5 82 GLY B O 1
ATOM 4881 N N . CYS B 1 83 ? -16.984 -12.375 -24.828 1 94.88 83 CYS B N 1
ATOM 4882 C CA . CYS B 1 83 ? -15.797 -12.781 -25.578 1 94.88 83 CYS B CA 1
ATOM 4883 C C . CYS B 1 83 ? -14.578 -12.867 -24.672 1 94.88 83 CYS B C 1
ATOM 4885 O O . CYS B 1 83 ? -13.617 -13.586 -24.984 1 94.88 83 CYS B O 1
ATOM 4887 N N . LEU B 1 84 ? -14.578 -12.133 -23.594 1 96.81 84 LEU B N 1
ATOM 4888 C CA . LEU B 1 84 ? -13.414 -12.062 -22.703 1 96.81 84 LEU B CA 1
ATOM 4889 C C . LEU B 1 84 ? -13.352 -13.281 -21.797 1 96.81 84 LEU B C 1
ATOM 4891 O O . LEU B 1 84 ? -14.094 -13.375 -20.812 1 96.81 84 LEU B O 1
ATOM 4895 N N . ARG B 1 85 ? -12.398 -14.133 -22.078 1 97.31 85 ARG B N 1
ATOM 4896 C CA . ARG B 1 85 ? -12.273 -15.383 -21.328 1 97.31 85 ARG B CA 1
ATOM 4897 C C . ARG B 1 85 ? -11.102 -15.336 -20.359 1 97.31 85 ARG B C 1
ATOM 4899 O O . ARG B 1 85 ? -11.094 -16.031 -19.344 1 97.31 85 ARG B O 1
ATOM 4906 N N . GLN B 1 86 ? -10.117 -14.578 -20.766 1 97.94 86 GLN B N 1
ATOM 4907 C CA . GLN B 1 86 ? -8.93 -14.453 -19.938 1 97.94 86 GLN B CA 1
ATOM 4908 C C . GLN B 1 86 ? -8.633 -12.992 -19.609 1 97.94 86 GLN B C 1
ATOM 4910 O O . GLN B 1 86 ? -8.445 -12.18 -20.516 1 97.94 86 GLN B O 1
ATOM 4915 N N . VAL B 1 87 ? -8.586 -12.711 -18.375 1 98.38 87 VAL B N 1
ATOM 4916 C CA . VAL B 1 87 ? -8.211 -11.383 -17.906 1 98.38 87 VAL B CA 1
ATOM 4917 C C . VAL B 1 87 ? -6.812 -11.414 -17.297 1 98.38 87 VAL B C 1
ATOM 4919 O O . VAL B 1 87 ? -6.574 -12.109 -16.312 1 98.38 87 VAL B O 1
ATOM 4922 N N . HIS B 1 88 ? -5.914 -10.695 -17.953 1 97.5 88 HIS B N 1
ATOM 4923 C CA . HIS B 1 88 ? -4.547 -10.57 -17.453 1 97.5 88 HIS B CA 1
ATOM 4924 C C . HIS B 1 88 ? -4.348 -9.25 -16.719 1 97.5 88 HIS B C 1
ATOM 4926 O O . HIS B 1 88 ? -4.816 -8.203 -17.188 1 97.5 88 HIS B O 1
ATOM 4932 N N . LEU B 1 89 ? -3.783 -9.352 -15.609 1 97.44 89 LEU B N 1
ATOM 4933 C CA . LEU B 1 89 ? -3.455 -8.164 -14.828 1 97.44 89 LEU B CA 1
ATOM 4934 C C . LEU B 1 89 ? -1.945 -7.996 -14.703 1 97.44 89 LEU B C 1
ATOM 4936 O O . LEU B 1 89 ? -1.285 -8.758 -13.992 1 97.44 89 LEU B O 1
ATOM 4940 N N . GLY B 1 90 ? -1.465 -6.953 -15.352 1 94.94 90 GLY B N 1
ATOM 4941 C CA . GLY B 1 90 ? -0.047 -6.641 -15.289 1 94.94 90 GLY B CA 1
ATOM 4942 C C . GLY B 1 90 ? 0.332 -5.84 -14.062 1 94.94 90 GLY B C 1
ATOM 4943 O O . GLY B 1 90 ? -0.448 -5.008 -13.594 1 94.94 90 GLY B O 1
ATOM 4944 N N . LEU B 1 91 ? 1.569 -6.074 -13.57 1 92.44 91 LEU B N 1
ATOM 4945 C CA . LEU B 1 91 ? 2.072 -5.344 -12.414 1 92.44 91 LEU B CA 1
ATOM 4946 C C . LEU B 1 91 ? 2.82 -4.086 -12.844 1 92.44 91 LEU B C 1
ATOM 4948 O O . LEU B 1 91 ? 3.867 -3.758 -12.281 1 92.44 91 LEU B O 1
ATOM 4952 N N . ASP B 1 92 ? 2.213 -3.459 -13.789 1 87.5 92 ASP B N 1
ATOM 4953 C CA . ASP B 1 92 ? 2.818 -2.244 -14.328 1 87.5 92 ASP B CA 1
ATOM 4954 C C . ASP B 1 92 ? 2.828 -1.129 -13.281 1 87.5 92 ASP B C 1
ATOM 4956 O O . ASP B 1 92 ? 1.829 -0.907 -12.594 1 87.5 92 ASP B O 1
ATOM 4960 N N . GLU B 1 93 ? 3.986 -0.596 -13.117 1 75.31 93 GLU B N 1
ATOM 4961 C CA . GLU B 1 93 ? 4.102 0.542 -12.211 1 75.31 93 GLU B CA 1
ATOM 4962 C C . GLU B 1 93 ? 4.617 1.779 -12.945 1 75.31 93 GLU B C 1
ATOM 4964 O O . GLU B 1 93 ? 5.324 1.664 -13.945 1 75.31 93 GLU B O 1
ATOM 4969 N N . VAL B 1 94 ? 4.078 2.826 -12.422 1 67.75 94 VAL B N 1
ATOM 4970 C CA . VAL B 1 94 ? 4.586 4.09 -12.945 1 67.75 94 VAL B CA 1
ATOM 4971 C C . VAL B 1 94 ? 5.832 4.508 -12.164 1 67.75 94 VAL B C 1
ATOM 4973 O O . VAL B 1 94 ? 5.863 4.398 -10.938 1 67.75 94 VAL B O 1
ATOM 4976 N N . GLU B 1 95 ? 7.008 4.426 -12.75 1 59.59 95 GLU B N 1
ATOM 4977 C CA . GLU B 1 95 ? 8.25 4.777 -12.07 1 59.59 95 GLU B CA 1
ATOM 4978 C C . GLU B 1 95 ? 8.219 6.219 -11.57 1 59.59 95 GLU B C 1
ATOM 4980 O O . GLU B 1 95 ? 7.859 7.133 -12.32 1 59.59 95 GLU B O 1
ATOM 4985 N N . PRO B 1 96 ? 8.328 6.18 -10.258 1 52.28 96 PRO B N 1
ATOM 4986 C CA . PRO B 1 96 ? 8.414 7.57 -9.805 1 52.28 96 PRO B CA 1
ATOM 4987 C C . PRO B 1 96 ? 9.445 8.383 -10.586 1 52.28 96 PRO B C 1
ATOM 4989 O O . PRO B 1 96 ? 10.352 7.809 -11.203 1 52.28 96 PRO B O 1
ATOM 4992 N N . MET B 1 97 ? 9.508 9.625 -10.875 1 47.69 97 MET B N 1
ATOM 4993 C CA . MET B 1 97 ? 10.086 10.68 -11.703 1 47.69 97 MET B CA 1
ATOM 4994 C C . MET B 1 97 ? 11.609 10.617 -11.672 1 47.69 97 MET B C 1
ATOM 4996 O O . MET B 1 97 ? 12.25 11.359 -10.93 1 47.69 97 MET B O 1
ATOM 5000 N N . ALA B 1 98 ? 12.43 9.734 -11.305 1 41.38 98 ALA B N 1
ATOM 5001 C CA . ALA B 1 98 ? 13.797 10.219 -11.469 1 41.38 98 ALA B CA 1
ATOM 5002 C C . ALA B 1 98 ? 13.961 10.961 -12.789 1 41.38 98 ALA B C 1
ATOM 5004 O O . ALA B 1 98 ? 14.852 11.797 -12.93 1 41.38 98 ALA B O 1
ATOM 5005 N N . MET B 1 99 ? 13.406 10.484 -13.797 1 42.06 99 MET B N 1
ATOM 5006 C CA . MET B 1 99 ? 14.055 10.766 -15.07 1 42.06 99 MET B CA 1
ATOM 5007 C C . MET B 1 99 ? 13.789 12.211 -15.5 1 42.06 99 MET B C 1
ATOM 5009 O O . MET B 1 99 ? 14.398 12.695 -16.453 1 42.06 99 MET B O 1
ATOM 5013 N N . TYR B 1 100 ? 12.562 12.734 -15.391 1 44.56 100 TYR B N 1
ATOM 5014 C CA . TYR B 1 100 ? 12.234 13.711 -16.422 1 44.56 100 TYR B CA 1
ATOM 5015 C C . TYR B 1 100 ? 12.938 15.031 -16.156 1 44.56 100 TYR B C 1
ATOM 5017 O O . TYR B 1 100 ? 12.398 15.914 -15.484 1 44.56 100 TYR B O 1
ATOM 5025 N N . ALA B 1 101 ? 14.008 14.938 -15.68 1 43.5 101 ALA B N 1
ATOM 5026 C CA . ALA B 1 101 ? 14.852 16.125 -15.594 1 43.5 101 ALA B CA 1
ATOM 5027 C C . ALA B 1 101 ? 14.68 17.016 -16.812 1 43.5 101 ALA B C 1
ATOM 5029 O O . ALA B 1 101 ? 15.336 18.062 -16.938 1 43.5 101 ALA B O 1
ATOM 5030 N N . SER B 1 102 ? 14.172 16.547 -17.859 1 45.06 102 SER B N 1
ATOM 5031 C CA . SER B 1 102 ? 14.367 17.547 -18.906 1 45.06 102 SER B CA 1
ATOM 5032 C C . SER B 1 102 ? 13.492 18.781 -18.656 1 45.06 102 SER B C 1
ATOM 5034 O O . SER B 1 102 ? 12.336 18.656 -18.25 1 45.06 102 SER B O 1
ATOM 5036 N N . ARG B 1 103 ? 14.094 19.906 -18.312 1 50.69 103 ARG B N 1
ATOM 5037 C CA . ARG B 1 103 ? 13.758 21.281 -17.969 1 50.69 103 ARG B CA 1
ATOM 5038 C C . ARG B 1 103 ? 12.789 21.875 -18.984 1 50.69 103 ARG B C 1
ATOM 5040 O O . ARG B 1 103 ? 12.359 23.016 -18.859 1 50.69 103 ARG B O 1
ATOM 5047 N N . GLY B 1 104 ? 12.25 21 -19.984 1 53.59 104 GLY B N 1
ATOM 5048 C CA . GLY B 1 104 ? 11.383 21.719 -20.891 1 53.59 104 GLY B CA 1
ATOM 5049 C C . GLY B 1 104 ? 9.922 21.656 -20.5 1 53.59 104 GLY B C 1
ATOM 5050 O O . GLY B 1 104 ? 9.539 20.875 -19.625 1 53.59 104 GLY B O 1
ATOM 5051 N N . VAL B 1 105 ? 9.188 22.672 -20.844 1 53.16 105 VAL B N 1
ATOM 5052 C CA . VAL B 1 105 ? 7.758 22.828 -20.625 1 53.16 105 VAL B CA 1
ATOM 5053 C C . VAL B 1 105 ? 7.062 21.469 -20.812 1 53.16 105 VAL B C 1
ATOM 5055 O O . VAL B 1 105 ? 6.215 21.094 -20 1 53.16 105 VAL B O 1
ATOM 5058 N N . ALA B 1 106 ? 7.375 20.859 -21.906 1 58.12 106 ALA B N 1
ATOM 5059 C CA . ALA B 1 106 ? 6.777 19.562 -22.188 1 58.12 106 ALA B CA 1
ATOM 5060 C C . ALA B 1 106 ? 7.113 18.547 -21.094 1 58.12 106 ALA B C 1
ATOM 5062 O O . ALA B 1 106 ? 6.27 17.734 -20.719 1 58.12 106 ALA B O 1
ATOM 5063 N N . ALA B 1 107 ? 8.102 18.891 -20.594 1 67.31 107 ALA B N 1
ATOM 5064 C CA . ALA B 1 107 ? 8.562 17.984 -19.562 1 67.31 107 ALA B CA 1
ATOM 5065 C C . ALA B 1 107 ? 7.797 18.219 -18.25 1 67.31 107 ALA B C 1
ATOM 5067 O O . ALA B 1 107 ? 7.449 17.25 -17.562 1 67.31 107 ALA B O 1
ATOM 5068 N N . MET B 1 108 ? 7.328 19.484 -18.172 1 71 108 MET B N 1
ATOM 5069 C CA . MET B 1 108 ? 6.613 19.812 -16.938 1 71 108 MET B CA 1
ATOM 5070 C C . MET B 1 108 ? 5.184 19.281 -16.984 1 71 108 MET B C 1
ATOM 5072 O O . MET B 1 108 ? 4.676 18.781 -15.977 1 71 108 MET B O 1
ATOM 5076 N N . LYS B 1 109 ? 4.594 19.438 -18.125 1 75.38 109 LYS B N 1
ATOM 5077 C CA . LYS B 1 109 ? 3.254 18.891 -18.297 1 75.38 109 LYS B CA 1
ATOM 5078 C C . LYS B 1 109 ? 3.254 17.375 -18.094 1 75.38 109 LYS B C 1
ATOM 5080 O O . LYS B 1 109 ? 2.371 16.828 -17.438 1 75.38 109 LYS B O 1
ATOM 5085 N N . SER B 1 110 ? 4.188 16.828 -18.688 1 77.81 110 SER B N 1
ATOM 5086 C CA . SER B 1 110 ? 4.305 15.375 -18.578 1 77.81 110 SER B CA 1
ATOM 5087 C C . SER B 1 110 ? 4.512 14.953 -17.125 1 77.81 110 SER B C 1
ATOM 5089 O O . SER B 1 110 ? 3.928 13.969 -16.672 1 77.81 110 SER B O 1
ATOM 5091 N N . LEU B 1 111 ? 5.176 15.773 -16.438 1 78 111 LEU B N 1
ATOM 5092 C CA . LEU B 1 111 ? 5.457 15.461 -15.039 1 78 111 LEU B CA 1
ATOM 5093 C C . LEU B 1 111 ? 4.203 15.625 -14.188 1 78 111 LEU B C 1
ATOM 5095 O O . LEU B 1 111 ? 3.955 14.828 -13.281 1 78 111 LEU B O 1
ATOM 5099 N N . ARG B 1 112 ? 3.543 16.594 -14.453 1 80.12 112 ARG B N 1
ATOM 5100 C CA . ARG B 1 112 ? 2.291 16.828 -13.734 1 80.12 112 ARG B CA 1
ATOM 5101 C C . ARG B 1 112 ? 1.315 15.672 -13.961 1 80.12 112 ARG B C 1
ATOM 5103 O O . ARG B 1 112 ? 0.677 15.195 -13.023 1 80.12 112 ARG B O 1
ATOM 5110 N N . LEU B 1 113 ? 1.217 15.305 -15.172 1 83.56 113 LEU B N 1
ATOM 5111 C CA . LEU B 1 113 ? 0.314 14.211 -15.5 1 83.56 113 LEU B CA 1
ATOM 5112 C C . LEU B 1 113 ? 0.788 12.906 -14.867 1 83.56 113 LEU B C 1
ATOM 5114 O O . LEU B 1 113 ? -0.027 12.094 -14.43 1 83.56 113 LEU B O 1
ATOM 5118 N N . LEU B 1 114 ? 2.004 12.797 -14.859 1 82.25 114 LEU B N 1
ATOM 5119 C CA . LEU B 1 114 ? 2.555 11.617 -14.195 1 82.25 114 LEU B CA 1
ATOM 5120 C C . LEU B 1 114 ? 2.191 11.609 -12.711 1 82.25 114 LEU B C 1
ATOM 5122 O O . LEU B 1 114 ? 1.791 10.578 -12.172 1 82.25 114 LEU B O 1
ATOM 5126 N N . GLN B 1 115 ? 2.287 12.742 -12.078 1 81.69 115 GLN B N 1
ATOM 5127 C CA . GLN B 1 115 ? 1.927 12.852 -10.672 1 81.69 115 GLN B CA 1
ATOM 5128 C C . GLN B 1 115 ? 0.447 12.547 -10.453 1 81.69 115 GLN B C 1
ATOM 5130 O O . GLN B 1 115 ? 0.075 11.914 -9.461 1 81.69 115 GLN B O 1
ATOM 5135 N N . LEU B 1 116 ? -0.254 13.023 -11.367 1 86.75 116 LEU B N 1
ATOM 5136 C CA . LEU B 1 116 ? -1.686 12.75 -11.289 1 86.75 116 LEU B CA 1
ATOM 5137 C C . LEU B 1 116 ? -1.961 11.258 -11.391 1 86.75 116 LEU B C 1
ATOM 5139 O O . LEU B 1 116 ? -2.756 10.711 -10.625 1 86.75 116 LEU B O 1
ATOM 5143 N N . ARG B 1 117 ? -1.292 10.617 -12.297 1 87.5 117 ARG B N 1
ATOM 5144 C CA . ARG B 1 117 ? -1.502 9.188 -12.484 1 87.5 117 ARG B CA 1
ATOM 5145 C C . ARG B 1 117 ? -1.032 8.398 -11.266 1 87.5 117 ARG B C 1
ATOM 5147 O O . ARG B 1 117 ? -1.652 7.406 -10.891 1 87.5 117 ARG B O 1
ATOM 5154 N N . LEU B 1 118 ? -0.022 8.852 -10.695 1 85.25 118 LEU B N 1
ATOM 5155 C CA . LEU B 1 118 ? 0.473 8.203 -9.484 1 85.25 118 LEU B CA 1
ATOM 5156 C C . LEU B 1 118 ? -0.511 8.383 -8.328 1 85.25 118 LEU B C 1
ATOM 5158 O O . LEU B 1 118 ? -0.788 7.438 -7.594 1 85.25 118 LEU B O 1
ATOM 5162 N N . ALA B 1 119 ? -1.021 9.594 -8.164 1 88.19 119 ALA B N 1
ATOM 5163 C CA . ALA B 1 119 ? -2.01 9.867 -7.125 1 88.19 119 ALA B CA 1
ATOM 5164 C C . ALA B 1 119 ? -3.264 9.016 -7.328 1 88.19 119 ALA B C 1
ATOM 5166 O O . ALA B 1 119 ? -3.838 8.508 -6.363 1 88.19 119 ALA B O 1
ATOM 5167 N N . GLU B 1 120 ? -3.631 8.867 -8.562 1 90.75 120 GLU B N 1
ATOM 5168 C CA . GLU B 1 120 ? -4.797 8.047 -8.891 1 90.75 120 GLU B CA 1
ATOM 5169 C C . GLU B 1 120 ? -4.578 6.59 -8.5 1 90.75 120 GLU B C 1
ATOM 5171 O O . GLU B 1 120 ? -5.457 5.961 -7.91 1 90.75 120 GLU B O 1
ATOM 5176 N N . GLN B 1 121 ? -3.475 6.102 -8.883 1 90.12 121 GLN B N 1
ATOM 5177 C CA . GLN B 1 121 ? -3.182 4.703 -8.602 1 90.12 121 GLN B CA 1
ATOM 5178 C C . GLN B 1 121 ? -3.158 4.434 -7.102 1 90.12 121 GLN B C 1
ATOM 5180 O O . GLN B 1 121 ? -3.744 3.459 -6.629 1 90.12 121 GLN B O 1
ATOM 5185 N N . GLU B 1 122 ? -2.506 5.312 -6.414 1 89.38 122 GLU B N 1
ATOM 5186 C CA . GLU B 1 122 ? -2.449 5.172 -4.965 1 89.38 122 GLU B CA 1
ATOM 5187 C C . GLU B 1 122 ? -3.844 5.242 -4.348 1 89.38 122 GLU B C 1
ATOM 5189 O O . GLU B 1 122 ? -4.148 4.512 -3.402 1 89.38 122 GLU B O 1
ATOM 5194 N N . THR B 1 123 ? -4.652 6.094 -4.867 1 94.5 123 THR B N 1
ATOM 5195 C CA . THR B 1 123 ? -6.008 6.273 -4.363 1 94.5 123 THR B CA 1
ATOM 5196 C C . THR B 1 123 ? -6.852 5.031 -4.629 1 94.5 123 THR B C 1
ATOM 5198 O O . THR B 1 123 ? -7.648 4.621 -3.781 1 94.5 123 THR B O 1
ATOM 5201 N N . LEU B 1 124 ? -6.641 4.418 -5.797 1 95.69 124 LEU B N 1
ATOM 5202 C CA . LEU B 1 124 ? -7.352 3.188 -6.121 1 95.69 124 LEU B CA 1
ATOM 5203 C C . LEU B 1 124 ? -7.094 2.113 -5.074 1 95.69 124 LEU B C 1
ATOM 5205 O O . LEU B 1 124 ? -8.023 1.447 -4.617 1 95.69 124 LEU B O 1
ATOM 5209 N N . TRP B 1 125 ? -5.875 2.006 -4.664 1 93.69 125 TRP B N 1
ATOM 5210 C CA . TRP B 1 125 ? -5.523 1.01 -3.66 1 93.69 125 TRP B CA 1
ATOM 5211 C C . TRP B 1 125 ? -6.023 1.424 -2.281 1 93.69 125 TRP B C 1
ATOM 5213 O O . TRP B 1 125 ? -6.594 0.609 -1.551 1 93.69 125 TRP B O 1
ATOM 5223 N N . THR B 1 126 ? -5.875 2.705 -1.935 1 95.12 126 THR B N 1
ATOM 5224 C CA . THR B 1 126 ? -6.23 3.195 -0.607 1 95.12 126 THR B CA 1
ATOM 5225 C C . THR B 1 126 ? -7.719 3 -0.34 1 95.12 126 THR B C 1
ATOM 5227 O O . THR B 1 126 ? -8.109 2.605 0.761 1 95.12 126 THR B O 1
ATOM 5230 N N . LEU B 1 127 ? -8.539 3.188 -1.351 1 97.31 127 LEU B N 1
ATOM 5231 C CA . LEU B 1 127 ? -9.992 3.154 -1.178 1 97.31 127 LEU B CA 1
ATOM 5232 C C . LEU B 1 127 ? -10.547 1.775 -1.517 1 97.31 127 LEU B C 1
ATOM 5234 O O . LEU B 1 127 ? -11.758 1.559 -1.458 1 97.31 127 LEU B O 1
ATOM 5238 N N . GLY B 1 128 ? -9.695 0.825 -1.907 1 96.94 128 GLY B N 1
ATOM 5239 C CA . GLY B 1 128 ? -10.141 -0.519 -2.242 1 96.94 128 GLY B CA 1
ATOM 5240 C C . GLY B 1 128 ? -10.914 -0.583 -3.547 1 96.94 128 GLY B C 1
ATOM 5241 O O . GLY B 1 128 ? -11.781 -1.443 -3.721 1 96.94 128 GLY B O 1
ATOM 5242 N N . LEU B 1 129 ? -10.625 0.312 -4.406 1 98.06 129 LEU B N 1
ATOM 5243 C CA . LEU B 1 129 ? -11.383 0.372 -5.652 1 98.06 129 LEU B CA 1
ATOM 5244 C C . LEU B 1 129 ? -10.883 -0.668 -6.648 1 98.06 129 LEU B C 1
ATOM 5246 O O . LEU B 1 129 ? -11.617 -1.086 -7.543 1 98.06 129 LEU B O 1
ATOM 5250 N N . VAL B 1 130 ? -9.602 -1.151 -6.512 1 97.69 130 VAL B N 1
ATOM 5251 C CA . VAL B 1 130 ? -9.062 -2.16 -7.418 1 97.69 130 VAL B CA 1
ATOM 5252 C C . VAL B 1 130 ? -9.883 -3.443 -7.312 1 97.69 130 VAL B C 1
ATOM 5254 O O . VAL B 1 130 ? -10.5 -3.875 -8.289 1 97.69 130 VAL B O 1
ATOM 5257 N N . PRO B 1 131 ? -9.961 -4.051 -6.098 1 98.31 131 PRO B N 1
ATOM 5258 C CA . PRO B 1 131 ? -10.789 -5.25 -6.035 1 98.31 131 PRO B CA 1
ATOM 5259 C C . PRO B 1 131 ? -12.258 -4.965 -6.34 1 98.31 131 PRO B C 1
ATOM 5261 O O . PRO B 1 131 ? -12.953 -5.812 -6.91 1 98.31 131 PRO B O 1
ATOM 5264 N N . LYS B 1 132 ? -12.727 -3.779 -5.992 1 98.06 132 LYS B N 1
ATOM 5265 C CA . LYS B 1 132 ? -14.117 -3.43 -6.262 1 98.06 132 LYS B CA 1
ATOM 5266 C C . LYS B 1 132 ? -14.398 -3.391 -7.762 1 98.06 132 LYS B C 1
ATOM 5268 O O . LYS B 1 132 ? -15.383 -3.959 -8.234 1 98.06 132 LYS B O 1
ATOM 5273 N N . TYR B 1 133 ? -13.539 -2.709 -8.5 1 98.44 133 TYR B N 1
ATOM 5274 C CA . TYR B 1 133 ? -13.719 -2.592 -9.938 1 98.44 133 TYR B CA 1
ATOM 5275 C C . TYR B 1 133 ? -13.547 -3.943 -10.617 1 98.44 133 TYR B C 1
ATOM 5277 O O . TYR B 1 133 ? -14.273 -4.27 -11.562 1 98.44 133 TYR B O 1
ATOM 5285 N N . LEU B 1 134 ? -12.586 -4.715 -10.172 1 98.75 134 LEU B N 1
ATOM 5286 C CA . LEU B 1 134 ? -12.422 -6.066 -10.695 1 98.75 134 LEU B CA 1
ATOM 5287 C C . LEU B 1 134 ? -13.68 -6.898 -10.453 1 98.75 134 LEU B C 1
ATOM 5289 O O . LEU B 1 134 ? -14.164 -7.578 -11.359 1 98.75 134 LEU B O 1
ATOM 5293 N N . ALA B 1 135 ? -14.211 -6.805 -9.266 1 98.75 135 ALA B N 1
ATOM 5294 C CA . ALA B 1 135 ? -15.406 -7.562 -8.922 1 98.75 135 ALA B CA 1
ATOM 5295 C C . ALA B 1 135 ? -16.578 -7.168 -9.812 1 98.75 135 ALA B C 1
ATOM 5297 O O . ALA B 1 135 ? -17.328 -8.023 -10.281 1 98.75 135 ALA B O 1
ATOM 5298 N N . GLU B 1 136 ? -16.719 -5.895 -9.984 1 98.56 136 GLU B N 1
ATOM 5299 C CA . GLU B 1 136 ? -17.766 -5.398 -10.859 1 98.56 136 GLU B CA 1
ATOM 5300 C C . GLU B 1 136 ? -17.625 -5.973 -12.266 1 98.56 136 GLU B C 1
ATOM 5302 O O . GLU B 1 136 ? -18.609 -6.418 -12.859 1 98.56 136 GLU B O 1
ATOM 5307 N N . ALA B 1 137 ? -16.422 -5.973 -12.758 1 98.75 137 ALA B N 1
ATOM 5308 C CA . ALA B 1 137 ? -16.188 -6.508 -14.094 1 98.75 137 ALA B CA 1
ATOM 5309 C C . ALA B 1 137 ? -16.406 -8.016 -14.125 1 98.75 137 ALA B C 1
ATOM 5311 O O . ALA B 1 137 ? -17.109 -8.531 -15.008 1 98.75 137 ALA B O 1
ATOM 5312 N N . PHE B 1 138 ? -15.883 -8.758 -13.18 1 98.75 138 PHE B N 1
ATOM 5313 C CA . PHE B 1 138 ? -15.945 -10.211 -13.141 1 98.75 138 PHE B CA 1
ATOM 5314 C C . PHE B 1 138 ? -17.391 -10.695 -13.055 1 98.75 138 PHE B C 1
ATOM 5316 O O . PHE B 1 138 ? -17.734 -11.75 -13.586 1 98.75 138 PHE B O 1
ATOM 5323 N N . SER B 1 139 ? -18.234 -9.898 -12.398 1 98.44 139 SER B N 1
ATOM 5324 C CA . SER B 1 139 ? -19.641 -10.297 -12.227 1 98.44 139 SER B CA 1
ATOM 5325 C C . SER B 1 139 ? -20.391 -10.258 -13.555 1 98.44 139 SER B C 1
ATOM 5327 O O . SER B 1 139 ? -21.453 -10.875 -13.688 1 98.44 139 SER B O 1
ATOM 5329 N N . ARG B 1 140 ? -19.766 -9.633 -14.5 1 98.19 140 ARG B N 1
ATOM 5330 C CA . ARG B 1 140 ? -20.469 -9.438 -15.766 1 98.19 140 ARG B CA 1
ATOM 5331 C C . ARG B 1 140 ? -19.766 -10.164 -16.906 1 98.19 140 ARG B C 1
ATOM 5333 O O . ARG B 1 140 ? -20.078 -9.953 -18.078 1 98.19 140 ARG B O 1
ATOM 5340 N N . LEU B 1 141 ? -18.766 -10.93 -16.578 1 98.19 141 LEU B N 1
ATOM 5341 C CA . LEU B 1 141 ? -18.078 -11.742 -17.578 1 98.19 141 LEU B CA 1
ATOM 5342 C C . LEU B 1 141 ? -18.516 -13.203 -17.5 1 98.19 141 LEU B C 1
ATOM 5344 O O . LEU B 1 141 ? -17.922 -14 -16.766 1 98.19 141 LEU B O 1
ATOM 5348 N N . PRO B 1 142 ? -19.484 -13.523 -18.281 1 96.75 142 PRO B N 1
ATOM 5349 C CA . PRO B 1 142 ? -20.109 -14.836 -18.141 1 96.75 142 PRO B CA 1
ATOM 5350 C C . PRO B 1 142 ? -19.172 -15.977 -18.531 1 96.75 142 PRO B C 1
ATOM 5352 O O . PRO B 1 142 ? -19.328 -17.109 -18.047 1 96.75 142 PRO B O 1
ATOM 5355 N N . ASN B 1 143 ? -18.141 -15.703 -19.375 1 96.75 143 ASN B N 1
ATOM 5356 C CA . ASN B 1 143 ? -17.281 -16.766 -19.875 1 96.75 143 ASN B CA 1
ATOM 5357 C C . ASN B 1 143 ? -15.867 -16.656 -19.312 1 96.75 143 ASN B C 1
ATOM 5359 O O . ASN B 1 143 ? -14.922 -17.203 -19.891 1 96.75 143 ASN B O 1
ATOM 5363 N N . LEU B 1 144 ? -15.727 -15.906 -18.234 1 98 144 LEU B N 1
ATOM 5364 C CA . LEU B 1 144 ? -14.398 -15.773 -17.641 1 98 144 LEU B CA 1
ATOM 5365 C C . LEU B 1 144 ? -13.844 -17.125 -17.234 1 98 144 LEU B C 1
ATOM 5367 O O . LEU B 1 144 ? -14.43 -17.812 -16.375 1 98 144 LEU B O 1
ATOM 5371 N N . GLU B 1 145 ? -12.68 -17.484 -17.781 1 98.06 145 GLU B N 1
ATOM 5372 C CA . GLU B 1 145 ? -12.078 -18.781 -17.531 1 98.06 145 GLU B CA 1
ATOM 5373 C C . GLU B 1 145 ? -10.828 -18.641 -16.656 1 98.06 145 GLU B C 1
ATOM 5375 O O . GLU B 1 145 ? -10.602 -19.453 -15.75 1 98.06 145 GLU B O 1
ATOM 5380 N N . THR B 1 146 ? -10.078 -17.641 -17 1 98.25 146 THR B N 1
ATOM 5381 C CA . THR B 1 146 ? -8.781 -17.562 -16.344 1 98.25 146 THR B CA 1
ATOM 5382 C C . THR B 1 146 ? -8.461 -16.125 -15.93 1 98.25 146 THR B C 1
ATOM 5384 O O . THR B 1 146 ? -8.703 -15.188 -16.703 1 98.25 146 THR B O 1
ATOM 5387 N N . CYS B 1 147 ? -7.984 -15.961 -14.758 1 98.44 147 CYS B N 1
ATOM 5388 C CA . CYS B 1 147 ? -7.375 -14.719 -14.289 1 98.44 147 CYS B CA 1
ATOM 5389 C C . CYS B 1 147 ? -5.867 -14.891 -14.117 1 98.44 147 CYS B C 1
ATOM 5391 O O . CYS B 1 147 ? -5.418 -15.789 -13.414 1 98.44 147 CYS B O 1
ATOM 5393 N N . VAL B 1 148 ? -5.133 -14.016 -14.758 1 98.19 148 VAL B N 1
ATOM 5394 C CA . VAL B 1 148 ? -3.682 -14.156 -14.75 1 98.19 148 VAL B CA 1
ATOM 5395 C C . VAL B 1 148 ? -3.043 -12.898 -14.164 1 98.19 148 VAL B C 1
ATOM 5397 O O . VAL B 1 148 ? -3.391 -11.781 -14.547 1 98.19 148 VAL B O 1
ATOM 5400 N N . VAL B 1 149 ? -2.18 -13.039 -13.203 1 97.06 149 VAL B N 1
ATOM 5401 C CA . VAL B 1 149 ? -1.312 -11.969 -12.727 1 97.06 149 VAL B CA 1
ATOM 5402 C C . VAL B 1 149 ? 0.088 -12.141 -13.312 1 97.06 149 VAL B C 1
ATOM 5404 O O . VAL B 1 149 ? 0.674 -13.219 -13.234 1 97.06 149 VAL B O 1
ATOM 5407 N N . ARG B 1 150 ? 0.604 -11.109 -13.914 1 93.5 150 ARG B N 1
ATOM 5408 C CA . ARG B 1 150 ? 1.919 -11.273 -14.523 1 93.5 150 ARG B CA 1
ATOM 5409 C C . ARG B 1 150 ? 2.76 -10.008 -14.359 1 93.5 150 ARG B C 1
ATOM 5411 O O . ARG B 1 150 ? 2.219 -8.906 -14.273 1 93.5 150 ARG B O 1
ATOM 5418 N N . ASP B 1 151 ? 4.109 -10.133 -14.398 1 90.69 151 ASP B N 1
ATOM 5419 C CA . ASP B 1 151 ? 5.004 -9.008 -14.172 1 90.69 151 ASP B CA 1
ATOM 5420 C C . ASP B 1 151 ? 5.848 -8.711 -15.406 1 90.69 151 ASP B C 1
ATOM 5422 O O . ASP B 1 151 ? 6.938 -8.148 -15.305 1 90.69 151 ASP B O 1
ATOM 5426 N N . PHE B 1 152 ? 5.316 -9.188 -16.594 1 87.75 152 PHE B N 1
ATOM 5427 C CA . PHE B 1 152 ? 6 -8.898 -17.844 1 87.75 152 PHE B CA 1
ATOM 5428 C C . PHE B 1 152 ? 5 -8.727 -18.984 1 87.75 152 PHE B C 1
ATOM 5430 O O . PHE B 1 152 ? 3.842 -9.133 -18.859 1 87.75 152 PHE B O 1
ATOM 5437 N N . ASN B 1 153 ? 5.488 -8.094 -20.016 1 87.44 153 ASN B N 1
ATOM 5438 C CA . ASN B 1 153 ? 4.719 -7.984 -21.25 1 87.44 153 ASN B CA 1
ATOM 5439 C C . ASN B 1 153 ? 5.18 -9 -22.297 1 87.44 153 ASN B C 1
ATOM 5441 O O . ASN B 1 153 ? 6.383 -9.203 -22.469 1 87.44 153 ASN B O 1
ATOM 5445 N N . SER B 1 154 ? 4.242 -9.578 -22.875 1 85.31 154 SER B N 1
ATOM 5446 C CA . SER B 1 154 ? 4.578 -10.562 -23.906 1 85.31 154 SER B CA 1
ATOM 5447 C C . SER B 1 154 ? 5.062 -9.891 -25.188 1 85.31 154 SER B C 1
ATOM 5449 O O . SER B 1 154 ? 4.582 -8.82 -25.547 1 85.31 154 SER B O 1
ATOM 5451 N N . ASP B 1 155 ? 5.957 -10.469 -25.797 1 79.69 155 ASP B N 1
ATOM 5452 C CA . ASP B 1 155 ? 6.438 -9.977 -27.078 1 79.69 155 ASP B CA 1
ATOM 5453 C C . ASP B 1 155 ? 6.035 -10.914 -28.219 1 79.69 155 ASP B C 1
ATOM 5455 O O . ASP B 1 155 ? 6.598 -10.852 -29.312 1 79.69 155 ASP B O 1
ATOM 5459 N N . ARG B 1 156 ? 5.102 -11.664 -28.031 1 73.12 156 ARG B N 1
ATOM 5460 C CA . ARG B 1 156 ? 4.766 -12.711 -28.984 1 73.12 156 ARG B CA 1
ATOM 5461 C C . ARG B 1 156 ? 3.717 -12.234 -29.984 1 73.12 156 ARG B C 1
ATOM 5463 O O . ARG B 1 156 ? 3.467 -12.891 -30.984 1 73.12 156 ARG B O 1
ATOM 5470 N N . ARG B 1 157 ? 3.141 -11.141 -29.672 1 71.25 157 ARG B N 1
ATOM 5471 C CA . ARG B 1 157 ? 2.164 -10.633 -30.625 1 71.25 157 ARG B CA 1
ATOM 5472 C C . ARG B 1 157 ? 2.855 -10.016 -31.844 1 71.25 157 ARG B C 1
ATOM 5474 O O . ARG B 1 157 ? 3.771 -9.203 -31.688 1 71.25 157 ARG B O 1
ATOM 5481 N N . SER B 1 158 ? 2.5 -10.578 -32.969 1 70.5 158 SER B N 1
ATOM 5482 C CA . SER B 1 158 ? 3.273 -10.266 -34.188 1 70.5 158 SER B CA 1
ATOM 5483 C C . SER B 1 158 ? 2.537 -9.266 -35.062 1 70.5 158 SER B C 1
ATOM 5485 O O . SER B 1 158 ? 3.113 -8.727 -36 1 70.5 158 SER B O 1
ATOM 5487 N N . ARG B 1 159 ? 1.349 -8.953 -34.781 1 76.94 159 ARG B N 1
ATOM 5488 C CA . ARG B 1 159 ? 0.603 -8.109 -35.719 1 76.94 159 ARG B CA 1
ATOM 5489 C C . ARG B 1 159 ? 1.249 -6.734 -35.844 1 76.94 159 ARG B C 1
ATOM 5491 O O . ARG B 1 159 ? 1.306 -6.176 -36.969 1 76.94 159 ARG B O 1
ATOM 5498 N N . ASP B 1 160 ? 1.739 -6.145 -34.844 1 77.38 160 ASP B N 1
ATOM 5499 C CA . ASP B 1 160 ? 2.303 -4.797 -34.875 1 77.38 160 ASP B CA 1
ATOM 5500 C C . ASP B 1 160 ? 3.818 -4.84 -35.031 1 77.38 160 ASP B C 1
ATOM 5502 O O . ASP B 1 160 ? 4.508 -3.855 -34.75 1 77.38 160 ASP B O 1
ATOM 5506 N N . GLY B 1 161 ? 4.312 -5.902 -35.469 1 72.06 161 GLY B N 1
ATOM 5507 C CA . GLY B 1 161 ? 5.738 -6.035 -35.719 1 72.06 161 GLY B CA 1
ATOM 5508 C C . GLY B 1 161 ? 6.434 -6.957 -34.719 1 72.06 161 GLY B C 1
ATOM 5509 O O . GLY B 1 161 ? 5.875 -7.293 -33.688 1 72.06 161 GLY B O 1
ATOM 5510 N N . ARG B 1 162 ? 7.551 -7.16 -35.219 1 67.81 162 ARG B N 1
ATOM 5511 C CA . ARG B 1 162 ? 8.367 -8.055 -34.406 1 67.81 162 ARG B CA 1
ATOM 5512 C C . ARG B 1 162 ? 8.828 -7.367 -33.125 1 67.81 162 ARG B C 1
ATOM 5514 O O . ARG B 1 162 ? 9.148 -6.176 -33.156 1 67.81 162 ARG B O 1
ATOM 5521 N N . TYR B 1 163 ? 8.641 -7.945 -32.031 1 65.31 163 TYR B N 1
ATOM 5522 C CA . TYR B 1 163 ? 9.172 -7.539 -30.719 1 65.31 163 TYR B CA 1
ATOM 5523 C C . TYR B 1 163 ? 8.273 -6.496 -30.062 1 65.31 163 TYR B C 1
ATOM 5525 O O . TYR B 1 163 ? 8.68 -5.84 -29.094 1 65.31 163 TYR B O 1
ATOM 5533 N N . ARG B 1 164 ? 7.16 -6.406 -30.766 1 78.94 164 ARG B N 1
ATOM 5534 C CA . ARG B 1 164 ? 6.266 -5.488 -30.062 1 78.94 164 ARG B CA 1
ATOM 5535 C C . ARG B 1 164 ? 5.633 -6.16 -28.844 1 78.94 164 ARG B C 1
ATOM 5537 O O . ARG B 1 164 ? 5.258 -7.332 -28.906 1 78.94 164 ARG B O 1
ATOM 5544 N N . HIS B 1 165 ? 5.574 -5.473 -27.859 1 81.19 165 HIS B N 1
ATOM 5545 C CA . HIS B 1 165 ? 5.105 -6.012 -26.594 1 81.19 165 HIS B CA 1
ATOM 5546 C C . HIS B 1 165 ? 3.588 -5.902 -26.484 1 81.19 165 HIS B C 1
ATOM 5548 O O . HIS B 1 165 ? 2.988 -4.945 -26.969 1 81.19 165 HIS B O 1
ATOM 5554 N N . TRP B 1 166 ? 3.043 -6.984 -26.047 1 87.12 166 TRP B N 1
ATOM 5555 C CA . TRP B 1 166 ? 1.65 -6.957 -25.625 1 87.12 166 TRP B CA 1
ATOM 5556 C C . TRP B 1 166 ? 1.509 -6.223 -24.281 1 87.12 166 TRP B C 1
ATOM 5558 O O . TRP B 1 166 ? 1.888 -6.75 -23.234 1 87.12 166 TRP B O 1
ATOM 5568 N N . LEU B 1 167 ? 0.901 -5.02 -24.406 1 88.31 167 LEU B N 1
ATOM 5569 C CA . LEU B 1 167 ? 0.905 -4.102 -23.281 1 88.31 167 LEU B CA 1
ATOM 5570 C C . LEU B 1 167 ? -0.462 -4.066 -22.609 1 88.31 167 LEU B C 1
ATOM 5572 O O . LEU B 1 167 ? -1.477 -4.383 -23.234 1 88.31 167 LEU B O 1
ATOM 5576 N N . SER B 1 168 ? -0.456 -3.672 -21.375 1 92.44 168 SER B N 1
ATOM 5577 C CA . SER B 1 168 ? -1.713 -3.43 -20.672 1 92.44 168 SER B CA 1
ATOM 5578 C C . SER B 1 168 ? -2.498 -2.295 -21.312 1 92.44 168 SER B C 1
ATOM 5580 O O . SER B 1 168 ? -1.909 -1.335 -21.812 1 92.44 168 SER B O 1
ATOM 5582 N N . TYR B 1 169 ? -3.805 -2.482 -21.234 1 91.5 169 TYR B N 1
ATOM 5583 C CA . TYR B 1 169 ? -4.648 -1.412 -21.75 1 91.5 169 TYR B CA 1
ATOM 5584 C C . TYR B 1 169 ? -4.344 -0.091 -21.062 1 91.5 169 TYR B C 1
ATOM 5586 O O . TYR B 1 169 ? -4.246 -0.038 -19.828 1 91.5 169 TYR B O 1
ATOM 5594 N N . GLY B 1 170 ? -4.129 0.967 -21.844 1 88.88 170 GLY B N 1
ATOM 5595 C CA . GLY B 1 170 ? -3.881 2.287 -21.281 1 88.88 170 GLY B CA 1
ATOM 5596 C C . GLY B 1 170 ? -2.41 2.662 -21.266 1 88.88 170 GLY B C 1
ATOM 5597 O O . GLY B 1 170 ? -2.062 3.826 -21.062 1 88.88 170 GLY B O 1
ATOM 5598 N N . THR B 1 171 ? -1.55 1.681 -21.5 1 88.69 171 THR B N 1
ATOM 5599 C CA . THR B 1 171 ? -0.116 1.944 -21.469 1 88.69 171 THR B CA 1
ATOM 5600 C C . THR B 1 171 ? 0.265 3.02 -22.469 1 88.69 171 THR B C 1
ATOM 5602 O O . THR B 1 171 ? 0.999 3.955 -22.141 1 88.69 171 THR B O 1
ATOM 5605 N N . ASN B 1 172 ? -0.267 2.885 -23.641 1 84.56 172 ASN B N 1
ATOM 5606 C CA . ASN B 1 172 ? 0.056 3.855 -24.672 1 84.56 172 ASN B CA 1
ATOM 5607 C C . ASN B 1 172 ? -0.524 5.23 -24.359 1 84.56 172 ASN B C 1
ATOM 5609 O O . ASN B 1 172 ? 0.114 6.254 -24.609 1 84.56 172 ASN B O 1
ATOM 5613 N N . THR B 1 173 ? -1.69 5.219 -23.875 1 84.5 173 THR B N 1
ATOM 5614 C CA . THR B 1 173 ? -2.295 6.477 -23.453 1 84.5 173 THR B CA 1
ATOM 5615 C C . THR B 1 173 ? -1.437 7.164 -22.391 1 84.5 173 THR B C 1
ATOM 5617 O O . THR B 1 173 ? -1.158 8.359 -22.484 1 84.5 173 THR B O 1
ATOM 5620 N N . MET B 1 174 ? -0.989 6.461 -21.469 1 86.06 174 MET B N 1
ATOM 5621 C CA . MET B 1 174 ? -0.156 7.012 -20.406 1 86.06 174 MET B CA 1
ATOM 5622 C C . MET B 1 174 ? 1.175 7.512 -20.953 1 86.06 174 MET B C 1
ATOM 5624 O O . MET B 1 174 ? 1.674 8.555 -20.531 1 86.06 174 MET B O 1
ATOM 5628 N N . HIS B 1 175 ? 1.668 6.77 -21.859 1 85.06 175 HIS B N 1
ATOM 5629 C CA . HIS B 1 175 ? 2.93 7.156 -22.484 1 85.06 175 HIS B CA 1
ATOM 5630 C C . HIS B 1 175 ? 2.783 8.461 -23.266 1 85.06 175 HIS B C 1
ATOM 5632 O O . HIS B 1 175 ? 3.654 9.328 -23.203 1 85.06 175 HIS B O 1
ATOM 5638 N N . MET B 1 176 ? 1.79 8.531 -23.922 1 84 176 MET B N 1
ATOM 5639 C CA . MET B 1 176 ? 1.546 9.734 -24.719 1 84 176 MET B CA 1
ATOM 5640 C C . MET B 1 176 ? 1.339 10.945 -23.812 1 84 176 MET B C 1
ATOM 5642 O O . MET B 1 176 ? 1.818 12.039 -24.125 1 84 176 MET B O 1
ATOM 5646 N N . GLU B 1 177 ? 0.739 10.68 -22.688 1 81.31 177 GLU B N 1
ATOM 5647 C CA . GLU B 1 177 ? 0.407 11.766 -21.781 1 81.31 177 GLU B CA 1
ATOM 5648 C C . GLU B 1 177 ? 1.616 12.172 -20.938 1 81.31 177 GLU B C 1
ATOM 5650 O O . GLU B 1 177 ? 1.837 13.359 -20.703 1 81.31 177 GLU B O 1
ATOM 5655 N N . THR B 1 178 ? 2.369 11.188 -20.547 1 82.12 178 THR B N 1
ATOM 5656 C CA . THR B 1 178 ? 3.352 11.469 -19.516 1 82.12 178 THR B CA 1
ATOM 5657 C C . THR B 1 178 ? 4.77 11.266 -20.031 1 82.12 178 THR B C 1
ATOM 5659 O O . THR B 1 178 ? 5.738 11.688 -19.406 1 82.12 178 THR B O 1
ATOM 5662 N N . GLY B 1 179 ? 4.82 10.633 -21.141 1 78.69 179 GLY B N 1
ATOM 5663 C CA . GLY B 1 179 ? 6.133 10.266 -21.641 1 78.69 179 GLY B CA 1
ATOM 5664 C C . GLY B 1 179 ? 6.688 9.008 -21 1 78.69 179 GLY B C 1
ATOM 5665 O O . GLY B 1 179 ? 7.727 8.5 -21.422 1 78.69 179 GLY B O 1
ATOM 5666 N N . MET B 1 180 ? 5.941 8.57 -20.047 1 78.75 180 MET B N 1
ATOM 5667 C CA . MET B 1 180 ? 6.422 7.395 -19.328 1 78.75 180 MET B CA 1
ATOM 5668 C C . MET B 1 180 ? 5.586 6.168 -19.688 1 78.75 180 MET B C 1
ATOM 5670 O O . MET B 1 180 ? 4.355 6.246 -19.75 1 78.75 180 MET B O 1
ATOM 5674 N N . ARG B 1 181 ? 6.336 5.172 -19.891 1 79.06 181 ARG B N 1
ATOM 5675 C CA . ARG B 1 181 ? 5.668 3.896 -20.125 1 79.06 181 ARG B CA 1
ATOM 5676 C C . ARG B 1 181 ? 5.664 3.045 -18.859 1 79.06 181 ARG B C 1
ATOM 5678 O O . ARG B 1 181 ? 6.727 2.701 -18.328 1 79.06 181 ARG B O 1
ATOM 5685 N N . PRO B 1 182 ? 4.422 2.816 -18.406 1 81.75 182 PRO B N 1
ATOM 5686 C CA . PRO B 1 182 ? 4.395 1.899 -17.266 1 81.75 182 PRO B CA 1
ATOM 5687 C C . PRO B 1 182 ? 4.969 0.524 -17.594 1 81.75 182 PRO B C 1
ATOM 5689 O O . PRO B 1 182 ? 4.723 -0.005 -18.672 1 81.75 182 PRO B O 1
ATOM 5692 N N . ARG B 1 183 ? 5.852 0.045 -16.766 1 74.69 183 ARG B N 1
ATOM 5693 C CA . ARG B 1 183 ? 6.43 -1.278 -16.969 1 74.69 183 ARG B CA 1
ATOM 5694 C C . ARG B 1 183 ? 6.559 -2.031 -15.648 1 74.69 183 ARG B C 1
ATOM 5696 O O . ARG B 1 183 ? 6.672 -1.416 -14.586 1 74.69 183 ARG B O 1
ATOM 5703 N N . PRO B 1 184 ? 6.395 -3.309 -15.82 1 73.25 184 PRO B N 1
ATOM 5704 C CA . PRO B 1 184 ? 6.703 -4.086 -14.617 1 73.25 184 PRO B CA 1
ATOM 5705 C C . PRO B 1 184 ? 8.148 -3.922 -14.164 1 73.25 184 PRO B C 1
ATOM 5707 O O . PRO B 1 184 ? 9.07 -3.988 -14.984 1 73.25 184 PRO B O 1
ATOM 5710 N N . ARG B 1 185 ? 8.336 -3.375 -13 1 63.69 185 ARG B N 1
ATOM 5711 C CA . ARG B 1 185 ? 9.688 -3.186 -12.492 1 63.69 185 ARG B CA 1
ATOM 5712 C C . ARG B 1 185 ? 10.25 -4.488 -11.922 1 63.69 185 ARG B C 1
ATOM 5714 O O . ARG B 1 185 ? 9.5 -5.422 -11.641 1 63.69 185 ARG B O 1
ATOM 5721 N N . HIS B 1 186 ? 11.555 -4.48 -12.062 1 56.34 186 HIS B N 1
ATOM 5722 C CA . HIS B 1 186 ? 12.195 -5.629 -11.43 1 56.34 186 HIS B CA 1
ATOM 5723 C C . HIS B 1 186 ? 11.891 -5.676 -9.938 1 56.34 186 HIS B C 1
ATOM 5725 O O . HIS B 1 186 ? 11.789 -4.633 -9.289 1 56.34 186 HIS B O 1
ATOM 5731 N N . GLY B 1 187 ? 11.383 -6.68 -9.508 1 50.72 187 GLY B N 1
ATOM 5732 C CA . GLY B 1 187 ? 11.188 -6.879 -8.078 1 50.72 187 GLY B CA 1
ATOM 5733 C C . GLY B 1 187 ? 12.398 -6.484 -7.25 1 50.72 187 GLY B C 1
ATOM 5734 O O . GLY B 1 187 ? 13.5 -6.344 -7.781 1 50.72 187 GLY B O 1
ATOM 5735 N N . PRO B 1 188 ? 12.211 -5.781 -6.027 1 44.53 188 PRO B N 1
ATOM 5736 C CA . PRO B 1 188 ? 13.367 -5.324 -5.25 1 44.53 188 PRO B CA 1
ATOM 5737 C C . PRO B 1 188 ? 14.523 -6.324 -5.266 1 44.53 188 PRO B C 1
ATOM 5739 O O . PRO B 1 188 ? 14.305 -7.527 -5.121 1 44.53 188 PRO B O 1
ATOM 5742 N N . GLY B 1 189 ? 15.508 -6.035 -5.941 1 39.56 189 GLY B N 1
ATOM 5743 C CA . GLY B 1 189 ? 16.641 -6.664 -5.289 1 39.56 189 GLY B CA 1
ATOM 5744 C C . GLY B 1 189 ? 16.562 -6.621 -3.773 1 39.56 189 GLY B C 1
ATOM 5745 O O . GLY B 1 189 ? 15.562 -6.164 -3.215 1 39.56 189 GLY B O 1
ATOM 5746 N N . TRP B 1 190 ? 17.375 -7.16 -2.98 1 35.88 190 TRP B N 1
ATOM 5747 C CA . TRP B 1 190 ? 17.391 -7.238 -1.523 1 35.88 190 TRP B CA 1
ATOM 5748 C C . TRP B 1 190 ? 16.859 -5.945 -0.905 1 35.88 190 TRP B C 1
ATOM 5750 O O . TRP B 1 190 ? 16.266 -5.965 0.17 1 35.88 190 TRP B O 1
ATOM 5760 N N . LYS B 1 191 ? 17.156 -4.883 -1.521 1 36.72 191 LYS B N 1
ATOM 5761 C CA . LYS B 1 191 ? 17.094 -3.59 -0.841 1 36.72 191 LYS B CA 1
ATOM 5762 C C . LYS B 1 191 ? 15.672 -3.02 -0.878 1 36.72 191 LYS B C 1
ATOM 5764 O O . LYS B 1 191 ? 15.359 -2.082 -0.142 1 36.72 191 LYS B O 1
ATOM 5769 N N . ASP B 1 192 ? 14.859 -3.422 -1.863 1 40.44 192 ASP B N 1
ATOM 5770 C CA . ASP B 1 192 ? 13.617 -2.674 -2.014 1 40.44 192 ASP B CA 1
ATOM 5771 C C . ASP B 1 192 ? 12.414 -3.521 -1.604 1 40.44 192 ASP B C 1
ATOM 5773 O O . ASP B 1 192 ? 11.75 -4.121 -2.455 1 40.44 192 ASP B O 1
ATOM 5777 N N . ILE B 1 193 ? 12.242 -3.91 -0.507 1 41 193 ILE B N 1
ATOM 5778 C CA . ILE B 1 193 ? 11.258 -4.75 0.165 1 41 193 ILE B CA 1
ATOM 5779 C C . ILE B 1 193 ? 9.852 -4.371 -0.303 1 41 193 ILE B C 1
ATOM 5781 O O . ILE B 1 193 ? 8.984 -5.23 -0.43 1 41 193 ILE B O 1
ATOM 5785 N N . GLY B 1 194 ? 9.594 -3.107 -0.712 1 44.19 194 GLY B N 1
ATOM 5786 C CA . GLY B 1 194 ? 8.258 -2.602 -0.979 1 44.19 194 GLY B CA 1
ATOM 5787 C C . GLY B 1 194 ? 7.652 -3.158 -2.254 1 44.19 194 GLY B C 1
ATOM 5788 O O . GLY B 1 194 ? 6.438 -3.336 -2.344 1 44.19 194 GLY B O 1
ATOM 5789 N N . LEU B 1 195 ? 8.531 -3.467 -3.342 1 45 195 LEU B N 1
ATOM 5790 C CA . LEU B 1 195 ? 8.086 -3.811 -4.688 1 45 195 LEU B CA 1
ATOM 5791 C C . LEU B 1 195 ? 7.543 -5.234 -4.734 1 45 195 LEU B C 1
ATOM 5793 O O . LEU B 1 195 ? 6.625 -5.531 -5.5 1 45 195 LEU B O 1
ATOM 5797 N N . SER B 1 196 ? 8.156 -6.141 -3.887 1 52.78 196 SER B N 1
ATOM 5798 C CA . SER B 1 196 ? 7.762 -7.547 -3.887 1 52.78 196 SER B CA 1
ATOM 5799 C C . SER B 1 196 ? 6.34 -7.719 -3.361 1 52.78 196 SER B C 1
ATOM 5801 O O . SER B 1 196 ? 5.664 -8.695 -3.691 1 52.78 196 SER B O 1
ATOM 5803 N N . GLU B 1 197 ? 5.762 -6.582 -2.992 1 75.56 197 GLU B N 1
ATOM 5804 C CA . GLU B 1 197 ? 4.453 -6.719 -2.355 1 75.56 197 GLU B CA 1
ATOM 5805 C C . GLU B 1 197 ? 3.326 -6.453 -3.348 1 75.56 197 GLU B C 1
ATOM 5807 O O . GLU B 1 197 ? 2.162 -6.75 -3.068 1 75.56 197 GLU B O 1
ATOM 5812 N N . ASN B 1 198 ? 3.828 -6.207 -4.598 1 84.81 198 ASN B N 1
ATOM 5813 C CA . ASN B 1 198 ? 2.791 -5.859 -5.562 1 84.81 198 ASN B CA 1
ATOM 5814 C C . ASN B 1 198 ? 2.053 -7.098 -6.062 1 84.81 198 ASN B C 1
ATOM 5816 O O . ASN B 1 198 ? 0.83 -7.074 -6.219 1 84.81 198 ASN B O 1
ATOM 5820 N N . ALA B 1 199 ? 2.912 -8.141 -6.281 1 91.94 199 ALA B N 1
ATOM 5821 C CA . ALA B 1 199 ? 2.285 -9.375 -6.746 1 91.94 199 ALA B CA 1
ATOM 5822 C C . ALA B 1 199 ? 1.351 -9.953 -5.684 1 91.94 199 ALA B C 1
ATOM 5824 O O . ALA B 1 199 ? 0.231 -10.367 -5.992 1 91.94 199 ALA B O 1
ATOM 5825 N N . THR B 1 200 ? 1.846 -9.914 -4.508 1 92.56 200 THR B N 1
ATOM 5826 C CA . THR B 1 200 ? 1.062 -10.414 -3.387 1 92.56 200 THR B CA 1
ATOM 5827 C C . THR B 1 200 ? -0.228 -9.617 -3.229 1 92.56 200 THR B C 1
ATOM 5829 O O . THR B 1 200 ? -1.308 -10.195 -3.076 1 92.56 200 THR B O 1
ATOM 5832 N N . ARG B 1 201 ? -0.095 -8.398 -3.334 1 93.38 201 ARG B N 1
ATOM 5833 C CA . ARG B 1 201 ? -1.249 -7.516 -3.215 1 93.38 201 ARG B CA 1
ATOM 5834 C C . ARG B 1 201 ? -2.246 -7.762 -4.344 1 93.38 201 ARG B C 1
ATOM 5836 O O . ARG B 1 201 ? -3.449 -7.871 -4.102 1 93.38 201 ARG B O 1
ATOM 5843 N N . MET B 1 202 ? -1.758 -7.863 -5.543 1 96.25 202 MET B N 1
ATOM 5844 C CA . MET B 1 202 ? -2.613 -8.07 -6.711 1 96.25 202 MET B CA 1
ATOM 5845 C C . MET B 1 202 ? -3.309 -9.422 -6.645 1 96.25 202 MET B C 1
ATOM 5847 O O . MET B 1 202 ? -4.504 -9.523 -6.914 1 96.25 202 MET B O 1
ATOM 5851 N N . PHE B 1 203 ? -2.555 -10.445 -6.27 1 97.44 203 PHE B N 1
ATOM 5852 C CA . PHE B 1 203 ? -3.131 -11.781 -6.172 1 97.44 203 PHE B CA 1
ATOM 5853 C C . PHE B 1 203 ? -4.266 -11.812 -5.156 1 97.44 203 PHE B C 1
ATOM 5855 O O . PHE B 1 203 ? -5.336 -12.352 -5.426 1 97.44 203 PHE B O 1
ATOM 5862 N N . LYS B 1 204 ? -4.008 -11.188 -4.082 1 96.69 204 LYS B N 1
ATOM 5863 C CA . LYS B 1 204 ? -5.023 -11.094 -3.037 1 96.69 204 LYS B CA 1
ATOM 5864 C C . LYS B 1 204 ? -6.258 -10.352 -3.535 1 96.69 204 LYS B C 1
ATOM 5866 O O . LYS B 1 204 ? -7.387 -10.781 -3.293 1 96.69 204 LYS B O 1
ATOM 5871 N N . ALA B 1 205 ? -6.039 -9.25 -4.164 1 98.12 205 ALA B N 1
ATOM 5872 C CA . ALA B 1 205 ? -7.137 -8.461 -4.715 1 98.12 205 ALA B CA 1
ATOM 5873 C C . ALA B 1 205 ? -7.957 -9.273 -5.711 1 98.12 205 ALA B C 1
ATOM 5875 O O . ALA B 1 205 ? -9.188 -9.219 -5.707 1 98.12 205 ALA B O 1
ATOM 5876 N N . VAL B 1 206 ? -7.309 -10.07 -6.531 1 98.62 206 VAL B N 1
ATOM 5877 C CA . VAL B 1 206 ? -7.965 -10.867 -7.562 1 98.62 206 VAL B CA 1
ATOM 5878 C C . VAL B 1 206 ? -8.844 -11.938 -6.91 1 98.62 206 VAL B C 1
ATOM 5880 O O . VAL B 1 206 ? -10.016 -12.078 -7.258 1 98.62 206 VAL B O 1
ATOM 5883 N N . VAL B 1 207 ? -8.312 -12.617 -5.953 1 98.62 207 VAL B N 1
ATOM 5884 C CA . VAL B 1 207 ? -9.039 -13.695 -5.289 1 98.62 207 VAL B CA 1
ATOM 5885 C C . VAL B 1 207 ? -10.289 -13.148 -4.613 1 98.62 207 VAL B C 1
ATOM 5887 O O . VAL B 1 207 ? -11.383 -13.688 -4.781 1 98.62 207 VAL B O 1
ATOM 5890 N N . HIS B 1 208 ? -10.156 -12.039 -3.924 1 98.75 208 HIS B N 1
ATOM 5891 C CA . HIS B 1 208 ? -11.289 -11.461 -3.219 1 98.75 208 HIS B CA 1
ATOM 5892 C C . HIS B 1 208 ? -12.289 -10.852 -4.195 1 98.75 208 HIS B C 1
ATOM 5894 O O . HIS B 1 208 ? -13.5 -10.906 -3.965 1 98.75 208 HIS B O 1
ATOM 5900 N N . ALA B 1 209 ? -11.742 -10.281 -5.262 1 98.81 209 ALA B N 1
ATOM 5901 C CA . ALA B 1 209 ? -12.633 -9.727 -6.277 1 98.81 209 ALA B CA 1
ATOM 5902 C C . ALA B 1 209 ? -13.492 -10.82 -6.91 1 98.81 209 ALA B C 1
ATOM 5904 O O . ALA B 1 209 ? -14.688 -10.625 -7.141 1 98.81 209 ALA B O 1
ATOM 5905 N N . LEU B 1 210 ? -12.906 -11.953 -7.219 1 98.81 210 LEU B N 1
ATOM 5906 C CA . LEU B 1 210 ? -13.648 -13.078 -7.766 1 98.81 210 LEU B CA 1
ATOM 5907 C C . LEU B 1 210 ? -14.734 -13.539 -6.805 1 98.81 210 LEU B C 1
ATOM 5909 O O . LEU B 1 210 ? -15.852 -13.859 -7.227 1 98.81 210 LEU B O 1
ATOM 5913 N N . ALA B 1 211 ? -14.398 -13.531 -5.555 1 98.5 211 ALA B N 1
ATOM 5914 C CA . ALA B 1 211 ? -15.359 -13.93 -4.523 1 98.5 211 ALA B CA 1
ATOM 5915 C C . ALA B 1 211 ? -16.516 -12.938 -4.441 1 98.5 211 ALA B C 1
ATOM 5917 O O . ALA B 1 211 ? -17.688 -13.336 -4.414 1 98.5 211 ALA B O 1
ATOM 5918 N N . MET B 1 212 ? -16.172 -11.68 -4.406 1 98 212 MET B N 1
ATOM 5919 C CA . MET B 1 212 ? -17.188 -10.633 -4.344 1 98 212 MET B CA 1
ATOM 5920 C C . MET B 1 212 ? -18.125 -10.711 -5.543 1 98 212 MET B C 1
ATOM 5922 O O . MET B 1 212 ? -19.312 -10.406 -5.422 1 98 212 MET B O 1
ATOM 5926 N N . ALA B 1 213 ? -17.578 -11.133 -6.664 1 98.5 213 ALA B N 1
ATOM 5927 C CA . ALA B 1 213 ? -18.328 -11.219 -7.91 1 98.5 213 ALA B CA 1
ATOM 5928 C C . ALA B 1 213 ? -19.062 -12.555 -8.016 1 98.5 213 ALA B C 1
ATOM 5930 O O . ALA B 1 213 ? -19.891 -12.75 -8.914 1 98.5 213 ALA B O 1
ATOM 5931 N N . GLN B 1 214 ? -18.734 -13.469 -7.086 1 97.38 214 GLN B N 1
ATOM 5932 C CA . GLN B 1 214 ? -19.188 -14.852 -7.211 1 97.38 214 GLN B CA 1
ATOM 5933 C C . GLN B 1 214 ? -18.906 -15.406 -8.602 1 97.38 214 GLN B C 1
ATOM 5935 O O . GLN B 1 214 ? -19.766 -16.031 -9.219 1 97.38 214 GLN B O 1
ATOM 5940 N N . ALA B 1 215 ? -17.734 -15.047 -9.078 1 97.94 215 ALA B N 1
ATOM 5941 C CA . ALA B 1 215 ? -17.297 -15.508 -10.391 1 97.94 215 ALA B CA 1
ATOM 5942 C C . ALA B 1 215 ? -16.938 -17 -10.367 1 97.94 215 ALA B C 1
ATOM 5944 O O . ALA B 1 215 ? -16.734 -17.562 -9.289 1 97.94 215 ALA B O 1
ATOM 5945 N N . ARG B 1 216 ? -16.906 -17.547 -11.523 1 97.19 216 ARG B N 1
ATOM 5946 C CA . ARG B 1 216 ? -16.641 -18.969 -11.609 1 97.19 216 ARG B CA 1
ATOM 5947 C C . ARG B 1 216 ? -15.484 -19.266 -12.562 1 97.19 216 ARG B C 1
ATOM 5949 O O . ARG B 1 216 ? -15.641 -20.047 -13.508 1 97.19 216 ARG B O 1
ATOM 5956 N N . PRO B 1 217 ? -14.367 -18.703 -12.273 1 97.88 217 PRO B N 1
ATOM 5957 C CA . PRO B 1 217 ? -13.227 -19.047 -13.125 1 97.88 217 PRO B CA 1
ATOM 5958 C C . PRO B 1 217 ? -12.766 -20.484 -12.938 1 97.88 217 PRO B C 1
ATOM 5960 O O . PRO B 1 217 ? -13.031 -21.094 -11.898 1 97.88 217 PRO B O 1
ATOM 5963 N N . THR B 1 218 ? -12.078 -21.016 -13.938 1 98 218 THR B N 1
ATOM 5964 C CA . THR B 1 218 ? -11.547 -22.375 -13.844 1 98 218 THR B CA 1
ATOM 5965 C C . THR B 1 218 ? -10.07 -22.344 -13.445 1 98 218 THR B C 1
ATOM 5967 O O . THR B 1 218 ? -9.516 -23.375 -13.023 1 98 218 THR B O 1
ATOM 5970 N N . ALA B 1 219 ? -9.516 -21.109 -13.617 1 98.69 219 ALA B N 1
ATOM 5971 C CA . ALA B 1 219 ? -8.086 -21.094 -13.344 1 98.69 219 ALA B CA 1
ATOM 5972 C C . ALA B 1 219 ? -7.641 -19.734 -12.82 1 98.69 219 ALA B C 1
ATOM 5974 O O . ALA B 1 219 ? -8.211 -18.703 -13.195 1 98.69 219 ALA B O 1
ATOM 5975 N N . ILE B 1 220 ? -6.664 -19.672 -11.969 1 98.69 220 ILE B N 1
ATOM 5976 C CA . ILE B 1 220 ? -5.879 -18.516 -11.555 1 98.69 220 ILE B CA 1
ATOM 5977 C C . ILE B 1 220 ? -4.395 -18.797 -11.766 1 98.69 220 ILE B C 1
ATOM 5979 O O . ILE B 1 220 ? -3.887 -19.844 -11.352 1 98.69 220 ILE B O 1
ATOM 5983 N N . GLU B 1 221 ? -3.744 -17.891 -12.414 1 98.12 221 GLU B N 1
ATOM 5984 C CA . GLU B 1 221 ? -2.346 -18.141 -12.75 1 98.12 221 GLU B CA 1
ATOM 5985 C C . GLU B 1 221 ? -1.476 -16.922 -12.43 1 98.12 221 GLU B C 1
ATOM 5987 O O . GLU B 1 221 ? -1.896 -15.781 -12.609 1 98.12 221 GLU B O 1
ATOM 5992 N N . MET B 1 222 ? -0.333 -17.25 -11.953 1 96.44 222 MET B N 1
ATOM 5993 C CA . MET B 1 222 ? 0.723 -16.25 -11.797 1 96.44 222 MET B CA 1
ATOM 5994 C C . MET B 1 222 ? 1.898 -16.547 -12.719 1 96.44 222 MET B C 1
ATOM 5996 O O . MET B 1 222 ? 2.375 -17.688 -12.773 1 96.44 222 MET B O 1
ATOM 6000 N N . MET B 1 223 ? 2.271 -15.516 -13.438 1 92.38 223 MET B N 1
ATOM 6001 C CA . MET B 1 223 ? 3.434 -15.633 -14.312 1 92.38 223 MET B CA 1
ATOM 6002 C C . MET B 1 223 ? 4.531 -14.656 -13.898 1 92.38 223 MET B C 1
ATOM 6004 O O . MET B 1 223 ? 4.324 -13.438 -13.922 1 92.38 223 MET B O 1
ATOM 6008 N N . GLU B 1 224 ? 5.617 -15.203 -13.508 1 89.56 224 GLU B N 1
ATOM 6009 C CA . GLU B 1 224 ? 6.699 -14.383 -12.977 1 89.56 224 GLU B CA 1
ATOM 6010 C C . GLU B 1 224 ? 7.953 -14.492 -13.844 1 89.56 224 GLU B C 1
ATOM 6012 O O . GLU B 1 224 ? 8.375 -15.594 -14.188 1 89.56 224 GLU B O 1
ATOM 6017 N N . ARG B 1 225 ? 8.469 -13.266 -14.195 1 84.12 225 ARG B N 1
ATOM 6018 C CA . ARG B 1 225 ? 9.734 -13.227 -14.914 1 84.12 225 ARG B CA 1
ATOM 6019 C C . ARG B 1 225 ? 10.656 -12.148 -14.352 1 84.12 225 ARG B C 1
ATOM 6021 O O . ARG B 1 225 ? 11.859 -12.141 -14.625 1 84.12 225 ARG B O 1
ATOM 6028 N N . ARG B 1 226 ? 10.086 -11.344 -13.547 1 82.88 226 ARG B N 1
ATOM 6029 C CA . ARG B 1 226 ? 10.859 -10.18 -13.109 1 82.88 226 ARG B CA 1
ATOM 6030 C C . ARG B 1 226 ? 11.016 -10.172 -11.594 1 82.88 226 ARG B C 1
ATOM 6032 O O . ARG B 1 226 ? 11.141 -9.109 -10.984 1 82.88 226 ARG B O 1
ATOM 6039 N N . GLY B 1 227 ? 10.805 -11.219 -11.023 1 80.06 227 GLY B N 1
ATOM 6040 C CA . GLY B 1 227 ? 11.141 -11.352 -9.617 1 80.06 227 GLY B CA 1
ATOM 6041 C C . GLY B 1 227 ? 9.992 -11.016 -8.688 1 80.06 227 GLY B C 1
ATOM 6042 O O . GLY B 1 227 ? 10.195 -10.797 -7.492 1 80.06 227 GLY B O 1
ATOM 6043 N N . HIS B 1 228 ? 8.82 -10.914 -9.234 1 85.88 228 HIS B N 1
ATOM 6044 C CA . HIS B 1 228 ? 7.66 -10.688 -8.375 1 85.88 228 HIS B CA 1
ATOM 6045 C C . HIS B 1 228 ? 7.02 -12.016 -7.969 1 85.88 228 HIS B C 1
ATOM 6047 O O . HIS B 1 228 ? 6.324 -12.641 -8.766 1 85.88 228 HIS B O 1
ATOM 6053 N N . PHE B 1 229 ? 7.242 -12.414 -6.707 1 87.88 229 PHE B N 1
ATOM 6054 C CA . PHE B 1 229 ? 6.742 -13.688 -6.199 1 87.88 229 PHE B CA 1
ATOM 6055 C C . PHE B 1 229 ? 5.598 -13.461 -5.215 1 87.88 229 PHE B C 1
ATOM 6057 O O . PHE B 1 229 ? 5.398 -12.352 -4.734 1 87.88 229 PHE B O 1
ATOM 6064 N N . LEU B 1 230 ? 4.926 -14.516 -5.008 1 91.12 230 LEU B N 1
ATOM 6065 C CA . LEU B 1 230 ? 3.904 -14.516 -3.963 1 91.12 230 LEU B CA 1
ATOM 6066 C C . LEU B 1 230 ? 4.492 -14.953 -2.627 1 91.12 230 LEU B C 1
ATOM 6068 O O . LEU B 1 230 ? 5.223 -15.945 -2.561 1 91.12 230 LEU B O 1
ATOM 6072 N N . PHE B 1 231 ? 4.203 -14.227 -1.672 1 87.19 231 PHE B N 1
ATOM 6073 C CA . PHE B 1 231 ? 4.496 -14.617 -0.298 1 87.19 231 PHE B CA 1
ATOM 6074 C C . PHE B 1 231 ? 3.283 -15.273 0.346 1 87.19 231 PHE B C 1
ATOM 6076 O O . PHE B 1 231 ? 2.189 -15.266 -0.223 1 87.19 231 PHE B O 1
ATOM 6083 N N . ASP B 1 232 ? 3.51 -15.875 1.446 1 88.56 232 ASP B N 1
ATOM 6084 C CA . ASP B 1 232 ? 2.406 -16.562 2.104 1 88.56 232 ASP B CA 1
ATOM 6085 C C . ASP B 1 232 ? 1.229 -15.625 2.342 1 88.56 232 ASP B C 1
ATOM 6087 O O . ASP B 1 232 ? 0.072 -16.047 2.303 1 88.56 232 ASP B O 1
ATOM 6091 N N . SER B 1 233 ? 1.516 -14.352 2.531 1 89.81 233 SER B N 1
ATOM 6092 C CA . SER B 1 233 ? 0.476 -13.367 2.818 1 89.81 233 SER B CA 1
ATOM 6093 C C . SER B 1 233 ? -0.477 -13.211 1.638 1 89.81 233 SER B C 1
ATOM 6095 O O . SER B 1 233 ? -1.611 -12.758 1.806 1 89.81 233 SER B O 1
ATOM 6097 N N . ALA B 1 234 ? -0.055 -13.555 0.474 1 93.75 234 ALA B N 1
ATOM 6098 C CA . ALA B 1 234 ? -0.898 -13.461 -0.715 1 93.75 234 ALA B CA 1
ATOM 6099 C C . ALA B 1 234 ? -2.139 -14.336 -0.576 1 93.75 234 ALA B C 1
ATOM 6101 O O . ALA B 1 234 ? -3.184 -14.047 -1.164 1 93.75 234 ALA B O 1
ATOM 6102 N N . PHE B 1 235 ? -2.01 -15.359 0.274 1 95.75 235 PHE B N 1
ATOM 6103 C CA . PHE B 1 235 ? -3.037 -16.391 0.35 1 95.75 235 PHE B CA 1
ATOM 6104 C C . PHE B 1 235 ? -3.928 -16.188 1.569 1 95.75 235 PHE B C 1
ATOM 6106 O O . PHE B 1 235 ? -4.82 -16.984 1.839 1 95.75 235 PHE B O 1
ATOM 6113 N N . TYR B 1 236 ? -3.631 -15.117 2.301 1 95.25 236 TYR B N 1
ATOM 6114 C CA . TYR B 1 236 ? -4.469 -14.805 3.453 1 95.25 236 TYR B CA 1
ATOM 6115 C C . TYR B 1 236 ? -5.871 -14.406 3.014 1 95.25 236 TYR B C 1
ATOM 6117 O O . TYR B 1 236 ? -6.039 -13.461 2.236 1 95.25 236 TYR B O 1
ATOM 6125 N N . ILE B 1 237 ? -6.836 -15.141 3.482 1 96.75 237 ILE B N 1
ATOM 6126 C CA . ILE B 1 237 ? -8.242 -14.844 3.219 1 96.75 237 ILE B CA 1
ATOM 6127 C C . ILE B 1 237 ? -8.852 -14.148 4.434 1 96.75 237 ILE B C 1
ATOM 6129 O O . ILE B 1 237 ? -8.867 -14.703 5.531 1 96.75 237 ILE B O 1
ATOM 6133 N N . HIS B 1 238 ? -9.297 -12.953 4.164 1 96.25 238 HIS B N 1
ATOM 6134 C CA . HIS B 1 238 ? -9.945 -12.227 5.25 1 96.25 238 HIS B CA 1
ATOM 6135 C C . HIS B 1 238 ? -11.164 -13 5.77 1 96.25 238 HIS B C 1
ATOM 6137 O O . HIS B 1 238 ? -11.961 -13.516 4.98 1 96.25 238 HIS B O 1
ATOM 6143 N N . PRO B 1 239 ? -11.359 -13 7.02 1 93.94 239 PRO B N 1
ATOM 6144 C CA . PRO B 1 239 ? -12.422 -13.82 7.609 1 93.94 239 PRO B CA 1
ATOM 6145 C C . PRO B 1 239 ? -13.805 -13.461 7.074 1 93.94 239 PRO B C 1
ATOM 6147 O O . PRO B 1 239 ? -14.633 -14.352 6.852 1 93.94 239 PRO B O 1
ATOM 6150 N N . ASP B 1 240 ? -14.07 -12.258 6.777 1 93.5 240 ASP B N 1
ATOM 6151 C CA . ASP B 1 240 ? -15.375 -11.812 6.301 1 93.5 240 ASP B CA 1
ATOM 6152 C C . ASP B 1 240 ? -15.648 -12.344 4.891 1 93.5 240 ASP B C 1
ATOM 6154 O O . ASP B 1 240 ? -16.797 -12.32 4.426 1 93.5 240 ASP B O 1
ATOM 6158 N N . PHE B 1 241 ? -14.609 -12.852 4.25 1 96.31 241 PHE B N 1
ATOM 6159 C CA . PHE B 1 241 ? -14.773 -13.25 2.855 1 96.31 241 PHE B CA 1
ATOM 6160 C C . PHE B 1 241 ? -14.578 -14.758 2.695 1 96.31 241 PHE B C 1
ATOM 6162 O O . PHE B 1 241 ? -14.664 -15.281 1.585 1 96.31 241 PHE B O 1
ATOM 6169 N N . GLU B 1 242 ? -14.359 -15.422 3.736 1 96.06 242 GLU B N 1
ATOM 6170 C CA . GLU B 1 242 ? -14.062 -16.859 3.668 1 96.06 242 GLU B CA 1
ATOM 6171 C C . GLU B 1 242 ? -15.203 -17.609 2.998 1 96.06 242 GLU B C 1
ATOM 6173 O O . GLU B 1 242 ? -14.961 -18.453 2.129 1 96.06 242 GLU B O 1
ATOM 6178 N N . ALA B 1 243 ? -16.422 -17.281 3.367 1 96.75 243 ALA B N 1
ATOM 6179 C CA . ALA B 1 243 ? -17.594 -17.969 2.828 1 96.75 243 ALA B CA 1
ATOM 6180 C C . ALA B 1 243 ? -17.734 -17.719 1.329 1 96.75 243 ALA B C 1
ATOM 6182 O O . ALA B 1 243 ? -18.172 -18.609 0.586 1 96.75 243 ALA B O 1
ATOM 6183 N N . ALA B 1 244 ? -17.328 -16.547 0.949 1 97.5 244 ALA B N 1
ATOM 6184 C CA . ALA B 1 244 ? -17.469 -16.188 -0.458 1 97.5 244 ALA B CA 1
ATOM 6185 C C . ALA B 1 244 ? -16.312 -16.75 -1.286 1 97.5 244 ALA B C 1
ATOM 6187 O O . ALA B 1 244 ? -16.484 -17.062 -2.469 1 97.5 244 ALA B O 1
ATOM 6188 N N . VAL B 1 245 ? -15.141 -16.922 -0.712 1 98.06 245 VAL B N 1
ATOM 6189 C CA . VAL B 1 245 ? -13.945 -17.359 -1.419 1 98.06 245 VAL B CA 1
ATOM 6190 C C . VAL B 1 245 ? -13.984 -18.875 -1.621 1 98.06 245 VAL B C 1
ATOM 6192 O O . VAL B 1 245 ? -13.516 -19.375 -2.645 1 98.06 245 VAL B O 1
ATOM 6195 N N . ALA B 1 246 ? -14.57 -19.578 -0.708 1 97.25 246 ALA B N 1
ATOM 6196 C CA . ALA B 1 246 ? -14.516 -21.031 -0.684 1 97.25 246 ALA B CA 1
ATOM 6197 C C . ALA B 1 246 ? -15.094 -21.625 -1.968 1 97.25 246 ALA B C 1
ATOM 6199 O O . ALA B 1 246 ? -14.445 -22.438 -2.629 1 97.25 246 ALA B O 1
ATOM 6200 N N . PRO B 1 247 ? -16.297 -21.156 -2.354 1 97.62 247 PRO B N 1
ATOM 6201 C CA . PRO B 1 247 ? -16.844 -21.75 -3.578 1 97.62 247 PRO B CA 1
ATOM 6202 C C . PRO B 1 247 ? -16.016 -21.406 -4.816 1 97.62 247 PRO B C 1
ATOM 6204 O O . PRO B 1 247 ? -15.938 -22.203 -5.754 1 97.62 247 PRO B O 1
ATOM 6207 N N . VAL B 1 248 ? -15.438 -20.266 -4.867 1 98.25 248 VAL B N 1
ATOM 6208 C CA . VAL B 1 248 ? -14.609 -19.859 -5.996 1 98.25 248 VAL B CA 1
ATOM 6209 C C . VAL B 1 248 ? -13.398 -20.781 -6.102 1 98.25 248 VAL B C 1
ATOM 6211 O O . VAL B 1 248 ? -13.109 -21.328 -7.172 1 98.25 248 VAL B O 1
ATOM 6214 N N . LEU B 1 249 ? -12.703 -20.984 -5.031 1 98.06 249 LEU B N 1
ATOM 6215 C CA . LEU B 1 249 ? -11.516 -21.828 -5.008 1 98.06 249 LEU B CA 1
ATOM 6216 C C . LEU B 1 249 ? -11.883 -23.297 -5.207 1 98.06 249 LEU B C 1
ATOM 6218 O O . LEU B 1 249 ? -11.133 -24.047 -5.836 1 98.06 249 LEU B O 1
ATOM 6222 N N . GLY B 1 250 ? -13.055 -23.672 -4.656 1 97.56 250 GLY B N 1
ATOM 6223 C CA . GLY B 1 250 ? -13.508 -25.047 -4.77 1 97.56 250 GLY B CA 1
ATOM 6224 C C . GLY B 1 250 ? -13.727 -25.484 -6.207 1 97.56 250 GLY B C 1
ATOM 6225 O O . GLY B 1 250 ? -13.617 -26.672 -6.523 1 97.56 250 GLY B O 1
ATOM 6226 N N . ARG B 1 251 ? -13.922 -24.562 -7.051 1 97 251 ARG B N 1
ATOM 6227 C CA . ARG B 1 251 ? -14.258 -24.875 -8.438 1 97 251 ARG B CA 1
ATOM 6228 C C . ARG B 1 251 ? -13.031 -24.781 -9.336 1 97 251 ARG B C 1
ATOM 6230 O O . ARG B 1 251 ? -13.07 -25.219 -10.492 1 97 251 ARG B O 1
ATOM 6237 N N . LEU B 1 252 ? -11.945 -24.312 -8.852 1 98.19 252 LEU B N 1
ATOM 6238 C CA . LEU B 1 252 ? -10.742 -24.141 -9.664 1 98.19 252 LEU B CA 1
ATOM 6239 C C . LEU B 1 252 ? -10.219 -25.484 -10.164 1 98.19 252 LEU B C 1
ATOM 6241 O O . LEU B 1 252 ? -10.211 -26.469 -9.414 1 98.19 252 LEU B O 1
ATOM 6245 N N . LYS B 1 253 ? -9.805 -25.5 -11.352 1 98.62 253 LYS B N 1
ATOM 6246 C CA . LYS B 1 253 ? -9.211 -26.703 -11.945 1 98.62 253 LYS B CA 1
ATOM 6247 C C . LYS B 1 253 ? -7.703 -26.547 -12.117 1 98.62 253 LYS B C 1
ATOM 6249 O O . LYS B 1 253 ? -6.969 -27.531 -12.125 1 98.62 253 LYS B O 1
ATOM 6254 N N . ARG B 1 254 ? -7.344 -25.344 -12.227 1 98.69 254 ARG B N 1
ATOM 6255 C CA . ARG B 1 254 ? -5.926 -25.078 -12.461 1 98.69 254 ARG B CA 1
ATOM 6256 C C . ARG B 1 254 ? -5.43 -23.938 -11.594 1 98.69 254 ARG B C 1
ATOM 6258 O O . ARG B 1 254 ? -6.094 -22.891 -11.484 1 98.69 254 ARG B O 1
ATOM 6265 N N . LEU B 1 255 ? -4.266 -24.078 -11.031 1 98.69 255 LEU B N 1
ATOM 6266 C CA . LEU B 1 255 ? -3.607 -23.062 -10.219 1 98.69 255 LEU B CA 1
ATOM 6267 C C . LEU B 1 255 ? -2.107 -23.031 -10.484 1 98.69 255 LEU B C 1
ATOM 6269 O O . LEU B 1 255 ? -1.424 -24.047 -10.312 1 98.69 255 LEU B O 1
ATOM 6273 N N . HIS B 1 256 ? -1.635 -21.969 -11.016 1 98.31 256 HIS B N 1
ATOM 6274 C CA . HIS B 1 256 ? -0.206 -21.734 -11.203 1 98.31 256 HIS B CA 1
ATOM 6275 C C . HIS B 1 256 ? 0.306 -20.641 -10.281 1 98.31 256 HIS B C 1
ATOM 6277 O O . HIS B 1 256 ? -0.132 -19.484 -10.375 1 98.31 256 HIS B O 1
ATOM 6283 N N . ILE B 1 257 ? 1.233 -20.969 -9.406 1 96.69 257 ILE B N 1
ATOM 6284 C CA . ILE B 1 257 ? 1.699 -19.984 -8.438 1 96.69 257 ILE B CA 1
ATOM 6285 C C . ILE B 1 257 ? 3.225 -19.953 -8.43 1 96.69 257 ILE B C 1
ATOM 6287 O O . ILE B 1 257 ? 3.877 -20.969 -8.68 1 96.69 257 ILE B O 1
ATOM 6291 N N . CYS B 1 258 ? 3.797 -18.781 -8.242 1 92.94 258 CYS B N 1
ATOM 6292 C CA . CYS B 1 258 ? 5.223 -18.531 -8.055 1 92.94 258 CYS B CA 1
ATOM 6293 C C . CYS B 1 258 ? 5.508 -18 -6.652 1 92.94 258 CYS B C 1
ATOM 6295 O O . CYS B 1 258 ? 5.078 -16.906 -6.293 1 92.94 258 CYS B O 1
ATOM 6297 N N . LEU B 1 259 ? 6.285 -18.812 -5.93 1 89.94 259 LEU B N 1
ATOM 6298 C CA . LEU B 1 259 ? 6.324 -18.594 -4.488 1 89.94 259 LEU B CA 1
ATOM 6299 C C . LEU B 1 259 ? 7.734 -18.219 -4.031 1 89.94 259 LEU B C 1
ATOM 6301 O O . LEU B 1 259 ? 8.719 -18.719 -4.586 1 89.94 259 LEU B O 1
ATOM 6305 N N . ASP B 1 260 ? 7.781 -17.344 -3.037 1 80.69 260 ASP B N 1
ATOM 6306 C CA . ASP B 1 260 ? 8.938 -17.125 -2.174 1 80.69 260 ASP B CA 1
ATOM 6307 C C . ASP B 1 260 ? 8.547 -17.203 -0.7 1 80.69 260 ASP B C 1
ATOM 6309 O O . ASP B 1 260 ? 8.062 -16.219 -0.127 1 80.69 260 ASP B O 1
ATOM 6313 N N . MET B 1 261 ? 8.695 -18.438 -0.209 1 66 261 MET B N 1
ATOM 6314 C CA . MET B 1 261 ? 8.234 -18.672 1.156 1 66 261 MET B CA 1
ATOM 6315 C C . MET B 1 261 ? 9.32 -18.312 2.166 1 66 261 MET B C 1
ATOM 6317 O O . MET B 1 261 ? 9.094 -18.375 3.375 1 66 261 MET B O 1
ATOM 6321 N N . ALA B 1 262 ? 10.586 -18.094 1.634 1 58.75 262 ALA B N 1
ATOM 6322 C CA . ALA B 1 262 ? 11.688 -17.828 2.557 1 58.75 262 ALA B CA 1
ATOM 6323 C C . ALA B 1 262 ? 11.641 -16.375 3.043 1 58.75 262 ALA B C 1
ATOM 6325 O O . ALA B 1 262 ? 12.492 -15.953 3.832 1 58.75 262 ALA B O 1
ATOM 6326 N N . TRP B 1 263 ? 10.711 -15.664 2.418 1 52.47 263 TRP B N 1
ATOM 6327 C CA . TRP B 1 263 ? 10.82 -14.242 2.754 1 52.47 263 TRP B CA 1
ATOM 6328 C C . TRP B 1 263 ? 10.672 -14.031 4.258 1 52.47 263 TRP B C 1
ATOM 6330 O O . TRP B 1 263 ? 9.672 -14.445 4.852 1 52.47 263 TRP B O 1
ATOM 6340 N N . ASP B 1 264 ? 11.906 -14.047 4.938 1 46.53 264 ASP B N 1
ATOM 6341 C CA . ASP B 1 264 ? 11.977 -13.531 6.305 1 46.53 264 ASP B CA 1
ATOM 6342 C C . ASP B 1 264 ? 12.383 -12.062 6.32 1 46.53 264 ASP B C 1
ATOM 6344 O O . ASP B 1 264 ? 13.531 -11.734 6.02 1 46.53 264 ASP B O 1
ATOM 6348 N N . PRO B 1 265 ? 11.453 -11.148 6.066 1 44.38 265 PRO B N 1
ATOM 6349 C CA . PRO B 1 265 ? 11.938 -9.766 6.074 1 44.38 265 PRO B CA 1
ATOM 6350 C C . PRO B 1 265 ? 13.055 -9.539 7.09 1 44.38 265 PRO B C 1
ATOM 6352 O O . PRO B 1 265 ? 13.758 -8.531 7.023 1 44.38 265 PRO B O 1
ATOM 6355 N N . PHE B 1 266 ? 13 -10.297 8.203 1 40.16 266 PHE B N 1
ATOM 6356 C CA . PHE B 1 266 ? 13.797 -10.062 9.406 1 40.16 266 PHE B CA 1
ATOM 6357 C C . PHE B 1 266 ? 15.133 -10.781 9.32 1 40.16 266 PHE B C 1
ATOM 6359 O O . PHE B 1 266 ? 16.016 -10.562 10.148 1 40.16 266 PHE B O 1
ATOM 6366 N N . SER B 1 267 ? 15.234 -11.867 8.82 1 40.53 267 SER B N 1
ATOM 6367 C CA . SER B 1 267 ? 16.406 -12.703 9.039 1 40.53 267 SER B CA 1
ATOM 6368 C C . SER B 1 267 ? 17.547 -12.312 8.102 1 40.53 267 SER B C 1
ATOM 6370 O O . SER B 1 267 ? 17.375 -12.32 6.879 1 40.53 267 SER B O 1
ATOM 6372 N N . THR B 1 268 ? 18.203 -11.258 8.492 1 40 268 THR B N 1
ATOM 6373 C CA . THR B 1 268 ? 19.531 -11.258 7.895 1 40 268 THR B CA 1
ATOM 6374 C C . THR B 1 268 ? 20.047 -12.68 7.715 1 40 268 THR B C 1
ATOM 6376 O O . THR B 1 268 ? 21.078 -12.898 7.078 1 40 268 THR B O 1
ATOM 6379 N N . THR B 1 269 ? 19.891 -13.445 8.789 1 38.22 269 THR B N 1
ATOM 6380 C CA . THR B 1 269 ? 20.5 -14.773 8.758 1 38.22 269 THR B CA 1
ATOM 6381 C C . THR B 1 269 ? 19.734 -15.695 7.809 1 38.22 269 THR B C 1
ATOM 6383 O O . THR B 1 269 ? 18.625 -15.359 7.367 1 38.22 269 THR B O 1
ATOM 6386 N N . SER B 1 270 ? 19.812 -17.141 8.188 1 41.5 270 SER B N 1
ATOM 6387 C CA . SER B 1 270 ? 19.562 -18.391 7.465 1 41.5 270 SER B CA 1
ATOM 6388 C C . SER B 1 270 ? 18.094 -18.516 7.043 1 41.5 270 SER B C 1
ATOM 6390 O O . SER B 1 270 ? 17.203 -18.219 7.828 1 41.5 270 SER B O 1
ATOM 6392 N N . GLN B 1 271 ? 17.688 -18.266 5.77 1 49.09 271 GLN B N 1
ATOM 6393 C CA . GLN B 1 271 ? 16.797 -18.719 4.719 1 49.09 271 GLN B CA 1
ATOM 6394 C C . GLN B 1 271 ? 16.078 -20 5.129 1 49.09 271 GLN B C 1
ATOM 6396 O O . GLN B 1 271 ? 15.922 -20.922 4.312 1 49.09 271 GLN B O 1
ATOM 6401 N N . THR B 1 272 ? 15.961 -20.266 6.453 1 53.62 272 THR B N 1
ATOM 6402 C CA . THR B 1 272 ? 15.352 -21.578 6.66 1 53.62 272 THR B CA 1
ATOM 6403 C C . THR B 1 272 ? 13.836 -21.469 6.711 1 53.62 272 THR B C 1
ATOM 6405 O O . THR B 1 272 ? 13.289 -20.609 7.414 1 53.62 272 THR B O 1
ATOM 6408 N N . SER B 1 273 ? 13.188 -21.984 5.828 1 63.72 273 SER B N 1
ATOM 6409 C CA . SER B 1 273 ? 11.734 -22.141 5.805 1 63.72 273 SER B CA 1
ATOM 6410 C C . SER B 1 273 ? 11.234 -22.891 7.035 1 63.72 273 SER B C 1
ATOM 6412 O O . SER B 1 273 ? 11.906 -23.812 7.52 1 63.72 273 SER B O 1
ATOM 6414 N N . GLU B 1 274 ? 10.273 -22.219 7.758 1 68.88 274 GLU B N 1
ATOM 6415 C CA . GLU B 1 274 ? 9.562 -22.891 8.844 1 68.88 274 GLU B CA 1
ATOM 6416 C C . GLU B 1 274 ? 8.156 -23.297 8.414 1 68.88 274 GLU B C 1
ATOM 6418 O O . GLU B 1 274 ? 7.613 -22.75 7.445 1 68.88 274 GLU B O 1
ATOM 6423 N N . ALA B 1 275 ? 7.617 -24.266 9.109 1 66.12 275 ALA B N 1
ATOM 6424 C CA . ALA B 1 275 ? 6.316 -24.828 8.75 1 66.12 275 ALA B CA 1
ATOM 6425 C C . ALA B 1 275 ? 5.246 -23.75 8.711 1 66.12 275 ALA B C 1
ATOM 6427 O O . ALA B 1 275 ? 4.32 -23.812 7.895 1 66.12 275 ALA B O 1
ATOM 6428 N N . TRP B 1 276 ? 5.449 -22.75 9.547 1 70.19 276 TRP B N 1
ATOM 6429 C CA . TRP B 1 276 ? 4.395 -21.734 9.625 1 70.19 276 TRP B CA 1
ATOM 6430 C C . TRP B 1 276 ? 4.516 -20.734 8.484 1 70.19 276 TRP B C 1
ATOM 6432 O O . TRP B 1 276 ? 3.59 -19.953 8.234 1 70.19 276 TRP B O 1
ATOM 6442 N N . HIS B 1 277 ? 5.531 -20.875 7.641 1 75.56 277 HIS B N 1
ATOM 6443 C CA . HIS B 1 277 ? 5.75 -19.953 6.543 1 75.56 277 HIS B CA 1
ATOM 6444 C C . HIS B 1 277 ? 4.77 -20.203 5.398 1 75.56 277 HIS B C 1
ATOM 6446 O O . HIS B 1 277 ? 4.68 -19.406 4.465 1 75.56 277 HIS B O 1
ATOM 6452 N N . HIS B 1 278 ? 3.98 -21.297 5.562 1 86.06 278 HIS B N 1
ATOM 6453 C CA . HIS B 1 278 ? 3.062 -21.578 4.465 1 86.06 278 HIS B CA 1
ATOM 6454 C C . HIS B 1 278 ? 1.648 -21.828 4.98 1 86.06 278 HIS B C 1
ATOM 6456 O O . HIS B 1 278 ? 0.87 -22.547 4.348 1 86.06 278 HIS B O 1
ATOM 6462 N N . VAL B 1 279 ? 1.354 -21.266 6.102 1 88.62 279 VAL B N 1
ATOM 6463 C CA . VAL B 1 279 ? 0.065 -21.516 6.734 1 88.62 279 VAL B CA 1
ATOM 6464 C C . VAL B 1 279 ? -1.064 -21.047 5.82 1 88.62 279 VAL B C 1
ATOM 6466 O O . VAL B 1 279 ? -2.016 -21.797 5.566 1 88.62 279 VAL B O 1
ATOM 6469 N N . ASN B 1 280 ? -0.949 -19.891 5.332 1 92.31 280 ASN B N 1
ATOM 6470 C CA . ASN B 1 280 ? -2.016 -19.344 4.5 1 92.31 280 ASN B CA 1
ATOM 6471 C C . ASN B 1 280 ? -2.1 -20.062 3.156 1 92.31 280 ASN B C 1
ATOM 6473 O O . ASN B 1 280 ? -3.195 -20.328 2.65 1 92.31 280 ASN B O 1
ATOM 6477 N N . ALA B 1 281 ? -0.956 -20.391 2.613 1 93.5 281 ALA B N 1
ATOM 6478 C CA . ALA B 1 281 ? -0.938 -21.141 1.36 1 93.5 281 ALA B CA 1
ATOM 6479 C C . ALA B 1 281 ? -1.586 -22.5 1.532 1 93.5 281 ALA B C 1
ATOM 6481 O O . ALA B 1 281 ? -2.354 -22.953 0.675 1 93.5 281 ALA B O 1
ATOM 6482 N N . ALA B 1 282 ? -1.279 -23.141 2.623 1 94.06 282 ALA B N 1
ATOM 6483 C CA . ALA B 1 282 ? -1.852 -24.453 2.906 1 94.06 282 ALA B CA 1
ATOM 6484 C C . ALA B 1 282 ? -3.367 -24.375 3.057 1 94.06 282 ALA B C 1
ATOM 6486 O O . ALA B 1 282 ? -4.098 -25.203 2.506 1 94.06 282 ALA B O 1
ATOM 6487 N N . LYS B 1 283 ? -3.799 -23.359 3.797 1 94 283 LYS B N 1
ATOM 6488 C CA . LYS B 1 283 ? -5.234 -23.156 3.963 1 94 283 LYS B CA 1
ATOM 6489 C C . LYS B 1 283 ? -5.91 -22.891 2.621 1 94 283 LYS B C 1
ATOM 6491 O O . LYS B 1 283 ? -7 -23.406 2.354 1 94 283 LYS B O 1
ATOM 6496 N N . PHE B 1 284 ? -5.285 -22.156 1.821 1 96.81 284 PHE B N 1
ATOM 6497 C CA . PHE B 1 284 ? -5.773 -21.812 0.492 1 96.81 284 PHE B CA 1
ATOM 6498 C C . PHE B 1 284 ? -5.91 -23.047 -0.378 1 96.81 284 PHE B C 1
ATOM 6500 O O . PHE B 1 284 ? -6.961 -23.281 -0.98 1 96.81 284 PHE B O 1
ATOM 6507 N N . LEU B 1 285 ? -4.863 -23.859 -0.392 1 96.94 285 LEU B N 1
ATOM 6508 C CA . LEU B 1 285 ? -4.836 -25.047 -1.226 1 96.94 285 LEU B CA 1
ATOM 6509 C C . LEU B 1 285 ? -5.855 -26.078 -0.737 1 96.94 285 LEU B C 1
ATOM 6511 O O . LEU B 1 285 ? -6.418 -26.828 -1.537 1 96.94 285 LEU B O 1
ATOM 6515 N N . ARG B 1 286 ? -6.141 -26.062 0.493 1 94.81 286 ARG B N 1
ATOM 6516 C CA . ARG B 1 286 ? -7.133 -26.984 1.045 1 94.81 286 ARG B CA 1
ATOM 6517 C C . ARG B 1 286 ? -8.531 -26.656 0.514 1 94.81 286 ARG B C 1
ATOM 6519 O O . ARG B 1 286 ? -9.383 -27.547 0.423 1 94.81 286 ARG B O 1
ATOM 6526 N N . LEU B 1 287 ? -8.734 -25.469 0.17 1 96.25 287 LEU B N 1
ATOM 6527 C CA . LEU B 1 287 ? -10.039 -25.031 -0.336 1 96.25 287 LEU B CA 1
ATOM 6528 C C . LEU B 1 287 ? -10.188 -25.391 -1.813 1 96.25 287 LEU B C 1
ATOM 6530 O O . LEU B 1 287 ? -11.289 -25.312 -2.367 1 96.25 287 LEU B O 1
ATOM 6534 N N . CYS B 1 288 ? -9.062 -25.734 -2.477 1 97.38 288 CYS B N 1
ATOM 6535 C CA . CYS B 1 288 ? -9.086 -26.078 -3.896 1 97.38 288 CYS B CA 1
ATOM 6536 C C . CYS B 1 288 ? -9.438 -27.531 -4.113 1 97.38 288 CYS B C 1
ATOM 6538 O O . CYS B 1 288 ? -8.625 -28.312 -4.602 1 97.38 288 CYS B O 1
ATOM 6540 N N . GLU B 1 289 ? -10.695 -27.859 -3.99 1 95.5 289 GLU B N 1
ATOM 6541 C CA . GLU B 1 289 ? -11.164 -29.234 -3.939 1 95.5 289 GLU B CA 1
ATOM 6542 C C . GLU B 1 289 ? -11.141 -29.875 -5.324 1 95.5 289 GLU B C 1
ATOM 6544 O O . GLU B 1 289 ? -10.906 -31.094 -5.453 1 95.5 289 GLU B O 1
ATOM 6549 N N . ASN B 1 290 ? -11.359 -29.125 -6.305 1 97.25 290 ASN B N 1
ATOM 6550 C CA . ASN B 1 290 ? -11.5 -29.672 -7.648 1 97.25 290 ASN B CA 1
ATOM 6551 C C . ASN B 1 290 ? -10.242 -29.438 -8.484 1 97.25 290 ASN B C 1
ATOM 6553 O O . ASN B 1 290 ? -10.273 -29.594 -9.703 1 97.25 290 ASN B O 1
ATOM 6557 N N . LEU B 1 291 ? -9.148 -29.156 -7.859 1 98.25 291 LEU B N 1
ATOM 6558 C CA . LEU B 1 291 ? -7.922 -28.828 -8.562 1 98.25 291 LEU B CA 1
ATOM 6559 C C . LEU B 1 291 ? -7.367 -30.031 -9.305 1 98.25 291 LEU B C 1
ATOM 6561 O O . LEU B 1 291 ? -7.137 -31.078 -8.695 1 98.25 291 LEU B O 1
ATOM 6565 N N . GLU B 1 292 ? -7.152 -29.875 -10.57 1 98.69 292 GLU B N 1
ATOM 6566 C CA . GLU B 1 292 ? -6.617 -30.953 -11.406 1 98.69 292 GLU B CA 1
ATOM 6567 C C . GLU B 1 292 ? -5.168 -30.672 -11.797 1 98.69 292 GLU B C 1
ATOM 6569 O O . GLU B 1 292 ? -4.41 -31.594 -12.086 1 98.69 292 GLU B O 1
ATOM 6574 N N . GLU B 1 293 ? -4.859 -29.453 -11.836 1 98.75 293 GLU B N 1
ATOM 6575 C CA . GLU B 1 293 ? -3.516 -29.047 -12.242 1 98.75 293 GLU B CA 1
ATOM 6576 C C . GLU B 1 293 ? -2.916 -28.047 -11.25 1 98.75 293 GLU B C 1
ATOM 6578 O O . GLU B 1 293 ? -3.492 -27 -11 1 98.75 293 GLU B O 1
ATOM 6583 N N . LEU B 1 294 ? -1.771 -28.375 -10.75 1 98.56 294 LEU B N 1
ATOM 6584 C CA . LEU B 1 294 ? -1.049 -27.5 -9.828 1 98.56 294 LEU B CA 1
ATOM 6585 C C . LEU B 1 294 ? 0.38 -27.266 -10.312 1 98.56 294 LEU B C 1
ATOM 6587 O O . LEU B 1 294 ? 1.127 -28.219 -10.539 1 98.56 294 LEU B O 1
ATOM 6591 N N . ARG B 1 295 ? 0.667 -26.078 -10.531 1 98.12 295 ARG B N 1
ATOM 6592 C CA . ARG B 1 295 ? 2.037 -25.688 -10.852 1 98.12 295 ARG B CA 1
ATOM 6593 C C . ARG B 1 295 ? 2.621 -24.812 -9.758 1 98.12 295 ARG B C 1
ATOM 6595 O O . ARG B 1 295 ? 2.01 -23.812 -9.375 1 98.12 295 ARG B O 1
ATOM 6602 N N . ILE B 1 296 ? 3.803 -25.156 -9.281 1 96.06 296 ILE B N 1
ATOM 6603 C CA . ILE B 1 296 ? 4.492 -24.375 -8.266 1 96.06 296 ILE B CA 1
ATOM 6604 C C . ILE B 1 296 ? 5.91 -24.047 -8.734 1 96.06 296 ILE B C 1
ATOM 6606 O O . ILE B 1 296 ? 6.707 -24.953 -8.992 1 96.06 296 ILE B O 1
ATOM 6610 N N . ASN B 1 297 ? 6.168 -22.797 -8.852 1 92.69 297 ASN B N 1
ATOM 6611 C CA . ASN B 1 297 ? 7.52 -22.328 -9.148 1 92.69 297 ASN B CA 1
ATOM 6612 C C . ASN B 1 297 ? 8.109 -21.547 -7.969 1 92.69 297 ASN B C 1
ATOM 6614 O O . ASN B 1 297 ? 7.406 -20.781 -7.312 1 92.69 297 ASN B O 1
ATOM 6618 N N . GLY B 1 298 ? 9.406 -21.828 -7.676 1 88.31 298 GLY B N 1
ATOM 6619 C CA . GLY B 1 298 ? 10.125 -21.078 -6.66 1 88.31 298 GLY B CA 1
ATOM 6620 C C . GLY B 1 298 ? 11.008 -19.984 -7.242 1 88.31 298 GLY B C 1
ATOM 6621 O O . GLY B 1 298 ? 10.719 -19.453 -8.312 1 88.31 298 GLY B O 1
ATOM 6622 N N . LYS B 1 299 ? 11.977 -19.562 -6.285 1 77.06 299 LYS B N 1
ATOM 6623 C CA . LYS B 1 299 ? 12.93 -18.531 -6.695 1 77.06 299 LYS B CA 1
ATOM 6624 C C . LYS B 1 299 ? 14.195 -19.141 -7.285 1 77.06 299 LYS B C 1
ATOM 6626 O O . LYS B 1 299 ? 14.68 -20.172 -6.793 1 77.06 299 LYS B O 1
ATOM 6631 N N . ARG B 1 300 ? 14.75 -18.531 -8.312 1 60.34 300 ARG B N 1
ATOM 6632 C CA . ARG B 1 300 ? 15.875 -19.047 -9.094 1 60.34 300 ARG B CA 1
ATOM 6633 C C . ARG B 1 300 ? 17.141 -19.109 -8.25 1 60.34 300 ARG B C 1
ATOM 6635 O O . ARG B 1 300 ? 18 -19.969 -8.477 1 60.34 300 ARG B O 1
ATOM 6642 N N . ASP B 1 301 ? 17.406 -17.969 -7.41 1 54.59 301 ASP B N 1
ATOM 6643 C CA . ASP B 1 301 ? 18.719 -17.828 -6.793 1 54.59 301 ASP B CA 1
ATOM 6644 C C . ASP B 1 301 ? 18.938 -18.891 -5.711 1 54.59 301 ASP B C 1
ATOM 6646 O O . ASP B 1 301 ? 19.734 -18.688 -4.793 1 54.59 301 ASP B O 1
ATOM 6650 N N . TYR B 1 302 ? 18.266 -19.875 -5.77 1 52.69 302 TYR B N 1
ATOM 6651 C CA . TYR B 1 302 ? 18.375 -20.906 -4.746 1 52.69 302 TYR B CA 1
ATOM 6652 C C . TYR B 1 302 ? 19.781 -21.516 -4.727 1 52.69 302 TYR B C 1
ATOM 6654 O O . TYR B 1 302 ? 20.25 -21.984 -3.688 1 52.69 302 TYR B O 1
ATOM 6662 N N . ILE B 1 303 ? 20.359 -21.562 -5.902 1 49.22 303 ILE B N 1
ATOM 6663 C CA . ILE B 1 303 ? 21.672 -22.188 -5.988 1 49.22 303 ILE B CA 1
ATOM 6664 C C . ILE B 1 303 ? 22.688 -21.344 -5.203 1 49.22 303 ILE B C 1
ATOM 6666 O O . ILE B 1 303 ? 23.516 -21.891 -4.473 1 49.22 303 ILE B O 1
ATOM 6670 N N . ALA B 1 304 ? 22.641 -20.031 -5.52 1 43.91 304 ALA B N 1
ATOM 6671 C CA . ALA B 1 304 ? 23.703 -19.156 -5.016 1 43.91 304 ALA B CA 1
ATOM 6672 C C . ALA B 1 304 ? 23.609 -19 -3.5 1 43.91 304 ALA B C 1
ATOM 6674 O O . ALA B 1 304 ? 24.625 -18.797 -2.83 1 43.91 304 ALA B O 1
ATOM 6675 N N . ASN B 1 305 ? 22.438 -18.859 -3.107 1 45.78 305 ASN B N 1
ATOM 6676 C CA . ASN B 1 305 ? 22.406 -18.516 -1.69 1 45.78 305 ASN B CA 1
ATOM 6677 C C . ASN B 1 305 ? 22.469 -19.766 -0.811 1 45.78 305 ASN B C 1
ATOM 6679 O O . ASN B 1 305 ? 22.312 -19.672 0.407 1 45.78 305 ASN B O 1
ATOM 6683 N N . GLY B 1 306 ? 23.234 -20.781 -1.398 1 44.28 306 GLY B N 1
ATOM 6684 C CA . GLY B 1 306 ? 23.469 -22.016 -0.666 1 44.28 306 GLY B CA 1
ATOM 6685 C C . GLY B 1 306 ? 22.188 -22.797 -0.398 1 44.28 306 GLY B C 1
ATOM 6686 O O . GLY B 1 306 ? 21.109 -22.422 -0.875 1 44.28 306 GLY B O 1
ATOM 6687 N N . GLY B 1 307 ? 21.859 -23.156 0.932 1 45.12 307 GLY B N 1
ATOM 6688 C CA . GLY B 1 307 ? 21.25 -24.234 1.704 1 45.12 307 GLY B CA 1
ATOM 6689 C C . GLY B 1 307 ? 19.75 -24.328 1.521 1 45.12 307 GLY B C 1
ATOM 6690 O O . GLY B 1 307 ? 19.266 -25.141 0.733 1 45.12 307 GLY B O 1
ATOM 6691 N N . ARG B 1 308 ? 18.922 -23.812 2.479 1 48.28 308 ARG B N 1
ATOM 6692 C CA . ARG B 1 308 ? 17.625 -24.375 2.846 1 48.28 308 ARG B CA 1
ATOM 6693 C C . ARG B 1 308 ? 16.516 -23.828 1.962 1 48.28 308 ARG B C 1
ATOM 6695 O O . ARG B 1 308 ? 16.438 -22.609 1.743 1 48.28 308 ARG B O 1
ATOM 6702 N N . ASN B 1 309 ? 15.969 -24.688 0.964 1 60.72 309 ASN B N 1
ATOM 6703 C CA . ASN B 1 309 ? 14.828 -24.719 0.057 1 60.72 309 ASN B CA 1
ATOM 6704 C C . ASN B 1 309 ? 13.633 -23.969 0.645 1 60.72 309 ASN B C 1
ATOM 6706 O O . ASN B 1 309 ? 13.062 -24.391 1.649 1 60.72 309 ASN B O 1
ATOM 6710 N N . ALA B 1 310 ? 13.422 -22.766 0.188 1 70.38 310 ALA B N 1
ATOM 6711 C CA . ALA B 1 310 ? 12.328 -21.906 0.643 1 70.38 310 ALA B CA 1
ATOM 6712 C C . ALA B 1 310 ? 10.992 -22.656 0.59 1 70.38 310 ALA B C 1
ATOM 6714 O O . ALA B 1 310 ? 10.055 -22.297 1.305 1 70.38 310 ALA B O 1
ATOM 6715 N N . LEU B 1 311 ? 11.008 -23.891 -0.112 1 83.31 311 LEU B N 1
ATOM 6716 C CA . LEU B 1 311 ? 9.711 -24.547 -0.288 1 83.31 311 LEU B CA 1
ATOM 6717 C C . LEU B 1 311 ? 9.703 -25.922 0.371 1 83.31 311 LEU B C 1
ATOM 6719 O O . LEU B 1 311 ? 8.742 -26.672 0.233 1 83.31 311 LEU B O 1
ATOM 6723 N N . HIS B 1 312 ? 10.719 -26.25 1.084 1 80.69 312 HIS B N 1
ATOM 6724 C CA . HIS B 1 312 ? 10.859 -27.594 1.668 1 80.69 312 HIS B CA 1
ATOM 6725 C C . HIS B 1 312 ? 9.656 -27.922 2.547 1 80.69 312 HIS B C 1
ATOM 6727 O O . HIS B 1 312 ? 9.062 -29 2.41 1 80.69 312 HIS B O 1
ATOM 6733 N N . HIS B 1 313 ? 9.32 -26.984 3.367 1 82.19 313 HIS B N 1
ATOM 6734 C CA . HIS B 1 313 ? 8.227 -27.234 4.293 1 82.19 313 HIS B CA 1
ATOM 6735 C C . HIS B 1 313 ? 6.895 -27.344 3.559 1 82.19 313 HIS B C 1
ATOM 6737 O O . HIS B 1 313 ? 6.016 -28.109 3.963 1 82.19 313 HIS B O 1
ATOM 6743 N N . LEU B 1 314 ? 6.816 -26.578 2.557 1 88.56 314 LEU B N 1
ATOM 6744 C CA . LEU B 1 314 ? 5.602 -26.672 1.758 1 88.56 314 LEU B CA 1
ATOM 6745 C C . LEU B 1 314 ? 5.508 -28.047 1.08 1 88.56 314 LEU B C 1
ATOM 6747 O O . LEU B 1 314 ? 4.438 -28.656 1.062 1 88.56 314 LEU B O 1
ATOM 6751 N N . PHE B 1 315 ? 6.582 -28.5 0.589 1 89.56 315 PHE B N 1
ATOM 6752 C CA . PHE B 1 315 ? 6.602 -29.797 -0.07 1 89.56 315 PHE B CA 1
ATOM 6753 C C . PHE B 1 315 ? 6.363 -30.922 0.935 1 89.56 315 PHE B C 1
ATOM 6755 O O . PHE B 1 315 ? 5.68 -31.891 0.629 1 89.56 315 PHE B O 1
ATOM 6762 N N . ASP B 1 316 ? 6.879 -30.719 2.125 1 87.5 316 ASP B N 1
ATOM 6763 C CA . ASP B 1 316 ? 6.625 -31.688 3.186 1 87.5 316 ASP B CA 1
ATOM 6764 C C . ASP B 1 316 ? 5.137 -31.766 3.512 1 87.5 316 ASP B C 1
ATOM 6766 O O . ASP B 1 316 ? 4.594 -32.844 3.688 1 87.5 316 ASP B O 1
ATOM 6770 N N . TRP B 1 317 ? 4.629 -30.656 3.574 1 90.56 317 TRP B N 1
ATOM 6771 C CA . TRP B 1 317 ? 3.195 -30.609 3.848 1 90.56 317 TRP B CA 1
ATOM 6772 C C . TRP B 1 317 ? 2.398 -31.219 2.703 1 90.56 317 TRP B C 1
ATOM 6774 O O . TRP B 1 317 ? 1.456 -31.984 2.934 1 90.56 317 TRP B O 1
ATOM 6784 N N . LEU B 1 318 ? 2.76 -30.938 1.51 1 92.94 318 LEU B N 1
ATOM 6785 C CA . LEU B 1 318 ? 2.082 -31.5 0.343 1 92.94 318 LEU B CA 1
ATOM 6786 C C . LEU B 1 318 ? 2.178 -33.031 0.331 1 92.94 318 LEU B C 1
ATOM 6788 O O . LEU B 1 318 ? 1.255 -33.688 -0.12 1 92.94 318 LEU B O 1
ATOM 6792 N N . ALA B 1 319 ? 3.234 -33.531 0.894 1 92.88 319 ALA B N 1
ATOM 6793 C CA . ALA B 1 319 ? 3.523 -34.969 0.842 1 92.88 319 ALA B CA 1
ATOM 6794 C C . ALA B 1 319 ? 2.812 -35.688 1.97 1 92.88 319 ALA B C 1
ATOM 6796 O O . ALA B 1 319 ? 2.73 -36.938 1.955 1 92.88 319 ALA B O 1
ATOM 6797 N N . THR B 1 320 ? 2.309 -34.969 2.865 1 90.25 320 THR B N 1
ATOM 6798 C CA . THR B 1 320 ? 1.725 -35.594 4.051 1 90.25 320 THR B CA 1
ATOM 6799 C C . THR B 1 320 ? 0.414 -36.281 3.707 1 90.25 320 THR B C 1
ATOM 6801 O O . THR B 1 320 ? -0.444 -35.719 3.033 1 90.25 320 THR B O 1
ATOM 6804 N N . LYS B 1 321 ? 0.286 -37.562 4.199 1 86.19 321 LYS B N 1
ATOM 6805 C CA . LYS B 1 321 ? -0.915 -38.344 3.959 1 86.19 321 LYS B CA 1
ATOM 6806 C C . LYS B 1 321 ? -1.972 -38.094 5.027 1 86.19 321 LYS B C 1
ATOM 6808 O O . LYS B 1 321 ? -1.639 -37.781 6.176 1 86.19 321 LYS B O 1
ATOM 6813 N N . PRO B 1 322 ? -3.172 -38.031 4.551 1 79.38 322 PRO B N 1
ATOM 6814 C CA . PRO B 1 322 ? -4.23 -37.906 5.559 1 79.38 322 PRO B CA 1
ATOM 6815 C C . PRO B 1 322 ? -4.164 -39.031 6.617 1 79.38 322 PRO B C 1
ATOM 6817 O O . PRO B 1 322 ? -3.838 -40.156 6.297 1 79.38 322 PRO B O 1
ATOM 6820 N N . GLN B 1 323 ? -3.549 -38.719 7.82 1 61.22 323 GLN B N 1
ATOM 6821 C CA . GLN B 1 323 ? -3.51 -39.75 8.844 1 61.22 323 GLN B CA 1
ATOM 6822 C C . GLN B 1 323 ? -4.914 -40.25 9.188 1 61.22 323 GLN B C 1
ATOM 6824 O O . GLN B 1 323 ? -5.844 -39.438 9.312 1 61.22 323 GLN B O 1
ATOM 6829 N N . THR B 1 324 ? -5.273 -41.438 8.703 1 49.34 324 THR B N 1
ATOM 6830 C CA . THR B 1 324 ? -6.355 -42.062 9.461 1 49.34 324 THR B CA 1
ATOM 6831 C C . THR B 1 324 ? -6.227 -41.719 10.945 1 49.34 324 THR B C 1
ATOM 6833 O O . THR B 1 324 ? -5.121 -41.5 11.438 1 49.34 324 THR B O 1
ATOM 6836 N N . GLU B 1 325 ? -7.375 -41.625 11.648 1 40.22 325 GLU B N 1
ATOM 6837 C CA . GLU B 1 325 ? -7.516 -41.281 13.062 1 40.22 325 GLU B CA 1
ATOM 6838 C C . GLU B 1 325 ? -6.41 -41.906 13.898 1 40.22 325 GLU B C 1
ATOM 6840 O O . GLU B 1 325 ? -6.504 -41.969 15.125 1 40.22 325 GLU B O 1
ATOM 6845 N N . ALA B 1 326 ? -5.508 -42.781 13.5 1 34.62 326 ALA B N 1
ATOM 6846 C CA . ALA B 1 326 ? -4.961 -43.312 14.727 1 34.62 326 ALA B CA 1
ATOM 6847 C C . ALA B 1 326 ? -4.465 -42.219 15.664 1 34.62 326 ALA B C 1
ATOM 6849 O O . ALA B 1 326 ? -4.039 -41.156 15.203 1 34.62 326 ALA B O 1
ATOM 6850 N N . LEU B 1 327 ? -4.691 -42.344 16.984 1 35.16 327 LEU B N 1
ATOM 6851 C CA . LEU B 1 327 ? -4.305 -41.812 18.281 1 35.16 327 LEU B CA 1
ATOM 6852 C C . LEU B 1 327 ? -2.826 -41.438 18.312 1 35.16 327 LEU B C 1
ATOM 6854 O O . LEU B 1 327 ? -1.961 -42.312 18.203 1 35.16 327 LEU B O 1
ATOM 6858 N N . SER B 1 328 ? -2.441 -40.625 17.562 1 36.09 328 SER B N 1
ATOM 6859 C CA . SER B 1 328 ? -1.04 -40.375 17.875 1 36.09 328 SER B CA 1
ATOM 6860 C C . SER B 1 328 ? -0.752 -40.625 19.359 1 36.09 328 SER B C 1
ATOM 6862 O O . SER B 1 328 ? -1.494 -40.156 20.219 1 36.09 328 SER B O 1
ATOM 6864 N N . PRO B 1 329 ? -0.085 -41.688 19.578 1 34.16 329 PRO B N 1
ATOM 6865 C CA . PRO B 1 329 ? 0.223 -41.844 21 1 34.16 329 PRO B CA 1
ATOM 6866 C C . PRO B 1 329 ? 0.651 -40.531 21.672 1 34.16 329 PRO B C 1
ATOM 6868 O O . PRO B 1 329 ? 1.162 -39.656 21 1 34.16 329 PRO B O 1
ATOM 6871 N N . PRO B 1 330 ? 0.031 -40.344 22.891 1 34.09 330 PRO B N 1
ATOM 6872 C CA . PRO B 1 330 ? 0.533 -39.219 23.688 1 34.09 330 PRO B CA 1
ATOM 6873 C C . PRO B 1 330 ? 2.055 -39.094 23.656 1 34.09 330 PRO B C 1
ATOM 6875 O O . PRO B 1 330 ? 2.756 -40.062 23.969 1 34.09 330 PRO B O 1
ATOM 6878 N N . VAL B 1 331 ? 2.553 -38.688 22.562 1 29.95 331 VAL B N 1
ATOM 6879 C CA . VAL B 1 331 ? 3.986 -38.469 22.75 1 29.95 331 VAL B CA 1
ATOM 6880 C C . VAL B 1 331 ? 4.266 -38.094 24.203 1 29.95 331 VAL B C 1
ATOM 6882 O O . VAL B 1 331 ? 3.494 -37.375 24.828 1 29.95 331 VAL B O 1
ATOM 6885 N N . ALA B 1 332 ? 5.117 -38.969 24.719 1 31.75 332 ALA B N 1
ATOM 6886 C CA . ALA B 1 332 ? 5.672 -38.844 26.062 1 31.75 332 ALA B CA 1
ATOM 6887 C C . ALA B 1 332 ? 5.91 -37.375 26.422 1 31.75 332 ALA B C 1
ATOM 6889 O O . ALA B 1 332 ? 6.07 -36.531 25.547 1 31.75 332 ALA B O 1
ATOM 6890 N N . ASP B 1 333 ? 6.152 -37 27.719 1 32.62 333 ASP B N 1
ATOM 6891 C CA . ASP B 1 333 ? 6.309 -35.906 28.688 1 32.62 333 ASP B CA 1
ATOM 6892 C C . ASP B 1 333 ? 7.305 -34.875 28.188 1 32.62 333 ASP B C 1
ATOM 6894 O O . ASP B 1 333 ? 7.762 -34.031 28.969 1 32.62 333 ASP B O 1
ATOM 6898 N N . GLY B 1 334 ? 8.18 -35.25 27.281 1 34.28 334 GLY B N 1
ATOM 6899 C CA . GLY B 1 334 ? 9.133 -34.156 27.312 1 34.28 334 GLY B CA 1
ATOM 6900 C C . GLY B 1 334 ? 8.531 -32.812 26.922 1 34.28 334 GLY B C 1
ATOM 6901 O O . GLY B 1 334 ? 7.738 -32.75 25.969 1 34.28 334 GLY B O 1
ATOM 6902 N N . GLU B 1 335 ? 8.695 -31.734 27.781 1 35.5 335 GLU B N 1
ATOM 6903 C CA . GLU B 1 335 ? 7.91 -30.594 28.25 1 35.5 335 GLU B CA 1
ATOM 6904 C C . GLU B 1 335 ? 7.496 -29.703 27.078 1 35.5 335 GLU B C 1
ATOM 6906 O O . GLU B 1 335 ? 6.305 -29.438 26.875 1 35.5 335 GLU B O 1
ATOM 6911 N N . GLU B 1 336 ? 8.078 -28.438 27.031 1 38.38 336 GLU B N 1
ATOM 6912 C CA . GLU B 1 336 ? 7.707 -27.109 26.562 1 38.38 336 GLU B CA 1
ATOM 6913 C C . GLU B 1 336 ? 7.75 -27.031 25.047 1 38.38 336 GLU B C 1
ATOM 6915 O O . GLU B 1 336 ? 6.91 -26.359 24.438 1 38.38 336 GLU B O 1
ATOM 6920 N N . GLU B 1 337 ? 8.719 -27.656 24.469 1 39.66 337 GLU B N 1
ATOM 6921 C CA . GLU B 1 337 ? 8.938 -27.453 23.047 1 39.66 337 GLU B CA 1
ATOM 6922 C C . GLU B 1 337 ? 7.855 -28.156 22.219 1 39.66 337 GLU B C 1
ATOM 6924 O O . GLU B 1 337 ? 7.461 -27.656 21.156 1 39.66 337 GLU B O 1
ATOM 6929 N N . GLU B 1 338 ? 7.453 -29.297 22.469 1 41.56 338 GLU B N 1
ATOM 6930 C CA . GLU B 1 338 ? 6.512 -30.125 21.703 1 41.56 338 GLU B CA 1
ATOM 6931 C C . GLU B 1 338 ? 5.117 -29.5 21.703 1 41.56 338 GLU B C 1
ATOM 6933 O O . GLU B 1 338 ? 4.387 -29.609 20.719 1 41.56 338 GLU B O 1
ATOM 6938 N N . GLU B 1 339 ? 4.719 -29 22.844 1 43.31 339 GLU B N 1
ATOM 6939 C CA . GLU B 1 339 ? 3.412 -28.359 22.922 1 43.31 339 GLU B CA 1
ATOM 6940 C C . GLU B 1 339 ? 3.322 -27.172 21.953 1 43.31 339 GLU B C 1
ATOM 6942 O O . GLU B 1 339 ? 2.271 -26.938 21.359 1 43.31 339 GLU B O 1
ATOM 6947 N N . GLU B 1 340 ? 4.426 -26.484 21.875 1 43.03 340 GLU B N 1
ATOM 6948 C CA . GLU B 1 340 ? 4.492 -25.281 21.078 1 43.03 340 GLU B CA 1
ATOM 6949 C C . GLU B 1 340 ? 4.449 -25.594 19.578 1 43.03 340 GLU B C 1
ATOM 6951 O O . GLU B 1 340 ? 3.791 -24.906 18.812 1 43.03 340 GLU B O 1
ATOM 6956 N N . GLU B 1 341 ? 5.238 -26.641 19.172 1 46.78 341 GLU B N 1
ATOM 6957 C CA . GLU B 1 341 ? 5.141 -27.141 17.797 1 46.78 341 GLU B CA 1
ATOM 6958 C C . GLU B 1 341 ? 3.723 -27.594 17.469 1 46.78 341 GLU B C 1
ATOM 6960 O O . GLU B 1 341 ? 3.246 -27.422 16.359 1 46.78 341 GLU B O 1
ATOM 6965 N N . GLU B 1 342 ? 3.096 -28.203 18.375 1 45.69 342 GLU B N 1
ATOM 6966 C CA . GLU B 1 342 ? 1.718 -28.656 18.203 1 45.69 342 GLU B CA 1
ATOM 6967 C C . GLU B 1 342 ? 0.768 -27.484 18 1 45.69 342 GLU B C 1
ATOM 6969 O O . GLU B 1 342 ? -0.162 -27.562 17.203 1 45.69 342 GLU B O 1
ATOM 6974 N N . GLU B 1 343 ? 0.977 -26.469 18.828 1 48.38 343 GLU B N 1
ATOM 6975 C CA . GLU B 1 343 ? 0.084 -25.312 18.703 1 48.38 343 GLU B CA 1
ATOM 6976 C C . GLU B 1 343 ? 0.266 -24.625 17.359 1 48.38 343 GLU B C 1
ATOM 6978 O O . GLU B 1 343 ? -0.71 -24.203 16.734 1 48.38 343 GLU B O 1
ATOM 6983 N N . ASN B 1 344 ? 1.51 -24.453 16.969 1 50.03 344 ASN B N 1
ATOM 6984 C CA . ASN B 1 344 ? 1.792 -23.875 15.656 1 50.03 344 ASN B CA 1
ATOM 6985 C C . ASN B 1 344 ? 1.31 -24.781 14.531 1 50.03 344 ASN B C 1
ATOM 6987 O O . ASN B 1 344 ? 0.804 -24.297 13.516 1 50.03 344 ASN B O 1
ATOM 6991 N N . SER B 1 345 ? 1.671 -26.203 14.656 1 49.94 345 SER B N 1
ATOM 6992 C CA . SER B 1 345 ? 1.235 -27.219 13.688 1 49.94 345 SER B CA 1
ATOM 6993 C C . SER B 1 345 ? -0.285 -27.266 13.594 1 49.94 345 SER B C 1
ATOM 6995 O O . SER B 1 345 ? -0.834 -27.781 12.617 1 49.94 345 SER B O 1
ATOM 6997 N N . ALA B 1 346 ? -0.854 -26.797 14.711 1 51.91 346 ALA B N 1
ATOM 6998 C CA . ALA B 1 346 ? -2.314 -26.844 14.742 1 51.91 346 ALA B CA 1
ATOM 6999 C C . ALA B 1 346 ? -2.922 -25.812 13.805 1 51.91 346 ALA B C 1
ATOM 7001 O O . ALA B 1 346 ? -4.062 -25.953 13.359 1 51.91 346 ALA B O 1
ATOM 7002 N N . LEU B 1 347 ? -1.959 -24.906 13.344 1 75.44 347 LEU B N 1
ATOM 7003 C CA . LEU B 1 347 ? -2.582 -23.859 12.555 1 75.44 347 LEU B CA 1
ATOM 7004 C C . LEU B 1 347 ? -2.537 -24.188 11.07 1 75.44 347 LEU B C 1
ATOM 7006 O O . LEU B 1 347 ? -3.398 -23.75 10.305 1 75.44 347 LEU B O 1
ATOM 7010 N N . VAL B 1 348 ? -1.669 -25.141 10.781 1 80.69 348 VAL B N 1
ATOM 7011 C CA . VAL B 1 348 ? -1.58 -25.578 9.391 1 80.69 348 VAL B CA 1
ATOM 7012 C C . VAL B 1 348 ? -2.473 -26.797 9.164 1 80.69 348 VAL B C 1
ATOM 7014 O O . VAL B 1 348 ? -2.461 -27.734 9.961 1 80.69 348 VAL B O 1
ATOM 7017 N N . PRO B 1 349 ? -3.217 -26.719 8.172 1 86.94 349 PRO B N 1
ATOM 7018 C CA . PRO B 1 349 ? -3.986 -27.922 7.867 1 86.94 349 PRO B CA 1
ATOM 7019 C C . PRO B 1 349 ? -3.119 -29.188 7.828 1 86.94 349 PRO B C 1
ATOM 7021 O O . PRO B 1 349 ? -1.96 -29.125 7.414 1 86.94 349 PRO B O 1
ATOM 7024 N N . PRO B 1 350 ? -3.645 -30.219 8.297 1 85.06 350 PRO B N 1
ATOM 7025 C CA . PRO B 1 350 ? -2.822 -31.422 8.477 1 85.06 350 PRO B CA 1
ATOM 7026 C C . PRO B 1 350 ? -2.275 -31.969 7.164 1 85.06 350 PRO B C 1
ATOM 7028 O O . PRO B 1 350 ? -1.179 -32.531 7.133 1 85.06 350 PRO B O 1
ATOM 7031 N N . TYR B 1 351 ? -3.098 -31.906 6.164 1 88.19 351 TYR B N 1
ATOM 7032 C CA . TYR B 1 351 ? -2.645 -32.406 4.871 1 88.19 351 TYR B CA 1
ATOM 7033 C C . TYR B 1 351 ? -3.365 -31.703 3.73 1 88.19 351 TYR B C 1
ATOM 7035 O O . TYR B 1 351 ? -4.375 -31.031 3.947 1 88.19 351 TYR B O 1
ATOM 7043 N N . ALA B 1 352 ? -2.789 -31.891 2.58 1 88 352 ALA B N 1
ATOM 7044 C CA . ALA B 1 352 ? -3.41 -31.344 1.379 1 88 352 ALA B CA 1
ATOM 7045 C C . ALA B 1 352 ? -4.438 -32.312 0.798 1 88 352 ALA B C 1
ATOM 7047 O O . ALA B 1 352 ? -4.148 -33.5 0.616 1 88 352 ALA B O 1
ATOM 7048 N N . GLU B 1 353 ? -5.664 -32.094 0.748 1 85.62 353 GLU B N 1
ATOM 7049 C CA . GLU B 1 353 ? -6.668 -33 0.212 1 85.62 353 GLU B CA 1
ATOM 7050 C C . GLU B 1 353 ? -6.488 -33.219 -1.289 1 85.62 353 GLU B C 1
ATOM 7052 O O . GLU B 1 353 ? -6.34 -34.344 -1.754 1 85.62 353 GLU B O 1
ATOM 7057 N N . LEU B 1 354 ? -6.148 -32.406 -2.139 1 94.25 354 LEU B N 1
ATOM 7058 C CA . LEU B 1 354 ? -5.98 -32.344 -3.586 1 94.25 354 LEU B CA 1
ATOM 7059 C C . LEU B 1 354 ? -6.254 -33.688 -4.215 1 94.25 354 LEU B C 1
ATOM 7061 O O . LEU B 1 354 ? -5.398 -34.25 -4.906 1 94.25 354 LEU B O 1
ATOM 7065 N N . ALA B 1 355 ? -7.555 -34.156 -4.043 1 93.81 355 ALA B N 1
ATOM 7066 C CA . ALA B 1 355 ? -7.953 -35.531 -4.387 1 93.81 355 ALA B CA 1
ATOM 7067 C C . ALA B 1 355 ? -8.055 -35.688 -5.898 1 93.81 355 ALA B C 1
A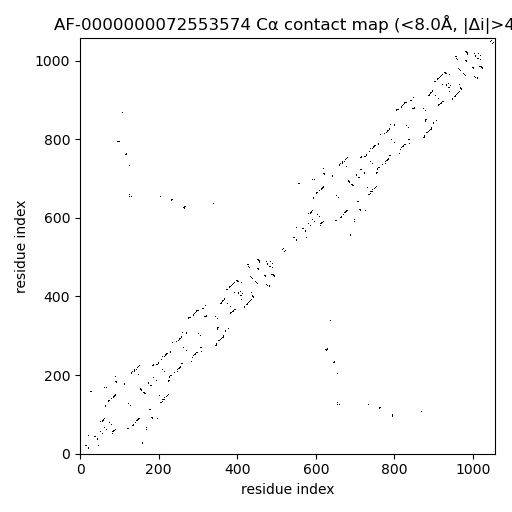TOM 7069 O O . ALA B 1 355 ? -8.031 -36.812 -6.402 1 93.81 355 ALA B O 1
ATOM 7070 N N . ARG B 1 356 ? -8.078 -34.625 -6.613 1 96.94 356 ARG B N 1
ATOM 7071 C CA . ARG B 1 356 ? -8.328 -34.75 -8.047 1 96.94 356 ARG B CA 1
ATOM 7072 C C . ARG B 1 356 ? -7.094 -34.312 -8.844 1 96.94 356 ARG B C 1
ATOM 7074 O O . ARG B 1 356 ? -7.176 -34.094 -10.055 1 96.94 356 ARG B O 1
ATOM 7081 N N . LEU B 1 357 ? -5.988 -34.188 -8.203 1 98 357 LEU B N 1
ATOM 7082 C CA . LEU B 1 357 ? -4.789 -33.656 -8.852 1 98 357 LEU B CA 1
ATOM 7083 C C . LEU B 1 357 ? -4.273 -34.625 -9.906 1 98 357 LEU B C 1
ATOM 7085 O O . LEU B 1 357 ? -3.943 -35.781 -9.586 1 98 357 LEU B O 1
ATOM 7089 N N . LYS B 1 358 ? -4.172 -34.188 -11.156 1 98.5 358 LYS B N 1
ATOM 7090 C CA . LYS B 1 358 ? -3.721 -35.031 -12.266 1 98.5 358 LYS B CA 1
ATOM 7091 C C . LYS B 1 358 ? -2.385 -34.531 -12.82 1 98.5 358 LYS B C 1
ATOM 7093 O O . LYS B 1 358 ? -1.621 -35.312 -13.398 1 98.5 358 LYS B O 1
ATOM 7098 N N . THR B 1 359 ? -2.191 -33.312 -12.711 1 98.62 359 THR B N 1
ATOM 7099 C CA . THR B 1 359 ? -0.985 -32.719 -13.258 1 98.62 359 THR B CA 1
ATOM 7100 C C . THR B 1 359 ? -0.219 -31.953 -12.172 1 98.62 359 THR B C 1
ATOM 7102 O O . THR B 1 359 ? -0.777 -31.094 -11.492 1 98.62 359 THR B O 1
ATOM 7105 N N . LEU B 1 360 ? 1.041 -32.25 -12.039 1 98.38 360 LEU B N 1
ATOM 7106 C CA . LEU B 1 360 ? 1.934 -31.578 -11.117 1 98.38 360 LEU B CA 1
ATOM 7107 C C . LEU B 1 360 ? 3.168 -31.047 -11.836 1 98.38 360 LEU B C 1
ATOM 7109 O O . LEU B 1 360 ? 3.871 -31.812 -12.508 1 98.38 360 LEU B O 1
ATOM 7113 N N . SER B 1 361 ? 3.312 -29.797 -11.789 1 98 361 SER B N 1
ATOM 7114 C CA . SER B 1 361 ? 4.48 -29.156 -12.367 1 98 361 SER B CA 1
ATOM 7115 C C . SER B 1 361 ? 5.273 -28.391 -11.312 1 98 361 SER B C 1
ATOM 7117 O O . SER B 1 361 ? 4.734 -27.484 -10.656 1 98 361 SER B O 1
ATOM 7119 N N . LEU B 1 362 ? 6.52 -28.734 -11.141 1 95.81 362 LEU B N 1
ATOM 7120 C CA . LEU B 1 362 ? 7.41 -28.047 -10.211 1 95.81 362 LEU B CA 1
ATOM 7121 C C . LEU B 1 362 ? 8.586 -27.422 -10.953 1 95.81 362 LEU B C 1
ATOM 7123 O O . LEU B 1 362 ? 9.125 -28.016 -11.891 1 95.81 362 LEU B O 1
ATOM 7127 N N . GLY B 1 363 ? 8.844 -26.219 -10.539 1 92.25 363 GLY B N 1
ATOM 7128 C CA . GLY B 1 363 ? 9.945 -25.578 -11.242 1 92.25 363 GLY B CA 1
ATOM 7129 C C . GLY B 1 363 ? 10.625 -24.484 -10.438 1 92.25 363 GLY B C 1
ATOM 7130 O O . GLY B 1 363 ? 10.148 -24.109 -9.359 1 92.25 363 GLY B O 1
ATOM 7131 N N . MET B 1 364 ? 11.805 -24.156 -10.836 1 88.38 364 MET B N 1
ATOM 7132 C CA . MET B 1 364 ? 12.586 -23.047 -10.32 1 88.38 364 MET B CA 1
ATOM 7133 C C . MET B 1 364 ? 12.805 -23.172 -8.82 1 88.38 364 MET B C 1
ATOM 7135 O O . MET B 1 364 ? 12.547 -22.25 -8.062 1 88.38 364 MET B O 1
ATOM 7139 N N . THR B 1 365 ? 13.109 -24.297 -8.484 1 86.12 365 THR B N 1
ATOM 7140 C CA . THR B 1 365 ? 13.242 -24.516 -7.051 1 86.12 365 THR B CA 1
ATOM 7141 C C . THR B 1 365 ? 14.344 -25.531 -6.758 1 86.12 365 THR B C 1
ATOM 7143 O O . THR B 1 365 ? 14.797 -26.234 -7.664 1 86.12 365 THR B O 1
ATOM 7146 N N . ALA B 1 366 ? 14.789 -25.484 -5.551 1 84.44 366 ALA B N 1
ATOM 7147 C CA . ALA B 1 366 ? 15.703 -26.5 -5.035 1 84.44 366 ALA B CA 1
ATOM 7148 C C . ALA B 1 366 ? 14.992 -27.422 -4.043 1 84.44 366 ALA B C 1
ATOM 7150 O O . ALA B 1 366 ? 14.195 -26.969 -3.227 1 84.44 366 ALA B O 1
ATOM 7151 N N . THR B 1 367 ? 15.266 -28.672 -4.215 1 86.81 367 THR B N 1
ATOM 7152 C CA . THR B 1 367 ? 14.648 -29.641 -3.316 1 86.81 367 THR B CA 1
ATOM 7153 C C . THR B 1 367 ? 15.5 -30.906 -3.225 1 86.81 367 THR B C 1
ATOM 7155 O O . THR B 1 367 ? 16.594 -30.969 -3.781 1 86.81 367 THR B O 1
ATOM 7158 N N . THR B 1 368 ? 15.039 -31.766 -2.387 1 86.56 368 THR B N 1
ATOM 7159 C CA . THR B 1 368 ? 15.758 -33.031 -2.234 1 86.56 368 THR B CA 1
ATOM 7160 C C . THR B 1 368 ? 15.055 -34.156 -2.996 1 86.56 368 THR B C 1
ATOM 7162 O O . THR B 1 368 ? 13.867 -34.031 -3.303 1 86.56 368 THR B O 1
ATOM 7165 N N . VAL B 1 369 ? 15.836 -35.188 -3.299 1 91.25 369 VAL B N 1
ATOM 7166 C CA . VAL B 1 369 ? 15.281 -36.344 -3.949 1 91.25 369 VAL B CA 1
ATOM 7167 C C . VAL B 1 369 ? 14.172 -36.938 -3.086 1 91.25 369 VAL B C 1
ATOM 7169 O O . VAL B 1 369 ? 13.102 -37.281 -3.592 1 91.25 369 VAL B O 1
ATOM 7172 N N . GLU B 1 370 ? 14.367 -36.969 -1.811 1 88.56 370 GLU B N 1
ATOM 7173 C CA . GLU B 1 370 ? 13.414 -37.562 -0.874 1 88.56 370 GLU B CA 1
ATOM 7174 C C . GLU B 1 370 ? 12.094 -36.781 -0.867 1 88.56 370 GLU B C 1
ATOM 7176 O O . GLU B 1 370 ? 11.023 -37.375 -0.921 1 88.56 370 GLU B O 1
ATOM 7181 N N . ASP B 1 371 ? 12.266 -35.5 -0.873 1 88.44 371 ASP B N 1
ATOM 7182 C CA . ASP B 1 371 ? 11.07 -34.656 -0.863 1 88.44 371 ASP B CA 1
ATOM 7183 C C . ASP B 1 371 ? 10.25 -34.875 -2.137 1 88.44 371 ASP B C 1
ATOM 7185 O O . ASP B 1 371 ? 9.031 -35 -2.08 1 88.44 371 ASP B O 1
ATOM 7189 N N . LEU B 1 372 ? 10.922 -34.875 -3.168 1 93.88 372 LEU B N 1
ATOM 7190 C CA . LEU B 1 372 ? 10.242 -35 -4.449 1 93.88 372 LEU B CA 1
ATOM 7191 C C . LEU B 1 372 ? 9.57 -36.344 -4.582 1 93.88 372 LEU B C 1
ATOM 7193 O O . LEU B 1 372 ? 8.445 -36.469 -5.062 1 93.88 372 LEU B O 1
ATOM 7197 N N . VAL B 1 373 ? 10.258 -37.375 -4.102 1 95.69 373 VAL B N 1
ATOM 7198 C CA . VAL B 1 373 ? 9.695 -38.719 -4.145 1 95.69 373 VAL B CA 1
ATOM 7199 C C . VAL B 1 373 ? 8.43 -38.781 -3.287 1 95.69 373 VAL B C 1
ATOM 7201 O O . VAL B 1 373 ? 7.418 -39.344 -3.707 1 95.69 373 VAL B O 1
ATOM 7204 N N . ARG B 1 374 ? 8.469 -38.188 -2.188 1 94.81 374 ARG B N 1
ATOM 7205 C CA . ARG B 1 374 ? 7.328 -38.219 -1.274 1 94.81 374 ARG B CA 1
ATOM 7206 C C . ARG B 1 374 ? 6.137 -37.469 -1.87 1 94.81 374 ARG B C 1
ATOM 7208 O O . ARG B 1 374 ? 4.992 -37.906 -1.731 1 94.81 374 ARG B O 1
ATOM 7215 N N . VAL B 1 375 ? 6.422 -36.375 -2.506 1 96.06 375 VAL B N 1
ATOM 7216 C CA . VAL B 1 375 ? 5.352 -35.594 -3.104 1 96.06 375 VAL B CA 1
ATOM 7217 C C . VAL B 1 375 ? 4.703 -36.375 -4.242 1 96.06 375 VAL B C 1
ATOM 7219 O O . VAL B 1 375 ? 3.475 -36.438 -4.328 1 96.06 375 VAL B O 1
ATOM 7222 N N . VAL B 1 376 ? 5.488 -36.938 -5.07 1 97.56 376 VAL B N 1
ATOM 7223 C CA . VAL B 1 376 ? 4.965 -37.719 -6.195 1 97.56 376 VAL B CA 1
ATOM 7224 C C . VAL B 1 376 ? 4.184 -38.938 -5.676 1 97.56 376 VAL B C 1
ATOM 7226 O O . VAL B 1 376 ? 3.092 -39.219 -6.164 1 97.56 376 VAL B O 1
ATOM 7229 N N . ALA B 1 377 ? 4.77 -39.562 -4.648 1 96.75 377 ALA B N 1
ATOM 7230 C CA . ALA B 1 377 ? 4.121 -40.719 -4.074 1 96.75 377 ALA B CA 1
ATOM 7231 C C . ALA B 1 377 ? 2.752 -40.375 -3.5 1 96.75 377 ALA B C 1
ATOM 7233 O O . ALA B 1 377 ? 1.803 -41.156 -3.613 1 96.75 377 ALA B O 1
ATOM 7234 N N . ARG B 1 378 ? 2.689 -39.281 -2.949 1 96.19 378 ARG B N 1
ATOM 7235 C CA . ARG B 1 378 ? 1.456 -38.781 -2.328 1 96.19 378 ARG B CA 1
ATOM 7236 C C . ARG B 1 378 ? 0.321 -38.75 -3.344 1 96.19 378 ARG B C 1
ATOM 7238 O O . ARG B 1 378 ? -0.834 -39 -3.008 1 96.19 378 ARG B O 1
ATOM 7245 N N . PHE B 1 379 ? 0.641 -38.406 -4.559 1 96.62 379 PHE B N 1
ATOM 7246 C CA . PHE B 1 379 ? -0.4 -38.188 -5.555 1 96.62 379 PHE B CA 1
ATOM 7247 C C . PHE B 1 379 ? -0.326 -39.25 -6.656 1 96.62 379 PHE B C 1
ATOM 7249 O O . PHE B 1 379 ? -0.894 -39.062 -7.734 1 96.62 379 PHE B O 1
ATOM 7256 N N . ALA B 1 380 ? 0.333 -40.312 -6.406 1 96.88 380 ALA B N 1
ATOM 7257 C CA . ALA B 1 380 ? 0.621 -41.312 -7.414 1 96.88 380 ALA B CA 1
ATOM 7258 C C . ALA B 1 380 ? -0.667 -41.938 -7.973 1 96.88 380 ALA B C 1
ATOM 7260 O O . ALA B 1 380 ? -0.75 -42.219 -9.164 1 96.88 380 ALA B O 1
ATOM 7261 N N . ASP B 1 381 ? -1.677 -42 -7.145 1 95.81 381 ASP B N 1
ATOM 7262 C CA . ASP B 1 381 ? -2.912 -42.688 -7.527 1 95.81 381 ASP B CA 1
ATOM 7263 C C . ASP B 1 381 ? -3.654 -41.875 -8.609 1 95.81 381 ASP B C 1
ATOM 7265 O O . ASP B 1 381 ? -4.41 -42.469 -9.391 1 95.81 381 ASP B O 1
ATOM 7269 N N . THR B 1 382 ? -3.445 -40.594 -8.602 1 97.12 382 THR B N 1
ATOM 7270 C CA . THR B 1 382 ? -4.238 -39.781 -9.5 1 97.12 382 THR B CA 1
ATOM 7271 C C . THR B 1 382 ? -3.348 -39.094 -10.531 1 97.12 382 THR B C 1
ATOM 7273 O O . THR B 1 382 ? -3.822 -38.656 -11.578 1 97.12 382 THR B O 1
ATOM 7276 N N . LEU B 1 383 ? -2.076 -38.969 -10.297 1 97.94 383 LEU B N 1
ATOM 7277 C CA . LEU B 1 383 ? -1.138 -38.188 -11.094 1 97.94 383 LEU B CA 1
ATOM 7278 C C . LEU B 1 383 ? -0.961 -38.781 -12.477 1 97.94 383 LEU B C 1
ATOM 7280 O O . LEU B 1 383 ? -0.662 -40 -12.602 1 97.94 383 LEU B O 1
ATOM 7284 N N . GLU B 1 384 ? -1.163 -38 -13.508 1 98.44 384 GLU B N 1
ATOM 7285 C CA . GLU B 1 384 ? -1.007 -38.438 -14.891 1 98.44 384 GLU B CA 1
ATOM 7286 C C . GLU B 1 384 ? 0.094 -37.656 -15.602 1 98.44 384 GLU B C 1
ATOM 7288 O O . GLU B 1 384 ? 0.677 -38.125 -16.578 1 98.44 384 GLU B O 1
ATOM 7293 N N . ASN B 1 385 ? 0.328 -36.5 -15.18 1 98.62 385 ASN B N 1
ATOM 7294 C CA . ASN B 1 385 ? 1.312 -35.625 -15.805 1 98.62 385 ASN B CA 1
ATOM 7295 C C . ASN B 1 385 ? 2.285 -35.062 -14.773 1 98.62 385 ASN B C 1
ATOM 7297 O O . ASN B 1 385 ? 1.866 -34.469 -13.773 1 98.62 385 ASN B O 1
ATOM 7301 N N . LEU B 1 386 ? 3.588 -35.188 -15.078 1 98.62 386 LEU B N 1
ATOM 7302 C CA . LEU B 1 386 ? 4.629 -34.688 -14.203 1 98.62 386 LEU B CA 1
ATOM 7303 C C . LEU B 1 386 ? 5.652 -33.875 -14.984 1 98.62 386 LEU B C 1
ATOM 7305 O O . LEU B 1 386 ? 6.203 -34.344 -15.977 1 98.62 386 LEU B O 1
ATOM 7309 N N . GLU B 1 387 ? 5.844 -32.688 -14.562 1 98.38 387 GLU B N 1
ATOM 7310 C CA . GLU B 1 387 ? 6.836 -31.812 -15.203 1 98.38 387 GLU B CA 1
ATOM 7311 C C . GLU B 1 387 ? 7.805 -31.234 -14.172 1 98.38 387 GLU B C 1
ATOM 7313 O O . GLU B 1 387 ? 7.383 -30.672 -13.164 1 98.38 387 GLU B O 1
ATOM 7318 N N . LEU B 1 388 ? 9.047 -31.391 -14.398 1 97.12 388 LEU B N 1
ATOM 7319 C CA . LEU B 1 388 ? 10.109 -30.766 -13.617 1 97.12 388 LEU B CA 1
ATOM 7320 C C . LEU B 1 388 ? 10.938 -29.828 -14.484 1 97.12 388 LEU B C 1
ATOM 7322 O O . LEU B 1 388 ? 11.5 -30.234 -15.5 1 97.12 388 LEU B O 1
ATOM 7326 N N . TRP B 1 389 ? 10.953 -28.656 -14.055 1 94.31 389 TRP B N 1
ATOM 7327 C CA . TRP B 1 389 ? 11.641 -27.641 -14.844 1 94.31 389 TRP B CA 1
ATOM 7328 C C . TRP B 1 389 ? 12.594 -26.828 -13.969 1 94.31 389 TRP B C 1
ATOM 7330 O O . TRP B 1 389 ? 12.164 -26.078 -13.086 1 94.31 389 TRP B O 1
ATOM 7340 N N . ARG B 1 390 ? 13.883 -26.875 -14.227 1 90.81 390 ARG B N 1
ATOM 7341 C CA . ARG B 1 390 ? 14.898 -26.125 -13.492 1 90.81 390 ARG B CA 1
ATOM 7342 C C . ARG B 1 390 ? 14.844 -26.453 -12 1 90.81 390 ARG B C 1
ATOM 7344 O O . ARG B 1 390 ? 14.805 -25.547 -11.164 1 90.81 390 ARG B O 1
ATOM 7351 N N . VAL B 1 391 ? 14.758 -27.688 -11.797 1 91.62 391 VAL B N 1
ATOM 7352 C CA . VAL B 1 391 ? 14.766 -28.172 -10.414 1 91.62 391 VAL B CA 1
ATOM 7353 C C . VAL B 1 391 ? 16.188 -28.578 -10.023 1 91.62 391 VAL B C 1
ATOM 7355 O O . VAL B 1 391 ? 16.844 -29.328 -10.742 1 91.62 391 VAL B O 1
ATOM 7358 N N . HIS B 1 392 ? 16.625 -28.016 -8.945 1 88 392 HIS B N 1
ATOM 7359 C CA . HIS B 1 392 ? 17.922 -28.359 -8.383 1 88 392 HIS B CA 1
ATOM 7360 C C . HIS B 1 392 ? 17.797 -29.422 -7.309 1 88 392 HIS B C 1
ATOM 7362 O O . HIS B 1 392 ? 17.25 -29.172 -6.23 1 88 392 HIS B O 1
ATOM 7368 N N . LEU B 1 393 ? 18.422 -30.578 -7.57 1 89.19 393 LEU B N 1
ATOM 7369 C CA . LEU B 1 393 ? 18.25 -31.703 -6.668 1 89.19 393 LEU B CA 1
ATOM 7370 C C . LEU B 1 393 ? 19.484 -31.922 -5.812 1 89.19 393 LEU B C 1
ATOM 7372 O O . LEU B 1 393 ? 20.609 -31.75 -6.293 1 89.19 393 LEU B O 1
ATOM 7376 N N . SER B 1 394 ? 19.25 -32.219 -4.629 1 85.88 394 SER B N 1
ATOM 7377 C CA . SER B 1 394 ? 20.281 -32.688 -3.697 1 85.88 394 SER B CA 1
ATOM 7378 C C . SER B 1 394 ? 19.766 -33.844 -2.85 1 85.88 394 SER B C 1
ATOM 7380 O O . SER B 1 394 ? 18.594 -34.219 -2.938 1 85.88 394 SER B O 1
ATOM 7382 N N . PHE B 1 395 ? 20.672 -34.531 -2.129 1 82.38 395 PHE B N 1
ATOM 7383 C CA . PHE B 1 395 ? 20.266 -35.5 -1.144 1 82.38 395 PHE B CA 1
ATOM 7384 C C . PHE B 1 395 ? 20.047 -34.875 0.221 1 82.38 395 PHE B C 1
ATOM 7386 O O . PHE B 1 395 ? 20.688 -33.875 0.543 1 82.38 395 PHE B O 1
ATOM 7393 N N . GLU B 1 396 ? 19.125 -35.344 0.915 1 74.06 396 GLU B N 1
ATOM 7394 C CA . GLU B 1 396 ? 18.953 -34.906 2.299 1 74.06 396 GLU B CA 1
ATOM 7395 C C . GLU B 1 396 ? 20.156 -35.312 3.152 1 74.06 396 GLU B C 1
ATOM 7397 O O . GLU B 1 396 ? 20.641 -34.531 3.971 1 74.06 396 GLU B O 1
ATOM 7402 N N . ASP B 1 397 ? 20.531 -36.562 2.943 1 66.44 397 ASP B N 1
ATOM 7403 C CA . ASP B 1 397 ? 21.641 -37.156 3.688 1 66.44 397 ASP B CA 1
ATOM 7404 C C . ASP B 1 397 ? 22.938 -37.094 2.895 1 66.44 397 ASP B C 1
ATOM 7406 O O . ASP B 1 397 ? 23.031 -37.625 1.79 1 66.44 397 ASP B O 1
ATOM 7410 N N . LYS B 1 398 ? 23.938 -36.438 3.426 1 63.75 398 LYS B N 1
ATOM 7411 C CA . LYS B 1 398 ? 25.234 -36.25 2.791 1 63.75 398 LYS B CA 1
ATOM 7412 C C . LYS B 1 398 ? 25.922 -37.562 2.504 1 63.75 398 LYS B C 1
ATOM 7414 O O . LYS B 1 398 ? 26.75 -37.656 1.596 1 63.75 398 LYS B O 1
ATOM 7419 N N . ALA B 1 399 ? 25.656 -38.562 3.195 1 59.41 399 ALA B N 1
ATOM 7420 C CA . ALA B 1 399 ? 26.312 -39.844 3.025 1 59.41 399 ALA B CA 1
ATOM 7421 C C . ALA B 1 399 ? 26 -40.438 1.654 1 59.41 399 ALA B C 1
ATOM 7423 O O . ALA B 1 399 ? 26.828 -41.156 1.073 1 59.41 399 ALA B O 1
ATOM 7424 N N . ASN B 1 400 ? 24.953 -40.219 1.117 1 67.75 400 ASN B N 1
ATOM 7425 C CA . ASN B 1 400 ? 24.531 -40.719 -0.184 1 67.75 400 ASN B CA 1
ATOM 7426 C C . ASN B 1 400 ? 25.281 -40.031 -1.322 1 67.75 400 ASN B C 1
ATOM 7428 O O . ASN B 1 400 ? 25.5 -40.625 -2.379 1 67.75 400 ASN B O 1
ATOM 7432 N N . ASP B 1 401 ? 25.734 -38.906 -1.037 1 69.19 401 ASP B N 1
ATOM 7433 C CA . ASP B 1 401 ? 26.438 -38.125 -2.045 1 69.19 401 ASP B CA 1
ATOM 7434 C C . ASP B 1 401 ? 27.766 -38.75 -2.406 1 69.19 401 ASP B C 1
ATOM 7436 O O . ASP B 1 401 ? 28.188 -38.75 -3.568 1 69.19 401 ASP B O 1
ATOM 7440 N N . GLU B 1 402 ? 28.359 -39.375 -1.401 1 66.56 402 GLU B N 1
ATOM 7441 C CA . GLU B 1 402 ? 29.656 -40 -1.627 1 66.56 402 GLU B CA 1
ATOM 7442 C C . GLU B 1 402 ? 29.562 -41.156 -2.611 1 66.56 402 GLU B C 1
ATOM 7444 O O . GLU B 1 402 ? 30.391 -41.281 -3.518 1 66.56 402 GLU B O 1
ATOM 7449 N N . ALA B 1 403 ? 28.641 -41.969 -2.402 1 68.19 403 ALA B N 1
ATOM 7450 C CA . ALA B 1 403 ? 28.453 -43.125 -3.268 1 68.19 403 ALA B CA 1
ATOM 7451 C C . ALA B 1 403 ? 28.156 -42.719 -4.703 1 68.19 403 ALA B C 1
ATOM 7453 O O . ALA B 1 403 ? 28.672 -43.281 -5.652 1 68.19 403 ALA B O 1
ATOM 7454 N N . LEU B 1 404 ? 27.438 -41.688 -4.793 1 70.19 404 LEU B N 1
ATOM 7455 C CA . LEU B 1 404 ? 27.031 -41.25 -6.117 1 70.19 404 LEU B CA 1
ATOM 7456 C C . LEU B 1 404 ? 28.188 -40.562 -6.836 1 70.19 404 LEU B C 1
ATOM 7458 O O . LEU B 1 404 ? 28.328 -40.688 -8.055 1 70.19 404 LEU B O 1
ATOM 7462 N N . ALA B 1 405 ? 28.891 -39.844 -6.027 1 65.69 405 ALA B N 1
ATOM 7463 C CA . ALA B 1 405 ? 30.062 -39.188 -6.613 1 65.69 405 ALA B CA 1
ATOM 7464 C C . ALA B 1 405 ? 31.031 -40.188 -7.207 1 65.69 405 ALA B C 1
ATOM 7466 O O . ALA B 1 405 ? 31.703 -39.906 -8.195 1 65.69 405 ALA B O 1
ATOM 7467 N N . GLU B 1 406 ? 31.016 -41.344 -6.559 1 64.81 406 GLU B N 1
ATOM 7468 C CA . GLU B 1 406 ? 31.938 -42.375 -6.988 1 64.81 406 GLU B CA 1
ATOM 7469 C C . GLU B 1 406 ? 31.375 -43.188 -8.164 1 64.81 406 GLU B C 1
ATOM 7471 O O . GLU B 1 406 ? 32.094 -43.562 -9.07 1 64.81 406 GLU B O 1
ATOM 7476 N N . THR B 1 407 ? 30.141 -43.531 -8.07 1 63.31 407 THR B N 1
ATOM 7477 C CA . THR B 1 407 ? 29.531 -44.469 -9 1 63.31 407 THR B CA 1
ATOM 7478 C C . THR B 1 407 ? 29.094 -43.781 -10.281 1 63.31 407 THR B C 1
ATOM 7480 O O . THR B 1 407 ? 28.938 -44.406 -11.32 1 63.31 407 THR B O 1
ATOM 7483 N N . GLY B 1 408 ? 28.844 -42.562 -10.25 1 62.16 408 GLY B N 1
ATOM 7484 C CA . GLY B 1 408 ? 28.656 -41.875 -11.5 1 62.16 408 GLY B CA 1
ATOM 7485 C C . GLY B 1 408 ? 27.203 -41.469 -11.75 1 62.16 408 GLY B C 1
ATOM 7486 O O . GLY B 1 408 ? 26.938 -40.469 -12.398 1 62.16 408 GLY B O 1
ATOM 7487 N N . PRO B 1 409 ? 26.234 -42.281 -11.188 1 66.31 409 PRO B N 1
ATOM 7488 C CA . PRO B 1 409 ? 24.859 -41.906 -11.547 1 66.31 409 PRO B CA 1
ATOM 7489 C C . PRO B 1 409 ? 24.484 -40.5 -11.039 1 66.31 409 PRO B C 1
ATOM 7491 O O . PRO B 1 409 ? 25.141 -39.969 -10.133 1 66.31 409 PRO B O 1
ATOM 7494 N N . THR B 1 410 ? 23.469 -39.906 -11.797 1 86.81 410 THR B N 1
ATOM 7495 C CA . THR B 1 410 ? 22.953 -38.562 -11.453 1 86.81 410 THR B CA 1
ATOM 7496 C C . THR B 1 410 ? 21.859 -38.688 -10.398 1 86.81 410 THR B C 1
ATOM 7498 O O . THR B 1 410 ? 21.281 -39.75 -10.203 1 86.81 410 THR B O 1
ATOM 7501 N N . LEU B 1 411 ? 21.641 -37.812 -9.602 1 91.69 411 LEU B N 1
ATOM 7502 C CA . LEU B 1 411 ? 20.547 -37.75 -8.633 1 91.69 411 LEU B CA 1
ATOM 7503 C C . LEU B 1 411 ? 19.203 -38 -9.312 1 91.69 411 LEU B C 1
ATOM 7505 O O . LEU B 1 411 ? 18.297 -38.562 -8.719 1 91.69 411 LEU B O 1
ATOM 7509 N N . TYR B 1 412 ? 19.125 -37.625 -10.539 1 95.31 412 TYR B N 1
ATOM 7510 C CA . TYR B 1 412 ? 17.875 -37.812 -11.281 1 95.31 412 TYR B CA 1
ATOM 7511 C C . TYR B 1 412 ? 17.656 -39.281 -11.641 1 95.31 412 TYR B C 1
ATOM 7513 O O . TYR B 1 412 ? 16.516 -39.719 -11.773 1 95.31 412 TYR B O 1
ATOM 7521 N N . THR B 1 413 ? 18.734 -40 -11.781 1 94.62 413 THR B N 1
ATOM 7522 C CA . THR B 1 413 ? 18.594 -41.438 -11.953 1 94.62 413 THR B CA 1
ATOM 7523 C C . THR B 1 413 ? 17.969 -42.062 -10.719 1 94.62 413 THR B C 1
ATOM 7525 O O . THR B 1 413 ? 17.078 -42.906 -10.828 1 94.62 413 THR B O 1
ATOM 7528 N N . VAL B 1 414 ? 18.469 -41.594 -9.633 1 93.19 414 VAL B N 1
ATOM 7529 C CA . VAL B 1 414 ? 17.953 -42.125 -8.367 1 93.19 414 VAL B CA 1
ATOM 7530 C C . VAL B 1 414 ? 16.469 -41.781 -8.234 1 93.19 414 VAL B C 1
ATOM 7532 O O . VAL B 1 414 ? 15.656 -42.625 -7.883 1 93.19 414 VAL B O 1
ATOM 7535 N N . LEU B 1 415 ? 16.125 -40.594 -8.539 1 96.38 415 LEU B N 1
ATOM 7536 C CA . LEU B 1 415 ? 14.742 -40.125 -8.461 1 96.38 415 LEU B CA 1
ATOM 7537 C C . LEU B 1 415 ? 13.836 -40.938 -9.359 1 96.38 415 LEU B C 1
ATOM 7539 O O . LEU B 1 415 ? 12.797 -41.438 -8.914 1 96.38 415 LEU B O 1
ATOM 7543 N N . LEU B 1 416 ? 14.234 -41.094 -10.578 1 97.62 416 LEU B N 1
ATOM 7544 C CA . LEU B 1 416 ? 13.406 -41.781 -11.562 1 97.62 416 LEU B CA 1
ATOM 7545 C C . LEU B 1 416 ? 13.25 -43.25 -11.211 1 97.62 416 LEU B C 1
ATOM 7547 O O . LEU B 1 416 ? 12.172 -43.844 -11.398 1 97.62 416 LEU B O 1
ATOM 7551 N N . ARG B 1 417 ? 14.281 -43.844 -10.688 1 96.56 417 ARG B N 1
ATOM 7552 C CA . ARG B 1 417 ? 14.195 -45.25 -10.281 1 96.56 417 ARG B CA 1
ATOM 7553 C C . ARG B 1 417 ? 13.203 -45.438 -9.133 1 96.56 417 ARG B C 1
ATOM 7555 O O . ARG B 1 417 ? 12.438 -46.406 -9.109 1 96.56 417 ARG B O 1
ATOM 7562 N N . LYS B 1 418 ? 13.297 -44.562 -8.25 1 96.44 418 LYS B N 1
ATOM 7563 C CA . LYS B 1 418 ? 12.359 -44.594 -7.133 1 96.44 418 LYS B CA 1
ATOM 7564 C C . LYS B 1 418 ? 10.914 -44.438 -7.613 1 96.44 418 LYS B C 1
ATOM 7566 O O . LYS B 1 418 ? 10 -45.031 -7.074 1 96.44 418 LYS B O 1
ATOM 7571 N N . MET B 1 419 ? 10.758 -43.594 -8.594 1 97.75 419 MET B N 1
ATOM 7572 C CA . MET B 1 419 ? 9.43 -43.375 -9.156 1 97.75 419 MET B CA 1
ATOM 7573 C C . MET B 1 419 ? 8.93 -44.656 -9.844 1 97.75 419 MET B C 1
ATOM 7575 O O . MET B 1 419 ? 7.754 -45 -9.734 1 97.75 419 MET B O 1
ATOM 7579 N N . LEU B 1 420 ? 9.836 -45.344 -10.469 1 97.38 420 LEU B N 1
ATOM 7580 C CA . LEU B 1 420 ? 9.492 -46.594 -11.172 1 97.38 420 LEU B CA 1
ATOM 7581 C C . LEU B 1 420 ? 9.055 -47.656 -10.188 1 97.38 420 LEU B C 1
ATOM 7583 O O . LEU B 1 420 ? 8.32 -48.594 -10.547 1 97.38 420 LEU B O 1
ATOM 7587 N N . GLU B 1 421 ? 9.469 -47.469 -8.977 1 97.06 421 GLU B N 1
ATOM 7588 C CA . GLU B 1 421 ? 9.148 -48.469 -7.945 1 97.06 421 GLU B CA 1
ATOM 7589 C C . GLU B 1 421 ? 7.75 -48.219 -7.375 1 97.06 421 GLU B C 1
ATOM 7591 O O . GLU B 1 421 ? 7.211 -49.094 -6.672 1 97.06 421 GLU B O 1
ATOM 7596 N N . MET B 1 422 ? 7.156 -47.156 -7.754 1 96.94 422 MET B N 1
ATOM 7597 C CA . MET B 1 422 ? 5.82 -46.875 -7.262 1 96.94 422 MET B CA 1
ATOM 7598 C C . MET B 1 422 ? 4.758 -47.594 -8.078 1 96.94 422 MET B C 1
ATOM 7600 O O . MET B 1 422 ? 4.457 -47.188 -9.203 1 96.94 422 MET B O 1
ATOM 7604 N N . PRO B 1 423 ? 4.102 -48.562 -7.547 1 95.44 423 PRO B N 1
ATOM 7605 C CA . PRO B 1 423 ? 3.191 -49.406 -8.344 1 95.44 423 PRO B CA 1
ATOM 7606 C C . PRO B 1 423 ? 1.948 -48.625 -8.797 1 95.44 423 PRO B C 1
ATOM 7608 O O . PRO B 1 423 ? 1.403 -48.906 -9.867 1 95.44 423 PRO B O 1
ATOM 7611 N N . ASN B 1 424 ? 1.52 -47.688 -8.031 1 95.94 424 ASN B N 1
ATOM 7612 C CA . ASN B 1 424 ? 0.273 -46.969 -8.336 1 95.94 424 ASN B CA 1
ATOM 7613 C C . ASN B 1 424 ? 0.516 -45.75 -9.219 1 95.94 424 ASN B C 1
ATOM 7615 O O . ASN B 1 424 ? -0.432 -45.094 -9.625 1 95.94 424 ASN B O 1
ATOM 7619 N N . LEU B 1 425 ? 1.775 -45.406 -9.523 1 97.62 425 LEU B N 1
ATOM 7620 C CA . LEU B 1 425 ? 2.084 -44.25 -10.367 1 97.62 425 LEU B CA 1
ATOM 7621 C C . LEU B 1 425 ? 1.965 -44.625 -11.844 1 97.62 425 LEU B C 1
ATOM 7623 O O . LEU B 1 425 ? 2.658 -45.5 -12.328 1 97.62 425 LEU B O 1
ATOM 7627 N N . ASN B 1 426 ? 1.063 -44.031 -12.562 1 97.38 426 ASN B N 1
ATOM 7628 C CA . ASN B 1 426 ? 0.831 -44.281 -13.984 1 97.38 426 ASN B CA 1
ATOM 7629 C C . ASN B 1 426 ? 0.789 -42.969 -14.758 1 97.38 426 ASN B C 1
ATOM 7631 O O . ASN B 1 426 ? -0.287 -42.406 -15 1 97.38 426 ASN B O 1
ATOM 7635 N N . LEU B 1 427 ? 1.949 -42.531 -15.242 1 98.12 427 LEU B N 1
ATOM 7636 C CA . LEU B 1 427 ? 2.066 -41.25 -15.922 1 98.12 427 LEU B CA 1
ATOM 7637 C C . LEU B 1 427 ? 1.731 -41.375 -17.406 1 98.12 427 LEU B C 1
ATOM 7639 O O . LEU B 1 427 ? 2.078 -42.375 -18.031 1 98.12 427 LEU B O 1
ATOM 7643 N N . ARG B 1 428 ? 1.015 -40.469 -17.906 1 98.31 428 ARG B N 1
ATOM 7644 C CA . ARG B 1 428 ? 0.794 -40.312 -19.344 1 98.31 428 ARG B CA 1
ATOM 7645 C C . ARG B 1 428 ? 1.812 -39.344 -19.953 1 98.31 428 ARG B C 1
ATOM 7647 O O . ARG B 1 428 ? 2.109 -39.438 -21.156 1 98.31 428 ARG B O 1
ATOM 7654 N N . HIS B 1 429 ? 2.25 -38.5 -19.141 1 98.5 429 HIS B N 1
ATOM 7655 C CA . HIS B 1 429 ? 3.191 -37.469 -19.594 1 98.5 429 HIS B CA 1
ATOM 7656 C C . HIS B 1 429 ? 4.246 -37.188 -18.531 1 98.5 429 HIS B C 1
ATOM 7658 O O . HIS B 1 429 ? 3.918 -37.031 -17.359 1 98.5 429 HIS B O 1
ATOM 7664 N N . ILE B 1 430 ? 5.523 -37.125 -18.953 1 98.5 430 ILE B N 1
ATOM 7665 C CA . ILE B 1 430 ? 6.629 -36.75 -18.094 1 98.5 430 ILE B CA 1
ATOM 7666 C C . ILE B 1 430 ? 7.582 -35.812 -18.859 1 98.5 430 ILE B C 1
ATOM 7668 O O . ILE B 1 430 ? 7.93 -36.125 -20.016 1 98.5 430 ILE B O 1
ATOM 7672 N N . LYS B 1 431 ? 7.883 -34.719 -18.297 1 98.25 431 LYS B N 1
ATOM 7673 C CA . LYS B 1 431 ? 8.781 -33.75 -18.922 1 98.25 431 LYS B CA 1
ATOM 7674 C C . LYS B 1 431 ? 9.844 -33.281 -17.938 1 98.25 431 LYS B C 1
ATOM 7676 O O . LYS B 1 431 ? 9.516 -32.812 -16.844 1 98.25 431 LYS B O 1
ATOM 7681 N N . LEU B 1 432 ? 11.055 -33.406 -18.266 1 97.94 432 LEU B N 1
ATOM 7682 C CA . LEU B 1 432 ? 12.195 -32.875 -17.5 1 97.94 432 LEU B CA 1
ATOM 7683 C C . LEU B 1 432 ? 12.992 -31.891 -18.328 1 97.94 432 LEU B C 1
ATOM 7685 O O . LEU B 1 432 ? 13.305 -32.156 -19.5 1 97.94 432 LEU B O 1
ATOM 7689 N N . GLY B 1 433 ? 13.203 -30.766 -17.734 1 96.19 433 GLY B N 1
ATOM 7690 C CA . GLY B 1 433 ? 13.938 -29.75 -18.469 1 96.19 433 GLY B CA 1
ATOM 7691 C C . GLY B 1 433 ? 14.836 -28.906 -17.594 1 96.19 433 GLY B C 1
ATOM 7692 O O . GLY B 1 433 ? 14.469 -28.578 -16.453 1 96.19 433 GLY B O 1
ATOM 7693 N N . ASN B 1 434 ? 16.047 -28.594 -18.078 1 93.12 434 ASN B N 1
ATOM 7694 C CA . ASN B 1 434 ? 17.016 -27.703 -17.438 1 93.12 434 ASN B CA 1
ATOM 7695 C C . ASN B 1 434 ? 17.297 -28.109 -15.992 1 93.12 434 ASN B C 1
ATOM 7697 O O . ASN B 1 434 ? 17.172 -27.297 -15.078 1 93.12 434 ASN B O 1
ATOM 7701 N N . LEU B 1 435 ? 17.703 -29.234 -15.867 1 93.31 435 LEU B N 1
ATOM 7702 C CA . LEU B 1 435 ? 17.875 -29.844 -14.547 1 93.31 435 LEU B CA 1
ATOM 7703 C C . LEU B 1 435 ? 19.25 -29.531 -13.977 1 93.31 435 LEU B C 1
ATOM 7705 O O . LEU B 1 435 ? 20.203 -29.312 -14.719 1 93.31 435 LEU B O 1
ATOM 7709 N N . HIS B 1 436 ? 19.25 -29.484 -12.641 1 88.69 436 HIS B N 1
ATOM 7710 C CA . HIS B 1 436 ? 20.516 -29.281 -11.922 1 88.69 436 HIS B CA 1
ATOM 7711 C C . HIS B 1 436 ? 20.594 -30.188 -10.695 1 88.69 436 HIS B C 1
ATOM 7713 O O . HIS B 1 436 ? 19.562 -30.609 -10.164 1 88.69 436 HIS B O 1
ATOM 7719 N N . GLN B 1 437 ? 21.828 -30.484 -10.336 1 87.94 437 GLN B N 1
ATOM 7720 C CA . GLN B 1 437 ? 22.031 -31.266 -9.125 1 87.94 437 GLN B CA 1
ATOM 7721 C C . GLN B 1 437 ? 23.266 -30.812 -8.359 1 87.94 437 GLN B C 1
ATOM 7723 O O . GLN B 1 437 ? 24.156 -30.172 -8.93 1 87.94 437 GLN B O 1
ATOM 7728 N N . THR B 1 438 ? 23.25 -31.031 -7.09 1 82.75 438 THR B N 1
ATOM 7729 C CA . THR B 1 438 ? 24.406 -30.781 -6.234 1 82.75 438 THR B CA 1
ATOM 7730 C C . THR B 1 438 ? 24.734 -32.031 -5.398 1 82.75 438 THR B C 1
ATOM 7732 O O . THR B 1 438 ? 23.859 -32.562 -4.727 1 82.75 438 THR B O 1
ATOM 7735 N N . LEU B 1 439 ? 25.938 -32.375 -5.504 1 81.25 439 LEU B N 1
ATOM 7736 C CA . LEU B 1 439 ? 26.484 -33.469 -4.664 1 81.25 439 LEU B CA 1
ATOM 7737 C C . LEU B 1 439 ? 27.406 -32.875 -3.592 1 81.25 439 LEU B C 1
ATOM 7739 O O . LEU B 1 439 ? 28.188 -31.969 -3.857 1 81.25 439 LEU B O 1
ATOM 7743 N N . ARG B 1 440 ? 27.141 -33.344 -2.449 1 80.31 440 ARG B N 1
ATOM 7744 C CA . ARG B 1 440 ? 27.984 -32.938 -1.334 1 80.31 440 ARG B CA 1
ATOM 7745 C C . ARG B 1 440 ? 28.703 -34.125 -0.707 1 80.31 440 ARG B C 1
ATOM 7747 O O . ARG B 1 440 ? 28.344 -34.562 0.391 1 80.31 440 ARG B O 1
ATOM 7754 N N . PRO B 1 441 ? 29.781 -34.531 -1.394 1 76.06 441 PRO B N 1
ATOM 7755 C CA . PRO B 1 441 ? 30.531 -35.656 -0.829 1 76.06 441 PRO B CA 1
ATOM 7756 C C . PRO B 1 441 ? 31.266 -35.281 0.457 1 76.06 441 PRO B C 1
ATOM 7758 O O . PRO B 1 441 ? 31.641 -34.125 0.649 1 76.06 441 PRO B O 1
ATOM 7761 N N . ILE B 1 442 ? 31.422 -36.219 1.335 1 73.81 442 ILE B N 1
ATOM 7762 C CA . ILE B 1 442 ? 32.062 -36 2.627 1 73.81 442 ILE B CA 1
ATOM 7763 C C . ILE B 1 442 ? 33.5 -35.531 2.418 1 73.81 442 ILE B C 1
ATOM 7765 O O . ILE B 1 442 ? 34.281 -36.219 1.715 1 73.81 442 ILE B O 1
ATOM 7769 N N . GLY B 1 443 ? 33.875 -34.531 3.113 1 67.88 443 GLY B N 1
ATOM 7770 C CA . GLY B 1 443 ? 35.25 -34.062 3.145 1 67.88 443 GLY B CA 1
ATOM 7771 C C . GLY B 1 443 ? 35.656 -33.375 1.868 1 67.88 443 GLY B C 1
ATOM 7772 O O . GLY B 1 443 ? 36.844 -33.031 1.702 1 67.88 443 GLY B O 1
ATOM 7773 N N . LYS B 1 444 ? 34.719 -33.281 0.933 1 74.19 444 LYS B N 1
ATOM 7774 C CA . LYS B 1 444 ? 35.062 -32.625 -0.325 1 74.19 444 LYS B CA 1
ATOM 7775 C C . LYS B 1 444 ? 34.125 -31.469 -0.591 1 74.19 444 LYS B C 1
ATOM 7777 O O . LYS B 1 444 ? 33.094 -31.312 0.097 1 74.19 444 LYS B O 1
ATOM 7782 N N . GLU B 1 445 ? 34.5 -30.625 -1.467 1 74.19 445 GLU B N 1
ATOM 7783 C CA . GLU B 1 445 ? 33.656 -29.484 -1.858 1 74.19 445 GLU B CA 1
ATOM 7784 C C . GLU B 1 445 ? 32.406 -29.953 -2.621 1 74.19 445 GLU B C 1
ATOM 7786 O O . GLU B 1 445 ? 32.438 -30.984 -3.299 1 74.19 445 GLU B O 1
ATOM 7791 N N . ALA B 1 446 ? 31.359 -29.234 -2.426 1 76.56 446 ALA B N 1
ATOM 7792 C CA . ALA B 1 446 ? 30.125 -29.531 -3.131 1 76.56 446 ALA B CA 1
ATOM 7793 C C . ALA B 1 446 ? 30.297 -29.391 -4.641 1 76.56 446 ALA B C 1
ATOM 7795 O O . ALA B 1 446 ? 30.984 -28.484 -5.113 1 76.56 446 ALA B O 1
ATOM 7796 N N . VAL B 1 447 ? 29.812 -30.344 -5.34 1 75.5 447 VAL B N 1
ATOM 7797 C CA . VAL B 1 447 ? 29.891 -30.328 -6.797 1 75.5 447 VAL B CA 1
ATOM 7798 C C . VAL B 1 447 ? 28.5 -30.062 -7.383 1 75.5 447 VAL B C 1
ATOM 7800 O O . VAL B 1 447 ? 27.578 -30.875 -7.211 1 75.5 447 VAL B O 1
ATOM 7803 N N . ALA B 1 448 ? 28.344 -28.875 -7.895 1 80.12 448 ALA B N 1
ATOM 7804 C CA . ALA B 1 448 ? 27.078 -28.531 -8.547 1 80.12 448 ALA B CA 1
ATOM 7805 C C . ALA B 1 448 ? 27.219 -28.578 -10.07 1 80.12 448 ALA B C 1
ATOM 7807 O O . ALA B 1 448 ? 28.281 -28.234 -10.609 1 80.12 448 ALA B O 1
ATOM 7808 N N . GLY B 1 449 ? 26.156 -29 -10.797 1 81.31 449 GLY B N 1
ATOM 7809 C CA . GLY B 1 449 ? 26.219 -29.031 -12.25 1 81.31 449 GLY B CA 1
ATOM 7810 C C . GLY B 1 449 ? 24.875 -29.25 -12.898 1 81.31 449 GLY B C 1
ATOM 7811 O O . GLY B 1 449 ? 23.922 -29.656 -12.234 1 81.31 449 GLY B O 1
ATOM 7812 N N . ALA B 1 450 ? 24.875 -29.031 -14.133 1 89.69 450 ALA B N 1
ATOM 7813 C CA . ALA B 1 450 ? 23.672 -29.266 -14.945 1 89.69 450 ALA B CA 1
ATOM 7814 C C . ALA B 1 450 ? 23.531 -30.734 -15.297 1 89.69 450 ALA B C 1
ATOM 7816 O O . ALA B 1 450 ? 24.516 -31.484 -15.305 1 89.69 450 ALA B O 1
ATOM 7817 N N . VAL B 1 451 ? 22.391 -31.141 -15.422 1 92.56 451 VAL B N 1
ATOM 7818 C CA . VAL B 1 451 ? 22.078 -32.5 -15.898 1 92.56 451 VAL B CA 1
ATOM 7819 C C . VAL B 1 451 ? 21.406 -32.406 -17.266 1 92.56 451 VAL B C 1
ATOM 7821 O O . VAL B 1 451 ? 20.312 -31.859 -17.406 1 92.56 451 VAL B O 1
ATOM 7824 N N . ASP B 1 452 ? 22.078 -33 -18.203 1 94.06 452 ASP B N 1
ATOM 7825 C CA . ASP B 1 452 ? 21.594 -32.938 -19.594 1 94.06 452 ASP B CA 1
ATOM 7826 C C . ASP B 1 452 ? 21.156 -34.344 -20.047 1 94.06 452 ASP B C 1
ATOM 7828 O O . ASP B 1 452 ? 21.125 -35.281 -19.266 1 94.06 452 ASP B O 1
ATOM 7832 N N . PHE B 1 453 ? 20.719 -34.344 -21.344 1 96.06 453 PHE B N 1
ATOM 7833 C CA . PHE B 1 453 ? 20.312 -35.625 -21.953 1 96.06 453 PHE B CA 1
ATOM 7834 C C . PHE B 1 453 ? 21.109 -35.875 -23.219 1 96.06 453 PHE B C 1
ATOM 7836 O O . PHE B 1 453 ? 21.203 -35 -24.094 1 96.06 453 PHE B O 1
ATOM 7843 N N . LYS B 1 454 ? 21.609 -37.062 -23.25 1 95.06 454 LYS B N 1
ATOM 7844 C CA . LYS B 1 454 ? 22.203 -37.5 -24.5 1 95.06 454 LYS B CA 1
ATOM 7845 C C . LYS B 1 454 ? 21.141 -37.656 -25.594 1 95.06 454 LYS B C 1
ATOM 7847 O O . LYS B 1 454 ? 19.953 -37.812 -25.281 1 95.06 454 LYS B O 1
ATOM 7852 N N . PRO B 1 455 ? 21.578 -37.625 -26.828 1 94.88 455 PRO B N 1
ATOM 7853 C CA . PRO B 1 455 ? 20.594 -37.688 -27.906 1 94.88 455 PRO B CA 1
ATOM 7854 C C . PRO B 1 455 ? 19.875 -39.031 -27.969 1 94.88 455 PRO B C 1
ATOM 7856 O O . PRO B 1 455 ? 18.672 -39.062 -28.266 1 94.88 455 PRO B O 1
ATOM 7859 N N . GLU B 1 456 ? 20.641 -40.094 -27.719 1 95 456 GLU B N 1
ATOM 7860 C CA . GLU B 1 456 ? 20.062 -41.438 -27.734 1 95 456 GLU B CA 1
ATOM 7861 C C . GLU B 1 456 ? 20.516 -42.219 -26.516 1 95 456 GLU B C 1
ATOM 7863 O O . GLU B 1 456 ? 21.562 -41.938 -25.938 1 95 456 GLU B O 1
ATOM 7868 N N . ALA B 1 457 ? 19.656 -43.25 -26.219 1 94.56 457 ALA B N 1
ATOM 7869 C CA . ALA B 1 457 ? 19.984 -44.094 -25.078 1 94.56 457 ALA B CA 1
ATOM 7870 C C . ALA B 1 457 ? 21.297 -44.844 -25.312 1 94.56 457 ALA B C 1
ATOM 7872 O O . ALA B 1 457 ? 22.016 -45.156 -24.359 1 94.56 457 ALA B O 1
ATOM 7873 N N . SER B 1 458 ? 21.641 -45.094 -26.531 1 93 458 SER B N 1
ATOM 7874 C CA . SER B 1 458 ? 22.828 -45.875 -26.891 1 93 458 SER B CA 1
ATOM 7875 C C . SER B 1 458 ? 24.062 -45 -26.938 1 93 458 SER B C 1
ATOM 7877 O O . SER B 1 458 ? 25.188 -45.5 -26.984 1 93 458 SER B O 1
ATOM 7879 N N . THR B 1 459 ? 23.859 -43.75 -26.812 1 94.06 459 THR B N 1
ATOM 7880 C CA . THR B 1 459 ? 25 -42.844 -26.891 1 94.06 459 THR B CA 1
ATOM 7881 C C . THR B 1 459 ? 25.891 -43 -25.672 1 94.06 459 THR B C 1
ATOM 7883 O O . THR B 1 459 ? 25.406 -42.969 -24.531 1 94.06 459 THR B O 1
ATOM 7886 N N . ARG B 1 460 ? 27.203 -43.156 -25.922 1 90.25 460 ARG B N 1
ATOM 7887 C CA . ARG B 1 460 ? 28.156 -43.281 -24.828 1 90.25 460 ARG B CA 1
ATOM 7888 C C . ARG B 1 460 ? 28.594 -41.938 -24.297 1 90.25 460 ARG B C 1
ATOM 7890 O O . ARG B 1 460 ? 28.688 -40.969 -25.078 1 90.25 460 ARG B O 1
ATOM 7897 N N . ASP B 1 461 ? 28.859 -41.875 -23.094 1 87.5 461 ASP B N 1
ATOM 7898 C CA . ASP B 1 461 ? 29.297 -40.656 -22.438 1 87.5 461 ASP B CA 1
ATOM 7899 C C . ASP B 1 461 ? 30.562 -40.094 -23.109 1 87.5 461 ASP B C 1
ATOM 7901 O O . ASP B 1 461 ? 30.734 -38.875 -23.219 1 87.5 461 ASP B O 1
ATOM 7905 N N . ARG B 1 462 ? 31.375 -40.938 -23.484 1 86.19 462 ARG B N 1
ATOM 7906 C CA . ARG B 1 462 ? 32.656 -40.562 -24.094 1 86.19 462 ARG B CA 1
ATOM 7907 C C . ARG B 1 462 ? 32.438 -39.75 -25.359 1 86.19 462 ARG B C 1
ATOM 7909 O O . ARG B 1 462 ? 33.188 -38.844 -25.656 1 86.19 462 ARG B O 1
ATOM 7916 N N . ALA B 1 463 ? 31.422 -40.125 -26.062 1 91.62 463 ALA B N 1
ATOM 7917 C CA . ALA B 1 463 ? 31.109 -39.406 -27.297 1 91.62 463 ALA B CA 1
ATOM 7918 C C . ALA B 1 463 ? 30.719 -37.969 -27 1 91.62 463 ALA B C 1
ATOM 7920 O O . ALA B 1 463 ? 31.031 -37.031 -27.766 1 91.62 463 ALA B O 1
ATOM 7921 N N . VAL B 1 464 ? 30.031 -37.75 -25.938 1 90.06 464 VAL B N 1
ATOM 7922 C CA . VAL B 1 464 ? 29.641 -36.406 -25.516 1 90.06 464 VAL B CA 1
ATOM 7923 C C . VAL B 1 464 ? 30.859 -35.656 -25.016 1 90.06 464 VAL B C 1
ATOM 7925 O O . VAL B 1 464 ? 31.062 -34.469 -25.359 1 90.06 464 VAL B O 1
ATOM 7928 N N . MET B 1 465 ? 31.75 -36.344 -24.297 1 86.19 465 MET B N 1
ATOM 7929 C CA . MET B 1 465 ? 32.969 -35.719 -23.719 1 86.19 465 MET B CA 1
ATOM 7930 C C . MET B 1 465 ? 33.906 -35.281 -24.812 1 86.19 465 MET B C 1
ATOM 7932 O O . MET B 1 465 ? 34.562 -34.25 -24.688 1 86.19 465 MET B O 1
ATOM 7936 N N . LYS B 1 466 ? 33.938 -36 -25.844 1 88.25 466 LYS B N 1
ATOM 7937 C CA . LYS B 1 466 ? 34.812 -35.688 -26.969 1 88.25 466 LYS B CA 1
ATOM 7938 C C . LYS B 1 466 ? 34.219 -34.656 -27.875 1 88.25 466 LYS B C 1
ATOM 7940 O O . LYS B 1 466 ? 34.875 -34.156 -28.812 1 88.25 466 LYS B O 1
ATOM 7945 N N . GLY B 1 467 ? 33 -34.344 -27.656 1 87.81 467 GLY B N 1
ATOM 7946 C CA . GLY B 1 467 ? 32.344 -33.312 -28.453 1 87.81 467 GLY B CA 1
ATOM 7947 C C . GLY B 1 467 ? 31.781 -33.844 -29.75 1 87.81 467 GLY B C 1
ATOM 7948 O O . GLY B 1 467 ? 31.438 -33.062 -30.656 1 87.81 467 GLY B O 1
ATOM 7949 N N . GLU B 1 468 ? 31.641 -35.125 -29.875 1 90.88 468 GLU B N 1
ATOM 7950 C CA . GLU B 1 468 ? 31.125 -35.719 -31.109 1 90.88 468 GLU B CA 1
ATOM 7951 C C . GLU B 1 468 ? 29.609 -35.531 -31.219 1 90.88 468 GLU B C 1
ATOM 7953 O O . GLU B 1 468 ? 29.062 -35.5 -32.312 1 90.88 468 GLU B O 1
ATOM 7958 N N . VAL B 1 469 ? 28.953 -35.594 -30.062 1 92.75 469 VAL B N 1
ATOM 7959 C CA . VAL B 1 469 ? 27.5 -35.406 -30.016 1 92.75 469 VAL B CA 1
ATOM 7960 C C . VAL B 1 469 ? 27.141 -34.344 -28.984 1 92.75 469 VAL B C 1
ATOM 7962 O O . VAL B 1 469 ? 27.844 -34.188 -27.969 1 92.75 469 VAL B O 1
ATOM 7965 N N . SER B 1 470 ? 26.094 -33.625 -29.359 1 92.94 470 SER B N 1
ATOM 7966 C CA . SER B 1 470 ? 25.641 -32.594 -28.438 1 92.94 470 SER B CA 1
ATOM 7967 C C . SER B 1 470 ? 24.484 -33.094 -27.562 1 92.94 470 SER B C 1
ATOM 7969 O O . SER B 1 470 ? 23.688 -33.938 -28 1 92.94 470 SER B O 1
ATOM 7971 N N . THR B 1 471 ? 24.438 -32.625 -26.359 1 93.12 471 THR B N 1
ATOM 7972 C CA . THR B 1 471 ? 23.375 -32.969 -25.422 1 93.12 471 THR B CA 1
ATOM 7973 C C . THR B 1 471 ? 22.219 -31.969 -25.547 1 93.12 471 THR B C 1
ATOM 7975 O O . THR B 1 471 ? 22.344 -30.922 -26.172 1 93.12 471 THR B O 1
ATOM 7978 N N . THR B 1 472 ? 21.031 -32.344 -25.078 1 94.69 472 THR B N 1
ATOM 7979 C CA . THR B 1 472 ? 19.859 -31.469 -24.969 1 94.69 472 THR B CA 1
ATOM 7980 C C . THR B 1 472 ? 19.5 -31.234 -23.5 1 94.69 472 THR B C 1
ATOM 7982 O O . THR B 1 472 ? 19.906 -32 -22.625 1 94.69 472 THR B O 1
ATOM 7985 N N . THR B 1 473 ? 18.781 -30.188 -23.312 1 94.88 473 THR B N 1
ATOM 7986 C CA . THR B 1 473 ? 18.469 -29.828 -21.938 1 94.88 473 THR B CA 1
ATOM 7987 C C . THR B 1 473 ? 17.062 -30.297 -21.562 1 94.88 473 THR B C 1
ATOM 7989 O O . THR B 1 473 ? 16.688 -30.234 -20.391 1 94.88 473 THR B O 1
ATOM 7992 N N . VAL B 1 474 ? 16.281 -30.766 -22.531 1 96.94 474 VAL B N 1
ATOM 7993 C CA . VAL B 1 474 ? 14.898 -31.125 -22.281 1 96.94 474 VAL B CA 1
ATOM 7994 C C . VAL B 1 474 ? 14.602 -32.5 -22.859 1 96.94 474 VAL B C 1
ATOM 7996 O O . VAL B 1 474 ? 15.102 -32.844 -23.938 1 96.94 474 VAL B O 1
ATOM 7999 N N . LEU B 1 475 ? 13.883 -33.312 -22.172 1 97.5 475 LEU B N 1
ATOM 8000 C CA . LEU B 1 475 ? 13.359 -34.594 -22.641 1 97.5 475 LEU B CA 1
ATOM 8001 C C . LEU B 1 475 ? 11.945 -34.812 -22.109 1 97.5 475 LEU B C 1
ATOM 8003 O O . LEU B 1 475 ? 11.656 -34.562 -20.938 1 97.5 475 LEU B O 1
ATOM 8007 N N . GLU B 1 476 ? 11.008 -35.156 -23.031 1 97.38 476 GLU B N 1
ATOM 8008 C CA . GLU B 1 476 ? 9.625 -35.375 -22.625 1 97.38 476 GLU B CA 1
ATOM 8009 C C . GLU B 1 476 ? 9.039 -36.625 -23.297 1 97.38 476 GLU B C 1
ATOM 8011 O O . GLU B 1 476 ? 9.594 -37.125 -24.281 1 97.38 476 GLU B O 1
ATOM 8016 N N . TYR B 1 477 ? 8.102 -37.156 -22.719 1 97.44 477 TYR B N 1
ATOM 8017 C CA . TYR B 1 477 ? 7.387 -38.344 -23.203 1 97.44 477 TYR B CA 1
ATOM 8018 C C . TYR B 1 477 ? 5.887 -38.188 -22.984 1 97.44 477 TYR B C 1
ATOM 8020 O O . TYR B 1 477 ? 5.457 -37.688 -21.938 1 97.44 477 TYR B O 1
ATOM 8028 N N . THR B 1 478 ? 5.074 -38.531 -23.984 1 97.81 478 THR B N 1
ATOM 8029 C CA . THR B 1 478 ? 3.629 -38.688 -23.875 1 97.81 478 THR B CA 1
ATOM 8030 C C . THR B 1 478 ? 3.195 -40.031 -24.438 1 97.81 478 THR B C 1
ATOM 8032 O O . THR B 1 478 ? 3.504 -40.375 -25.594 1 97.81 478 THR B O 1
ATOM 8035 N N . GLY B 1 479 ? 2.52 -40.844 -23.578 1 96.31 479 GLY B N 1
ATOM 8036 C CA . GLY B 1 479 ? 2.084 -42.156 -24.016 1 96.31 479 GLY B CA 1
ATOM 8037 C C . GLY B 1 479 ? 1.615 -43.031 -22.859 1 96.31 479 GLY B C 1
ATOM 8038 O O . GLY B 1 479 ? 1.443 -42.562 -21.734 1 96.31 479 GLY B O 1
ATOM 8039 N N . SER B 1 480 ? 1.376 -44.344 -23.156 1 93.44 480 SER B N 1
ATOM 8040 C CA . SER B 1 480 ? 0.795 -45.25 -22.172 1 93.44 480 SER B CA 1
ATOM 8041 C C . SER B 1 480 ? 1.877 -46.031 -21.438 1 93.44 480 SER B C 1
ATOM 8043 O O . SER B 1 480 ? 1.62 -46.625 -20.391 1 93.44 480 SER B O 1
ATOM 8045 N N . ASP B 1 481 ? 3.059 -46.031 -21.953 1 96.19 481 ASP B N 1
ATOM 8046 C CA . ASP B 1 481 ? 4.098 -46.875 -21.359 1 96.19 481 ASP B CA 1
ATOM 8047 C C . ASP B 1 481 ? 5.25 -46.031 -20.828 1 96.19 481 ASP B C 1
ATOM 8049 O O . ASP B 1 481 ? 6.406 -46.219 -21.203 1 96.19 481 ASP B O 1
ATOM 8053 N N . TRP B 1 482 ? 4.945 -45.156 -19.875 1 97.56 482 TRP B N 1
ATOM 8054 C CA . TRP B 1 482 ? 5.938 -44.25 -19.328 1 97.56 482 TRP B CA 1
ATOM 8055 C C . TRP B 1 482 ? 7.066 -45 -18.641 1 97.56 482 TRP B C 1
ATOM 8057 O O . TRP B 1 482 ? 8.219 -44.562 -18.672 1 97.56 482 TRP B O 1
ATOM 8067 N N . ARG B 1 483 ? 6.867 -46.188 -18.047 1 97.62 483 ARG B N 1
ATOM 8068 C CA . ARG B 1 483 ? 7.871 -46.969 -17.312 1 97.62 483 ARG B CA 1
ATOM 8069 C C . ARG B 1 483 ? 8.969 -47.438 -18.25 1 97.62 483 ARG B C 1
ATOM 8071 O O . ARG B 1 483 ? 10.156 -47.375 -17.922 1 97.62 483 ARG B O 1
ATOM 8078 N N . HIS B 1 484 ? 8.477 -47.938 -19.422 1 97.56 484 HIS B N 1
ATOM 8079 C CA . HIS B 1 484 ? 9.445 -48.406 -20.406 1 97.56 484 HIS B CA 1
ATOM 8080 C C . HIS B 1 484 ? 10.312 -47.25 -20.891 1 97.56 484 HIS B C 1
ATOM 8082 O O . HIS B 1 484 ? 11.531 -47.375 -21 1 97.56 484 HIS B O 1
ATOM 8088 N N . PHE B 1 485 ? 9.648 -46.219 -21.172 1 97.75 485 PHE B N 1
ATOM 8089 C CA . PHE B 1 485 ? 10.375 -45.062 -21.672 1 97.75 485 PHE B CA 1
ATOM 8090 C C . PHE B 1 485 ? 11.398 -44.562 -20.656 1 97.75 485 PHE B C 1
ATOM 8092 O O . PHE B 1 485 ? 12.547 -44.281 -21 1 97.75 485 PHE B O 1
ATOM 8099 N N . VAL B 1 486 ? 10.961 -44.375 -19.422 1 98.06 486 VAL B N 1
ATOM 8100 C CA . VAL B 1 486 ? 11.844 -43.844 -18.375 1 98.06 486 VAL B CA 1
ATOM 8101 C C . VAL B 1 486 ? 13 -44.812 -18.141 1 98.06 486 VAL B C 1
ATOM 8103 O O . VAL B 1 486 ? 14.156 -44.406 -18.047 1 98.06 486 VAL B O 1
ATOM 8106 N N . SER B 1 487 ? 12.789 -46.094 -18.156 1 97.12 487 SER B N 1
ATOM 8107 C CA . SER B 1 487 ? 13.805 -47.094 -17.859 1 97.12 487 SER B CA 1
ATOM 8108 C C . SER B 1 487 ? 14.797 -47.25 -19 1 97.12 487 SER B C 1
ATOM 8110 O O . SER B 1 487 ? 15.992 -47.438 -18.781 1 97.12 487 SER B O 1
ATOM 8112 N N . HIS B 1 488 ? 14.281 -47.125 -20.234 1 96.94 488 HIS B N 1
ATOM 8113 C CA . HIS B 1 488 ? 15.117 -47.531 -21.344 1 96.94 488 HIS B CA 1
ATOM 8114 C C . HIS B 1 488 ? 15.531 -46.344 -22.203 1 96.94 488 HIS B C 1
ATOM 8116 O O . HIS B 1 488 ? 16.438 -46.469 -23.031 1 96.94 488 HIS B O 1
ATOM 8122 N N . GLU B 1 489 ? 14.875 -45.312 -22 1 96.94 489 GLU B N 1
ATOM 8123 C CA . GLU B 1 489 ? 15.203 -44.125 -22.812 1 96.94 489 GLU B CA 1
ATOM 8124 C C . GLU B 1 489 ? 15.672 -42.969 -21.938 1 96.94 489 GLU B C 1
ATOM 8126 O O . GLU B 1 489 ? 16.781 -42.469 -22.125 1 96.94 489 GLU B O 1
ATOM 8131 N N . MET B 1 490 ? 14.938 -42.625 -20.969 1 96.88 490 MET B N 1
ATOM 8132 C CA . MET B 1 490 ? 15.195 -41.406 -20.203 1 96.88 490 MET B CA 1
ATOM 8133 C C . MET B 1 490 ? 16.406 -41.562 -19.297 1 96.88 490 MET B C 1
ATOM 8135 O O . MET B 1 490 ? 17.328 -40.75 -19.328 1 96.88 490 MET B O 1
ATOM 8139 N N . ILE B 1 491 ? 16.484 -42.594 -18.484 1 96.44 491 ILE B N 1
ATOM 8140 C CA . ILE B 1 491 ? 17.562 -42.812 -17.531 1 96.44 491 ILE B CA 1
ATOM 8141 C C . ILE B 1 491 ? 18.891 -42.969 -18.266 1 96.44 491 ILE B C 1
ATOM 8143 O O . ILE B 1 491 ? 19.875 -42.312 -17.969 1 96.44 491 ILE B O 1
ATOM 8147 N N . PRO B 1 492 ? 18.922 -43.812 -19.312 1 95.44 492 PRO B N 1
ATOM 8148 C CA . PRO B 1 492 ? 20.188 -43.969 -20.016 1 95.44 492 PRO B CA 1
ATOM 8149 C C . PRO B 1 492 ? 20.672 -42.688 -20.688 1 95.44 492 PRO B C 1
ATOM 8151 O O . PRO B 1 492 ? 21.875 -42.531 -20.969 1 95.44 4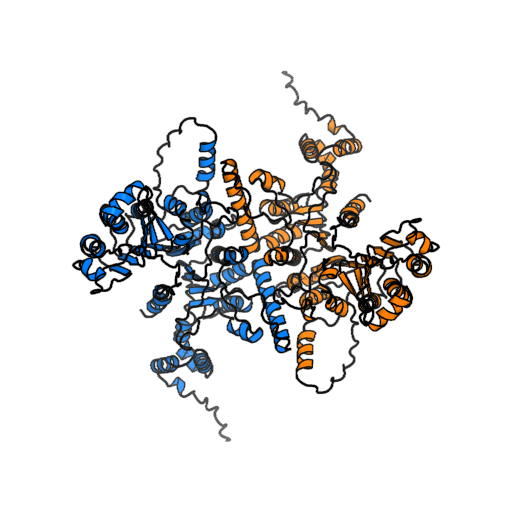92 PRO B O 1
ATOM 8154 N N . ARG B 1 493 ? 19.797 -41.812 -20.969 1 95.88 493 ARG B N 1
ATOM 8155 C CA . ARG B 1 493 ? 20.172 -40.594 -21.688 1 95.88 493 ARG B CA 1
ATOM 8156 C C . ARG B 1 493 ? 20.672 -39.5 -20.734 1 95.88 493 ARG B C 1
ATOM 8158 O O . ARG B 1 493 ? 21.203 -38.5 -21.172 1 95.88 493 ARG B O 1
ATOM 8165 N N . LEU B 1 494 ? 20.469 -39.75 -19.484 1 95 494 LEU B N 1
ATOM 8166 C CA . LEU B 1 494 ? 20.938 -38.75 -18.516 1 95 494 LEU B CA 1
ATOM 8167 C C . LEU B 1 494 ? 22.453 -38.625 -18.578 1 95 494 LEU B C 1
ATOM 8169 O O . LEU B 1 494 ? 23.172 -39.625 -18.719 1 95 494 LEU B O 1
ATOM 8173 N N . TYR B 1 495 ? 22.891 -37.375 -18.5 1 91.25 495 TYR B N 1
ATOM 8174 C CA . TYR B 1 495 ? 24.312 -37.125 -18.609 1 91.25 495 TYR B CA 1
ATOM 8175 C C . TYR B 1 495 ? 24.719 -35.938 -17.703 1 91.25 495 TYR B C 1
ATOM 8177 O O . TYR B 1 495 ? 24.016 -34.938 -17.641 1 91.25 495 TYR B O 1
ATOM 8185 N N . THR B 1 496 ? 25.703 -36.125 -16.922 1 87.69 496 THR B N 1
ATOM 8186 C CA . THR B 1 496 ? 26.312 -35.062 -16.141 1 87.69 496 THR B CA 1
ATOM 8187 C C . THR B 1 496 ? 27.75 -34.812 -16.594 1 87.69 496 THR B C 1
ATOM 8189 O O . THR B 1 496 ? 28.562 -35.75 -16.641 1 87.69 496 THR B O 1
ATOM 8192 N N . PRO B 1 497 ? 27.922 -33.594 -17.094 1 71.31 497 PRO B N 1
ATOM 8193 C CA . PRO B 1 497 ? 29.312 -33.312 -17.453 1 71.31 497 PRO B CA 1
ATOM 8194 C C . PRO B 1 497 ? 30.266 -33.469 -16.281 1 71.31 497 PRO B C 1
ATOM 8196 O O . PRO B 1 497 ? 29.938 -33.094 -15.148 1 71.31 497 PRO B O 1
ATOM 8199 N N . ARG B 1 498 ? 30.859 -34.5 -16.25 1 57.78 498 ARG B N 1
ATOM 8200 C CA . ARG B 1 498 ? 31.844 -34.688 -15.18 1 57.78 498 ARG B CA 1
ATOM 8201 C C . ARG B 1 498 ? 32.562 -33.406 -14.859 1 57.78 498 ARG B C 1
ATOM 8203 O O . ARG B 1 498 ? 32.875 -32.625 -15.758 1 57.78 498 ARG B O 1
ATOM 8210 N N . ALA B 1 499 ? 32.344 -32.844 -13.781 1 47.5 499 ALA B N 1
ATOM 8211 C CA . ALA B 1 499 ? 32.875 -31.625 -13.164 1 47.5 499 ALA B CA 1
ATOM 8212 C C . ALA B 1 499 ? 34.281 -31.344 -13.633 1 47.5 499 ALA B C 1
ATOM 8214 O O . ALA B 1 499 ? 35.219 -32.062 -13.266 1 47.5 499 ALA B O 1
ATOM 8215 N N . ILE B 1 500 ? 34.656 -31.172 -14.82 1 39.38 500 ILE B N 1
ATOM 8216 C CA . ILE B 1 500 ? 35.781 -30.25 -14.68 1 39.38 500 ILE B CA 1
ATOM 8217 C C . ILE B 1 500 ? 35.438 -29.141 -13.695 1 39.38 500 ILE B C 1
ATOM 8219 O O . ILE B 1 500 ? 34.344 -28.562 -13.766 1 39.38 500 ILE B O 1
ATOM 8223 N N . LEU B 1 501 ? 36.125 -29.078 -12.516 1 37.88 501 LEU B N 1
ATOM 8224 C CA . LEU B 1 501 ? 36.094 -27.953 -11.602 1 37.88 501 LEU B CA 1
ATOM 8225 C C . LEU B 1 501 ? 35.844 -26.641 -12.367 1 37.88 501 LEU B C 1
ATOM 8227 O O . LEU B 1 501 ? 36.781 -26.016 -12.828 1 37.88 501 LEU B O 1
ATOM 8231 N N . LEU B 1 502 ? 35.25 -26.578 -13.281 1 32.72 502 LEU B N 1
ATOM 8232 C CA . LEU B 1 502 ? 35.125 -25.219 -13.82 1 32.72 502 LEU B CA 1
ATOM 8233 C C . LEU B 1 502 ? 34.562 -24.266 -12.781 1 32.72 502 LEU B C 1
ATOM 8235 O O . LEU B 1 502 ? 33.562 -24.594 -12.117 1 32.72 502 LEU B O 1
ATOM 8239 N N . LYS B 1 503 ? 35.375 -23.375 -12.266 1 35.88 503 LYS B N 1
ATOM 8240 C CA . LYS B 1 503 ? 34.938 -22.109 -11.711 1 35.88 503 LYS B CA 1
ATOM 8241 C C . LYS B 1 503 ? 33.719 -21.562 -12.492 1 35.88 503 LYS B C 1
ATOM 8243 O O . LYS B 1 503 ? 33.875 -21.047 -13.602 1 35.88 503 LYS B O 1
ATOM 8248 N N . GLN B 1 504 ? 32.75 -22.156 -12.594 1 33.56 504 GLN B N 1
ATOM 8249 C CA . GLN B 1 504 ? 31.609 -21.469 -13.203 1 33.56 504 GLN B CA 1
ATOM 8250 C C . GLN B 1 504 ? 31.484 -20.047 -12.664 1 33.56 504 GLN B C 1
ATOM 8252 O O . GLN B 1 504 ? 31.312 -19.844 -11.461 1 33.56 504 GLN B O 1
ATOM 8257 N N . GLU B 1 505 ? 32.156 -19.078 -13.234 1 31.33 505 GLU B N 1
ATOM 8258 C CA . GLU B 1 505 ? 31.641 -17.719 -13.18 1 31.33 505 GLU B CA 1
ATOM 8259 C C . GLU B 1 505 ? 30.109 -17.703 -13.289 1 31.33 505 GLU B C 1
ATOM 8261 O O . GLU B 1 505 ? 29.547 -18.375 -14.133 1 31.33 505 GLU B O 1
ATOM 8266 N N . SER B 1 506 ? 29.469 -17.547 -12.203 1 33.41 506 SER B N 1
ATOM 8267 C CA . SER B 1 506 ? 28.047 -17.266 -12 1 33.41 506 SER B CA 1
ATOM 8268 C C . SER B 1 506 ? 27.484 -16.422 -13.133 1 33.41 506 SER B C 1
ATOM 8270 O O . SER B 1 506 ? 27.141 -15.258 -12.93 1 33.41 506 SER B O 1
ATOM 8272 N N . ASP B 1 507 ? 28.109 -16.406 -14.25 1 31.52 507 ASP B N 1
ATOM 8273 C CA . ASP B 1 507 ? 27.328 -15.656 -15.219 1 31.52 507 ASP B CA 1
ATOM 8274 C C . ASP B 1 507 ? 25.969 -16.297 -15.453 1 31.52 507 ASP B C 1
ATOM 8276 O O . ASP B 1 507 ? 25.844 -17.219 -16.266 1 31.52 507 ASP B O 1
ATOM 8280 N N . MET B 1 508 ? 25.281 -16.656 -14.492 1 32.38 508 MET B N 1
ATOM 8281 C CA . MET B 1 508 ? 23.859 -16.938 -14.711 1 32.38 508 MET B CA 1
ATOM 8282 C C . MET B 1 508 ? 23.281 -16.016 -15.789 1 32.38 508 MET B C 1
ATOM 8284 O O . MET B 1 508 ? 22.969 -14.859 -15.516 1 32.38 508 MET B O 1
ATOM 8288 N N . ASP B 1 509 ? 23.797 -16.047 -16.953 1 31.3 509 ASP B N 1
ATOM 8289 C CA . ASP B 1 509 ? 23 -15.414 -18 1 31.3 509 ASP B CA 1
ATOM 8290 C C . ASP B 1 509 ? 21.531 -15.789 -17.859 1 31.3 509 ASP B C 1
ATOM 8292 O O . ASP B 1 509 ? 21.188 -16.969 -17.734 1 31.3 509 ASP B O 1
ATOM 8296 N N . VAL B 1 510 ? 20.75 -15.023 -17.297 1 32.97 510 VAL B N 1
ATOM 8297 C CA . VAL B 1 510 ? 19.297 -15.031 -17.406 1 32.97 510 VAL B CA 1
ATOM 8298 C C . VAL B 1 510 ? 18.891 -15.508 -18.812 1 32.97 510 VAL B C 1
ATOM 8300 O O . VAL B 1 510 ? 19.016 -14.766 -19.781 1 32.97 510 VAL B O 1
ATOM 8303 N N . ASP B 1 511 ? 19.328 -16.641 -19.25 1 30.92 511 ASP B N 1
ATOM 8304 C CA . ASP B 1 511 ? 18.656 -17.141 -20.438 1 30.92 511 ASP B CA 1
ATOM 8305 C C . ASP B 1 511 ? 17.156 -16.859 -20.375 1 30.92 511 ASP B C 1
ATOM 8307 O O . ASP B 1 511 ? 16.531 -17.047 -19.344 1 30.92 511 ASP B O 1
ATOM 8311 N N . GLU B 1 512 ? 16.734 -16 -21.109 1 33.88 512 GLU B N 1
ATOM 8312 C CA . GLU B 1 512 ? 15.328 -15.734 -21.406 1 33.88 512 GLU B CA 1
ATOM 8313 C C . GLU B 1 512 ? 14.539 -17.031 -21.562 1 33.88 512 GLU B C 1
ATOM 8315 O O . GLU B 1 512 ? 14.906 -17.891 -22.375 1 33.88 512 GLU B O 1
ATOM 8320 N N . ASP B 1 513 ? 14.172 -17.641 -20.531 1 34.28 513 ASP B N 1
ATOM 8321 C CA . ASP B 1 513 ? 13.344 -18.828 -20.406 1 34.28 513 ASP B CA 1
ATOM 8322 C C . ASP B 1 513 ? 12.406 -18.984 -21.594 1 34.28 513 ASP B C 1
ATOM 8324 O O . ASP B 1 513 ? 11.586 -18.094 -21.859 1 34.28 513 ASP B O 1
ATOM 8328 N N . GLU B 1 514 ? 12.805 -19.641 -22.562 1 32.28 514 GLU B N 1
ATOM 8329 C CA . GLU B 1 514 ? 11.969 -20.141 -23.656 1 32.28 514 GLU B CA 1
ATOM 8330 C C . GLU B 1 514 ? 10.641 -20.688 -23.141 1 32.28 514 GLU B C 1
ATOM 8332 O O . GLU B 1 514 ? 9.805 -21.125 -23.922 1 32.28 514 GLU B O 1
ATOM 8337 N N . ASN B 1 515 ? 10.664 -21.141 -21.984 1 33.16 515 ASN B N 1
ATOM 8338 C CA . ASN B 1 515 ? 9.367 -21.703 -21.609 1 33.16 515 ASN B CA 1
ATOM 8339 C C . ASN B 1 515 ? 8.25 -20.672 -21.734 1 33.16 515 ASN B C 1
ATOM 8341 O O . ASN B 1 515 ? 7.16 -20.875 -21.203 1 33.16 515 ASN B O 1
ATOM 8345 N N . GLU B 1 516 ? 8.5 -19.594 -22.172 1 35.88 516 GLU B N 1
ATOM 8346 C CA . GLU B 1 516 ? 7.539 -18.562 -22.531 1 35.88 516 GLU B CA 1
ATOM 8347 C C . GLU B 1 516 ? 6.43 -19.109 -23.422 1 35.88 516 GLU B C 1
ATOM 8349 O O . GLU B 1 516 ? 5.379 -18.484 -23.562 1 35.88 516 GLU B O 1
ATOM 8354 N N . SER B 1 517 ? 6.785 -20.031 -24.281 1 34.5 517 SER B N 1
ATOM 8355 C CA . SER B 1 517 ? 5.973 -20.391 -25.438 1 34.5 517 SER B CA 1
ATOM 8356 C C . SER B 1 517 ? 4.617 -20.938 -25.016 1 34.5 517 SER B C 1
ATOM 8358 O O . SER B 1 517 ? 3.594 -20.641 -25.625 1 34.5 517 SER B O 1
ATOM 8360 N N . ASP B 1 518 ? 4.719 -21.875 -24.062 1 35.12 518 ASP B N 1
ATOM 8361 C CA . ASP B 1 518 ? 3.471 -22.625 -23.969 1 35.12 518 ASP B CA 1
ATOM 8362 C C . ASP B 1 518 ? 2.414 -21.828 -23.203 1 35.12 518 ASP B C 1
ATOM 8364 O O . ASP B 1 518 ? 1.214 -22.016 -23.406 1 35.12 518 ASP B O 1
ATOM 8368 N N . GLY B 1 519 ? 2.822 -21.172 -22.281 1 34.94 519 GLY B N 1
ATOM 8369 C CA . GLY B 1 519 ? 1.72 -20.531 -21.578 1 34.94 519 GLY B CA 1
ATOM 8370 C C . GLY B 1 519 ? 1.004 -19.484 -22.422 1 34.94 519 GLY B C 1
ATOM 8371 O O . GLY B 1 519 ? -0.228 -19.438 -22.438 1 34.94 519 GLY B O 1
ATOM 8372 N N . ASP B 1 520 ? 1.838 -18.578 -22.938 1 34.53 520 ASP B N 1
ATOM 8373 C CA . ASP B 1 520 ? 1.172 -17.672 -23.875 1 34.53 520 ASP B CA 1
ATOM 8374 C C . ASP B 1 520 ? 0.829 -18.375 -25.172 1 34.53 520 ASP B C 1
ATOM 8376 O O . ASP B 1 520 ? -0.068 -17.938 -25.906 1 34.53 520 ASP B O 1
ATOM 8380 N N . ALA B 1 521 ? 1.582 -19.375 -25.641 1 33.19 521 ALA B N 1
ATOM 8381 C CA . ALA B 1 521 ? 1.307 -20.125 -26.859 1 33.19 521 ALA B CA 1
ATOM 8382 C C . ALA B 1 521 ? 0.093 -21.031 -26.672 1 33.19 521 ALA B C 1
ATOM 8384 O O . ALA B 1 521 ? -0.698 -21.219 -27.594 1 33.19 521 ALA B O 1
ATOM 8385 N N . HIS B 1 522 ? 0.083 -21.781 -25.688 1 32.47 522 HIS B N 1
ATOM 8386 C CA . HIS B 1 522 ? -1.093 -22.641 -25.562 1 32.47 522 HIS B CA 1
ATOM 8387 C C . HIS B 1 522 ? -2.377 -21.828 -25.609 1 32.47 522 HIS B C 1
ATOM 8389 O O . HIS B 1 522 ? -3.438 -22.328 -25.969 1 32.47 522 HIS B O 1
ATOM 8395 N N . ASN B 1 523 ? -2.318 -20.75 -25.109 1 29.77 523 ASN B N 1
ATOM 8396 C CA . ASN B 1 523 ? -3.562 -19.984 -25.188 1 29.77 523 ASN B CA 1
ATOM 8397 C C . ASN B 1 523 ? -3.889 -19.594 -26.625 1 29.77 523 ASN B C 1
ATOM 8399 O O . ASN B 1 523 ? -5.023 -19.203 -26.922 1 29.77 523 ASN B O 1
ATOM 8403 N N . TYR B 1 524 ? -2.924 -19.469 -27.422 1 27.27 524 TYR B N 1
ATOM 8404 C CA . TYR B 1 524 ? -3.258 -19.172 -28.812 1 27.27 524 TYR B CA 1
ATOM 8405 C C . TYR B 1 524 ? -3.893 -20.375 -29.484 1 27.27 524 TYR B C 1
ATOM 8407 O O . TYR B 1 524 ? -4.816 -20.234 -30.297 1 27.27 524 TYR B O 1
ATOM 8415 N N . TRP B 1 525 ? -3.338 -21.578 -29.297 1 25.84 525 TRP B N 1
ATOM 8416 C CA . TRP B 1 525 ? -3.869 -22.688 -30.078 1 25.84 525 TRP B CA 1
ATOM 8417 C C . TRP B 1 525 ? -5.262 -23.078 -29.594 1 25.84 525 TRP B C 1
ATOM 8419 O O . TRP B 1 525 ? -5.996 -23.781 -30.297 1 25.84 525 TRP B O 1
ATOM 8429 N N . SER B 1 526 ? -5.488 -22.875 -28.406 1 26.03 526 SER B N 1
ATOM 8430 C CA . SER B 1 526 ? -6.832 -23.375 -28.109 1 26.03 526 SER B CA 1
ATOM 8431 C C . SER B 1 526 ? -7.887 -22.609 -28.906 1 26.03 526 SER B C 1
ATOM 8433 O O . SER B 1 526 ? -9.062 -22.969 -28.891 1 26.03 526 SER B O 1
ATOM 8435 N N . SER B 1 527 ? -7.582 -21.422 -29.234 1 24.28 527 SER B N 1
ATOM 8436 C CA . SER B 1 527 ? -8.656 -20.781 -29.969 1 24.28 527 SER B CA 1
ATOM 8437 C C . SER B 1 527 ? -8.734 -21.312 -31.406 1 24.28 527 SER B C 1
ATOM 8439 O O . SER B 1 527 ? -9.625 -20.938 -32.156 1 24.28 527 SER B O 1
ATOM 8441 N N . LEU B 1 528 ? -7.645 -21.812 -31.953 1 22.66 528 LEU B N 1
ATOM 8442 C CA . LEU B 1 528 ? -7.863 -22.203 -33.344 1 22.66 528 LEU B CA 1
ATOM 8443 C C . LEU B 1 528 ? -8.68 -23.484 -33.438 1 22.66 528 LEU B C 1
ATOM 8445 O O . LEU B 1 528 ? -9.102 -23.875 -34.531 1 22.66 528 LEU B O 1
ATOM 8449 N N . ILE B 1 529 ? -8.586 -24.422 -32.469 1 19.2 529 ILE B N 1
ATOM 8450 C CA . ILE B 1 529 ? -9.5 -25.531 -32.75 1 19.2 529 ILE B CA 1
ATOM 8451 C C . ILE B 1 529 ? -10.93 -25.125 -32.438 1 19.2 529 ILE B C 1
ATOM 8453 O O . ILE B 1 529 ? -11.195 -24.594 -31.344 1 19.2 529 ILE B O 1
#

Sequence (1058 aa):
MSLSPGEITQTCGLVKIPPEILDRITRHLTTTEYCKLRLTSKAVEHALFSKFASEFFTRKQFMVSEFSLKALRDISKSRLAGCLRQVHLGLDEVEPMAMYASRGVAAMKSLRLLQLRLAEQETLWTLGLVPKYLAEAFSRLPNLETCVVRDFNSDRRSRDGRYRHWLSYGTNTMHMETGMRPRPRHGPGWKDIGLSENATRMFKAVVHALAMAQARPTAIEMMERRGHFLFDSAFYIHPDFEAAVAPVLGRLKRLHICLDMAWDPFSTTSQTSEAWHHVNAAKFLRLCENLEELRINGKRDYIANGGRNALHHLFDWLATKPQTEALSPPVADGEEEEEEEEENSALVPPYAELARLKTLSLGMTATTVEDLVRVVARFADTLENLELWRVHLSFEDKANDEALAETGPTLYTVLLRKMLEMPNLNLRHIKLGNLHQTLRPIGKEAVAGAVDFKPEASTRDRAVMKGEVSTTTVLEYTGSDWRHFVSHEMIPRLYTPRAILLKQESDMDVDEDENESDGDAHNYWSSLIMSLSPGEITQTCGLVKIPPEILDRITRHLTTTEYCKLRLTSKAVEHALFSKFASEFFTRKQFMVSEFSLKALRDISKSRLAGCLRQVHLGLDEVEPMAMYASRGVAAMKSLRLLQLRLAEQETLWTLGLVPKYLAEAFSRLPNLETCVVRDFNSDRRSRDGRYRHWLSYGTNTMHMETGMRPRPRHGPGWKDIGLSENATRMFKAVVHALAMAQARPTAIEMMERRGHFLFDSAFYIHPDFEAAVAPVLGRLKRLHICLDMAWDPFSTTSQTSEAWHHVNAAKFLRLCENLEELRINGKRDYIANGGRNALHHLFDWLATKPQTEALSPPVADGEEEEEEEEENSALVPPYAELARLKTLSLGMTATTVEDLVRVVARFADTLENLELWRVHLSFEDKANDEALAETGPTLYTVLLRKMLEMPNLNLRHIKLGNLHQTLRPIGKEAVAGAVDFKPEASTRDRAVMKGEVSTTTVLEYTGSDWRHFVSHEMIPRLYTPRAILLKQESDMDVDEDENESDGDAHNYWSSLI

pLDDT: mean 79.02, std 21.95, range [19.2, 98.81]

Secondary structure (DSSP, 8-state):
------------GGGGS-HHHHHHHHTTS-HHHHHHHHTT-HHHHHHHHHHHHHHHHSEEEE-SSHHHHHHHHHHHTSGGGGT--EEEEE-EE----SS----SHHHHHHHHHHHHHHHHHHHHHHTTHHHHHHHHHHTT-TT--EEEEESS-B----TT-TT--B--TTHHHHHHHHS---EEPP---TT-TTTTHHHHHHHHHHHHHHHHHT---SEEEEE-SSS--B-GGGGPPPGGGHHHHHHHHHT--EEEEEB-TT--TT-SS-----GGGGHHHHHHHHT-TT--EEEEE--GGGTTT-S--TTHHHHHHHH-----S----------SHHHHHHHHHTTS-SS---TT--EEEEEEEEEEHHHHHHHHHHTTTT--EEEEEEEEEE-SSTHHHHHHHHH---HHHHHHHHHHT-TT---SEEEEESEEEEE--TTS--EEEEEEE-SSTT--HHHHHTTSS--BSEEEEESS-HHHHIIIIIHHHEE------------------TTHHHHHHHHHHTTT-/------------GGGGS-HHHHHHHHTTS-HHHHHHHHTT-HHHHHHHHHHHHHHHHSEEEE-SSHHHHHHHHHHHTSGGGGT--EEEEE-EE---SSS----SHHHHHHHHHHHHHHHHHHHHHHTTHHHHHHHHHHTT-TT--EEEEESS-B----TT-TT--B--TTHHHHHHHHS---EEPP---TT-TTTTHHHHHHHHHHHHHHHHHT---SEEEEE-SSS--B-GGGGPPPGGGHHHHHHHHHH--EEEEEB-TT--TT-SS-----GGGGHHHHHHHHT-TT--EEEEE--GGGTTT-S--TTHHHHHHHH-----S----------SHHHHHHHHHTTS-SS---TT--EEEEEEEEEEHHHHHHHHHHTTTT--EEEEEEEEEE-SSHHHHHHHHHH---HHHHHHHHHHT-TT---SEEEEESEEEEE--TTS--EEEEEEE-SSTT--HHHHHTTSS--BSEEEEESS-HHHHIIIIIHHHEE------------------TTHHHHHHHHHHTTT-